Protein AF-A0A3E0N9D6-F1 (afdb_monomer_lite)

Radius of gyration: 31.19 Å; chains: 1; bounding box: 90×71×84 Å

Foldseek 3Di:
DDDDDDDDDDDDDDDDPPVVVVVVVVVVPPPPDDDDDDDDPDDADDPVQLVVLVVLVVVLLVLLQPFQKKKFWKKKWFWFQDVPPGIDIDIKTWIWIDGPFWFIWTWTGPPNAHIFIWFDLQQKIWTFDLLQQREIEIDGTPNGDALVVLCLFVQSVLQAAQAFPPPLQAPDPSNNRCLSVNSNHPPCSCQVLLPFPGRKDWDDWDDQAHFTWIWIWGHDPQWIWIWTAGPPSRDGQKIKTADDDHDPPDGGGGMMMMGRHRIDGNDDDDSCVRDDDDPVSHFYFNHRAALQRPLDDHDFQNQRSHFQPWFWKAFPVGDIDIPVNLAQAKEKEWEDELPDPQCLVQQQLLQVLVVVCVVPPRYHYYYEYLDAPVCDPVNVVVSCVVSVHDDRDMYTPDNPSVVVCVSSVHDADTWIWIAHNRRGTRHIDHTRDPSCSVCVNSSVVSNVCRVVVSVLRGDDDPPRSPALDQFAADAWDAKDFKDKDWQDFDQPFFPWFAWDWDADPVRWIWIWTCGPWRKIFIAGNSRDTPDIDPPLDDRPFPKHDWEWDAFPVGWIKIWIHHQQGQWIWIATPVSHTLAIPPNDRGSWGFQDWYWAQFFPVRGIWIWTATAAQQGIWIAGPNRDTPAGASVAHAFNEWEWWPDDPPGHIWIFTQHSQLWTWTAHPHRDTDDTQAEVNWHFSYKYWACQPDPITWIKTWTADSVQWIKIFTADPSNYTQEIDTARGGDAPEDERQWDKEYAPPPTIWIWGQGSSQKIKIAHSRRPDIIITRPSAGWRYWDWYDHPRFTKIWTAGSSGIIMITIDGDPPD

Sequence (808 aa):
MRLLMTTDPLLLPVLDSRRFAFLVALLSAICGGCWAGSDSRETGPDPVELAETNAIVDEMIEAYRQARSYRDRGVILWDGEIRGAGTRHQRFRYALEFVRPNRLRLAFEPYGSDATEIYSDGEYLHAAFPQYDNQLLEATAPDTIAVPDLYEDESLAGLFRPTVACRLTSEDPQRFASLPLDLLTGADPLNALREADDAPRRLESRTIGEELCDGVRYRFGDDDVTLWISQQRRLLRRLQVAPSKVDPSASAIERITINFRDAEFDAEIEVGRFQWDRTGAETVVERVVRPTGDLTVGEPGKLVGKPMPNLSFLHFDGSRADIESLRGKFVVIDMWATFCQPCRRGLPSFAALRDQYSDRDDVVFLALNLDDPRVTRSQVMSTLVEWGVDLPLTRVVDADIKGVFEQLEVEAIPVTVIVDPGGIVRYVKVGAHPKTVEQLPEVVEAVLSYPERLAEATIVDGSHAVPLAEAKIAKPSEPNRWTRTRLWSQQSISGAGNLLVVSDAGGSPRVFAIASGPSIVELDAQGQLVTRHTDLVPAEMNLTILRSGRTGEGERLFALSGLGAPQLFVFNDRWEQQFAYPEEPGAGAVYDVAVDRFSAEGSLHIFAGYFGQAGVHVLDAEGKRLWRSRALQSVGDMAVADAQEEVPAQLLCANDTGSLIPLDETGAAAPAWRYENRAIPYIASADFGGAERALCGVTVDLHGGNIAVGLARDGSVAWQYVLPSGQHTSHLDPLTYVSDPTVGGYWVFAATDGSIHWVSADGKTADYFATGRPLRGLAATRLDGKLVVVAAHAGGVTAWALEPKAGE

pLDDT: mean 79.18, std 17.36, range [24.67, 98.12]

Structure (mmCIF, N/CA/C/O backbone):
data_AF-A0A3E0N9D6-F1
#
_entry.id   AF-A0A3E0N9D6-F1
#
loop_
_atom_site.group_PDB
_atom_site.id
_atom_site.type_symbol
_atom_site.label_atom_id
_atom_site.label_alt_id
_atom_site.label_comp_id
_atom_site.label_asym_id
_atom_site.label_entity_id
_atom_site.label_seq_id
_atom_site.pdbx_PDB_ins_code
_atom_site.Cartn_x
_atom_site.Cartn_y
_atom_site.Cartn_z
_atom_site.occupancy
_atom_site.B_iso_or_equiv
_atom_site.auth_seq_id
_atom_site.auth_comp_id
_atom_site.auth_asym_id
_atom_site.auth_atom_id
_atom_site.pdbx_PDB_model_num
ATOM 1 N N . MET A 1 1 ? 51.396 3.931 -0.078 1.00 28.64 1 MET A N 1
ATOM 2 C CA . MET A 1 1 ? 52.234 2.870 -0.678 1.00 28.64 1 MET A CA 1
ATOM 3 C C . MET A 1 1 ? 53.620 2.918 -0.033 1.00 28.64 1 MET A C 1
ATOM 5 O O . MET A 1 1 ? 54.348 3.853 -0.312 1.00 28.64 1 MET A O 1
ATOM 9 N N . ARG A 1 2 ? 53.928 1.906 0.801 1.00 26.22 2 ARG A N 1
ATOM 10 C CA . ARG A 1 2 ? 55.236 1.490 1.374 1.00 26.22 2 ARG A CA 1
ATOM 11 C C . ARG A 1 2 ? 55.957 2.391 2.404 1.00 26.22 2 ARG A C 1
ATOM 13 O O . ARG A 1 2 ? 56.165 3.566 2.159 1.00 26.22 2 ARG A O 1
ATOM 20 N N . LEU A 1 3 ? 56.443 1.711 3.461 1.00 24.67 3 LEU A N 1
ATOM 21 C CA . LEU A 1 3 ? 57.183 2.137 4.673 1.00 24.67 3 LEU A CA 1
ATOM 22 C C . LEU A 1 3 ? 56.283 2.719 5.784 1.00 24.67 3 LEU A C 1
ATOM 24 O O . LEU A 1 3 ? 55.743 3.794 5.612 1.00 24.67 3 LEU A O 1
ATOM 28 N N . LEU A 1 4 ? 56.044 2.104 6.946 1.00 29.00 4 LEU A N 1
ATOM 29 C CA . LEU A 1 4 ? 56.701 1.006 7.655 1.00 29.00 4 LEU A CA 1
ATOM 30 C C . LEU A 1 4 ? 55.669 0.251 8.518 1.00 29.00 4 LEU A C 1
ATOM 32 O O . LEU A 1 4 ? 55.056 0.825 9.411 1.00 29.00 4 LEU A O 1
ATOM 36 N N . MET A 1 5 ? 55.524 -1.050 8.267 1.00 32.72 5 MET A N 1
ATOM 37 C CA . MET A 1 5 ? 55.316 -2.041 9.328 1.00 32.72 5 MET A CA 1
ATOM 38 C C . MET A 1 5 ? 56.695 -2.415 9.907 1.00 32.72 5 MET A C 1
ATOM 40 O O . MET A 1 5 ? 57.698 -2.225 9.217 1.00 32.72 5 MET A O 1
ATOM 44 N N . THR A 1 6 ? 56.710 -3.036 11.096 1.00 30.59 6 THR A N 1
ATOM 45 C CA . THR A 1 6 ? 57.855 -3.506 11.924 1.00 30.59 6 THR A CA 1
ATOM 46 C C . THR A 1 6 ? 58.388 -2.412 12.866 1.00 30.59 6 THR A C 1
ATOM 48 O O . THR A 1 6 ? 58.773 -1.349 12.404 1.00 30.59 6 THR A O 1
ATOM 51 N N . THR A 1 7 ? 58.345 -2.536 14.198 1.00 28.59 7 THR A N 1
ATOM 52 C CA . THR A 1 7 ? 58.784 -3.660 15.049 1.00 28.59 7 THR A CA 1
ATOM 53 C C . THR A 1 7 ? 58.011 -3.798 16.377 1.00 28.59 7 THR A C 1
ATOM 55 O O . THR A 1 7 ? 57.420 -2.845 16.874 1.00 28.59 7 THR A O 1
ATOM 58 N N . ASP A 1 8 ? 58.092 -5.022 16.905 1.00 27.45 8 ASP A N 1
ATOM 59 C CA . ASP A 1 8 ? 57.404 -5.705 18.015 1.00 27.45 8 ASP A CA 1
ATOM 60 C C . ASP A 1 8 ? 57.377 -5.049 19.426 1.00 27.45 8 ASP A C 1
ATOM 62 O O . ASP A 1 8 ? 58.193 -4.176 19.738 1.00 27.45 8 ASP A O 1
ATOM 66 N N . PRO A 1 9 ? 56.463 -5.532 20.304 1.00 42.34 9 PRO A N 1
ATOM 67 C CA . PRO A 1 9 ? 56.157 -5.053 21.641 1.00 42.34 9 PRO A CA 1
ATOM 68 C C . PRO A 1 9 ? 57.057 -5.705 22.697 1.00 42.34 9 PRO A C 1
ATOM 70 O O . PRO A 1 9 ? 57.472 -6.846 22.544 1.00 42.34 9 PRO A O 1
ATOM 73 N N . LEU A 1 10 ? 57.300 -4.985 23.793 1.00 29.30 10 LEU A N 1
ATOM 74 C CA . LEU A 1 10 ? 57.522 -5.470 25.167 1.00 29.30 10 LEU A CA 1
ATOM 75 C C . LEU A 1 10 ? 58.279 -4.375 25.917 1.00 29.30 10 LEU A C 1
ATOM 77 O O . LEU A 1 10 ? 59.436 -4.121 25.601 1.00 29.30 10 LEU A O 1
ATOM 81 N N . LEU A 1 11 ? 57.612 -3.746 26.891 1.00 26.69 11 LEU A N 1
ATOM 82 C CA . LEU A 1 11 ? 58.148 -3.256 28.176 1.00 26.69 11 LEU A CA 1
ATOM 83 C C . LEU A 1 11 ? 57.152 -2.258 28.791 1.00 26.69 11 LEU A C 1
ATOM 85 O O . LEU A 1 11 ? 57.331 -1.045 28.756 1.00 26.69 11 LEU A O 1
ATOM 89 N N . LEU A 1 12 ? 56.087 -2.796 29.386 1.00 30.14 12 LEU A N 1
ATOM 90 C CA . LEU A 1 12 ? 55.482 -2.188 30.573 1.00 30.14 12 LEU A CA 1
ATOM 91 C C . LEU A 1 12 ? 56.290 -2.695 31.779 1.00 30.14 12 LEU A C 1
ATOM 93 O O . LEU A 1 12 ? 56.616 -3.884 31.821 1.00 30.14 12 LEU A O 1
ATOM 97 N N . PRO A 1 13 ? 56.628 -1.824 32.748 1.00 33.69 13 PRO A N 1
ATOM 98 C CA . PRO A 1 13 ? 55.697 -1.696 33.866 1.00 33.69 13 PRO A CA 1
ATOM 99 C C . PRO A 1 13 ? 55.543 -0.275 34.449 1.00 33.69 13 PRO A C 1
ATOM 101 O O . PRO A 1 13 ? 56.492 0.489 34.571 1.00 33.69 13 PRO A O 1
ATOM 104 N N . VAL A 1 14 ? 54.295 0.008 34.840 1.00 32.91 14 VAL A N 1
ATOM 105 C CA . VAL A 1 14 ? 53.825 0.698 36.060 1.00 32.91 14 VAL A CA 1
ATOM 106 C C . VAL A 1 14 ? 54.703 1.826 36.627 1.00 32.91 14 VAL A C 1
ATOM 108 O O . VAL A 1 14 ? 55.728 1.539 37.233 1.00 32.91 14 VAL A O 1
ATOM 111 N N . LEU A 1 15 ? 54.203 3.076 36.581 1.00 29.28 15 LEU A N 1
ATOM 112 C CA . LEU A 1 15 ? 54.147 3.992 37.741 1.00 29.28 15 LEU A CA 1
ATOM 113 C C . LEU A 1 15 ? 53.338 5.291 37.467 1.00 29.28 15 LEU A C 1
ATOM 115 O O . LEU A 1 15 ? 53.694 6.115 36.633 1.00 29.28 15 LEU A O 1
ATOM 119 N N . ASP A 1 16 ? 52.287 5.441 38.281 1.00 34.12 16 ASP A N 1
ATOM 120 C CA . ASP A 1 16 ? 51.706 6.649 38.903 1.00 34.12 16 ASP A CA 1
ATOM 121 C C . ASP A 1 16 ? 50.910 7.700 38.075 1.00 34.12 16 ASP A C 1
ATOM 123 O O . ASP A 1 16 ? 51.428 8.668 37.509 1.00 34.12 16 ASP A O 1
ATOM 127 N N . SER A 1 17 ? 49.578 7.565 38.132 1.00 36.09 17 SER A N 1
ATOM 128 C CA . SER A 1 17 ? 48.537 8.359 37.458 1.00 36.09 17 SER A CA 1
ATOM 129 C C . SER A 1 17 ? 48.388 9.816 37.925 1.00 36.09 17 SER A C 1
ATOM 131 O O . SER A 1 17 ? 47.582 10.556 37.363 1.00 36.09 17 SER A O 1
ATOM 133 N N . ARG A 1 18 ? 49.179 10.292 38.896 1.00 36.59 18 ARG A N 1
ATOM 134 C CA . ARG A 1 18 ? 49.121 11.698 39.355 1.00 36.59 18 ARG A CA 1
ATOM 135 C C . ARG A 1 18 ? 50.196 12.616 38.775 1.00 36.59 18 ARG A C 1
ATOM 137 O O . ARG A 1 18 ? 50.050 13.832 38.863 1.00 36.59 18 ARG A O 1
ATOM 144 N N . ARG A 1 19 ? 51.237 12.082 38.125 1.00 35.69 19 ARG A N 1
ATOM 145 C CA . ARG A 1 19 ? 52.278 12.903 37.467 1.00 35.69 19 ARG A CA 1
ATOM 146 C C . ARG A 1 19 ? 52.064 13.093 35.962 1.00 35.69 19 ARG A C 1
ATOM 148 O O . ARG A 1 19 ? 52.574 14.062 35.409 1.00 35.69 19 ARG A O 1
ATOM 155 N N . PHE A 1 20 ? 51.235 12.264 35.322 1.00 36.38 20 PHE A N 1
ATOM 156 C CA . PHE A 1 20 ? 50.865 12.434 33.909 1.00 36.38 20 PHE A CA 1
ATOM 157 C C . PHE A 1 20 ? 49.887 13.606 33.699 1.00 36.38 20 PHE A C 1
ATOM 159 O O . PHE A 1 20 ? 50.047 14.391 32.768 1.00 36.38 20 PHE A O 1
ATOM 166 N N . ALA A 1 21 ? 48.948 13.812 34.631 1.00 35.94 21 ALA A N 1
ATOM 167 C CA . ALA A 1 21 ? 47.995 14.924 34.571 1.00 35.94 21 ALA A CA 1
ATOM 168 C C . ALA A 1 21 ? 48.664 16.307 34.723 1.00 35.94 21 ALA A C 1
ATOM 170 O O . ALA A 1 21 ? 48.217 17.280 34.122 1.00 35.94 21 ALA A O 1
ATOM 171 N N . PHE A 1 22 ? 49.771 16.398 35.471 1.00 33.53 22 PHE A N 1
ATOM 172 C CA . PHE A 1 22 ? 50.483 17.665 35.672 1.00 33.53 22 PHE A CA 1
ATOM 173 C C . PHE A 1 22 ? 51.411 18.026 34.499 1.00 33.53 22 PHE A C 1
ATOM 175 O O . PHE A 1 22 ? 51.590 19.206 34.211 1.00 33.53 22 PHE A O 1
ATOM 182 N N . LEU A 1 23 ? 51.961 17.037 33.780 1.00 30.98 23 LEU A N 1
ATOM 183 C CA . LEU A 1 23 ? 52.805 17.292 32.605 1.00 30.98 23 LEU A CA 1
ATOM 184 C C . LEU A 1 23 ? 51.972 17.644 31.355 1.00 30.98 23 LEU A C 1
ATOM 186 O O . LEU A 1 23 ? 52.390 18.487 30.564 1.00 30.98 23 LEU A O 1
ATOM 190 N N . VAL A 1 24 ? 50.769 17.070 31.215 1.00 37.19 24 VAL A N 1
ATOM 191 C CA . VAL A 1 24 ? 49.823 17.415 30.134 1.00 37.19 24 VAL A CA 1
ATOM 192 C C . VAL A 1 24 ? 49.211 18.807 30.352 1.00 37.19 24 VAL A C 1
ATOM 194 O O . VAL A 1 24 ? 49.068 19.569 29.397 1.00 37.19 24 VAL A O 1
ATOM 197 N N . ALA A 1 25 ? 48.955 19.215 31.600 1.00 35.34 25 ALA A N 1
ATOM 198 C CA . ALA A 1 25 ? 48.478 20.567 31.903 1.00 35.34 25 ALA A CA 1
ATOM 199 C C . ALA A 1 25 ? 49.549 21.658 31.683 1.00 35.34 25 ALA A C 1
ATOM 201 O O . ALA A 1 25 ? 49.214 22.766 31.268 1.00 35.34 25 ALA A O 1
ATOM 202 N N . LEU A 1 26 ? 50.839 21.355 31.895 1.00 28.69 26 LEU A N 1
ATOM 203 C CA . LEU A 1 26 ? 51.919 22.340 31.732 1.00 28.69 26 LEU A CA 1
ATOM 204 C C . LEU A 1 26 ? 52.365 22.522 30.267 1.00 28.69 26 LEU A C 1
ATOM 206 O O . LEU A 1 26 ? 52.758 23.621 29.884 1.00 28.69 26 LEU A O 1
ATOM 210 N N . LEU A 1 27 ? 52.248 21.486 29.425 1.00 30.12 27 LEU A N 1
ATOM 211 C CA . LEU A 1 27 ? 52.481 21.599 27.974 1.00 30.12 27 LEU A CA 1
ATOM 212 C C . LEU A 1 27 ? 51.312 22.270 27.230 1.00 30.12 27 LEU A C 1
ATOM 214 O O . LEU A 1 27 ? 51.518 22.847 26.167 1.00 30.12 27 LEU A O 1
ATOM 218 N N . SER A 1 28 ? 50.117 22.290 27.828 1.00 31.61 28 SER A N 1
ATOM 219 C CA . SER A 1 28 ? 48.938 22.987 27.288 1.00 31.61 28 SER A CA 1
ATOM 220 C C . SER A 1 28 ? 48.944 24.504 27.545 1.00 31.61 28 SER A C 1
ATOM 222 O O . SER A 1 28 ? 48.142 25.225 26.960 1.00 31.61 28 SER A O 1
ATOM 224 N N . ALA A 1 29 ? 49.848 25.010 28.395 1.00 32.88 29 ALA A N 1
ATOM 225 C CA . ALA A 1 29 ? 49.881 26.416 28.813 1.00 32.88 29 ALA A CA 1
ATOM 226 C C . ALA A 1 29 ? 51.043 27.245 28.219 1.00 32.88 29 ALA A C 1
ATOM 228 O O . ALA A 1 29 ? 51.114 28.443 28.475 1.00 32.88 29 ALA A O 1
ATOM 229 N N . ILE A 1 30 ? 51.947 26.649 27.423 1.00 32.66 30 ILE A N 1
ATOM 230 C CA . ILE A 1 30 ? 53.144 27.344 26.888 1.00 32.66 30 ILE A CA 1
ATOM 231 C C . ILE A 1 30 ? 53.127 27.501 25.350 1.00 32.66 30 ILE A C 1
ATOM 233 O O . ILE A 1 30 ? 53.916 28.263 24.802 1.00 32.66 30 ILE A O 1
ATOM 237 N N . CYS A 1 31 ? 52.160 26.910 24.639 1.00 30.50 31 CYS A N 1
ATOM 238 C CA . CYS A 1 31 ? 51.928 27.190 23.208 1.00 30.50 31 CYS A CA 1
ATOM 239 C C . CYS A 1 31 ? 50.735 28.131 22.948 1.00 30.50 31 CYS A C 1
ATOM 241 O O . CYS A 1 31 ? 50.267 28.253 21.819 1.00 30.50 31 CYS A O 1
ATOM 243 N N . GLY A 1 32 ? 50.254 28.826 23.985 1.00 35.34 32 GLY A N 1
ATOM 244 C CA . GLY A 1 32 ? 49.297 29.923 23.860 1.00 35.34 32 GLY A CA 1
ATOM 245 C C . GLY A 1 32 ? 50.003 31.215 23.453 1.00 35.34 32 GLY A C 1
ATOM 246 O O . GLY A 1 32 ? 50.376 32.013 24.307 1.00 35.34 32 GLY A O 1
ATOM 247 N N . GLY A 1 33 ? 50.206 31.420 22.154 1.00 34.03 33 GLY A N 1
ATOM 248 C CA . GLY A 1 33 ? 50.727 32.685 21.643 1.00 34.03 33 GLY A CA 1
ATOM 249 C C . GLY A 1 33 ? 51.177 32.593 20.194 1.00 34.03 33 GLY A C 1
ATOM 250 O O . GLY A 1 33 ? 52.262 32.095 19.920 1.00 34.03 33 GLY A O 1
ATOM 251 N N . CYS A 1 34 ? 50.355 33.146 19.303 1.00 32.09 34 CYS A N 1
ATOM 252 C CA . CYS A 1 34 ? 50.625 33.382 17.883 1.00 32.09 34 CYS A CA 1
ATOM 253 C C . CYS A 1 34 ? 50.566 32.147 16.971 1.00 32.09 34 CYS A C 1
ATOM 255 O O . CYS A 1 34 ? 51.592 31.626 16.560 1.00 32.09 34 CYS A O 1
ATOM 257 N N . TRP A 1 35 ? 49.357 31.786 16.537 1.00 27.05 35 TRP A N 1
ATOM 258 C CA . TRP A 1 35 ? 49.068 31.579 15.113 1.00 27.05 35 TRP A CA 1
ATOM 259 C C . TRP A 1 35 ? 47.562 31.758 14.895 1.00 27.05 35 TRP A C 1
ATOM 261 O O . TRP A 1 35 ? 46.747 30.957 15.341 1.00 27.05 35 TRP A O 1
ATOM 271 N N . ALA A 1 36 ? 47.200 32.884 14.285 1.00 35.81 36 ALA A N 1
ATOM 272 C CA . ALA A 1 36 ? 45.852 33.154 13.820 1.00 35.81 36 ALA A CA 1
ATOM 273 C C . ALA A 1 36 ? 45.635 32.380 12.513 1.00 35.81 36 ALA A C 1
ATOM 275 O O . ALA A 1 36 ? 46.247 32.697 11.496 1.00 35.81 36 ALA A O 1
ATOM 276 N N . GLY A 1 37 ? 44.777 31.368 12.566 1.00 28.23 37 GLY A N 1
ATOM 277 C CA . GLY A 1 37 ? 44.200 30.675 11.420 1.00 28.23 37 GLY A CA 1
ATOM 278 C C . GLY A 1 37 ? 42.775 30.307 11.809 1.00 28.23 37 GLY A C 1
ATOM 279 O O . GLY A 1 37 ? 42.568 29.616 12.799 1.00 28.23 37 GLY A O 1
ATOM 280 N N . SER A 1 38 ? 41.805 30.892 11.120 1.00 29.75 38 SER A N 1
ATOM 281 C CA . SER A 1 38 ? 40.375 30.810 11.400 1.00 29.75 38 SER A CA 1
ATOM 282 C C . SER A 1 38 ? 39.832 29.395 11.182 1.00 29.75 38 SER A C 1
ATOM 284 O O . SER A 1 38 ? 39.616 29.007 10.038 1.00 29.75 38 SER A O 1
ATOM 286 N N . ASP A 1 39 ? 39.569 28.671 12.268 1.00 29.00 39 ASP A N 1
ATOM 287 C CA . ASP A 1 39 ? 38.662 27.520 12.277 1.00 29.00 39 ASP A CA 1
ATOM 288 C C . ASP A 1 39 ? 37.303 28.001 12.798 1.00 29.00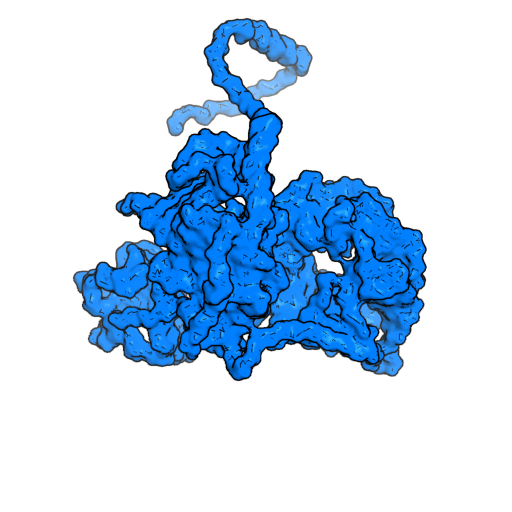 39 ASP A C 1
ATOM 290 O O . ASP A 1 39 ? 37.107 28.240 13.995 1.00 29.00 39 ASP A O 1
ATOM 294 N N . SER A 1 40 ? 36.365 28.213 11.877 1.00 30.55 40 SER A N 1
ATOM 295 C CA . SER A 1 40 ? 34.957 28.414 12.193 1.00 30.55 40 SER A CA 1
ATOM 296 C C . SER A 1 40 ? 34.383 27.095 12.699 1.00 30.55 40 SER A C 1
ATOM 298 O O . SER A 1 40 ? 34.083 26.195 11.919 1.00 30.55 40 SER A O 1
ATOM 300 N N . ARG A 1 41 ? 34.203 26.984 14.017 1.00 35.69 41 ARG A N 1
ATOM 301 C CA . ARG A 1 41 ? 33.163 26.109 14.565 1.00 35.69 41 ARG A CA 1
ATOM 302 C C . ARG A 1 41 ? 31.839 26.603 13.989 1.00 35.69 41 ARG A C 1
ATOM 304 O O . ARG A 1 41 ? 31.441 27.718 14.316 1.00 35.69 41 ARG A O 1
ATOM 311 N N . GLU A 1 42 ? 31.212 25.821 13.116 1.00 37.03 42 GLU A N 1
ATOM 312 C CA . GLU A 1 42 ? 29.844 26.076 12.665 1.00 37.03 42 GLU A CA 1
ATOM 313 C C . GLU A 1 42 ? 28.933 26.057 13.896 1.00 37.03 42 GLU A C 1
ATOM 315 O O . GLU A 1 42 ? 28.626 25.020 14.480 1.00 37.03 42 GLU A O 1
ATOM 320 N N . THR A 1 43 ? 28.581 27.250 14.359 1.00 47.53 43 THR A N 1
ATOM 321 C CA . THR A 1 43 ? 27.397 27.473 15.173 1.00 47.53 43 THR A CA 1
ATOM 322 C C . THR A 1 43 ? 26.198 27.045 14.334 1.00 47.53 43 THR A C 1
ATOM 324 O O . THR A 1 43 ? 26.139 27.405 13.158 1.00 47.53 43 THR A O 1
ATOM 327 N N . GLY A 1 44 ? 25.257 26.293 14.915 1.00 53.88 44 GLY A N 1
ATOM 328 C CA . GLY A 1 44 ? 23.966 26.036 14.267 1.00 53.88 44 GLY A CA 1
ATOM 329 C C . GLY A 1 44 ? 23.313 27.345 13.791 1.00 53.88 44 GLY A C 1
ATOM 330 O O . GLY A 1 44 ? 23.699 28.417 14.273 1.00 53.88 44 GLY A O 1
ATOM 331 N N . PRO A 1 45 ? 22.377 27.283 12.828 1.00 62.06 45 PRO A N 1
ATOM 332 C CA . PRO A 1 45 ? 21.789 28.480 12.236 1.00 62.06 45 PRO A CA 1
ATOM 333 C C . PRO A 1 45 ? 21.210 29.395 13.316 1.00 62.06 45 PRO A C 1
ATOM 335 O O . PRO A 1 45 ? 20.695 28.920 14.332 1.00 62.06 45 PRO A O 1
ATOM 338 N N . ASP A 1 46 ? 21.315 30.706 13.099 1.00 76.38 46 ASP A N 1
ATOM 339 C CA . ASP A 1 46 ? 20.717 31.694 13.991 1.00 76.38 46 ASP A CA 1
ATOM 340 C C . ASP A 1 46 ? 19.212 31.382 14.128 1.00 76.38 46 ASP A C 1
ATOM 342 O O . ASP A 1 46 ? 18.520 31.302 13.107 1.00 76.38 46 ASP A O 1
ATOM 346 N N . PRO A 1 47 ? 18.677 31.181 15.350 1.00 79.25 47 PRO A N 1
ATOM 347 C CA . PRO A 1 47 ? 17.260 30.891 15.555 1.00 79.25 47 PRO A CA 1
ATOM 348 C C . PRO A 1 47 ? 16.322 31.910 14.897 1.00 79.25 47 PRO A C 1
ATOM 350 O O . PRO A 1 47 ? 15.216 31.548 14.496 1.00 79.25 47 PRO A O 1
ATOM 353 N N . VAL A 1 48 ? 16.755 33.169 14.764 1.00 78.44 48 VAL A N 1
ATOM 354 C CA . VAL A 1 48 ? 15.996 34.214 14.064 1.00 78.44 48 VAL A CA 1
ATOM 355 C C . VAL A 1 48 ? 15.978 33.953 12.559 1.00 78.44 48 VAL A C 1
ATOM 357 O O . VAL A 1 48 ? 14.910 33.962 11.955 1.00 78.44 48 VAL A O 1
ATOM 360 N N . GLU A 1 49 ? 17.132 33.653 11.961 1.00 83.12 49 GLU A N 1
ATOM 361 C CA . GLU A 1 49 ? 17.252 33.346 10.528 1.00 83.12 49 GLU A CA 1
ATOM 362 C C . GLU A 1 49 ? 16.471 32.076 10.158 1.00 83.12 49 GLU A C 1
ATOM 364 O O . GLU A 1 49 ? 15.814 32.017 9.116 1.00 83.12 49 GLU A O 1
ATOM 369 N N . LEU A 1 50 ? 16.480 31.073 11.039 1.00 84.31 50 LEU A N 1
ATOM 370 C CA . LEU A 1 50 ? 15.692 29.855 10.879 1.00 84.31 50 LEU A CA 1
ATOM 371 C C . LEU A 1 50 ? 14.184 30.139 10.934 1.00 84.31 50 LEU A C 1
ATOM 373 O O . LEU A 1 50 ? 13.438 29.660 10.079 1.00 84.31 50 LEU A O 1
ATOM 377 N N . ALA A 1 51 ? 13.732 30.943 11.902 1.00 85.62 51 ALA A N 1
ATOM 378 C CA . ALA A 1 51 ? 12.329 31.336 12.013 1.00 85.62 51 ALA A CA 1
ATOM 379 C C . ALA A 1 51 ? 11.860 32.137 10.787 1.00 85.62 51 ALA A C 1
ATOM 381 O O . ALA A 1 51 ? 10.794 31.857 10.242 1.00 85.62 51 ALA A O 1
ATOM 382 N N . GLU A 1 52 ? 12.673 33.083 10.307 1.00 88.06 52 GLU A N 1
ATOM 383 C CA . GLU A 1 52 ? 12.395 33.839 9.079 1.00 88.06 52 GLU A CA 1
ATOM 384 C C . GLU A 1 52 ? 12.356 32.936 7.838 1.00 88.06 52 GLU A C 1
ATOM 386 O O . GLU A 1 52 ? 11.521 33.130 6.957 1.00 88.06 52 GLU A O 1
ATOM 391 N N . THR A 1 53 ? 13.232 31.930 7.765 1.00 90.88 53 THR A N 1
ATOM 392 C CA . THR A 1 53 ? 13.264 30.968 6.653 1.00 90.88 53 THR A CA 1
ATOM 393 C C . THR A 1 53 ? 12.006 30.100 6.628 1.00 90.88 53 THR A C 1
ATOM 395 O O . THR A 1 53 ? 11.400 29.936 5.568 1.00 90.88 53 THR A O 1
ATOM 398 N N . ASN A 1 54 ? 11.585 29.585 7.785 1.00 88.81 54 ASN A N 1
ATOM 399 C CA . ASN A 1 54 ? 10.362 28.788 7.901 1.00 88.81 54 ASN A CA 1
ATOM 400 C C . ASN A 1 54 ? 9.114 29.617 7.576 1.00 88.81 54 ASN A C 1
ATOM 402 O O . ASN A 1 54 ? 8.254 29.147 6.833 1.00 88.81 54 ASN A O 1
ATOM 406 N N . ALA A 1 55 ? 9.069 30.881 8.013 1.00 90.88 55 ALA A N 1
ATOM 407 C CA . ALA A 1 55 ? 7.954 31.780 7.726 1.00 90.88 55 ALA A CA 1
ATOM 408 C C . ALA A 1 55 ? 7.688 31.945 6.218 1.00 90.88 55 ALA A C 1
ATOM 410 O O . ALA A 1 55 ? 6.533 31.993 5.806 1.00 90.88 55 ALA A O 1
ATOM 411 N N . ILE A 1 56 ? 8.725 31.964 5.368 1.00 93.50 56 ILE A N 1
ATOM 412 C CA . ILE A 1 56 ? 8.558 32.050 3.902 1.00 93.50 56 ILE A CA 1
ATOM 413 C C . ILE A 1 56 ? 7.758 30.853 3.362 1.00 93.50 56 ILE A C 1
ATOM 415 O O . ILE A 1 56 ? 6.918 31.009 2.472 1.00 93.50 56 ILE A O 1
ATOM 419 N N . VAL A 1 57 ? 8.031 29.656 3.883 1.00 91.94 57 VAL A N 1
ATOM 420 C CA . VAL A 1 57 ? 7.373 28.416 3.456 1.00 91.94 57 VAL A CA 1
ATOM 421 C C . VAL A 1 57 ? 5.966 28.327 4.038 1.00 91.94 57 VAL A C 1
ATOM 423 O O . VAL A 1 57 ? 5.036 28.003 3.302 1.00 91.94 57 VAL A O 1
ATOM 426 N N . ASP A 1 58 ? 5.787 28.697 5.305 1.00 90.56 58 ASP A N 1
ATOM 427 C CA . ASP A 1 58 ? 4.474 28.728 5.957 1.00 90.56 58 ASP A CA 1
ATOM 428 C C . ASP A 1 58 ? 3.525 29.726 5.272 1.00 90.56 58 ASP A C 1
ATOM 430 O O . ASP A 1 58 ? 2.373 29.397 4.986 1.00 90.56 58 ASP A O 1
ATOM 434 N N . GLU A 1 59 ? 4.016 30.919 4.914 1.00 94.25 59 GLU A N 1
ATOM 435 C CA . GLU A 1 59 ? 3.252 31.917 4.154 1.00 94.25 59 GLU A CA 1
ATOM 436 C C . GLU A 1 59 ? 2.862 31.414 2.754 1.00 94.25 59 GLU A C 1
ATOM 438 O O . GLU A 1 59 ? 1.776 31.729 2.264 1.00 94.25 59 GLU A O 1
ATOM 443 N N . MET A 1 60 ? 3.727 30.630 2.098 1.00 95.12 60 MET A N 1
ATOM 444 C CA . MET A 1 60 ? 3.388 29.970 0.834 1.00 95.12 60 MET A CA 1
ATOM 445 C C . MET A 1 60 ? 2.275 28.941 1.026 1.00 95.12 60 MET A C 1
ATOM 447 O O . MET A 1 60 ? 1.289 28.983 0.291 1.00 95.12 60 MET A O 1
ATOM 451 N N . ILE A 1 61 ? 2.419 28.027 1.989 1.00 91.25 61 ILE A N 1
ATOM 452 C CA . ILE A 1 61 ? 1.415 26.989 2.265 1.00 91.25 61 ILE A CA 1
ATOM 453 C C . ILE A 1 61 ? 0.059 27.642 2.543 1.00 91.25 61 ILE A C 1
ATOM 455 O O . ILE A 1 61 ? -0.954 27.239 1.971 1.00 91.25 61 ILE A O 1
ATOM 459 N N . GLU A 1 62 ? 0.037 28.689 3.366 1.00 92.81 62 GLU A N 1
ATOM 460 C CA . GLU A 1 62 ? -1.196 29.391 3.704 1.00 92.81 62 GLU A CA 1
ATOM 461 C C . GLU A 1 62 ? -1.836 30.073 2.484 1.00 92.81 62 GLU A C 1
ATOM 463 O O . GLU A 1 62 ? -3.051 29.990 2.300 1.00 92.81 62 GLU A O 1
ATOM 468 N N . ALA A 1 63 ? -1.037 30.668 1.592 1.00 96.06 63 ALA A N 1
ATOM 469 C CA . ALA A 1 63 ? -1.548 31.242 0.346 1.00 96.06 63 ALA A CA 1
ATOM 470 C C . ALA A 1 63 ? -2.226 30.186 -0.550 1.00 96.06 63 ALA A C 1
ATOM 472 O O . ALA A 1 63 ? -3.307 30.434 -1.086 1.00 96.06 63 ALA A O 1
ATOM 473 N N . TYR A 1 64 ? -1.637 28.990 -0.670 1.00 94.88 64 TYR A N 1
ATOM 474 C CA . TYR A 1 64 ? -2.244 27.870 -1.398 1.00 94.88 64 TYR A CA 1
ATOM 475 C C . TYR A 1 64 ? -3.527 27.359 -0.717 1.00 94.88 64 TYR A C 1
ATOM 477 O O . TYR A 1 64 ? -4.535 27.126 -1.390 1.00 94.88 64 TYR A O 1
ATOM 485 N N . ARG A 1 65 ? -3.547 27.248 0.617 1.00 90.88 65 ARG A N 1
ATOM 486 C CA . ARG A 1 65 ? -4.750 26.849 1.371 1.00 90.88 65 ARG A CA 1
ATOM 487 C C . ARG A 1 65 ? -5.913 27.823 1.180 1.00 90.88 65 ARG A C 1
ATOM 489 O O . ARG A 1 65 ? -7.055 27.388 1.050 1.00 90.88 65 ARG A O 1
ATOM 496 N N . GLN A 1 66 ? -5.641 29.123 1.109 1.00 93.31 66 GLN A N 1
ATOM 497 C CA . GLN A 1 66 ? -6.677 30.150 0.950 1.00 93.31 66 GLN A CA 1
ATOM 498 C C . GLN A 1 66 ? -7.200 30.298 -0.486 1.00 93.31 66 GLN A C 1
ATOM 500 O O . GLN A 1 66 ? -8.286 30.849 -0.681 1.00 93.31 66 GLN A O 1
ATOM 505 N N . ALA A 1 67 ? -6.467 29.807 -1.487 1.00 95.88 67 ALA A N 1
ATOM 506 C CA . ALA A 1 67 ? -6.872 29.902 -2.884 1.00 95.88 67 ALA A CA 1
ATOM 507 C C . ALA A 1 67 ? -8.189 29.147 -3.147 1.00 95.88 67 ALA A C 1
ATOM 509 O O . ALA A 1 67 ? -8.363 27.993 -2.743 1.00 95.88 67 ALA A O 1
ATOM 510 N N . ARG A 1 68 ? -9.128 29.794 -3.845 1.00 95.50 68 ARG A N 1
ATOM 511 C CA . ARG A 1 68 ? -10.420 29.215 -4.265 1.00 95.50 68 ARG A CA 1
ATOM 512 C C . ARG A 1 68 ? -10.280 28.405 -5.545 1.00 95.50 68 ARG A C 1
ATOM 514 O O . ARG A 1 68 ? -10.973 27.402 -5.724 1.00 95.50 68 ARG A O 1
ATOM 521 N N . SER A 1 69 ? -9.384 28.844 -6.417 1.00 95.88 69 SER A N 1
ATOM 522 C CA . SER A 1 69 ? -8.974 28.115 -7.608 1.00 95.88 69 SER A CA 1
ATOM 523 C C . SER A 1 69 ? -7.478 28.269 -7.852 1.00 95.88 69 SER A C 1
ATOM 525 O O . SER A 1 69 ? -6.821 29.154 -7.303 1.00 95.88 69 SER A O 1
ATOM 527 N N . TYR A 1 70 ? -6.930 27.381 -8.668 1.00 96.00 70 TYR A N 1
ATOM 528 C CA . TYR A 1 70 ? -5.537 27.401 -9.075 1.00 96.00 70 TYR A CA 1
ATOM 529 C C . TYR A 1 70 ? -5.419 26.925 -10.515 1.00 96.00 70 TYR A C 1
ATOM 531 O O . TYR A 1 70 ? -6.084 25.968 -10.917 1.00 96.00 70 TYR A O 1
ATOM 539 N N . ARG A 1 71 ? -4.557 27.576 -11.287 1.00 95.00 71 ARG A N 1
ATOM 540 C CA . ARG A 1 71 ? -4.151 27.116 -12.614 1.00 95.00 71 ARG A CA 1
ATOM 541 C C . ARG A 1 71 ? -2.637 27.151 -12.692 1.00 95.00 71 ARG A C 1
ATOM 543 O O . ARG A 1 71 ? -2.037 28.142 -12.300 1.00 95.00 71 ARG A O 1
ATOM 550 N N . ASP A 1 72 ? -2.038 26.112 -13.256 1.00 91.75 72 ASP A N 1
ATOM 551 C CA . ASP A 1 72 ? -0.657 26.132 -13.717 1.00 91.75 72 ASP A CA 1
ATOM 552 C C . ASP A 1 72 ? -0.477 25.272 -14.970 1.00 91.75 72 ASP A C 1
ATOM 554 O O . ASP A 1 72 ? -1.126 24.244 -15.160 1.00 91.75 72 ASP A O 1
ATOM 558 N N . ARG A 1 73 ? 0.440 25.707 -15.828 1.00 86.44 73 ARG A N 1
ATOM 559 C CA . ARG A 1 73 ? 0.951 24.965 -16.981 1.00 86.44 73 ARG A CA 1
ATOM 560 C C . ARG A 1 73 ? 2.463 24.934 -16.867 1.00 86.44 73 ARG A C 1
ATOM 562 O O . ARG A 1 73 ? 3.196 25.707 -17.493 1.00 86.44 73 ARG A O 1
ATOM 569 N N . GLY A 1 74 ? 2.916 24.091 -15.955 1.00 80.62 74 GLY A N 1
ATOM 570 C CA . GLY A 1 74 ? 4.323 23.944 -15.653 1.00 80.62 74 GLY A CA 1
ATOM 571 C C . GLY A 1 74 ? 5.095 23.230 -16.763 1.00 80.62 74 GLY A C 1
ATOM 572 O O . GLY A 1 74 ? 4.552 22.582 -17.659 1.00 80.62 74 GLY A O 1
ATOM 573 N N . VAL A 1 75 ? 6.416 23.356 -16.688 1.00 81.44 75 VAL A N 1
ATOM 574 C CA . VAL A 1 75 ? 7.356 22.601 -17.517 1.00 81.44 75 VAL A CA 1
ATOM 575 C C . VAL A 1 75 ? 8.353 21.926 -16.598 1.00 81.44 75 VAL A C 1
ATOM 577 O O . VAL A 1 75 ? 9.084 22.606 -15.866 1.00 81.44 75 VAL A O 1
ATOM 580 N N . ILE A 1 76 ? 8.419 20.602 -16.686 1.00 77.12 76 ILE A N 1
ATOM 581 C CA . ILE A 1 76 ? 9.460 19.827 -16.023 1.00 77.12 76 ILE A CA 1
ATOM 582 C C . ILE A 1 76 ? 10.654 19.735 -16.961 1.00 77.12 76 ILE A C 1
ATOM 584 O O . ILE A 1 76 ? 10.523 19.352 -18.121 1.00 77.12 76 ILE A O 1
ATOM 588 N N . LEU A 1 77 ? 11.815 20.135 -16.459 1.00 75.81 77 LEU A N 1
ATOM 589 C CA . LEU A 1 77 ? 13.103 20.004 -17.118 1.00 75.81 77 LEU A CA 1
ATOM 590 C C . LEU A 1 77 ? 13.922 18.966 -16.362 1.00 75.81 77 LEU A C 1
ATOM 592 O O . LEU A 1 77 ? 14.141 19.097 -15.156 1.00 75.81 77 LEU A O 1
ATOM 596 N N . TRP A 1 78 ? 14.382 17.960 -17.086 1.00 73.62 78 TRP A N 1
ATOM 597 C CA . TRP A 1 78 ? 15.265 16.925 -16.573 1.00 73.62 78 TRP A CA 1
ATOM 598 C C . TRP A 1 78 ? 16.620 17.044 -17.272 1.00 73.62 78 TRP A C 1
ATOM 600 O O . TRP A 1 78 ? 16.674 17.006 -18.504 1.00 73.62 78 TRP A O 1
ATOM 610 N N . ASP A 1 79 ? 17.688 17.219 -16.490 1.00 69.88 79 ASP A N 1
ATOM 611 C CA . ASP A 1 79 ? 19.069 17.348 -16.964 1.00 69.88 79 ASP A CA 1
ATOM 612 C C . ASP A 1 79 ? 19.904 16.179 -16.395 1.00 69.88 79 ASP A C 1
ATOM 614 O O . ASP A 1 79 ? 19.986 16.014 -15.173 1.00 69.88 79 ASP A O 1
ATOM 618 N N . GLY A 1 80 ? 20.543 15.378 -17.256 1.00 64.50 80 GLY A N 1
ATOM 619 C CA . GLY A 1 80 ? 21.413 14.276 -16.816 1.00 64.50 80 GLY A CA 1
ATOM 620 C C . GLY A 1 80 ? 22.640 14.055 -17.701 1.00 64.50 80 GLY A C 1
ATOM 621 O O . GLY A 1 80 ? 22.566 14.244 -18.915 1.00 64.50 80 GLY A O 1
ATOM 622 N N . GLU A 1 81 ? 23.770 13.651 -17.115 1.00 57.41 81 GLU A N 1
ATOM 623 C CA . GLU A 1 81 ? 25.016 13.359 -17.838 1.00 57.41 81 GLU A CA 1
ATOM 624 C C . GLU A 1 81 ? 25.112 11.866 -18.178 1.00 57.41 81 GLU A C 1
ATOM 626 O O . GLU A 1 81 ? 25.147 10.989 -17.318 1.00 57.41 81 GLU A O 1
ATOM 631 N N . ILE A 1 82 ? 25.179 11.539 -19.467 1.00 56.50 82 ILE A N 1
ATOM 632 C CA . ILE A 1 82 ? 25.363 10.156 -19.907 1.00 56.50 82 ILE A CA 1
ATOM 633 C C . ILE A 1 82 ? 26.849 9.949 -20.189 1.00 56.50 82 ILE A C 1
ATOM 635 O O . ILE A 1 82 ? 27.445 10.641 -21.022 1.00 56.50 82 ILE A O 1
ATOM 639 N N . ARG A 1 83 ? 27.461 8.970 -19.511 1.00 45.88 83 ARG A N 1
ATOM 640 C CA . ARG A 1 83 ? 28.892 8.663 -19.642 1.00 45.88 83 ARG A CA 1
ATOM 641 C C . ARG A 1 83 ? 29.259 8.414 -21.111 1.00 45.88 83 ARG A C 1
ATOM 643 O O . ARG A 1 83 ? 28.902 7.390 -21.682 1.00 45.88 83 ARG A O 1
ATOM 650 N N . GLY A 1 84 ? 30.000 9.347 -21.711 1.00 53.41 84 GLY A N 1
ATOM 651 C CA . GLY A 1 84 ? 30.436 9.278 -23.113 1.00 53.41 84 GLY A CA 1
ATOM 652 C C . GLY A 1 84 ? 29.478 9.884 -24.151 1.00 53.41 84 GLY A C 1
ATOM 653 O O . GLY A 1 84 ? 29.837 9.898 -25.325 1.00 53.41 84 GLY A O 1
ATOM 654 N N . ALA A 1 85 ? 28.315 10.411 -23.746 1.00 50.72 85 ALA A N 1
ATOM 655 C CA . ALA A 1 85 ? 27.327 11.048 -24.631 1.00 50.72 85 ALA A CA 1
ATOM 656 C C . ALA A 1 85 ? 26.960 12.501 -24.242 1.00 50.72 85 ALA A C 1
ATOM 658 O O . ALA A 1 85 ? 26.251 13.167 -24.994 1.00 50.72 85 ALA A O 1
ATOM 659 N N . GLY A 1 86 ? 27.491 13.022 -23.128 1.00 58.81 86 GLY A N 1
ATOM 660 C CA . GLY A 1 86 ? 27.270 14.401 -22.672 1.00 58.81 86 GLY A CA 1
ATOM 661 C C . GLY A 1 86 ? 25.942 14.591 -21.931 1.00 58.81 86 GLY A C 1
ATOM 662 O O . GLY A 1 86 ? 25.276 13.622 -21.567 1.00 58.81 86 GLY A O 1
ATOM 663 N N . THR A 1 87 ? 25.567 15.847 -21.684 1.00 59.78 87 THR A N 1
ATOM 664 C CA . THR A 1 87 ? 24.326 16.203 -20.980 1.00 59.78 87 THR A CA 1
ATOM 665 C C . THR A 1 87 ? 23.106 16.046 -21.891 1.00 59.78 87 THR A C 1
ATOM 667 O O . THR A 1 87 ? 23.041 16.638 -22.972 1.00 59.78 87 THR A O 1
ATOM 670 N N . ARG A 1 88 ? 22.109 15.283 -21.442 1.00 64.56 88 ARG A N 1
ATOM 671 C CA . ARG A 1 88 ? 20.801 15.131 -22.082 1.00 64.56 88 ARG A CA 1
ATOM 672 C C . ARG A 1 88 ? 19.767 15.969 -21.335 1.00 64.56 88 ARG A C 1
ATOM 674 O O . ARG A 1 88 ? 19.616 15.840 -20.126 1.00 64.56 88 ARG A O 1
ATOM 681 N N . HIS A 1 89 ? 19.032 16.787 -22.083 1.00 71.06 89 HIS A N 1
ATOM 682 C CA . HIS A 1 89 ? 17.922 17.588 -21.574 1.00 71.06 89 HIS A CA 1
ATOM 683 C C . HIS A 1 89 ? 16.599 16.989 -22.045 1.00 71.06 89 HIS A C 1
ATOM 685 O O . HIS A 1 89 ? 16.417 16.773 -23.245 1.00 71.06 89 HIS A O 1
ATOM 691 N N . GLN A 1 90 ? 15.661 16.767 -21.130 1.00 70.31 90 GLN A N 1
ATOM 692 C CA . GLN A 1 90 ? 14.303 16.323 -21.446 1.00 70.31 90 GLN A CA 1
ATOM 693 C C . GLN A 1 90 ? 13.280 17.311 -20.890 1.00 70.31 90 GLN A C 1
ATOM 695 O O . GLN A 1 90 ? 13.520 17.968 -19.875 1.00 70.31 90 GLN A O 1
ATOM 700 N N . ARG A 1 91 ? 12.163 17.478 -21.605 1.00 76.75 91 ARG A N 1
ATOM 701 C CA . ARG A 1 91 ? 11.096 18.417 -21.246 1.00 76.75 91 ARG A CA 1
ATOM 702 C C . ARG A 1 91 ? 9.759 17.696 -21.214 1.00 76.75 91 ARG A C 1
ATOM 704 O O . ARG A 1 91 ? 9.399 17.089 -22.217 1.00 76.75 91 ARG A O 1
ATOM 711 N N . PHE A 1 92 ? 9.018 17.859 -20.124 1.00 74.62 92 PHE A N 1
ATOM 712 C CA . PHE A 1 92 ? 7.665 17.320 -19.960 1.00 74.62 92 PHE A CA 1
ATOM 713 C C . PHE A 1 92 ? 6.676 18.448 -19.724 1.00 74.62 92 PHE A C 1
ATOM 715 O O . PHE A 1 92 ? 7.006 19.458 -19.081 1.00 74.62 92 PHE A O 1
ATOM 722 N N . ARG A 1 93 ? 5.473 18.284 -20.272 1.00 75.62 93 ARG A N 1
ATOM 723 C CA . ARG A 1 93 ? 4.365 19.207 -20.046 1.00 75.62 93 ARG A CA 1
ATOM 724 C C . ARG A 1 93 ? 3.516 18.693 -18.899 1.00 75.62 93 ARG A C 1
ATOM 726 O O . ARG A 1 93 ? 3.239 17.504 -18.795 1.00 75.62 93 ARG A O 1
ATOM 733 N N . TYR A 1 94 ? 3.113 19.631 -18.062 1.00 82.38 94 TYR A N 1
ATOM 734 C CA . TYR A 1 94 ? 2.207 19.412 -16.953 1.00 82.38 94 TYR A CA 1
ATOM 735 C C . TYR A 1 94 ? 1.162 20.523 -16.974 1.00 82.38 94 TYR A C 1
ATOM 737 O O . TYR A 1 94 ? 1.480 21.677 -17.282 1.00 82.38 94 TYR A O 1
ATOM 745 N N . ALA A 1 95 ? -0.074 20.181 -16.644 1.00 86.00 95 ALA A N 1
ATOM 746 C CA . ALA A 1 95 ? -1.132 21.144 -16.414 1.00 86.00 95 ALA A CA 1
ATOM 747 C C . ALA A 1 95 ? -1.946 20.740 -15.188 1.00 86.00 95 ALA A C 1
ATOM 749 O O . ALA A 1 95 ? -2.356 19.589 -15.069 1.00 86.00 95 ALA A O 1
ATOM 750 N N . LEU A 1 96 ? -2.215 21.712 -14.322 1.00 90.62 96 LEU A N 1
ATOM 751 C CA . LEU A 1 96 ? -3.124 21.576 -13.195 1.00 90.62 96 LEU A CA 1
ATOM 752 C C . LEU A 1 96 ? -4.126 22.720 -13.223 1.00 90.62 96 LEU A C 1
ATOM 754 O O . LEU A 1 96 ? -3.753 23.890 -13.254 1.00 90.62 96 LEU A O 1
ATOM 758 N N . GLU A 1 97 ? -5.401 22.378 -13.182 1.00 93.62 97 GLU A N 1
ATOM 759 C CA . GLU A 1 97 ? -6.504 23.300 -12.955 1.00 93.62 97 GLU A CA 1
ATOM 760 C C . GLU A 1 97 ? -7.320 22.742 -11.789 1.00 93.62 97 GLU A C 1
ATOM 762 O O . GLU A 1 97 ? -7.722 21.584 -11.805 1.00 93.62 97 GLU A O 1
ATOM 767 N N . PHE A 1 98 ? -7.547 23.544 -10.757 1.00 93.94 98 PHE A N 1
ATOM 768 C CA . PHE A 1 98 ? -8.260 23.124 -9.557 1.00 93.94 98 PHE A CA 1
ATOM 769 C C . PHE A 1 98 ? -9.235 24.212 -9.123 1.00 93.94 98 PHE A C 1
ATOM 771 O O . PHE A 1 98 ? -8.888 25.394 -9.119 1.00 93.94 98 PHE A O 1
ATOM 778 N N . VAL A 1 99 ? -10.454 23.828 -8.756 1.00 95.62 99 VAL A N 1
ATOM 779 C CA . VAL A 1 99 ? -11.463 24.706 -8.155 1.00 95.62 99 VAL A CA 1
ATOM 780 C C . VAL A 1 99 ? -12.053 23.978 -6.952 1.00 95.62 99 VAL A C 1
ATOM 782 O O . VAL A 1 99 ? -12.548 22.855 -7.072 1.00 95.62 99 VAL A O 1
ATOM 785 N N . ARG A 1 100 ? -12.018 24.621 -5.781 1.00 92.44 100 ARG A N 1
ATOM 786 C CA . ARG A 1 100 ? -12.567 24.033 -4.555 1.00 92.44 100 ARG A CA 1
ATOM 787 C C . ARG A 1 100 ? -14.076 23.752 -4.686 1.00 92.44 100 ARG A C 1
ATOM 789 O O . ARG A 1 100 ? -14.785 24.533 -5.326 1.00 92.44 100 ARG A O 1
ATOM 796 N N . PRO A 1 101 ? -14.585 22.701 -4.020 1.00 89.62 101 PRO A N 1
ATOM 797 C CA . PRO A 1 101 ? -13.843 21.793 -3.135 1.00 89.62 101 PRO A CA 1
ATOM 798 C C . PRO A 1 101 ? -13.177 20.608 -3.855 1.00 89.62 101 PRO A C 1
ATOM 800 O O . PRO A 1 101 ? -12.222 20.048 -3.323 1.00 89.62 101 PRO A O 1
ATOM 803 N N . ASN A 1 102 ? -13.654 20.237 -5.045 1.00 90.12 102 ASN A N 1
ATOM 804 C CA . ASN A 1 102 ? -13.350 18.938 -5.647 1.00 90.12 102 ASN A CA 1
ATOM 805 C C . ASN A 1 102 ? -13.346 18.924 -7.189 1.00 90.12 102 ASN A C 1
ATOM 807 O O . ASN A 1 102 ? -13.477 17.859 -7.786 1.00 90.12 102 ASN A O 1
ATOM 811 N N . ARG A 1 103 ? -13.195 20.070 -7.865 1.00 92.94 103 ARG A N 1
ATOM 812 C CA . ARG A 1 103 ? -13.048 20.101 -9.330 1.00 92.94 103 ARG A CA 1
ATOM 813 C C . ARG A 1 103 ? -11.575 20.123 -9.699 1.00 92.94 103 ARG A C 1
ATOM 815 O O . ARG A 1 103 ? -10.856 21.035 -9.294 1.00 92.94 103 ARG A O 1
ATOM 822 N N . LEU A 1 104 ? -11.135 19.139 -10.471 1.00 91.69 104 LEU A N 1
ATOM 823 C CA . LEU A 1 104 ? -9.727 18.924 -10.794 1.00 91.69 104 LEU A CA 1
ATOM 824 C C . LEU A 1 104 ? -9.569 18.618 -12.276 1.00 91.69 104 LEU A C 1
ATOM 826 O O . LEU A 1 104 ? -10.335 17.863 -12.854 1.00 91.69 104 LEU A O 1
ATOM 830 N N . ARG A 1 105 ? -8.543 19.186 -12.888 1.00 90.62 105 ARG A N 1
ATOM 831 C CA . ARG A 1 105 ? -7.953 18.671 -14.110 1.00 90.62 105 ARG A CA 1
ATOM 832 C C . ARG A 1 105 ? -6.457 18.608 -13.895 1.00 90.62 105 ARG A C 1
ATOM 834 O O . ARG A 1 105 ? -5.822 19.637 -13.677 1.00 90.62 105 ARG A O 1
ATOM 841 N N . LEU A 1 106 ? -5.905 17.417 -13.995 1.00 87.06 106 LEU A N 1
ATOM 842 C CA . LEU A 1 106 ? -4.478 17.173 -13.942 1.00 87.06 106 LEU A CA 1
ATOM 843 C C . LEU A 1 106 ? -4.086 16.428 -15.210 1.00 87.06 106 LEU A C 1
ATOM 845 O O . LEU A 1 106 ? -4.602 15.353 -15.478 1.00 87.06 106 LEU A O 1
ATOM 849 N N . ALA A 1 107 ? -3.185 17.001 -15.993 1.00 81.38 107 ALA A N 1
ATOM 850 C CA . ALA A 1 107 ? -2.647 16.361 -17.181 1.00 81.38 107 ALA A CA 1
ATOM 851 C C . ALA A 1 107 ? -1.128 16.325 -17.087 1.00 81.38 107 ALA A C 1
ATOM 853 O O . ALA A 1 107 ? -0.483 17.334 -16.775 1.00 81.38 107 ALA A O 1
ATOM 854 N N . PHE A 1 108 ? -0.562 15.165 -17.388 1.00 73.75 108 PHE A N 1
ATOM 855 C CA . PHE A 1 108 ? 0.873 14.971 -17.442 1.00 73.75 108 PHE A CA 1
ATOM 856 C C . PHE A 1 108 ? 1.247 14.248 -18.732 1.00 73.75 108 PHE A C 1
ATOM 858 O O . PHE A 1 108 ? 0.663 13.219 -19.059 1.00 73.75 108 PHE A O 1
ATOM 865 N N . GLU A 1 109 ? 2.224 14.790 -19.459 1.00 70.50 109 GLU A N 1
ATOM 866 C CA . GLU A 1 109 ? 2.707 14.241 -20.729 1.00 70.50 109 GLU A CA 1
ATOM 867 C C . GLU A 1 109 ? 4.163 13.768 -20.562 1.00 70.50 109 GLU A C 1
ATOM 869 O O . GLU A 1 109 ? 5.106 14.553 -20.764 1.00 70.50 109 GLU A O 1
ATOM 874 N N . PRO A 1 110 ? 4.376 12.499 -20.166 1.00 57.56 110 PRO A N 1
ATOM 875 C CA . PRO A 1 110 ? 5.699 11.910 -20.124 1.00 57.56 110 PRO A CA 1
ATOM 876 C C . PRO A 1 110 ? 6.223 11.684 -21.541 1.00 57.56 110 PRO A C 1
ATOM 878 O O . PRO A 1 110 ? 5.539 11.142 -22.397 1.00 57.56 110 PRO A O 1
ATOM 881 N N . TYR A 1 111 ? 7.468 12.078 -21.798 1.00 54.56 111 TYR A N 1
ATOM 882 C CA . TYR A 1 111 ? 8.307 11.598 -22.907 1.00 54.56 111 TYR A CA 1
ATOM 883 C C . TYR A 1 111 ? 7.689 11.585 -24.327 1.00 54.56 111 TYR A C 1
ATOM 885 O O . TYR A 1 111 ? 8.194 10.871 -25.199 1.00 54.56 111 TYR A O 1
ATOM 893 N N . GLY A 1 112 ? 6.677 12.422 -24.590 1.00 50.12 112 GLY A N 1
ATOM 894 C CA . GLY A 1 112 ? 5.982 12.521 -25.879 1.00 50.12 112 GLY A CA 1
ATOM 895 C C . GLY A 1 112 ? 5.000 11.378 -26.173 1.00 50.12 112 GLY A C 1
ATOM 896 O O . GLY A 1 112 ? 4.706 11.144 -27.347 1.00 50.12 112 GLY A O 1
ATOM 897 N N . SER A 1 113 ? 4.545 10.640 -25.152 1.00 55.66 113 SER A N 1
ATOM 898 C CA . SER A 1 113 ? 3.387 9.739 -25.247 1.00 55.66 113 SER A CA 1
ATOM 899 C C . SER A 1 113 ? 2.075 10.503 -25.057 1.00 55.66 113 SER A C 1
ATOM 901 O O . SER A 1 113 ? 2.085 11.666 -24.656 1.00 55.66 113 SER A O 1
ATOM 903 N N . ASP A 1 114 ? 0.943 9.840 -25.309 1.00 62.41 114 ASP A N 1
ATOM 904 C CA . ASP A 1 114 ? -0.365 10.380 -24.937 1.00 62.41 114 ASP A CA 1
ATOM 905 C C . ASP A 1 114 ? -0.387 10.685 -23.429 1.00 62.41 114 ASP A C 1
ATOM 907 O O . ASP A 1 114 ? 0.179 9.937 -22.624 1.00 62.41 114 ASP A O 1
ATOM 911 N N . ALA A 1 115 ? -0.960 11.832 -23.062 1.00 64.12 115 ALA A N 1
ATOM 912 C CA . ALA A 1 115 ? -0.965 12.304 -21.685 1.00 64.12 115 ALA A CA 1
ATOM 913 C C . ALA A 1 115 ? -1.859 11.414 -20.811 1.00 64.12 115 ALA A C 1
ATOM 915 O O . ALA A 1 115 ? -2.992 11.112 -21.188 1.00 64.12 115 ALA A O 1
ATOM 916 N N . THR A 1 116 ? -1.372 11.050 -19.622 1.00 73.69 116 THR A N 1
ATOM 917 C CA . THR A 1 116 ? -2.254 10.557 -18.559 1.00 73.69 116 THR A CA 1
ATOM 918 C C . THR A 1 116 ? -3.002 11.768 -18.020 1.00 73.69 116 THR A C 1
ATOM 920 O O . THR A 1 116 ? -2.384 12.751 -17.589 1.00 73.69 116 THR A O 1
ATOM 923 N N . GLU A 1 117 ? -4.328 11.716 -18.061 1.00 81.12 117 GLU A N 1
ATOM 924 C CA . GLU A 1 117 ? -5.175 12.824 -17.635 1.00 81.12 117 GLU A CA 1
ATOM 925 C C . GLU A 1 117 ? -6.178 12.374 -16.578 1.00 81.12 117 GLU A C 1
ATOM 927 O O . GLU A 1 117 ? -6.769 11.302 -16.677 1.00 81.12 117 GLU A O 1
ATOM 932 N N . ILE A 1 118 ? -6.374 13.222 -15.575 1.00 85.81 118 ILE A N 1
ATOM 933 C CA . ILE A 1 118 ? -7.340 13.056 -14.497 1.00 85.81 118 ILE A CA 1
ATOM 934 C C . ILE A 1 118 ? -8.268 14.259 -14.521 1.00 85.81 118 ILE A C 1
ATOM 936 O O . ILE A 1 118 ? -7.815 15.406 -14.547 1.00 85.81 118 ILE A O 1
ATOM 940 N N . TYR A 1 119 ? -9.562 13.989 -14.478 1.00 87.94 119 TYR A N 1
ATOM 941 C CA . TYR A 1 119 ? -10.631 14.970 -14.447 1.00 87.94 119 TYR A CA 1
ATOM 942 C C . TYR A 1 119 ? -11.525 14.683 -13.252 1.00 87.94 119 TYR A C 1
ATOM 944 O O . TYR A 1 119 ? -11.803 13.537 -12.944 1.00 87.94 119 TYR A O 1
ATOM 952 N N . SER A 1 120 ? -11.990 15.723 -12.582 1.00 89.44 120 SER A N 1
ATOM 953 C CA . SER A 1 120 ? -13.092 15.646 -11.640 1.00 89.44 120 SER A CA 1
ATOM 954 C C . SER A 1 120 ? -14.026 16.805 -11.911 1.00 89.44 120 SER A C 1
ATOM 956 O O . SER A 1 120 ? -13.630 17.968 -11.764 1.00 89.44 120 SER A O 1
ATOM 958 N N . ASP A 1 121 ? -15.267 16.500 -12.273 1.00 87.12 121 ASP A N 1
ATOM 959 C CA . ASP A 1 121 ? -16.324 17.491 -12.471 1.00 87.12 121 ASP A CA 1
ATOM 960 C C . ASP A 1 121 ? -17.087 17.809 -11.172 1.00 87.12 121 ASP A C 1
ATOM 962 O O . ASP A 1 121 ? -18.061 18.569 -11.184 1.00 87.12 121 ASP A O 1
ATOM 966 N N . GLY A 1 122 ? -16.610 17.280 -10.045 1.00 84.62 122 GLY A N 1
ATOM 967 C CA . GLY A 1 122 ? -17.187 17.445 -8.718 1.00 84.62 122 GLY A CA 1
ATOM 968 C C . GLY A 1 122 ? -18.312 16.466 -8.379 1.00 84.62 122 GLY A C 1
ATOM 969 O O . GLY A 1 122 ? -18.757 16.477 -7.235 1.00 84.62 122 GLY A O 1
ATOM 970 N N . GLU A 1 123 ? -18.750 15.638 -9.330 1.00 81.88 123 GLU A N 1
ATOM 971 C CA . GLU A 1 123 ? -19.634 14.487 -9.103 1.00 81.88 123 GLU A CA 1
ATOM 972 C C . GLU A 1 123 ? -18.896 13.178 -9.415 1.00 81.88 123 GLU A C 1
ATOM 974 O O . GLU A 1 123 ? -18.929 12.236 -8.623 1.00 81.88 123 GLU A O 1
ATOM 979 N N . TYR A 1 124 ? -18.144 13.157 -10.515 1.00 80.25 124 TYR A N 1
ATOM 980 C CA . TYR A 1 124 ? -17.345 12.023 -10.960 1.00 80.25 124 TYR A CA 1
ATOM 981 C C . TYR A 1 124 ? -15.884 12.410 -11.147 1.00 80.25 124 TYR A C 1
ATOM 983 O O . TYR A 1 124 ? -15.564 13.524 -11.568 1.00 80.25 124 TYR A O 1
ATOM 991 N N . LEU A 1 125 ? -15.010 11.454 -10.847 1.00 81.69 125 LEU A N 1
ATOM 992 C CA . LEU A 1 125 ? -13.594 11.481 -11.154 1.00 81.69 125 LEU A CA 1
ATOM 993 C C . LEU A 1 125 ? -13.313 10.483 -12.279 1.00 81.69 125 LEU A C 1
ATOM 995 O O . LEU A 1 125 ? -13.646 9.304 -12.181 1.00 81.69 125 LEU A O 1
ATOM 999 N N . HIS A 1 126 ? -12.666 10.954 -13.336 1.00 85.06 126 HIS A N 1
ATOM 1000 C CA . HIS A 1 126 ? -12.228 10.168 -14.479 1.00 85.06 126 HIS A CA 1
ATOM 1001 C C . HIS A 1 126 ? -10.711 10.190 -14.569 1.00 85.06 126 HIS A C 1
ATOM 1003 O O . HIS A 1 126 ? -10.102 11.248 -14.424 1.00 85.06 126 HIS A O 1
ATOM 1009 N N . ALA A 1 127 ? -10.096 9.054 -14.874 1.00 84.25 127 ALA A N 1
ATOM 1010 C CA . ALA A 1 127 ? -8.676 8.998 -15.192 1.00 84.25 127 ALA A CA 1
ATOM 1011 C C . ALA A 1 127 ? -8.426 8.133 -16.426 1.00 84.25 127 ALA A C 1
ATOM 1013 O O . ALA A 1 127 ? -8.815 6.966 -16.476 1.00 84.25 127 ALA A O 1
ATOM 1014 N N . ALA A 1 128 ? -7.787 8.721 -17.432 1.00 83.19 128 ALA A N 1
ATOM 1015 C CA . ALA A 1 128 ? -7.537 8.081 -18.713 1.00 83.19 128 ALA A CA 1
ATOM 1016 C C . ALA A 1 128 ? -6.117 7.513 -18.780 1.00 83.19 128 ALA A C 1
ATOM 1018 O O . ALA A 1 128 ? -5.140 8.202 -18.476 1.00 83.19 128 ALA A O 1
A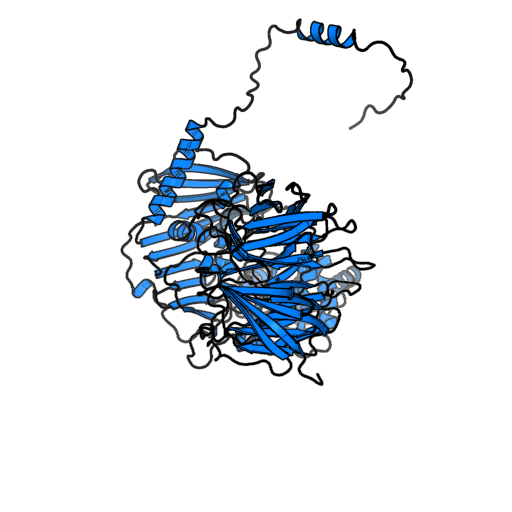TOM 1019 N N . PHE A 1 129 ? -6.018 6.271 -19.255 1.00 80.56 129 PHE A N 1
ATOM 1020 C CA . PHE A 1 129 ? -4.772 5.534 -19.453 1.00 80.56 129 PHE A CA 1
ATOM 1021 C C . PHE A 1 129 ? -4.679 5.026 -20.902 1.00 80.56 129 PHE A C 1
ATOM 1023 O O . PHE A 1 129 ? -4.846 3.826 -21.154 1.00 80.56 129 PHE A O 1
ATOM 1030 N N . PRO A 1 130 ? -4.406 5.918 -21.877 1.00 79.19 130 PRO A N 1
ATOM 1031 C CA . PRO A 1 130 ? -4.335 5.565 -23.300 1.00 79.19 130 PRO A CA 1
ATOM 1032 C C . PRO A 1 130 ? -3.395 4.387 -23.601 1.00 79.19 130 PRO A C 1
ATOM 1034 O O . PRO A 1 130 ? -3.683 3.540 -24.445 1.00 79.19 130 PRO A O 1
ATOM 1037 N N . GLN A 1 131 ? -2.290 4.293 -22.859 1.00 75.50 131 GLN A N 1
ATOM 1038 C CA . GLN A 1 131 ? -1.250 3.274 -22.995 1.00 75.50 131 GLN A CA 1
ATOM 1039 C C . GLN A 1 131 ? -1.679 1.859 -22.569 1.00 75.50 131 GLN A C 1
ATOM 1041 O O . GLN A 1 131 ? -0.997 0.887 -22.900 1.00 75.50 131 GLN A O 1
ATOM 1046 N N . TYR A 1 132 ? -2.785 1.721 -21.836 1.00 82.94 132 TYR A N 1
ATOM 1047 C CA . TYR A 1 132 ? -3.287 0.439 -21.341 1.00 82.94 132 TYR A CA 1
ATOM 1048 C C . TYR A 1 132 ? -4.663 0.154 -21.948 1.00 82.94 132 TYR A C 1
ATOM 1050 O O . TYR A 1 132 ? -5.664 0.198 -21.253 1.00 82.94 132 TYR A O 1
ATOM 1058 N N . ASP A 1 133 ? -4.726 -0.103 -23.258 1.00 84.31 133 ASP A N 1
ATOM 1059 C CA . ASP A 1 133 ? -5.978 -0.414 -23.986 1.00 84.31 133 ASP A CA 1
ATOM 1060 C C . ASP A 1 133 ? -7.054 0.669 -23.871 1.00 84.31 133 ASP A C 1
ATOM 1062 O O . ASP A 1 133 ? -8.254 0.382 -23.818 1.00 84.31 133 ASP A O 1
ATOM 1066 N N . ASN A 1 134 ? -6.603 1.927 -23.849 1.00 84.38 134 ASN A N 1
ATOM 1067 C CA . ASN A 1 134 ? -7.473 3.088 -23.739 1.00 84.38 134 ASN A CA 1
ATOM 1068 C C . ASN A 1 134 ? -8.424 2.987 -22.533 1.00 84.38 134 ASN A C 1
ATOM 1070 O O . ASN A 1 134 ? -9.617 3.277 -22.639 1.00 84.38 134 ASN A O 1
ATOM 1074 N N . GLN A 1 135 ? -7.899 2.497 -21.406 1.00 86.06 135 GLN A N 1
ATOM 1075 C CA . GLN A 1 135 ? -8.661 2.344 -20.176 1.00 86.06 135 GLN A CA 1
ATOM 1076 C C . GLN A 1 135 ? -9.096 3.707 -19.631 1.00 86.06 135 GLN A C 1
ATOM 1078 O O . GLN A 1 135 ? -8.308 4.654 -19.594 1.00 86.06 135 GLN A O 1
ATOM 1083 N N . LEU A 1 136 ? -10.344 3.785 -19.179 1.00 86.12 136 LEU A N 1
ATOM 1084 C CA . LEU A 1 136 ? -10.910 4.927 -18.472 1.00 86.12 136 LEU A CA 1
ATOM 1085 C C . LEU A 1 136 ? -11.390 4.451 -17.104 1.00 86.12 136 LEU A C 1
ATOM 1087 O O . LEU A 1 136 ? -12.395 3.750 -17.005 1.00 86.12 136 LEU A O 1
ATOM 1091 N N . LEU A 1 137 ? -10.667 4.843 -16.063 1.00 82.44 137 LEU A N 1
ATOM 1092 C CA . LEU A 1 137 ? -11.125 4.689 -14.692 1.00 82.44 137 LEU A CA 1
ATOM 1093 C C . LEU A 1 137 ? -12.223 5.721 -14.428 1.00 82.44 137 LEU A C 1
ATOM 1095 O O . LEU A 1 137 ? -12.053 6.900 -14.749 1.00 82.44 137 LEU A O 1
ATOM 1099 N N . GLU A 1 138 ? -13.331 5.283 -13.840 1.00 77.75 138 GLU A N 1
ATOM 1100 C CA . GLU A 1 138 ? -14.435 6.147 -13.426 1.00 77.75 138 GLU A CA 1
ATOM 1101 C C . GLU A 1 138 ? -14.787 5.863 -11.965 1.00 77.75 138 GLU A C 1
ATOM 1103 O O . GLU A 1 138 ? -15.152 4.745 -11.609 1.00 77.75 138 GLU A O 1
ATOM 1108 N N . ALA A 1 139 ? -14.692 6.892 -11.130 1.00 72.56 139 ALA A N 1
ATOM 1109 C CA . ALA A 1 139 ? -14.977 6.845 -9.705 1.00 72.56 139 ALA A CA 1
ATOM 1110 C C . ALA A 1 139 ? -15.911 7.997 -9.308 1.00 72.56 139 ALA A C 1
ATOM 1112 O O . ALA A 1 139 ? -16.077 8.976 -10.038 1.00 72.56 139 ALA A O 1
ATOM 1113 N N . THR A 1 140 ? -16.531 7.899 -8.133 1.00 71.56 140 THR A N 1
ATOM 1114 C CA . THR A 1 140 ? -17.253 9.044 -7.553 1.00 71.56 140 THR A CA 1
ATOM 1115 C C . THR A 1 140 ? -16.235 10.079 -7.082 1.00 71.56 140 THR A C 1
ATOM 1117 O O . THR A 1 140 ? -15.253 9.720 -6.434 1.00 71.56 140 THR A O 1
ATOM 1120 N N . ALA A 1 141 ? -16.448 11.356 -7.400 1.00 74.00 141 ALA A N 1
ATOM 1121 C CA . ALA A 1 141 ? -15.585 12.411 -6.886 1.00 74.00 141 ALA A CA 1
ATOM 1122 C C . ALA A 1 141 ? -15.813 12.571 -5.370 1.00 74.00 141 ALA A C 1
ATOM 1124 O O . ALA A 1 141 ? -16.966 12.682 -4.946 1.00 74.00 141 ALA A O 1
ATOM 1125 N N . PRO A 1 142 ? -14.756 12.627 -4.542 1.00 69.06 142 PRO A N 1
ATOM 1126 C CA . PRO A 1 142 ? -14.918 12.894 -3.117 1.00 69.06 142 PRO A CA 1
ATOM 1127 C C . PRO A 1 142 ? -15.476 14.309 -2.893 1.00 69.06 142 PRO A C 1
ATOM 1129 O O . PRO A 1 142 ? -15.267 15.209 -3.713 1.00 69.06 142 PRO A O 1
ATOM 1132 N N . ASP A 1 143 ? -16.154 14.536 -1.762 1.00 75.69 143 ASP A N 1
ATOM 1133 C CA . ASP A 1 143 ? -16.714 15.853 -1.398 1.00 75.69 143 ASP A CA 1
ATOM 1134 C C . ASP A 1 143 ? -15.641 16.959 -1.396 1.00 75.69 143 ASP A C 1
ATOM 1136 O O . ASP A 1 143 ? -15.888 18.109 -1.770 1.00 75.69 143 ASP A O 1
ATOM 1140 N N . THR A 1 144 ? -14.423 16.593 -1.002 1.00 80.31 144 THR A N 1
ATOM 1141 C CA . THR A 1 144 ? -13.201 17.392 -1.098 1.00 80.31 144 THR A CA 1
ATOM 1142 C C . THR A 1 144 ? -12.113 16.516 -1.689 1.00 80.31 144 THR A C 1
ATOM 1144 O O . THR A 1 144 ? -11.934 15.406 -1.213 1.00 80.31 144 THR A O 1
ATOM 1147 N N . ILE A 1 145 ? -11.365 17.002 -2.679 1.00 74.94 145 ILE A N 1
ATOM 1148 C CA . ILE A 1 145 ? -10.192 16.259 -3.160 1.00 74.94 145 ILE A CA 1
ATOM 1149 C C . ILE A 1 145 ? -9.044 16.493 -2.187 1.00 74.94 145 ILE A C 1
ATOM 1151 O O . ILE A 1 145 ? -8.620 17.640 -2.039 1.00 74.94 145 ILE A O 1
ATOM 1155 N N . ALA A 1 146 ? -8.520 15.426 -1.591 1.00 68.62 146 ALA A N 1
ATOM 1156 C CA . ALA A 1 146 ? -7.191 15.379 -1.001 1.00 68.62 146 ALA A CA 1
ATOM 1157 C C . ALA A 1 146 ? -6.290 14.426 -1.801 1.00 68.62 146 ALA A C 1
ATOM 1159 O O . ALA A 1 146 ? -6.756 13.441 -2.371 1.00 68.62 146 ALA A O 1
ATOM 1160 N N . VAL A 1 147 ? -4.982 14.703 -1.855 1.00 63.69 147 VAL A N 1
ATOM 1161 C CA . VAL A 1 147 ? -4.020 13.785 -2.496 1.00 63.69 147 VAL A CA 1
ATOM 1162 C C . VAL A 1 147 ? -4.104 12.361 -1.906 1.00 63.69 147 VAL A C 1
ATOM 1164 O O . VAL A 1 147 ? -4.052 11.419 -2.694 1.00 63.69 147 VAL A O 1
ATOM 1167 N N . PRO A 1 148 ? -4.334 12.173 -0.585 1.00 56.16 148 PRO A N 1
ATOM 1168 C CA . PRO A 1 148 ? -4.674 10.873 -0.013 1.00 56.16 148 PRO A CA 1
ATOM 1169 C C . PRO A 1 148 ? -5.852 10.135 -0.642 1.00 56.16 148 PRO A C 1
ATOM 1171 O O . PRO A 1 148 ? -5.734 8.940 -0.889 1.00 56.16 148 PRO A O 1
ATOM 1174 N N . ASP A 1 149 ? -6.929 10.835 -0.982 1.00 56.22 149 ASP A N 1
ATOM 1175 C CA . ASP A 1 149 ? -8.109 10.221 -1.605 1.00 56.22 149 ASP A CA 1
ATOM 1176 C C . ASP A 1 149 ? -7.796 9.742 -3.035 1.00 56.22 149 ASP A C 1
ATOM 1178 O O . ASP A 1 149 ? -8.367 8.773 -3.524 1.00 56.22 149 ASP A O 1
ATOM 1182 N N . LEU A 1 150 ? -6.830 10.384 -3.706 1.00 61.41 150 LEU A N 1
ATOM 1183 C CA . LEU A 1 150 ? -6.305 9.946 -5.004 1.00 61.41 150 LEU A CA 1
ATOM 1184 C C . LEU A 1 150 ? -5.323 8.761 -4.879 1.00 61.41 150 LEU A C 1
ATOM 1186 O O . LEU A 1 150 ? -4.938 8.197 -5.903 1.00 61.41 150 LEU A O 1
ATOM 1190 N N . TYR A 1 151 ? -4.902 8.388 -3.659 1.00 54.91 151 TYR A N 1
ATOM 1191 C CA . TYR A 1 151 ? -4.100 7.186 -3.380 1.00 54.91 151 TYR A CA 1
ATOM 1192 C C . TYR A 1 151 ? -4.940 5.943 -3.094 1.00 54.91 151 TYR A C 1
ATOM 1194 O O . TYR A 1 151 ? -4.390 4.847 -3.165 1.00 54.91 151 TYR A O 1
ATOM 1202 N N . GLU A 1 152 ? -6.219 6.089 -2.736 1.00 47.09 152 GLU A N 1
ATOM 1203 C CA . GLU A 1 152 ? -7.066 4.936 -2.397 1.00 47.09 152 GLU A CA 1
ATOM 1204 C C . GLU A 1 152 ? -7.268 4.003 -3.598 1.00 47.09 152 GLU A C 1
ATOM 1206 O O . GLU A 1 152 ? -7.396 2.792 -3.429 1.00 47.09 152 GLU A O 1
ATOM 1211 N N . ASP A 1 153 ? -7.214 4.549 -4.816 1.00 52.50 153 ASP A N 1
ATOM 1212 C CA . ASP A 1 153 ? -7.106 3.751 -6.031 1.00 52.50 153 ASP A CA 1
ATOM 1213 C C . ASP A 1 153 ? -5.630 3.437 -6.331 1.00 52.50 153 ASP A C 1
ATOM 1215 O O . ASP A 1 153 ? -4.849 4.321 -6.701 1.00 52.50 153 ASP A O 1
ATOM 1219 N N . GLU A 1 154 ? -5.238 2.162 -6.215 1.00 51.28 154 GLU A N 1
ATOM 1220 C CA . GLU A 1 154 ? -3.873 1.674 -6.489 1.00 51.28 154 GLU A CA 1
ATOM 1221 C C . GLU A 1 154 ? -3.338 2.113 -7.868 1.00 51.28 154 GLU A C 1
ATOM 1223 O O . GLU A 1 154 ? -2.134 2.342 -8.056 1.00 51.28 154 GLU A O 1
ATOM 1228 N N . SER A 1 155 ? -4.236 2.283 -8.840 1.00 54.91 155 SER A N 1
ATOM 1229 C CA . SER A 1 155 ? -3.911 2.716 -10.198 1.00 54.91 155 SER A CA 1
ATOM 1230 C C . SER A 1 155 ? -3.420 4.155 -10.241 1.00 54.91 155 SER A C 1
ATOM 1232 O O . SER A 1 155 ? -2.467 4.466 -10.968 1.00 54.91 155 SER A O 1
ATOM 1234 N N . LEU A 1 156 ? -4.080 5.016 -9.463 1.00 58.47 156 LEU A N 1
ATOM 1235 C CA . LEU A 1 156 ? -3.786 6.437 -9.325 1.00 58.47 156 LEU A CA 1
ATOM 1236 C C . LEU A 1 156 ? -2.652 6.669 -8.336 1.00 58.47 156 LEU A C 1
ATOM 1238 O O . LEU A 1 156 ? -1.863 7.597 -8.525 1.00 58.47 156 LEU A O 1
ATOM 1242 N N . ALA A 1 157 ? -2.485 5.791 -7.347 1.00 54.38 157 ALA A N 1
ATOM 1243 C CA . ALA A 1 157 ? -1.488 5.965 -6.305 1.00 54.38 157 ALA A CA 1
ATOM 1244 C C . ALA A 1 157 ? -0.061 6.122 -6.856 1.00 54.38 157 ALA A C 1
ATOM 1246 O O . ALA A 1 157 ? 0.730 6.935 -6.367 1.00 54.38 157 ALA A O 1
ATOM 1247 N N . GLY A 1 158 ? 0.251 5.401 -7.939 1.00 52.38 158 GLY A N 1
ATOM 1248 C CA . GLY A 1 158 ? 1.521 5.520 -8.658 1.00 52.38 158 GLY A CA 1
ATOM 1249 C C . GLY A 1 158 ? 1.802 6.915 -9.234 1.00 52.38 158 GLY A C 1
ATOM 1250 O O . GLY A 1 158 ? 2.967 7.309 -9.268 1.00 52.38 158 GLY A O 1
ATOM 1251 N N . LEU A 1 159 ? 0.763 7.664 -9.627 1.00 55.97 159 LEU A N 1
ATOM 1252 C CA . LEU A 1 159 ? 0.866 9.022 -10.181 1.00 55.97 159 LEU A CA 1
ATOM 1253 C C . LEU A 1 159 ? 1.137 10.069 -9.099 1.00 55.97 159 LEU A C 1
ATOM 1255 O O . LEU A 1 159 ? 1.783 11.083 -9.359 1.00 55.97 159 LEU A O 1
ATOM 1259 N N . PHE A 1 160 ? 0.651 9.828 -7.882 1.00 52.25 160 PHE A N 1
ATOM 1260 C CA . PHE A 1 160 ? 0.640 10.841 -6.834 1.00 52.25 160 PHE A CA 1
ATOM 1261 C C . PHE A 1 160 ? 1.711 10.654 -5.758 1.00 52.25 160 PHE A C 1
ATOM 1263 O O . PHE A 1 160 ? 1.838 11.551 -4.930 1.00 52.25 160 PHE A O 1
ATOM 1270 N N . ARG A 1 161 ? 2.421 9.509 -5.691 1.00 51.59 161 ARG A N 1
ATOM 1271 C CA . ARG A 1 161 ? 3.269 9.111 -4.535 1.00 51.59 161 ARG A CA 1
ATOM 1272 C C . ARG A 1 161 ? 4.156 10.264 -4.019 1.00 51.59 161 ARG A C 1
ATOM 1274 O O . ARG A 1 161 ? 4.722 10.988 -4.837 1.00 51.59 161 ARG A O 1
ATOM 1281 N N . PRO A 1 162 ? 4.321 10.425 -2.688 1.00 45.22 162 PRO A N 1
ATOM 1282 C CA . PRO A 1 162 ? 4.779 11.672 -2.082 1.00 45.22 162 PRO A CA 1
ATOM 1283 C C . PRO A 1 162 ? 6.117 12.184 -2.624 1.00 45.22 162 PRO A C 1
ATOM 1285 O O . PRO A 1 162 ? 7.101 11.461 -2.787 1.00 45.22 162 PRO A O 1
ATOM 1288 N N . THR A 1 163 ? 6.121 13.490 -2.838 1.00 50.31 163 THR A N 1
ATOM 1289 C CA . THR A 1 163 ? 6.733 14.193 -3.972 1.00 50.31 163 THR A CA 1
ATOM 1290 C C . THR A 1 163 ? 8.100 14.797 -3.656 1.00 50.31 163 THR A C 1
ATOM 1292 O O . THR A 1 163 ? 8.785 15.290 -4.543 1.00 50.31 163 THR A O 1
ATOM 1295 N N . VAL A 1 164 ? 8.521 14.784 -2.389 1.00 43.06 164 VAL A N 1
ATOM 1296 C CA . VAL A 1 164 ? 9.721 15.525 -1.960 1.00 43.06 164 VAL A CA 1
ATOM 1297 C C . VAL A 1 164 ? 10.784 14.637 -1.301 1.00 43.06 164 VAL A C 1
ATOM 1299 O O . VAL A 1 164 ? 11.968 14.948 -1.392 1.00 43.06 164 VAL A O 1
ATOM 1302 N N . ALA A 1 165 ? 10.389 13.491 -0.730 1.00 40.31 165 ALA A N 1
ATOM 1303 C CA . ALA A 1 165 ? 11.298 12.543 -0.070 1.00 40.31 165 ALA A CA 1
ATOM 1304 C C . ALA A 1 165 ? 11.244 11.103 -0.625 1.00 40.31 165 ALA A C 1
ATOM 1306 O O . ALA A 1 165 ? 11.993 10.237 -0.161 1.00 40.31 165 ALA A O 1
ATOM 1307 N N . CYS A 1 166 ? 10.405 10.810 -1.633 1.00 40.22 166 CYS A N 1
ATOM 1308 C CA . CYS A 1 166 ? 10.574 9.586 -2.420 1.00 40.22 166 CYS A CA 1
ATOM 1309 C C . CYS A 1 166 ? 11.938 9.666 -3.100 1.00 40.22 166 CYS A C 1
ATOM 1311 O O . CYS A 1 166 ? 12.155 10.573 -3.898 1.00 40.22 166 CYS A O 1
ATOM 1313 N N . ARG A 1 167 ? 12.844 8.748 -2.729 1.00 40.34 167 ARG A N 1
ATOM 1314 C CA . ARG A 1 167 ? 14.263 8.726 -3.111 1.00 40.34 167 ARG A CA 1
ATOM 1315 C C . ARG A 1 167 ? 14.516 9.432 -4.438 1.00 40.34 167 ARG A C 1
ATOM 1317 O O . ARG A 1 167 ? 14.006 9.018 -5.478 1.00 40.34 167 ARG A O 1
ATOM 1324 N N . LEU A 1 168 ? 15.399 10.418 -4.367 1.00 40.72 168 LEU A N 1
ATOM 1325 C CA . LEU A 1 168 ? 15.923 11.301 -5.414 1.00 40.72 168 LEU A CA 1
ATOM 1326 C C . LEU A 1 168 ? 16.651 10.542 -6.552 1.00 40.72 168 LEU A C 1
ATOM 1328 O O . LEU A 1 168 ? 17.357 11.119 -7.371 1.00 40.72 168 LEU A O 1
ATOM 1332 N N . THR A 1 169 ? 16.446 9.225 -6.589 1.00 40.62 169 THR A N 1
ATOM 1333 C CA . THR A 1 169 ? 16.947 8.213 -7.505 1.00 40.62 169 THR A CA 1
ATOM 1334 C C . THR A 1 169 ? 15.851 7.638 -8.412 1.00 40.62 169 THR A C 1
ATOM 1336 O O . THR A 1 169 ? 16.168 6.767 -9.217 1.00 40.62 169 THR A O 1
ATOM 1339 N N . SER A 1 170 ? 14.566 8.013 -8.279 1.00 45.34 170 SER A N 1
ATOM 1340 C CA . SER A 1 170 ? 13.551 7.567 -9.248 1.00 45.34 170 SER A CA 1
ATOM 1341 C C . SER A 1 170 ? 13.610 8.427 -10.505 1.00 45.34 170 SER A C 1
ATOM 1343 O O . SER A 1 170 ? 13.405 9.635 -10.432 1.00 45.34 170 SER A O 1
ATOM 1345 N N . GLU A 1 171 ? 13.835 7.792 -11.655 1.00 48.59 171 GLU A N 1
ATOM 1346 C CA . GLU A 1 171 ? 13.877 8.406 -12.994 1.00 48.59 171 GLU A CA 1
ATOM 1347 C C . GLU A 1 171 ? 12.541 9.034 -13.445 1.00 48.59 171 GLU A C 1
ATOM 1349 O O . GLU A 1 171 ? 12.452 9.497 -14.574 1.00 48.59 171 GLU A O 1
ATOM 1354 N N . ASP A 1 172 ? 11.522 9.065 -12.579 1.00 52.47 172 ASP A N 1
ATOM 1355 C CA . ASP A 1 172 ? 10.142 9.416 -12.900 1.00 52.47 172 ASP A CA 1
ATOM 1356 C C . ASP A 1 172 ? 9.796 10.863 -12.475 1.00 52.47 172 ASP A C 1
ATOM 1358 O O . ASP A 1 172 ? 9.637 11.144 -11.279 1.00 52.47 172 ASP A O 1
ATOM 1362 N N . PRO A 1 173 ? 9.664 11.801 -13.430 1.00 52.75 173 PRO A N 1
ATOM 1363 C CA . PRO A 1 173 ? 9.321 13.190 -13.158 1.00 52.75 173 PRO A CA 1
ATOM 1364 C C . PRO A 1 173 ? 7.861 13.388 -12.710 1.00 52.75 173 PRO A C 1
ATOM 1366 O O . PRO A 1 173 ? 7.557 14.449 -12.156 1.00 52.75 173 PRO A O 1
ATOM 1369 N N . GLN A 1 174 ? 6.973 12.401 -12.918 1.00 53.19 174 GLN A N 1
ATOM 1370 C CA . GLN A 1 174 ? 5.541 12.462 -12.563 1.00 53.19 174 GLN A CA 1
ATOM 1371 C C . GLN A 1 174 ? 5.340 12.737 -11.080 1.00 53.19 174 GLN A C 1
ATOM 1373 O O . GLN A 1 174 ? 4.515 13.560 -10.686 1.00 53.19 174 GLN A O 1
ATOM 1378 N N . ARG A 1 175 ? 6.187 12.113 -10.261 1.00 57.47 175 ARG A N 1
ATOM 1379 C CA . ARG A 1 175 ? 6.117 12.156 -8.799 1.00 57.47 175 ARG A CA 1
ATOM 1380 C C . ARG A 1 175 ? 6.327 13.535 -8.216 1.00 57.47 175 ARG A C 1
ATOM 1382 O O . ARG A 1 175 ? 6.005 13.724 -7.057 1.00 57.47 175 ARG A O 1
ATOM 1389 N N . PHE A 1 176 ? 6.876 14.471 -8.990 1.00 59.19 176 PHE A N 1
ATOM 1390 C CA . PHE A 1 176 ? 7.134 15.844 -8.574 1.00 59.19 176 PHE A CA 1
ATOM 1391 C C . PHE A 1 176 ? 6.051 16.835 -9.049 1.00 59.19 176 PHE A C 1
ATOM 1393 O O . PHE A 1 176 ? 6.012 17.983 -8.598 1.00 59.19 176 PHE A O 1
ATOM 1400 N N . ALA A 1 177 ? 5.180 16.405 -9.969 1.00 57.12 177 ALA A N 1
ATOM 1401 C CA . ALA A 1 177 ? 4.141 17.230 -10.579 1.00 57.12 177 ALA A CA 1
ATOM 1402 C C . ALA A 1 177 ? 2.928 17.449 -9.658 1.00 57.12 177 ALA A C 1
ATOM 1404 O O . ALA A 1 177 ? 2.202 18.423 -9.828 1.00 57.12 177 ALA A O 1
ATOM 1405 N N . SER A 1 178 ? 2.728 16.590 -8.654 1.00 67.81 178 SER A N 1
ATOM 1406 C CA . SER A 1 178 ? 1.610 16.678 -7.709 1.00 67.81 178 SER A CA 1
ATOM 1407 C C . SER A 1 178 ? 1.800 17.716 -6.594 1.00 67.81 178 SER A C 1
ATOM 1409 O O . SER A 1 178 ? 0.830 18.013 -5.900 1.00 67.81 178 SER A O 1
ATOM 1411 N N . LEU A 1 179 ? 2.988 18.328 -6.439 1.00 78.81 179 LEU A N 1
ATOM 1412 C CA . LEU A 1 179 ? 3.267 19.249 -5.323 1.00 78.81 179 LEU A CA 1
ATOM 1413 C C . LEU A 1 179 ? 2.261 20.409 -5.213 1.00 78.81 179 LEU A C 1
ATOM 1415 O O . LEU A 1 179 ? 1.803 20.680 -4.107 1.00 78.81 179 LEU A O 1
ATOM 1419 N N . PRO A 1 180 ? 1.890 21.121 -6.297 1.00 86.75 180 PRO A N 1
ATOM 1420 C CA . PRO A 1 180 ? 0.910 22.195 -6.176 1.00 86.75 180 PRO A CA 1
ATOM 1421 C C . PRO A 1 180 ? -0.470 21.685 -5.761 1.00 86.75 180 PRO A C 1
ATOM 1423 O O . PRO A 1 180 ? -1.155 22.369 -5.012 1.00 86.75 180 PRO A O 1
ATOM 1426 N N . LEU A 1 181 ? -0.870 20.487 -6.201 1.00 84.31 181 LEU A N 1
ATOM 1427 C CA . LEU A 1 181 ? -2.128 19.878 -5.770 1.00 84.31 181 LEU A CA 1
ATOM 1428 C C . LEU A 1 181 ? -2.085 19.515 -4.282 1.00 84.31 181 LEU A C 1
ATOM 1430 O O . LEU A 1 181 ? -3.051 19.782 -3.569 1.00 84.31 181 LEU A O 1
ATOM 1434 N N . ASP A 1 182 ? -0.961 18.987 -3.801 1.00 79.25 182 ASP A N 1
ATOM 1435 C CA . ASP A 1 182 ? -0.751 18.723 -2.377 1.00 79.25 182 ASP A CA 1
ATOM 1436 C C . ASP A 1 182 ? -0.791 20.028 -1.571 1.00 79.25 182 ASP A C 1
ATOM 1438 O O . ASP A 1 182 ? -1.556 20.149 -0.625 1.00 79.25 182 ASP A O 1
ATOM 1442 N N . LEU A 1 183 ? -0.111 21.091 -2.017 1.00 86.19 183 LEU A N 1
ATOM 1443 C CA . LEU A 1 183 ? -0.195 22.415 -1.382 1.00 86.19 183 LEU A CA 1
ATOM 1444 C C . LEU A 1 183 ? -1.634 22.963 -1.302 1.00 86.19 183 LEU A C 1
ATOM 1446 O O . LEU A 1 183 ? -1.974 23.652 -0.340 1.00 86.19 183 LEU A O 1
ATOM 1450 N N . LEU A 1 184 ? -2.481 22.670 -2.295 1.00 88.50 184 LEU A N 1
ATOM 1451 C CA . LEU A 1 184 ? -3.887 23.092 -2.320 1.00 88.50 184 LEU A CA 1
ATOM 1452 C C . LEU A 1 184 ? -4.782 22.260 -1.394 1.00 88.50 184 LEU A C 1
ATOM 1454 O O . LEU A 1 184 ? -5.799 22.772 -0.916 1.00 88.50 184 LEU A O 1
ATOM 1458 N N . THR A 1 185 ? -4.465 20.987 -1.177 1.00 83.12 185 THR A N 1
ATOM 1459 C CA . THR A 1 185 ? -5.428 20.015 -0.630 1.00 83.12 185 THR A CA 1
ATOM 1460 C C . THR A 1 185 ? -4.955 19.298 0.633 1.00 83.12 185 THR A C 1
ATOM 1462 O O . THR A 1 185 ? -5.779 18.882 1.443 1.00 83.12 185 THR A O 1
ATOM 1465 N N . GLY A 1 186 ? -3.645 19.196 0.840 1.00 73.69 186 GLY A N 1
ATOM 1466 C CA . GLY A 1 186 ? -3.013 18.499 1.947 1.00 73.69 186 GLY A CA 1
ATOM 1467 C C . GLY A 1 186 ? -3.128 19.238 3.279 1.00 73.69 186 GLY A C 1
ATOM 1468 O O . GLY A 1 186 ? -2.994 20.464 3.372 1.00 73.69 186 GLY A O 1
ATOM 1469 N N . ALA A 1 187 ? -3.325 18.465 4.351 1.00 65.69 187 ALA A N 1
ATOM 1470 C CA . ALA A 1 187 ? -3.298 18.982 5.716 1.00 65.69 187 ALA A CA 1
ATOM 1471 C C . ALA A 1 187 ? -1.890 19.464 6.112 1.00 65.69 187 ALA A C 1
ATOM 1473 O O . ALA A 1 187 ? -1.766 20.502 6.758 1.00 65.69 187 ALA A O 1
ATOM 1474 N N . ASP A 1 188 ? -0.834 18.770 5.672 1.00 67.81 188 ASP A N 1
ATOM 1475 C CA . ASP A 1 188 ? 0.570 19.150 5.889 1.00 67.81 188 ASP A CA 1
ATOM 1476 C C . ASP A 1 188 ? 1.448 18.782 4.668 1.00 67.81 188 ASP A C 1
ATOM 1478 O O . ASP A 1 188 ? 2.222 17.826 4.710 1.00 67.81 188 ASP A O 1
ATOM 1482 N N . PRO A 1 189 ? 1.317 19.524 3.552 1.00 65.31 189 PRO A N 1
ATOM 1483 C CA . PRO A 1 189 ? 1.800 19.123 2.218 1.00 65.31 189 PRO A CA 1
ATOM 1484 C C . PRO A 1 189 ? 3.326 19.085 2.062 1.00 65.31 189 PRO A C 1
ATOM 1486 O O . PRO A 1 189 ? 3.862 18.650 1.049 1.00 65.31 189 PRO A O 1
ATOM 1489 N N . LEU A 1 190 ? 4.059 19.595 3.050 1.00 72.06 190 LEU A N 1
ATOM 1490 C CA . LEU A 1 190 ? 5.519 19.620 3.065 1.00 72.06 190 LEU A CA 1
ATOM 1491 C C . LEU A 1 190 ? 6.075 18.945 4.322 1.00 72.06 190 LEU A C 1
ATOM 1493 O O . LEU A 1 190 ? 7.218 19.205 4.696 1.00 72.06 190 LEU A O 1
ATOM 1497 N N . ASN A 1 191 ? 5.302 18.069 4.974 1.00 63.12 191 ASN A N 1
ATOM 1498 C CA . ASN A 1 191 ? 5.734 17.384 6.193 1.00 63.12 191 ASN A CA 1
ATOM 1499 C C . ASN A 1 191 ? 7.078 16.660 6.002 1.00 63.12 191 ASN A C 1
ATOM 1501 O O . ASN A 1 191 ? 7.966 16.786 6.839 1.00 63.12 191 ASN A O 1
ATOM 1505 N N . ALA A 1 192 ? 7.282 16.010 4.855 1.00 59.44 192 ALA A N 1
ATOM 1506 C CA . ALA A 1 192 ? 8.509 15.309 4.503 1.00 59.44 192 ALA A CA 1
ATOM 1507 C C . ALA A 1 192 ? 9.740 16.230 4.511 1.00 59.44 192 ALA A C 1
ATOM 1509 O O . ALA A 1 192 ? 10.851 15.767 4.757 1.00 59.44 192 ALA A O 1
ATOM 1510 N N . LEU A 1 193 ? 9.556 17.540 4.295 1.00 64.88 193 LEU A N 1
ATOM 1511 C CA . LEU A 1 193 ? 10.646 18.508 4.386 1.00 64.88 193 LEU A CA 1
ATOM 1512 C C . LEU A 1 193 ? 11.141 18.745 5.814 1.00 64.88 193 LEU A C 1
ATOM 1514 O O . LEU A 1 193 ? 12.280 19.173 5.996 1.00 64.88 193 LEU A O 1
ATOM 1518 N N . ARG A 1 194 ? 10.323 18.431 6.824 1.00 62.12 194 ARG A N 1
ATOM 1519 C CA . ARG A 1 194 ? 10.711 18.502 8.239 1.00 62.12 194 ARG A CA 1
ATOM 1520 C C . ARG A 1 194 ? 11.639 17.362 8.658 1.00 62.12 194 ARG A C 1
ATOM 1522 O O . ARG A 1 194 ? 12.267 17.466 9.702 1.00 62.12 194 ARG A O 1
ATOM 1529 N N . GLU A 1 195 ? 11.759 16.310 7.847 1.00 58.44 195 GLU A N 1
ATOM 1530 C CA . GLU A 1 195 ? 12.713 15.212 8.064 1.00 58.44 195 GLU A CA 1
ATOM 1531 C C . GLU A 1 195 ? 14.085 15.467 7.421 1.00 58.44 195 GLU A C 1
ATOM 1533 O O . GLU A 1 195 ? 14.890 14.541 7.310 1.00 58.44 195 GLU A O 1
ATOM 1538 N N . ALA A 1 196 ? 14.346 16.690 6.948 1.00 65.81 196 ALA A N 1
ATOM 1539 C CA . ALA A 1 196 ? 15.657 17.071 6.438 1.00 65.81 196 ALA A CA 1
ATOM 1540 C C . ALA A 1 196 ? 16.736 16.884 7.518 1.00 65.81 196 ALA A C 1
ATOM 1542 O O . ALA A 1 196 ? 16.506 17.157 8.695 1.00 65.81 196 ALA A O 1
ATOM 1543 N N . ASP A 1 197 ? 17.925 16.440 7.106 1.00 65.69 197 ASP A N 1
ATOM 1544 C CA . ASP A 1 197 ? 19.036 16.188 8.034 1.00 65.69 197 ASP A CA 1
ATOM 1545 C C . ASP A 1 197 ? 19.583 17.489 8.635 1.00 65.69 197 ASP A C 1
ATOM 1547 O O . ASP A 1 197 ? 20.079 17.498 9.761 1.00 65.69 197 ASP A O 1
ATOM 1551 N N . ASP A 1 198 ? 19.462 18.585 7.882 1.00 79.75 198 ASP A N 1
ATOM 1552 C CA . ASP A 1 198 ? 19.880 19.921 8.284 1.00 79.75 198 ASP A CA 1
ATOM 1553 C C . ASP A 1 198 ? 18.694 20.891 8.265 1.00 79.75 198 ASP A C 1
ATOM 1555 O O . ASP A 1 198 ? 17.779 20.791 7.442 1.00 79.75 198 ASP A O 1
ATOM 1559 N N . ALA A 1 199 ? 18.758 21.894 9.142 1.00 82.38 199 ALA A N 1
ATOM 1560 C CA . ALA A 1 199 ? 17.809 22.996 9.154 1.00 82.38 199 ALA A CA 1
ATOM 1561 C C . ALA A 1 199 ? 17.771 23.721 7.789 1.00 82.38 199 ALA A C 1
ATOM 1563 O O . ALA A 1 199 ? 18.821 23.903 7.155 1.00 82.38 199 ALA A O 1
ATOM 1564 N N . PRO A 1 200 ? 16.585 24.166 7.330 1.00 88.75 200 PRO A N 1
ATOM 1565 C CA . PRO A 1 200 ? 16.449 24.812 6.037 1.00 88.75 200 PRO A CA 1
ATOM 1566 C C . PRO A 1 200 ? 17.286 26.079 5.957 1.00 88.75 200 PRO A C 1
ATOM 1568 O O . PRO A 1 200 ? 17.375 26.866 6.901 1.00 88.75 200 PRO A O 1
ATOM 1571 N N . ARG A 1 201 ? 17.871 26.296 4.782 1.00 90.50 201 ARG A N 1
ATOM 1572 C CA . ARG A 1 201 ? 18.706 27.461 4.509 1.00 90.50 201 ARG A CA 1
ATOM 1573 C C . ARG A 1 201 ? 18.046 28.358 3.478 1.00 90.50 201 ARG A C 1
ATOM 1575 O O . ARG A 1 201 ? 17.767 27.923 2.356 1.00 90.50 201 ARG A O 1
ATOM 1582 N N . ARG A 1 202 ? 17.884 29.633 3.825 1.00 92.94 202 ARG A N 1
ATOM 1583 C CA . ARG A 1 202 ? 17.518 30.670 2.863 1.00 92.94 202 ARG A CA 1
ATOM 1584 C C . ARG A 1 202 ? 18.671 30.925 1.890 1.00 92.94 202 ARG A C 1
ATOM 1586 O O . ARG A 1 202 ? 19.832 31.053 2.276 1.00 92.94 202 ARG A O 1
ATOM 1593 N N . LEU A 1 203 ? 18.345 30.979 0.608 1.00 94.00 203 LEU A N 1
ATOM 1594 C CA . LEU A 1 203 ? 19.251 31.322 -0.481 1.00 94.00 203 LEU A CA 1
ATOM 1595 C C . LEU A 1 203 ? 19.029 32.772 -0.915 1.00 94.00 203 LEU A C 1
ATOM 1597 O O . LEU A 1 203 ? 17.973 33.355 -0.666 1.00 94.00 203 LEU A O 1
ATOM 1601 N N . GLU A 1 204 ? 20.011 33.335 -1.619 1.00 93.06 204 GLU A N 1
ATOM 1602 C CA . GLU A 1 204 ? 19.873 34.658 -2.229 1.00 93.06 204 GLU A CA 1
ATOM 1603 C C . GLU A 1 204 ? 18.676 34.700 -3.184 1.00 93.06 204 GLU A C 1
ATOM 1605 O O . GLU A 1 204 ? 18.501 33.821 -4.040 1.00 93.06 204 GLU A O 1
ATOM 1610 N N . SER A 1 205 ? 17.850 35.738 -3.039 1.00 95.50 205 SER A N 1
ATOM 1611 C CA . SER A 1 205 ? 16.676 35.926 -3.879 1.00 95.50 205 SER A CA 1
ATOM 1612 C C . SER A 1 205 ? 17.090 36.104 -5.342 1.00 95.50 205 SER A C 1
ATOM 1614 O O . SER A 1 205 ? 18.068 36.785 -5.657 1.00 95.50 205 SER A O 1
ATOM 1616 N N . ARG A 1 206 ? 16.322 35.524 -6.266 1.00 95.75 206 ARG A N 1
ATOM 1617 C CA . ARG A 1 206 ? 16.573 35.652 -7.710 1.00 95.75 206 ARG A CA 1
ATOM 1618 C C . ARG A 1 206 ? 15.278 35.743 -8.496 1.00 95.75 206 ARG A C 1
ATOM 1620 O O . ARG A 1 206 ? 14.242 35.245 -8.064 1.00 95.75 206 ARG A O 1
ATOM 1627 N N . THR A 1 207 ? 15.347 36.321 -9.689 1.00 95.31 207 THR A N 1
ATOM 1628 C CA . THR A 1 207 ? 14.194 36.392 -10.591 1.00 95.31 207 THR A CA 1
ATOM 1629 C C . THR A 1 207 ? 13.949 35.046 -11.277 1.00 95.31 207 THR A C 1
ATOM 1631 O O . THR A 1 207 ? 14.854 34.482 -11.897 1.00 95.31 207 THR A O 1
ATOM 1634 N N . ILE A 1 208 ? 12.718 34.537 -11.199 1.00 90.31 208 ILE A N 1
ATOM 1635 C CA . ILE A 1 208 ? 12.257 33.347 -11.927 1.00 90.31 208 ILE A CA 1
ATOM 1636 C C . ILE A 1 208 ? 11.016 33.715 -12.736 1.00 90.31 208 ILE A C 1
ATOM 1638 O O . ILE A 1 208 ? 9.964 34.036 -12.186 1.00 90.31 208 ILE A O 1
ATOM 1642 N N . GLY A 1 209 ? 11.136 33.654 -14.064 1.00 85.75 209 GLY A N 1
ATOM 1643 C CA . GLY A 1 209 ? 10.136 34.252 -14.946 1.00 85.75 209 GLY A CA 1
ATOM 1644 C C . GLY A 1 209 ? 10.146 35.768 -14.767 1.00 85.75 209 GLY A C 1
ATOM 1645 O O . GLY A 1 209 ? 11.179 36.395 -14.982 1.00 85.75 209 GLY A O 1
ATOM 1646 N N . GLU A 1 210 ? 9.021 36.332 -14.337 1.00 87.75 210 GLU A N 1
ATOM 1647 C CA . GLU A 1 210 ? 8.840 37.776 -14.133 1.00 87.75 210 GLU A CA 1
ATOM 1648 C C . GLU A 1 210 ? 8.836 38.181 -12.647 1.00 87.75 210 GLU A C 1
ATOM 1650 O O . GLU A 1 210 ? 8.648 39.350 -12.325 1.00 87.75 210 GLU A O 1
ATOM 1655 N N . GLU A 1 211 ? 9.074 37.239 -11.726 1.00 91.50 211 GLU A N 1
ATOM 1656 C CA . GLU A 1 211 ? 8.945 37.474 -10.284 1.00 91.50 211 GLU A CA 1
ATOM 1657 C C . GLU A 1 211 ? 10.256 37.291 -9.527 1.00 91.50 211 GLU A C 1
ATOM 1659 O O . GLU A 1 211 ? 11.009 36.344 -9.771 1.00 91.50 211 GLU A O 1
ATOM 1664 N N . LEU A 1 212 ? 10.500 38.167 -8.550 1.00 97.06 212 LEU A N 1
ATOM 1665 C CA . LEU A 1 212 ? 11.557 37.983 -7.562 1.00 97.06 212 LEU A CA 1
ATOM 1666 C C . LEU A 1 212 ? 11.138 36.894 -6.567 1.00 97.06 212 LEU A C 1
ATOM 1668 O O . LEU A 1 212 ? 10.060 36.973 -5.978 1.00 97.06 212 LEU A O 1
ATOM 1672 N N . CYS A 1 213 ? 11.981 35.877 -6.402 1.00 97.31 213 CYS A N 1
ATOM 1673 C CA . CYS A 1 213 ? 11.691 34.716 -5.570 1.00 97.31 213 CYS A CA 1
ATOM 1674 C C . CYS A 1 213 ? 12.750 34.522 -4.483 1.00 97.31 213 CYS A C 1
ATOM 1676 O O . CYS A 1 213 ? 13.944 34.628 -4.772 1.00 97.31 213 CYS A O 1
ATOM 1678 N N . ASP A 1 214 ? 12.316 34.161 -3.277 1.00 96.94 214 ASP A N 1
ATOM 1679 C CA . ASP A 1 214 ? 13.184 33.631 -2.225 1.00 96.94 214 ASP A CA 1
ATOM 1680 C C . ASP A 1 214 ? 13.432 32.138 -2.453 1.00 96.94 214 ASP A C 1
ATOM 1682 O O . ASP A 1 214 ? 12.512 31.393 -2.796 1.00 96.94 214 ASP A O 1
ATOM 1686 N N . GLY A 1 215 ? 14.684 31.708 -2.298 1.00 95.50 215 GLY A N 1
ATOM 1687 C CA . GLY A 1 215 ? 15.047 30.295 -2.345 1.00 95.50 215 GLY A CA 1
ATOM 1688 C C . GLY A 1 215 ? 15.110 29.713 -0.938 1.00 95.50 215 GLY A C 1
ATOM 1689 O O . GLY A 1 215 ? 15.760 30.296 -0.076 1.00 95.50 215 GLY A O 1
ATOM 1690 N N . VAL A 1 216 ? 14.488 28.561 -0.707 1.00 94.62 216 VAL A N 1
ATOM 1691 C CA . VAL A 1 216 ? 14.606 27.802 0.545 1.00 94.62 216 VAL A CA 1
ATOM 1692 C C . VAL A 1 216 ? 15.107 26.407 0.211 1.00 94.62 216 VAL A C 1
ATOM 1694 O O . VAL A 1 216 ? 14.491 25.698 -0.587 1.00 94.62 216 VAL A O 1
ATOM 1697 N N . ARG A 1 217 ? 16.256 26.033 0.777 1.00 91.06 217 ARG A N 1
ATOM 1698 C CA . ARG A 1 217 ? 16.927 24.759 0.509 1.00 91.06 217 ARG A CA 1
ATOM 1699 C C . ARG A 1 217 ? 16.877 23.837 1.719 1.00 91.06 217 ARG A C 1
ATOM 1701 O O . ARG A 1 217 ? 17.212 24.260 2.822 1.00 91.06 217 ARG A O 1
ATOM 1708 N N . TYR A 1 218 ? 16.556 22.579 1.457 1.00 86.81 218 TYR A N 1
ATOM 1709 C CA . TYR A 1 218 ? 16.530 21.461 2.393 1.00 86.81 218 TYR A CA 1
ATOM 1710 C C . TYR A 1 218 ? 17.551 20.411 1.955 1.00 86.81 218 TYR A C 1
ATOM 1712 O O . TYR A 1 218 ? 17.720 20.202 0.749 1.00 86.81 218 TYR A O 1
ATOM 1720 N N . ARG A 1 219 ? 18.207 19.754 2.919 1.00 79.62 219 ARG A N 1
ATOM 1721 C CA . ARG A 1 219 ? 19.199 18.705 2.652 1.00 79.62 219 ARG A CA 1
ATOM 1722 C C . ARG A 1 219 ? 18.738 17.351 3.190 1.00 79.62 219 ARG A C 1
ATOM 1724 O O . ARG A 1 219 ? 18.323 17.255 4.341 1.00 79.62 219 ARG A O 1
ATOM 1731 N N . PHE A 1 220 ? 18.839 16.320 2.356 1.00 71.75 220 PHE A N 1
ATOM 1732 C CA . PHE A 1 220 ? 18.500 14.930 2.670 1.00 71.75 220 PHE A CA 1
ATOM 1733 C C . PHE A 1 220 ? 19.700 14.041 2.357 1.00 71.75 220 PHE A C 1
ATOM 1735 O O . PHE A 1 220 ? 19.962 13.677 1.212 1.00 71.75 220 PHE A O 1
ATOM 1742 N N . GLY A 1 221 ? 20.457 13.690 3.384 1.00 71.69 221 GLY A N 1
ATOM 1743 C CA . GLY A 1 221 ? 21.735 13.014 3.284 1.00 71.69 221 GLY A CA 1
ATOM 1744 C C . GLY A 1 221 ? 22.729 13.877 2.530 1.00 71.69 221 GLY A C 1
ATOM 1745 O O . GLY A 1 221 ? 23.137 14.953 2.970 1.00 71.69 221 GLY A O 1
ATOM 1746 N N . ASP A 1 222 ? 23.116 13.383 1.364 1.00 67.31 222 ASP A N 1
ATOM 1747 C CA . ASP A 1 222 ? 24.000 14.107 0.469 1.00 67.31 222 ASP A CA 1
ATOM 1748 C C . ASP A 1 222 ? 23.199 14.947 -0.564 1.00 67.31 222 ASP A C 1
ATOM 1750 O O . ASP A 1 222 ? 23.784 15.808 -1.216 1.00 67.31 222 ASP A O 1
ATOM 1754 N N . ASP A 1 223 ? 21.878 14.759 -0.697 1.00 70.38 223 ASP A N 1
ATOM 1755 C CA . ASP A 1 223 ? 21.039 15.359 -1.745 1.00 70.38 223 ASP A CA 1
ATOM 1756 C C . ASP A 1 223 ? 20.367 16.685 -1.326 1.00 70.38 223 ASP A C 1
ATOM 1758 O O . ASP A 1 223 ? 20.020 16.876 -0.160 1.00 70.38 223 ASP A O 1
ATOM 1762 N N . ASP A 1 224 ? 20.097 17.574 -2.291 1.00 79.50 224 ASP A N 1
ATOM 1763 C CA . ASP A 1 224 ? 19.477 18.889 -2.055 1.00 79.50 224 ASP A CA 1
ATOM 1764 C C . ASP A 1 224 ? 18.101 19.033 -2.745 1.00 79.50 224 ASP A C 1
ATOM 1766 O O . ASP A 1 224 ? 17.937 18.745 -3.937 1.00 79.50 224 ASP A O 1
ATOM 1770 N N . VAL A 1 225 ? 17.130 19.606 -2.021 1.00 84.25 225 VAL A N 1
ATOM 1771 C CA . VAL A 1 225 ? 15.838 20.080 -2.551 1.00 84.25 225 VAL A CA 1
ATOM 1772 C C . VAL A 1 225 ? 15.725 21.586 -2.339 1.00 84.25 225 VAL A C 1
ATOM 1774 O O . VAL A 1 225 ? 15.982 22.092 -1.253 1.00 84.25 225 VAL A O 1
ATOM 1777 N N . THR A 1 226 ? 15.337 22.339 -3.369 1.00 90.44 226 THR A N 1
ATOM 1778 C CA . THR A 1 226 ? 15.181 23.801 -3.292 1.00 90.44 226 THR A CA 1
ATOM 1779 C C . THR A 1 226 ? 13.824 24.261 -3.812 1.00 90.44 226 THR A C 1
ATOM 1781 O O . THR A 1 226 ? 13.482 24.022 -4.973 1.00 90.44 226 THR A O 1
ATOM 1784 N N . LEU A 1 227 ? 13.100 25.005 -2.979 1.00 92.81 227 LEU A N 1
ATOM 1785 C CA . LEU A 1 227 ? 11.869 25.712 -3.322 1.00 92.81 227 LEU A CA 1
ATOM 1786 C C . LEU A 1 227 ? 12.190 27.163 -3.675 1.00 92.81 227 LEU A C 1
ATOM 1788 O O . LEU A 1 227 ? 12.941 27.819 -2.961 1.00 92.81 227 LEU A O 1
ATOM 1792 N N . TRP A 1 228 ? 11.615 27.679 -4.757 1.00 95.81 228 TRP A N 1
ATOM 1793 C CA . TRP A 1 228 ? 11.701 29.094 -5.115 1.00 95.81 228 TRP A CA 1
ATOM 1794 C C . TRP A 1 228 ? 10.318 29.729 -5.109 1.00 95.81 228 TRP A C 1
ATOM 1796 O O . TRP A 1 228 ? 9.470 29.384 -5.938 1.00 95.81 228 TRP A O 1
ATOM 1806 N N . ILE A 1 229 ? 10.118 30.665 -4.187 1.00 96.88 229 ILE A N 1
ATOM 1807 C CA . ILE A 1 229 ? 8.810 31.167 -3.765 1.00 96.88 229 ILE A CA 1
ATOM 1808 C C . ILE A 1 229 ? 8.713 32.660 -4.085 1.00 96.88 229 ILE A C 1
ATOM 1810 O O . ILE A 1 229 ? 9.582 33.434 -3.688 1.00 96.88 229 ILE A O 1
ATOM 1814 N N . SER A 1 230 ? 7.669 33.079 -4.806 1.00 96.75 230 SER A N 1
ATOM 1815 C CA . SER A 1 230 ? 7.445 34.482 -5.182 1.00 96.75 230 SER A CA 1
ATOM 1816 C C . SER A 1 230 ? 7.291 35.381 -3.951 1.00 96.75 230 SER A C 1
ATOM 1818 O O . SER A 1 230 ? 6.414 35.174 -3.107 1.00 96.75 230 SER A O 1
ATOM 1820 N N . GLN A 1 231 ? 8.083 36.453 -3.897 1.00 96.06 231 GLN A N 1
ATOM 1821 C CA . GLN A 1 231 ? 8.006 37.471 -2.844 1.00 96.06 231 GLN A CA 1
ATOM 1822 C C . GLN A 1 231 ? 6.751 38.340 -2.916 1.00 96.06 231 GLN A C 1
ATOM 1824 O O . GLN A 1 231 ? 6.434 39.034 -1.952 1.00 96.06 231 GLN A O 1
ATOM 1829 N N . GLN A 1 232 ? 6.036 38.341 -4.038 1.00 93.38 232 GLN A N 1
ATOM 1830 C CA . GLN A 1 232 ? 4.827 39.144 -4.185 1.00 93.38 232 GLN A CA 1
ATOM 1831 C C . GLN A 1 232 ? 3.572 38.299 -4.000 1.00 93.38 232 GLN A C 1
ATOM 1833 O O . GLN A 1 232 ? 2.668 38.689 -3.269 1.00 93.38 232 GLN A O 1
ATOM 1838 N N . ARG A 1 233 ? 3.518 37.150 -4.677 1.00 93.88 233 ARG A N 1
ATOM 1839 C CA . ARG A 1 233 ? 2.310 36.321 -4.762 1.00 93.88 233 ARG A CA 1
ATOM 1840 C C . ARG A 1 233 ? 2.362 35.072 -3.894 1.00 93.88 233 ARG A C 1
ATOM 1842 O O . ARG A 1 233 ? 1.376 34.355 -3.861 1.00 93.88 233 ARG A O 1
ATOM 1849 N N . ARG A 1 234 ? 3.497 34.780 -3.244 1.00 96.38 234 ARG A N 1
ATOM 1850 C CA . ARG A 1 234 ? 3.714 33.542 -2.468 1.00 96.38 234 ARG A CA 1
ATOM 1851 C C . ARG A 1 234 ? 3.491 32.261 -3.281 1.00 96.38 234 ARG A C 1
ATOM 1853 O O . ARG A 1 234 ? 3.244 31.202 -2.731 1.00 96.38 234 ARG A O 1
ATOM 1860 N N . LEU A 1 235 ? 3.617 32.341 -4.604 1.00 95.19 235 LEU A N 1
ATOM 1861 C CA . LEU A 1 235 ? 3.544 31.184 -5.491 1.00 95.19 235 LEU A CA 1
ATOM 1862 C C . LEU A 1 235 ? 4.875 30.444 -5.524 1.00 95.19 235 LEU A C 1
ATOM 1864 O O . LEU A 1 235 ? 5.926 31.058 -5.711 1.00 95.19 235 LEU A O 1
ATOM 1868 N N . LEU A 1 236 ? 4.825 29.117 -5.454 1.00 93.94 236 LEU A N 1
ATOM 1869 C CA . LEU A 1 236 ? 5.945 28.277 -5.859 1.00 93.94 236 LEU A CA 1
ATOM 1870 C C . LEU A 1 236 ? 6.180 28.454 -7.367 1.00 93.94 236 LEU A C 1
ATOM 1872 O O . LEU A 1 236 ? 5.321 28.115 -8.174 1.00 93.94 236 LEU A O 1
ATOM 1876 N N . ARG A 1 237 ? 7.334 29.001 -7.756 1.00 93.75 237 ARG A N 1
ATOM 1877 C CA . ARG A 1 237 ? 7.702 29.240 -9.166 1.00 93.75 237 ARG A CA 1
ATOM 1878 C C . ARG A 1 237 ? 8.676 28.204 -9.694 1.00 93.75 237 ARG A C 1
ATOM 1880 O O . ARG A 1 237 ? 8.716 27.949 -10.901 1.00 93.75 237 ARG A O 1
ATOM 1887 N N . ARG A 1 238 ? 9.463 27.595 -8.804 1.00 91.94 238 ARG A N 1
ATOM 1888 C CA . ARG A 1 238 ? 10.367 26.509 -9.171 1.00 91.94 238 ARG A CA 1
ATOM 1889 C C . ARG A 1 238 ? 10.639 25.556 -8.015 1.00 91.94 238 ARG A C 1
ATOM 1891 O O . ARG A 1 238 ? 10.954 26.002 -6.919 1.00 91.94 238 ARG A O 1
ATOM 1898 N N . LEU A 1 239 ? 10.628 24.264 -8.320 1.00 88.38 239 LEU A N 1
ATOM 1899 C CA . LEU A 1 239 ? 11.192 23.199 -7.491 1.00 88.38 239 LEU A CA 1
ATOM 1900 C C . LEU A 1 239 ? 12.477 22.701 -8.165 1.00 88.38 239 LEU A C 1
ATOM 1902 O O . LEU A 1 239 ? 12.496 22.483 -9.378 1.00 88.38 239 LEU A O 1
ATOM 1906 N N . GLN A 1 240 ? 13.562 22.563 -7.407 1.00 86.25 240 GLN A N 1
ATOM 1907 C CA . GLN A 1 240 ? 14.806 21.960 -7.886 1.00 86.25 240 GLN A CA 1
ATOM 1908 C C . GLN A 1 240 ? 15.224 20.822 -6.982 1.00 86.25 240 GLN A C 1
ATOM 1910 O O . GLN A 1 240 ? 15.114 20.917 -5.764 1.00 86.25 240 GLN A O 1
ATOM 1915 N N . VAL A 1 241 ? 15.744 19.784 -7.611 1.00 79.75 241 VAL A N 1
ATOM 1916 C CA . VAL A 1 241 ? 16.111 18.539 -6.968 1.00 79.75 241 VAL A CA 1
ATOM 1917 C C . VAL A 1 241 ? 17.465 18.125 -7.531 1.00 79.75 241 VAL A C 1
ATOM 1919 O O . VAL A 1 241 ? 17.593 17.985 -8.748 1.00 79.75 241 VAL A O 1
ATOM 1922 N N . ALA A 1 242 ? 18.479 18.004 -6.680 1.00 74.69 242 ALA A N 1
ATOM 1923 C CA . ALA A 1 242 ? 19.852 17.702 -7.079 1.00 74.69 242 ALA A CA 1
ATOM 1924 C C . ALA A 1 242 ? 20.400 16.547 -6.228 1.00 74.69 242 ALA A C 1
ATOM 1926 O O . ALA A 1 242 ? 20.806 16.779 -5.085 1.00 74.69 242 ALA A O 1
ATOM 1927 N N . PRO A 1 243 ? 20.391 15.307 -6.750 1.00 66.94 243 PRO A N 1
ATOM 1928 C CA . PRO A 1 243 ? 21.007 14.191 -6.064 1.00 66.94 243 PRO A CA 1
ATOM 1929 C C . PRO A 1 243 ? 22.534 14.272 -6.165 1.00 66.94 243 PRO A C 1
ATOM 1931 O O . PRO A 1 243 ? 23.117 14.829 -7.091 1.00 66.94 243 PRO A O 1
ATOM 1934 N N . SER A 1 244 ? 23.192 13.683 -5.189 1.00 56.97 244 SER A N 1
ATOM 1935 C CA . SER A 1 244 ? 24.626 13.800 -4.910 1.00 56.97 244 SER A CA 1
ATOM 1936 C C . SER A 1 244 ? 25.395 12.501 -5.136 1.00 56.97 244 SER A C 1
ATOM 1938 O O . SER A 1 244 ? 26.608 12.512 -5.357 1.00 56.97 244 SER A O 1
ATOM 1940 N N . LYS A 1 245 ? 24.682 11.371 -5.128 1.00 55.78 245 LYS A N 1
ATOM 1941 C CA . LYS A 1 245 ? 25.176 10.046 -5.499 1.00 55.78 245 LYS A CA 1
ATOM 1942 C C . LYS A 1 245 ? 24.243 9.458 -6.537 1.00 55.78 245 LYS A C 1
ATOM 1944 O O . LYS A 1 245 ? 23.208 8.891 -6.199 1.00 55.78 245 LYS A O 1
ATOM 1949 N N . VAL A 1 246 ? 24.634 9.552 -7.802 1.00 54.75 246 VAL A N 1
ATOM 1950 C CA . VAL A 1 246 ? 23.964 8.766 -8.831 1.00 54.75 246 VAL A CA 1
ATOM 1951 C C . VAL A 1 246 ? 24.562 7.363 -8.860 1.00 54.75 246 VAL A C 1
ATOM 1953 O O . VAL A 1 246 ? 25.784 7.203 -8.883 1.00 54.75 246 VAL A O 1
ATOM 1956 N N . ASP A 1 247 ? 23.704 6.344 -8.839 1.00 46.44 247 ASP A N 1
ATOM 1957 C CA . ASP A 1 247 ? 24.107 4.963 -9.081 1.00 46.44 247 ASP A CA 1
ATOM 1958 C C . ASP A 1 247 ? 24.819 4.878 -10.448 1.00 46.44 247 ASP A C 1
ATOM 1960 O O . ASP A 1 247 ? 24.226 5.246 -11.462 1.00 46.44 247 ASP A O 1
ATOM 1964 N N . PRO A 1 248 ? 26.071 4.389 -10.524 1.00 43.25 248 PRO A N 1
ATOM 1965 C CA . PRO A 1 248 ? 26.795 4.256 -11.788 1.00 43.25 248 PRO A CA 1
ATOM 1966 C C . PRO A 1 248 ? 26.151 3.270 -12.783 1.00 43.25 248 PRO A C 1
ATOM 1968 O O . PRO A 1 248 ? 26.616 3.181 -13.922 1.00 43.25 248 PRO A O 1
ATOM 1971 N N . SER A 1 249 ? 25.133 2.511 -12.363 1.00 43.53 249 SER A N 1
ATOM 1972 C CA . SER A 1 249 ? 24.321 1.623 -13.200 1.00 43.53 249 SER A CA 1
ATOM 1973 C C . SER A 1 249 ? 22.972 2.213 -13.647 1.00 43.53 249 SER A C 1
ATOM 1975 O O . SER A 1 249 ? 22.347 1.632 -14.535 1.00 43.53 249 SER A O 1
ATOM 1977 N N . ALA A 1 250 ? 22.556 3.364 -13.100 1.00 46.44 250 ALA A N 1
ATOM 1978 C CA . ALA A 1 250 ? 21.378 4.131 -13.519 1.00 46.44 250 ALA A CA 1
ATOM 1979 C C . ALA A 1 250 ? 21.780 5.305 -14.433 1.00 46.44 250 ALA A C 1
ATOM 1981 O O . ALA A 1 250 ? 22.950 5.696 -14.485 1.00 46.44 250 ALA A O 1
ATOM 1982 N N . SER A 1 251 ? 20.830 5.880 -15.178 1.00 52.56 251 SER A N 1
ATOM 1983 C CA . SER A 1 251 ? 21.105 7.109 -15.931 1.00 52.56 251 SER A CA 1
ATOM 1984 C C . SER A 1 251 ? 21.491 8.236 -14.957 1.00 52.56 251 SER A C 1
ATOM 1986 O O . SER A 1 251 ? 20.855 8.393 -13.915 1.00 52.56 251 SER A O 1
ATOM 1988 N N . ALA A 1 252 ? 22.573 8.986 -15.226 1.00 57.41 252 ALA A N 1
ATOM 1989 C CA . ALA A 1 252 ? 23.078 9.948 -14.246 1.00 57.41 252 ALA A CA 1
ATOM 1990 C C . ALA A 1 252 ? 22.194 11.199 -14.164 1.00 57.41 252 ALA A C 1
ATOM 1992 O O . ALA A 1 252 ? 22.414 12.171 -14.883 1.00 57.41 252 ALA A O 1
ATOM 1993 N N . ILE A 1 253 ? 21.159 11.164 -13.321 1.00 62.34 253 ILE A N 1
ATOM 1994 C CA . ILE A 1 253 ? 20.332 12.334 -13.014 1.00 62.34 253 ILE A CA 1
ATOM 1995 C C . ILE A 1 253 ? 21.197 13.316 -12.231 1.00 62.34 253 ILE A C 1
ATOM 1997 O O . ILE A 1 253 ? 21.526 13.061 -11.079 1.00 62.34 253 ILE A O 1
ATOM 2001 N N . GLU A 1 254 ? 21.557 14.443 -12.834 1.00 67.38 254 GLU A N 1
ATOM 2002 C CA . GLU A 1 254 ? 22.312 15.485 -12.130 1.00 67.38 254 GLU A CA 1
ATOM 2003 C C . GLU A 1 254 ? 21.371 16.482 -11.461 1.00 67.38 254 GLU A C 1
ATOM 2005 O O . GLU A 1 254 ? 21.663 17.007 -10.385 1.00 67.38 254 GLU A O 1
ATOM 2010 N N . ARG A 1 255 ? 20.235 16.778 -12.110 1.00 75.25 255 ARG A N 1
ATOM 2011 C CA . ARG A 1 255 ? 19.259 17.732 -11.589 1.00 75.25 255 ARG A CA 1
ATOM 2012 C C . ARG A 1 255 ? 17.898 17.621 -12.270 1.00 75.25 255 ARG A C 1
ATOM 2014 O O . ARG A 1 255 ? 17.790 17.669 -13.494 1.00 75.25 255 ARG A O 1
ATOM 2021 N N . ILE A 1 256 ? 16.838 17.647 -11.468 1.00 75.44 256 ILE A N 1
ATOM 2022 C CA . ILE A 1 256 ? 15.456 17.841 -11.924 1.00 75.44 256 ILE A CA 1
ATOM 2023 C C . ILE A 1 256 ? 15.029 19.267 -11.559 1.00 75.44 256 ILE A C 1
ATOM 2025 O O . ILE A 1 256 ? 15.279 19.752 -10.456 1.00 75.44 256 ILE A O 1
ATOM 2029 N N . THR A 1 257 ? 14.438 19.996 -12.503 1.00 82.31 257 THR A N 1
ATOM 2030 C CA . THR A 1 257 ? 13.924 21.356 -12.291 1.00 82.31 257 THR A CA 1
ATOM 2031 C C . THR A 1 257 ? 12.510 21.477 -12.832 1.00 82.31 257 THR A C 1
ATOM 2033 O O . THR A 1 257 ? 12.286 21.409 -14.037 1.00 82.31 257 THR A O 1
ATOM 2036 N N . ILE A 1 258 ? 11.559 21.774 -11.956 1.00 82.88 258 ILE A N 1
ATOM 2037 C CA . ILE A 1 258 ? 10.169 22.040 -12.328 1.00 82.88 258 ILE A CA 1
ATOM 2038 C C . ILE A 1 258 ? 9.932 23.527 -12.274 1.00 82.88 258 ILE A C 1
ATOM 2040 O O . ILE A 1 258 ? 10.224 24.165 -11.268 1.00 82.88 258 ILE A O 1
ATOM 2044 N N . ASN A 1 259 ? 9.423 24.086 -13.365 1.00 87.81 259 ASN A N 1
ATOM 2045 C CA . ASN A 1 259 ? 9.030 25.484 -13.430 1.00 87.81 259 ASN A CA 1
ATOM 2046 C C . ASN A 1 259 ? 7.515 25.571 -13.525 1.00 87.81 259 ASN A C 1
ATOM 2048 O O . ASN A 1 259 ? 6.956 25.144 -14.532 1.00 87.81 259 ASN A O 1
ATOM 2052 N N . PHE A 1 260 ? 6.890 26.193 -12.535 1.00 89.00 260 PHE A N 1
ATOM 2053 C CA . PHE A 1 260 ? 5.456 26.469 -12.510 1.00 89.00 260 PHE A CA 1
ATOM 2054 C C . PHE A 1 260 ? 5.240 27.833 -13.185 1.00 89.00 260 PHE A C 1
ATOM 2056 O O . PHE A 1 260 ? 5.343 28.889 -12.553 1.00 89.00 260 PHE A O 1
ATOM 2063 N N . ARG A 1 261 ? 5.146 27.835 -14.523 1.00 83.31 261 ARG A N 1
ATOM 2064 C CA . ARG A 1 261 ? 5.253 29.059 -15.346 1.00 83.31 261 ARG A CA 1
ATOM 2065 C C . ARG A 1 261 ? 3.982 29.888 -15.316 1.00 83.31 261 ARG A C 1
ATOM 2067 O O . ARG A 1 261 ? 4.062 31.098 -15.090 1.00 83.31 261 ARG A O 1
ATOM 2074 N N . ASP A 1 262 ? 2.850 29.221 -15.466 1.00 87.44 262 ASP A N 1
ATOM 2075 C CA . ASP A 1 262 ? 1.539 29.853 -15.585 1.00 87.44 262 ASP A CA 1
ATOM 2076 C C . ASP A 1 262 ? 0.752 29.732 -14.271 1.00 87.44 262 ASP A C 1
ATOM 2078 O O . ASP A 1 262 ? -0.467 29.846 -14.270 1.00 87.44 262 ASP A O 1
ATOM 2082 N N . ALA A 1 263 ? 1.464 29.505 -13.158 1.00 92.31 263 ALA A N 1
ATOM 2083 C CA . ALA A 1 263 ? 0.895 29.411 -11.824 1.00 92.31 263 ALA A CA 1
ATOM 2084 C C . ALA A 1 263 ? 0.173 30.704 -11.417 1.00 92.31 263 ALA A C 1
ATOM 2086 O O . ALA A 1 263 ? 0.766 31.795 -11.374 1.00 92.31 263 ALA A O 1
ATOM 2087 N N . GLU A 1 264 ? -1.102 30.553 -11.084 1.00 94.81 264 GLU A N 1
ATOM 2088 C CA . GLU A 1 264 ? -2.023 31.624 -10.736 1.00 94.81 264 GLU A CA 1
ATOM 2089 C C . GLU A 1 264 ? -3.032 31.135 -9.690 1.00 94.81 264 GLU A C 1
ATOM 2091 O O . GLU A 1 264 ? -3.658 30.087 -9.853 1.00 94.81 264 GLU A O 1
ATOM 2096 N N . PHE A 1 265 ? -3.192 31.917 -8.620 1.00 96.88 265 PHE A N 1
ATOM 2097 C CA . PHE A 1 265 ? -4.275 31.747 -7.655 1.00 96.88 265 PHE A CA 1
ATOM 2098 C C . PHE A 1 265 ? -5.539 32.439 -8.142 1.00 96.88 265 PHE A C 1
ATOM 2100 O O . PHE A 1 265 ? -5.468 33.494 -8.769 1.00 96.88 265 PHE A O 1
ATOM 2107 N N . ASP A 1 266 ? -6.685 31.876 -7.779 1.00 95.81 266 ASP A N 1
ATOM 2108 C CA . ASP A 1 266 ? -8.009 32.428 -8.052 1.00 95.81 266 ASP A CA 1
ATOM 2109 C C . ASP A 1 266 ? -8.273 32.680 -9.550 1.00 95.81 266 ASP A C 1
ATOM 2111 O O . ASP A 1 266 ? -9.054 33.557 -9.922 1.00 95.81 266 ASP A O 1
ATOM 2115 N N . ALA A 1 267 ? -7.639 31.884 -10.419 1.00 90.62 267 ALA A N 1
ATOM 2116 C CA . ALA A 1 267 ? -7.859 31.924 -11.857 1.00 90.62 267 ALA A CA 1
ATOM 2117 C C . ALA A 1 267 ? -9.332 31.644 -12.204 1.00 90.62 267 ALA A C 1
ATOM 2119 O O . ALA A 1 267 ? -9.960 30.736 -11.649 1.00 90.62 267 ALA A O 1
ATOM 2120 N N . GLU A 1 268 ? -9.879 32.367 -13.182 1.00 92.38 268 GLU A N 1
ATOM 2121 C CA . GLU A 1 268 ? -11.190 32.041 -13.746 1.00 92.38 268 GLU A CA 1
ATOM 2122 C C . GLU A 1 268 ? -11.071 30.801 -14.653 1.00 92.38 268 GLU A C 1
ATOM 2124 O O . GLU A 1 268 ? -10.331 30.776 -15.650 1.00 92.38 268 GLU A O 1
ATOM 2129 N N . ILE A 1 269 ? -11.777 29.729 -14.279 1.00 92.94 269 ILE A N 1
ATOM 2130 C CA . ILE A 1 269 ? -11.766 28.436 -14.974 1.00 92.94 269 ILE A CA 1
ATOM 2131 C C . ILE A 1 269 ? -13.200 28.060 -15.336 1.00 92.94 269 ILE A C 1
ATOM 2133 O O . ILE A 1 269 ? -14.065 27.946 -14.471 1.00 92.94 269 ILE A O 1
ATOM 2137 N N . GLU A 1 270 ? -13.455 27.877 -16.629 1.00 90.50 270 GLU A N 1
ATOM 2138 C CA . GLU A 1 270 ? -14.762 27.449 -17.124 1.00 90.50 270 GLU A CA 1
ATOM 2139 C C . GLU A 1 270 ? -15.084 26.023 -16.655 1.00 90.50 270 GLU A C 1
ATOM 2141 O O . GLU A 1 270 ? -14.254 25.124 -16.775 1.00 90.50 270 GLU A O 1
ATOM 2146 N N . VAL A 1 271 ? -16.314 25.804 -16.176 1.00 82.81 271 VAL A N 1
ATOM 2147 C CA . VAL A 1 271 ? -16.762 24.522 -15.595 1.00 82.81 271 VAL A CA 1
ATOM 2148 C C . VAL A 1 271 ? -16.598 23.345 -16.564 1.00 82.81 271 VAL A C 1
ATOM 2150 O O . VAL A 1 271 ? -16.223 22.255 -16.143 1.00 82.81 271 VAL A O 1
ATOM 2153 N N . GLY A 1 272 ? -16.812 23.567 -17.864 1.00 84.81 272 GLY A N 1
ATOM 2154 C CA . GLY A 1 272 ? -16.665 22.526 -18.886 1.00 84.81 272 GLY A CA 1
ATOM 2155 C C . GLY A 1 272 ? -15.240 21.981 -19.031 1.00 84.81 272 GLY A C 1
ATOM 2156 O O . GLY A 1 272 ? -15.061 20.904 -19.580 1.00 84.81 272 GLY A O 1
ATOM 2157 N N . ARG A 1 273 ? -14.213 22.669 -18.508 1.00 87.12 273 ARG A N 1
ATOM 2158 C CA . ARG A 1 273 ? -12.820 22.182 -18.553 1.00 87.12 273 ARG A CA 1
ATOM 2159 C C . ARG A 1 273 ? -12.553 20.996 -17.628 1.00 87.12 273 ARG A C 1
ATOM 2161 O O . ARG A 1 273 ? -11.508 20.369 -17.766 1.00 87.12 273 ARG A O 1
ATOM 2168 N N . PHE A 1 274 ? -13.467 20.729 -16.699 1.00 89.56 274 PHE A N 1
ATOM 2169 C CA . PHE A 1 274 ? -13.395 19.620 -15.753 1.00 89.56 274 PHE A CA 1
ATOM 2170 C C . PHE A 1 274 ? -14.135 18.369 -16.234 1.00 89.56 274 PHE A C 1
ATOM 2172 O O . PHE A 1 274 ? -14.088 17.351 -15.557 1.00 89.56 274 PHE A O 1
ATOM 2179 N N . GLN A 1 275 ? -14.828 18.444 -17.372 1.00 84.56 275 GLN A N 1
ATOM 2180 C CA . GLN A 1 275 ? -15.586 17.324 -17.919 1.00 84.56 275 GLN A CA 1
ATOM 2181 C C . GLN A 1 275 ? -14.710 16.492 -18.854 1.00 84.56 275 GLN A C 1
ATOM 2183 O O . GLN A 1 275 ? -14.008 17.046 -19.703 1.00 84.56 275 GLN A O 1
ATOM 2188 N N . TRP A 1 276 ? -14.790 15.169 -18.721 1.00 82.19 276 TRP A N 1
ATOM 2189 C CA . TRP A 1 276 ? -14.223 14.245 -19.696 1.00 82.19 276 TRP A CA 1
ATOM 2190 C C . TRP A 1 276 ? -15.142 14.141 -20.921 1.00 82.19 276 TRP A C 1
ATOM 2192 O O . TRP A 1 276 ? -16.317 13.785 -20.803 1.00 82.19 276 TRP A O 1
ATOM 2202 N N . ASP A 1 277 ? -14.613 14.447 -22.107 1.00 76.44 277 ASP A N 1
ATOM 2203 C CA . ASP A 1 277 ? -15.345 14.300 -23.369 1.00 76.44 277 ASP A CA 1
ATOM 2204 C C . ASP A 1 277 ? -15.195 12.860 -23.878 1.00 76.44 277 ASP A C 1
ATOM 2206 O O . ASP A 1 277 ? -14.203 12.508 -24.516 1.00 76.44 277 ASP A O 1
ATOM 2210 N N . ARG A 1 278 ? -16.159 11.997 -23.531 1.00 69.56 278 ARG A N 1
ATOM 2211 C CA . ARG A 1 278 ? -16.132 10.573 -23.901 1.00 69.56 278 ARG A CA 1
ATOM 2212 C C . ARG A 1 278 ? -16.130 10.424 -25.419 1.00 69.56 278 ARG A C 1
ATOM 2214 O O . ARG A 1 278 ? -17.106 10.771 -26.083 1.00 69.56 278 ARG A O 1
ATOM 2221 N N . THR A 1 279 ? -15.084 9.805 -25.959 1.00 69.81 279 THR A N 1
ATOM 2222 C CA . THR A 1 279 ? -15.015 9.499 -27.394 1.00 69.81 279 THR A CA 1
ATOM 2223 C C . THR A 1 279 ? -15.818 8.246 -27.755 1.00 69.81 279 THR A C 1
ATOM 2225 O O . THR A 1 279 ? -16.207 8.070 -28.911 1.00 69.81 279 THR A O 1
ATOM 2228 N N . GLY A 1 280 ? -16.099 7.386 -26.766 1.00 69.06 280 GLY A N 1
ATOM 2229 C CA . GLY A 1 280 ? -16.793 6.108 -26.931 1.00 69.06 280 GLY A CA 1
ATOM 2230 C C . GLY A 1 280 ? -15.870 4.964 -27.358 1.00 69.06 280 GLY A C 1
ATOM 2231 O O . GLY A 1 280 ? -16.350 3.856 -27.585 1.00 69.06 280 GLY A O 1
ATOM 2232 N N . ALA A 1 281 ? -14.567 5.228 -27.476 1.00 77.00 281 ALA A N 1
ATOM 2233 C CA . ALA A 1 281 ? -13.535 4.244 -27.792 1.00 77.00 281 ALA A CA 1
ATOM 2234 C C . ALA A 1 281 ? -12.797 3.730 -26.540 1.00 77.00 281 ALA A C 1
ATOM 2236 O O . ALA A 1 281 ? -11.882 2.918 -26.666 1.00 77.00 281 ALA A O 1
ATOM 2237 N N . GLU A 1 282 ? -13.131 4.241 -25.355 1.00 84.75 282 GLU A N 1
ATOM 2238 C CA . GLU A 1 282 ? -12.486 3.894 -24.090 1.00 84.75 282 GLU A CA 1
ATOM 2239 C C . GLU A 1 282 ? -13.036 2.596 -23.487 1.00 84.75 282 GLU A C 1
ATOM 2241 O O . GLU A 1 282 ? -14.244 2.341 -23.504 1.00 84.75 282 GLU A O 1
ATOM 2246 N N . THR A 1 283 ? -12.145 1.814 -22.879 1.00 86.69 283 THR A N 1
ATOM 2247 C CA . THR A 1 283 ? -12.512 0.661 -22.051 1.00 86.69 283 THR A CA 1
ATOM 2248 C C . THR A 1 283 ? -12.753 1.158 -20.631 1.00 86.69 283 THR A C 1
ATOM 2250 O O . THR A 1 283 ? -11.802 1.452 -19.911 1.00 86.69 283 THR A O 1
ATOM 2253 N N . VAL A 1 284 ? -14.013 1.303 -20.219 1.00 84.06 284 VAL A N 1
ATOM 2254 C CA . VAL A 1 284 ? -14.309 1.743 -18.847 1.00 84.06 284 VAL A CA 1
ATOM 2255 C C . VAL A 1 284 ? -13.985 0.614 -17.879 1.00 84.06 284 VAL A C 1
ATOM 2257 O O . VAL A 1 284 ? -14.453 -0.508 -18.071 1.00 84.06 284 VAL A O 1
ATOM 2260 N N . VAL A 1 285 ? -13.200 0.912 -16.850 1.00 78.31 285 VAL A N 1
ATOM 2261 C CA . VAL A 1 285 ? -12.745 -0.071 -15.866 1.00 78.31 285 VAL A CA 1
ATOM 2262 C C . VAL A 1 285 ? -13.018 0.395 -14.442 1.00 78.31 285 VAL A C 1
ATOM 2264 O O . VAL A 1 285 ? -12.989 1.591 -14.158 1.00 78.31 285 VAL A O 1
ATOM 2267 N N . GLU A 1 286 ? -13.269 -0.558 -13.545 1.00 69.44 286 GLU A N 1
ATOM 2268 C CA . GLU A 1 286 ? -13.397 -0.300 -12.100 1.00 69.44 286 GLU A CA 1
ATOM 2269 C C . GLU A 1 286 ? -12.039 -0.049 -11.425 1.00 69.44 286 GLU A C 1
ATOM 2271 O O . GLU A 1 286 ? -11.970 0.589 -10.383 1.00 69.44 286 GLU A O 1
ATOM 2276 N N . ARG A 1 287 ? -10.964 -0.566 -12.031 1.00 73.00 287 ARG A N 1
ATOM 2277 C CA . ARG A 1 287 ? -9.566 -0.422 -11.617 1.00 73.00 287 ARG A CA 1
ATOM 2278 C C . ARG A 1 287 ? -8.684 -0.534 -12.850 1.00 73.00 287 ARG A C 1
ATOM 2280 O O . ARG A 1 287 ? -8.979 -1.323 -13.749 1.00 73.00 287 ARG A O 1
ATOM 2287 N N . VAL A 1 288 ? -7.582 0.203 -12.905 1.00 76.12 288 VAL A N 1
ATOM 2288 C CA . VAL A 1 288 ? -6.682 0.126 -14.059 1.00 76.12 288 VAL A CA 1
ATOM 2289 C C . VAL A 1 288 ? -5.863 -1.144 -13.976 1.00 76.12 288 VAL A C 1
ATOM 2291 O O . VAL A 1 288 ? -5.140 -1.409 -13.016 1.00 76.12 288 VAL A O 1
ATOM 2294 N N . VAL A 1 289 ? -5.909 -1.917 -15.045 1.00 76.38 289 VAL A N 1
ATOM 2295 C CA . VAL A 1 289 ? -5.126 -3.130 -15.181 1.00 76.38 289 VAL A CA 1
ATOM 2296 C C . VAL A 1 289 ? -3.879 -2.803 -15.987 1.00 76.38 289 VAL A C 1
ATOM 2298 O O . VAL A 1 289 ? -3.954 -2.398 -17.145 1.00 76.38 289 VAL A O 1
ATOM 2301 N N . ARG A 1 290 ? -2.704 -3.001 -15.384 1.00 80.62 290 ARG A N 1
ATOM 2302 C CA . ARG A 1 290 ? -1.424 -2.903 -16.098 1.00 80.62 290 ARG A CA 1
ATOM 2303 C C . ARG A 1 290 ? -1.052 -4.254 -16.715 1.00 80.62 290 ARG A C 1
ATOM 2305 O O . ARG A 1 290 ? -1.231 -5.287 -16.049 1.00 80.62 290 ARG A O 1
ATOM 2312 N N . PRO A 1 291 ? -0.456 -4.280 -17.922 1.00 81.88 291 PRO A N 1
ATOM 2313 C CA . PRO A 1 291 ? -0.009 -5.527 -18.536 1.00 81.88 291 PRO A CA 1
ATOM 2314 C C . PRO A 1 291 ? 0.965 -6.319 -17.664 1.00 81.88 291 PRO A C 1
ATOM 2316 O O . PRO A 1 291 ? 0.832 -7.527 -17.543 1.00 81.88 291 PRO A O 1
ATOM 2319 N N . THR A 1 292 ? 1.879 -5.643 -16.974 1.00 75.81 292 THR A N 1
ATOM 2320 C CA . THR A 1 292 ? 2.897 -6.259 -16.110 1.00 75.81 292 THR A CA 1
ATOM 2321 C C . THR A 1 292 ? 2.532 -6.289 -14.622 1.00 75.81 292 THR A C 1
ATOM 2323 O O . THR A 1 292 ? 3.355 -6.693 -13.801 1.00 75.81 292 THR A O 1
ATOM 2326 N N . GLY A 1 293 ? 1.327 -5.842 -14.247 1.00 70.44 293 GLY A N 1
ATOM 2327 C CA . GLY A 1 293 ? 0.986 -5.574 -12.845 1.00 70.44 293 GLY A CA 1
ATOM 2328 C C . GLY A 1 293 ? 1.950 -4.560 -12.211 1.00 70.44 293 GLY A C 1
ATOM 2329 O O . GLY A 1 293 ? 2.394 -3.623 -12.877 1.00 70.44 293 GLY A O 1
ATOM 2330 N N . ASP A 1 294 ? 2.318 -4.779 -10.946 1.00 60.03 294 ASP A N 1
ATOM 2331 C CA . ASP A 1 294 ? 3.259 -3.919 -10.199 1.00 60.03 294 ASP A CA 1
ATOM 2332 C C . ASP A 1 294 ? 4.721 -4.371 -10.271 1.00 60.03 294 ASP A C 1
ATOM 2334 O O . ASP A 1 294 ? 5.597 -3.794 -9.624 1.00 60.03 294 ASP A O 1
ATOM 2338 N N . LEU A 1 295 ? 5.009 -5.416 -11.050 1.00 59.50 295 LEU A N 1
ATOM 2339 C CA . LEU A 1 295 ? 6.346 -6.012 -11.138 1.00 59.50 295 LEU A CA 1
ATOM 2340 C C . LEU A 1 295 ? 7.372 -5.052 -11.751 1.00 59.50 295 LEU A C 1
ATOM 2342 O O . LEU A 1 295 ? 8.575 -5.151 -11.502 1.00 59.50 295 LEU A O 1
ATOM 2346 N N . THR A 1 296 ? 6.898 -4.095 -12.546 1.00 57.66 296 THR A N 1
ATOM 2347 C CA . THR A 1 296 ? 7.726 -3.078 -13.183 1.00 57.66 296 THR A CA 1
ATOM 2348 C C . THR A 1 296 ? 7.568 -1.749 -12.460 1.00 57.66 296 THR A C 1
ATOM 2350 O O . THR A 1 296 ? 6.537 -1.091 -12.570 1.00 57.66 296 THR A O 1
ATOM 2353 N N . VAL A 1 297 ? 8.616 -1.334 -11.749 1.00 41.22 297 VAL A N 1
ATOM 2354 C CA . VAL A 1 297 ? 8.708 0.011 -11.171 1.00 41.22 297 VAL A CA 1
ATOM 2355 C C . VAL A 1 297 ? 9.319 0.945 -12.215 1.00 41.22 297 VAL A C 1
ATOM 2357 O O . VAL A 1 297 ? 10.480 0.773 -12.589 1.00 41.22 297 VAL A O 1
ATOM 2360 N N . GLY A 1 298 ? 8.544 1.925 -12.677 1.00 46.97 298 GLY A N 1
ATOM 2361 C CA . GLY A 1 298 ? 8.957 2.915 -13.678 1.00 46.97 298 GLY A CA 1
ATOM 2362 C C . GLY A 1 298 ? 7.992 2.989 -14.860 1.00 46.97 298 GLY A C 1
ATOM 2363 O O . GLY A 1 298 ? 7.070 2.183 -14.970 1.00 46.97 298 GLY A O 1
ATOM 2364 N N . GLU A 1 299 ? 8.196 3.975 -15.730 1.00 47.06 299 GLU A N 1
ATOM 2365 C CA . GLU A 1 299 ? 7.322 4.189 -16.880 1.00 47.06 299 GLU A CA 1
ATOM 2366 C C . GLU A 1 299 ? 7.400 3.040 -17.898 1.00 47.06 299 GLU A C 1
ATOM 2368 O O . GLU A 1 299 ? 8.474 2.466 -18.124 1.00 47.06 299 GLU A O 1
ATOM 2373 N N . PRO A 1 300 ? 6.273 2.705 -18.546 1.00 59.78 300 PRO A N 1
ATOM 2374 C CA . PRO A 1 300 ? 6.281 1.756 -19.644 1.00 59.78 300 PRO A CA 1
ATOM 2375 C C . PRO A 1 300 ? 7.136 2.299 -20.800 1.00 59.78 300 PRO A C 1
ATOM 2377 O O . PRO A 1 300 ? 7.133 3.495 -21.084 1.00 59.78 300 PRO A O 1
ATOM 2380 N N . GLY A 1 301 ? 7.876 1.429 -21.497 1.00 64.75 301 GLY A N 1
ATOM 2381 C CA . GLY A 1 301 ? 8.620 1.866 -22.683 1.00 64.75 301 GLY A CA 1
ATOM 2382 C C . GLY A 1 301 ? 7.680 2.473 -23.731 1.00 64.75 301 GLY A C 1
ATOM 2383 O O . GLY A 1 301 ? 6.528 2.069 -23.836 1.00 64.75 301 GLY A O 1
ATOM 2384 N N . LYS A 1 302 ? 8.167 3.423 -24.537 1.00 71.81 302 LYS A N 1
ATOM 2385 C CA . LYS A 1 302 ? 7.341 4.266 -25.431 1.00 71.81 302 LYS A CA 1
ATOM 2386 C C . LYS A 1 302 ? 6.461 3.528 -26.446 1.00 71.81 302 LYS A C 1
ATOM 2388 O O . LYS A 1 302 ? 5.549 4.130 -27.021 1.00 71.81 302 LYS A O 1
ATOM 2393 N N . LEU A 1 303 ? 6.766 2.259 -26.707 1.00 80.06 303 LEU A N 1
ATOM 2394 C CA . LEU A 1 303 ? 5.976 1.392 -27.572 1.00 80.06 303 LEU A CA 1
ATOM 2395 C C . LEU A 1 303 ? 4.840 0.661 -26.857 1.00 80.06 303 LEU A C 1
ATOM 2397 O O . LEU A 1 303 ? 3.975 0.131 -27.541 1.00 80.06 303 LEU A O 1
ATOM 2401 N N . VAL A 1 304 ? 4.811 0.605 -25.527 1.00 83.94 304 VAL A N 1
ATOM 2402 C CA . VAL A 1 304 ? 3.730 -0.068 -24.796 1.00 83.94 304 VAL A CA 1
ATOM 2403 C C . VAL A 1 304 ? 2.384 0.566 -25.155 1.00 83.94 304 VAL A C 1
ATOM 2405 O O . VAL A 1 304 ? 2.259 1.787 -25.213 1.00 83.94 304 VAL A O 1
ATOM 2408 N N . GLY A 1 305 ? 1.397 -0.279 -25.448 1.00 82.94 305 GLY A N 1
ATOM 2409 C CA . GLY A 1 305 ? 0.082 0.130 -25.945 1.00 82.94 305 GLY A CA 1
ATOM 2410 C C . GLY A 1 305 ? 0.035 0.402 -27.453 1.00 82.94 305 GLY A C 1
ATOM 2411 O O . GLY A 1 305 ? -1.051 0.536 -28.012 1.00 82.94 305 GLY A O 1
ATOM 2412 N N . LYS A 1 306 ? 1.180 0.430 -28.149 1.00 86.75 306 LYS A N 1
ATOM 2413 C CA . LYS A 1 306 ? 1.259 0.621 -29.605 1.00 86.75 306 LYS A CA 1
ATOM 2414 C C . LYS A 1 306 ? 1.459 -0.712 -30.338 1.00 86.75 306 LYS A C 1
ATOM 2416 O O . LYS A 1 306 ? 1.983 -1.671 -29.761 1.00 86.75 306 LYS A O 1
ATOM 2421 N N . PRO A 1 307 ? 1.086 -0.789 -31.629 1.00 90.31 307 PRO A N 1
ATOM 2422 C CA . PRO A 1 307 ? 1.445 -1.922 -32.472 1.00 90.31 307 PRO A CA 1
ATOM 2423 C C . PRO A 1 307 ? 2.963 -2.101 -32.555 1.00 90.31 307 PRO A C 1
ATOM 2425 O O . PRO A 1 307 ? 3.696 -1.131 -32.762 1.00 90.31 307 PRO A O 1
ATOM 2428 N N . MET A 1 308 ? 3.431 -3.343 -32.443 1.00 90.50 308 MET A N 1
ATOM 2429 C CA . MET A 1 308 ? 4.842 -3.669 -32.650 1.00 90.50 308 MET A CA 1
ATOM 2430 C C . MET A 1 308 ? 5.237 -3.368 -34.109 1.00 90.50 308 MET A C 1
ATOM 2432 O O . MET A 1 308 ? 4.560 -3.851 -35.024 1.00 90.50 308 MET A O 1
ATOM 2436 N N . PRO A 1 309 ? 6.325 -2.611 -34.365 1.00 89.56 309 PRO A N 1
ATOM 2437 C CA . PRO A 1 309 ? 6.846 -2.432 -35.716 1.00 89.56 309 PRO A CA 1
ATOM 2438 C C . PRO A 1 309 ? 7.117 -3.779 -36.390 1.00 89.56 309 PRO A C 1
ATOM 2440 O O . PRO A 1 309 ? 7.689 -4.687 -35.781 1.00 89.56 309 PRO A O 1
ATOM 2443 N N . ASN A 1 310 ? 6.706 -3.923 -37.652 1.00 88.31 310 ASN A N 1
ATOM 2444 C CA . ASN A 1 310 ? 6.898 -5.185 -38.353 1.00 88.31 310 ASN A CA 1
ATOM 2445 C C . ASN A 1 310 ? 8.377 -5.359 -38.737 1.00 88.31 310 ASN A C 1
ATOM 2447 O O . ASN A 1 310 ? 8.892 -4.649 -39.601 1.00 88.31 310 ASN A O 1
ATOM 2451 N N . LEU A 1 311 ? 9.047 -6.318 -38.097 1.00 86.94 311 LEU A N 1
ATOM 2452 C CA . LEU A 1 311 ? 10.438 -6.670 -38.363 1.00 86.94 311 LEU A CA 1
ATOM 2453 C C . LEU A 1 311 ? 10.509 -8.009 -39.097 1.00 86.94 311 LEU A C 1
ATOM 2455 O O . LEU A 1 311 ? 10.012 -9.025 -38.614 1.00 86.94 311 LEU A O 1
ATOM 2459 N N . SER A 1 312 ? 11.179 -8.024 -40.250 1.00 88.25 312 SER A N 1
ATOM 2460 C CA . SER A 1 312 ? 11.539 -9.262 -40.947 1.00 88.25 312 SER A CA 1
ATOM 2461 C C . SER A 1 312 ? 12.762 -9.908 -40.302 1.00 88.25 312 SER A C 1
ATOM 2463 O O . SER A 1 312 ? 13.784 -9.248 -40.094 1.00 88.25 312 SER A O 1
ATOM 2465 N N . PHE A 1 313 ? 12.720 -11.222 -40.102 1.00 88.50 313 PHE A N 1
ATOM 2466 C CA . PHE A 1 313 ? 13.860 -12.009 -39.641 1.00 88.50 313 PHE A CA 1
ATOM 2467 C C . PHE A 1 313 ? 14.025 -13.310 -40.438 1.00 88.50 313 PHE A C 1
ATOM 2469 O O . PHE A 1 313 ? 13.109 -13.827 -41.075 1.00 88.50 313 PHE A O 1
ATOM 2476 N N . LEU A 1 314 ? 15.249 -13.824 -40.440 1.00 87.00 314 LEU A N 1
ATOM 2477 C CA . LEU A 1 314 ? 15.617 -15.116 -40.995 1.00 87.00 314 LEU A CA 1
ATOM 2478 C C . LEU A 1 314 ? 15.901 -16.075 -39.853 1.00 87.00 314 LEU A C 1
ATOM 2480 O O . LEU A 1 314 ? 16.718 -15.788 -38.975 1.00 87.00 314 LEU A O 1
ATOM 2484 N N . HIS A 1 315 ? 15.288 -17.245 -39.917 1.00 84.00 315 HIS A N 1
ATOM 2485 C CA . HIS A 1 315 ? 15.787 -18.406 -39.213 1.00 84.00 315 HIS A CA 1
ATOM 2486 C C . HIS A 1 315 ? 17.100 -18.854 -39.856 1.00 84.00 315 HIS A C 1
ATOM 2488 O O . HIS A 1 315 ? 17.346 -18.686 -41.054 1.00 84.00 315 HIS A O 1
ATOM 2494 N N . PHE A 1 316 ? 17.976 -19.463 -39.064 1.00 74.00 316 PHE A N 1
ATOM 2495 C CA . PHE A 1 316 ? 19.272 -19.917 -39.574 1.00 74.00 316 PHE A CA 1
ATOM 2496 C C . PHE A 1 316 ? 19.200 -21.187 -40.442 1.00 74.00 316 PHE A C 1
ATOM 2498 O O . PHE A 1 316 ? 20.228 -21.615 -40.976 1.00 74.00 316 PHE A O 1
ATOM 2505 N N . ASP A 1 317 ? 18.012 -21.770 -40.613 1.00 77.75 317 ASP A N 1
ATOM 2506 C CA . ASP A 1 317 ? 17.710 -22.743 -41.671 1.00 77.75 317 ASP A CA 1
ATOM 2507 C C . ASP A 1 317 ? 17.434 -22.077 -43.039 1.00 77.75 317 ASP A C 1
ATOM 2509 O O . ASP A 1 317 ? 17.324 -22.769 -44.049 1.00 77.75 317 ASP A O 1
ATOM 2513 N N . GLY A 1 318 ? 17.397 -20.740 -43.085 1.00 76.94 318 GLY A N 1
ATOM 2514 C CA . GLY A 1 318 ? 17.164 -19.935 -44.282 1.00 76.94 318 GLY A CA 1
ATOM 2515 C C . GLY A 1 318 ? 15.699 -19.569 -44.516 1.00 76.94 318 GLY A C 1
ATOM 2516 O O . GLY A 1 318 ? 15.416 -18.833 -45.463 1.00 76.94 318 GLY A O 1
ATOM 2517 N N . SER A 1 319 ? 14.774 -20.045 -43.678 1.00 85.62 319 SER A N 1
ATOM 2518 C CA . SER A 1 319 ? 13.377 -19.623 -43.741 1.00 85.62 319 SER A CA 1
ATOM 2519 C C . SER A 1 319 ? 13.227 -18.181 -43.256 1.00 85.62 319 SER A C 1
ATOM 2521 O O . SER A 1 319 ? 13.901 -17.733 -42.327 1.00 85.62 319 SER A O 1
ATOM 2523 N N . ARG A 1 320 ? 12.368 -17.422 -43.937 1.00 87.25 320 ARG A N 1
ATOM 2524 C CA . ARG A 1 320 ? 12.071 -16.026 -43.615 1.00 87.25 320 ARG A CA 1
ATOM 2525 C C . ARG A 1 320 ? 10.709 -15.952 -42.945 1.00 87.25 320 ARG A C 1
ATOM 2527 O O . ARG A 1 320 ? 9.762 -16.556 -43.442 1.00 87.25 320 ARG A O 1
ATOM 2534 N N . ALA A 1 321 ? 10.629 -15.170 -41.882 1.00 89.31 321 ALA A N 1
ATOM 2535 C CA . ALA A 1 321 ? 9.398 -14.827 -41.194 1.00 89.31 321 ALA A CA 1
ATOM 2536 C C . ALA A 1 321 ? 9.420 -13.339 -40.823 1.00 89.31 321 ALA A C 1
ATOM 2538 O O . ALA A 1 321 ? 10.416 -12.634 -41.021 1.00 89.31 321 ALA A O 1
ATOM 2539 N N . ASP A 1 322 ? 8.302 -12.852 -40.317 1.00 90.12 322 ASP A N 1
ATOM 2540 C CA . ASP A 1 322 ? 8.177 -11.504 -39.787 1.00 90.12 322 ASP A CA 1
ATOM 2541 C C . ASP A 1 322 ? 7.317 -11.516 -38.518 1.00 90.12 322 ASP A C 1
ATOM 2543 O O . ASP A 1 322 ? 6.655 -12.511 -38.213 1.00 90.12 322 ASP A O 1
ATOM 2547 N N . ILE A 1 323 ? 7.378 -10.444 -37.728 1.00 88.19 323 ILE A N 1
ATOM 2548 C CA . ILE A 1 323 ? 6.641 -10.378 -36.456 1.00 88.19 323 ILE A CA 1
ATOM 2549 C C . ILE A 1 323 ? 5.127 -10.463 -36.687 1.00 88.19 323 ILE A C 1
ATOM 2551 O O . ILE A 1 323 ? 4.415 -11.083 -35.902 1.00 88.19 323 ILE A O 1
ATOM 2555 N N . GLU A 1 324 ? 4.630 -9.895 -37.785 1.00 88.31 324 GLU A N 1
ATOM 2556 C CA . GLU A 1 324 ? 3.207 -9.929 -38.126 1.00 88.31 324 GLU A CA 1
ATOM 2557 C C . GLU A 1 324 ? 2.691 -11.356 -38.381 1.00 88.31 324 GLU A C 1
ATOM 2559 O O . GLU A 1 324 ? 1.568 -11.683 -37.995 1.00 88.31 324 GLU A O 1
ATOM 2564 N N . SER A 1 325 ? 3.525 -12.236 -38.940 1.00 90.25 325 SER A N 1
ATOM 2565 C CA . SER A 1 325 ? 3.210 -13.654 -39.147 1.00 90.25 325 SER A CA 1
ATOM 2566 C C . SER A 1 325 ? 3.007 -14.445 -37.848 1.00 90.25 325 SER A C 1
ATOM 2568 O O . SER A 1 325 ? 2.463 -15.548 -37.888 1.00 90.25 325 SER A O 1
ATOM 2570 N N . LEU A 1 326 ? 3.402 -13.881 -36.700 1.00 89.25 326 LEU A N 1
ATOM 2571 C CA . LEU A 1 326 ? 3.225 -14.464 -35.367 1.00 89.25 326 LEU A CA 1
ATOM 2572 C C . LEU A 1 326 ? 1.968 -13.953 -34.638 1.00 89.25 326 LEU A C 1
ATOM 2574 O O . LEU A 1 326 ? 1.742 -14.334 -33.489 1.00 89.25 326 LEU A O 1
ATOM 2578 N N . ARG A 1 327 ? 1.136 -13.115 -35.282 1.00 90.75 327 ARG A N 1
ATOM 2579 C CA . ARG A 1 327 ? -0.160 -12.680 -34.728 1.00 90.75 327 ARG A CA 1
ATOM 2580 C C . ARG A 1 327 ? -1.009 -13.873 -34.284 1.00 90.75 327 ARG A C 1
ATOM 2582 O O . ARG A 1 327 ? -0.985 -14.944 -34.888 1.00 90.75 327 ARG A O 1
ATOM 2589 N N . GLY A 1 328 ? -1.806 -13.663 -33.241 1.00 91.88 328 GLY A N 1
ATOM 2590 C CA . GLY A 1 328 ? -2.584 -14.716 -32.587 1.00 91.88 328 GLY A CA 1
ATOM 2591 C C . GLY A 1 328 ? -1.817 -15.474 -31.500 1.00 91.88 328 GLY A C 1
ATOM 2592 O O . GLY A 1 328 ? -2.415 -16.318 -30.840 1.00 91.88 328 GLY A O 1
ATOM 2593 N N . LYS A 1 329 ? -0.534 -15.164 -31.282 1.00 94.12 329 LYS A N 1
ATOM 2594 C CA . LYS A 1 329 ? 0.287 -15.704 -30.194 1.00 94.12 329 LYS A CA 1
ATOM 2595 C C . LYS A 1 329 ? 0.892 -14.580 -29.367 1.00 94.12 329 LYS A C 1
ATOM 2597 O O . LYS A 1 329 ? 1.114 -13.485 -29.878 1.00 94.12 329 LYS A O 1
ATOM 2602 N N . PHE A 1 330 ? 1.215 -14.870 -28.115 1.00 94.50 330 PHE A N 1
ATOM 2603 C CA . PHE A 1 330 ? 2.130 -14.027 -27.359 1.00 94.50 330 PHE A CA 1
ATOM 2604 C C . PHE A 1 330 ? 3.548 -14.217 -27.889 1.00 94.50 330 PHE A C 1
ATOM 2606 O O . PHE A 1 330 ? 3.988 -15.346 -28.110 1.00 94.50 330 PHE A O 1
ATOM 2613 N N . VAL A 1 331 ? 4.277 -13.122 -28.087 1.00 94.69 331 VAL A N 1
ATOM 2614 C CA . VAL A 1 331 ? 5.650 -13.155 -28.599 1.00 94.69 331 VAL A CA 1
ATOM 2615 C C . VAL A 1 331 ? 6.573 -12.472 -27.601 1.00 94.69 331 VAL A C 1
ATOM 2617 O O . VAL A 1 331 ? 6.491 -11.263 -27.394 1.00 94.69 331 VAL A O 1
ATOM 2620 N N . VAL A 1 332 ? 7.467 -13.248 -26.993 1.00 93.50 332 VAL A N 1
ATOM 2621 C CA . VAL A 1 332 ? 8.518 -12.771 -26.090 1.00 93.50 332 VAL A CA 1
ATOM 2622 C C . VAL A 1 332 ? 9.807 -12.654 -26.899 1.00 93.50 332 VAL A C 1
ATOM 2624 O O . VAL A 1 332 ? 10.362 -13.652 -27.356 1.00 93.50 332 VAL A O 1
ATOM 2627 N N . ILE A 1 333 ? 10.277 -11.432 -27.114 1.00 92.38 333 ILE A N 1
ATOM 2628 C CA . ILE A 1 333 ? 11.407 -11.113 -27.985 1.00 92.38 333 ILE A CA 1
ATOM 2629 C C . ILE A 1 333 ? 12.587 -10.669 -27.126 1.00 92.38 333 ILE A C 1
ATOM 2631 O O . ILE A 1 333 ? 12.445 -9.731 -26.348 1.00 92.38 333 ILE A O 1
ATOM 2635 N N . ASP A 1 334 ? 13.757 -11.278 -27.313 1.00 90.94 334 ASP A N 1
ATOM 2636 C CA . ASP A 1 334 ? 15.030 -10.765 -26.794 1.00 90.94 334 ASP A CA 1
ATOM 2637 C C . ASP A 1 334 ? 15.943 -10.365 -27.953 1.00 90.94 334 ASP A C 1
ATOM 2639 O O . ASP A 1 334 ? 16.309 -11.180 -28.804 1.00 90.94 334 ASP A O 1
ATOM 2643 N N . MET A 1 335 ? 16.281 -9.082 -28.015 1.00 90.81 335 MET A N 1
ATOM 2644 C CA . MET A 1 335 ? 17.162 -8.515 -29.028 1.00 90.81 335 MET A CA 1
ATOM 2645 C C . MET A 1 335 ? 18.586 -8.409 -28.497 1.00 90.81 335 MET A C 1
ATOM 2647 O O . MET A 1 335 ? 18.844 -7.715 -27.511 1.00 90.81 335 MET A O 1
ATOM 2651 N N . TRP A 1 336 ? 19.527 -9.050 -29.188 1.00 91.69 336 TRP A N 1
ATOM 2652 C CA . TRP A 1 336 ? 20.893 -9.234 -28.700 1.00 91.69 336 TRP A CA 1
ATOM 2653 C C . TRP A 1 336 ? 21.937 -9.215 -29.825 1.00 91.69 336 TRP A C 1
ATOM 2655 O O . TRP A 1 336 ? 21.612 -9.303 -31.008 1.00 91.69 336 TRP A O 1
ATOM 2665 N N . ALA A 1 337 ? 23.221 -9.133 -29.466 1.00 90.06 337 ALA A N 1
ATOM 2666 C CA . ALA A 1 337 ? 24.337 -9.226 -30.414 1.00 90.06 337 ALA A CA 1
ATOM 2667 C C . ALA A 1 337 ? 25.559 -9.921 -29.791 1.00 90.06 337 ALA A C 1
ATOM 2669 O O . ALA A 1 337 ? 25.738 -9.896 -28.572 1.00 90.06 337 ALA A O 1
ATOM 2670 N N . THR A 1 338 ? 26.438 -10.502 -30.610 1.00 89.94 338 THR A N 1
ATOM 2671 C CA . THR A 1 338 ? 27.611 -11.267 -30.135 1.00 89.94 338 THR A CA 1
ATOM 2672 C C . THR A 1 338 ? 28.612 -10.435 -29.331 1.00 89.94 338 THR A C 1
ATOM 2674 O O . THR A 1 338 ? 29.268 -10.955 -28.431 1.00 89.94 338 THR A O 1
ATOM 2677 N N . PHE A 1 339 ? 28.709 -9.132 -29.601 1.00 87.25 339 PHE A N 1
ATOM 2678 C CA . PHE A 1 339 ? 29.584 -8.209 -28.867 1.00 87.25 339 PHE A CA 1
ATOM 2679 C C . PHE A 1 339 ? 28.956 -7.658 -27.572 1.00 87.25 339 PHE A C 1
ATOM 2681 O O . PHE A 1 339 ? 29.607 -6.923 -26.827 1.00 87.25 339 PHE A O 1
ATOM 2688 N N . CYS A 1 340 ? 27.691 -7.978 -27.293 1.00 86.88 340 CYS A N 1
ATOM 2689 C CA . CYS A 1 340 ? 26.936 -7.426 -26.174 1.00 86.88 340 CYS A CA 1
ATOM 2690 C C . CYS A 1 340 ? 27.262 -8.150 -24.859 1.00 86.88 340 CYS A C 1
ATOM 2692 O O . CYS A 1 340 ? 26.719 -9.211 -24.547 1.00 86.88 340 CYS A O 1
ATOM 2694 N N . GLN A 1 341 ? 28.117 -7.542 -24.035 1.00 84.00 341 GLN A N 1
ATOM 2695 C CA . GLN A 1 341 ? 28.486 -8.106 -22.734 1.00 84.00 341 GLN A CA 1
ATOM 2696 C C . GLN A 1 341 ? 27.297 -8.272 -21.763 1.00 84.00 341 GLN A C 1
ATOM 2698 O O . GLN A 1 341 ? 27.248 -9.303 -21.090 1.00 84.00 341 GLN A O 1
ATOM 2703 N N . PRO A 1 342 ? 26.323 -7.342 -21.666 1.00 82.00 342 PRO A N 1
ATOM 2704 C CA . PRO A 1 342 ? 25.143 -7.568 -20.828 1.00 82.00 342 PRO A CA 1
ATOM 2705 C C . PRO A 1 342 ? 24.268 -8.735 -21.317 1.00 82.00 342 PRO A C 1
ATOM 2707 O O . PRO A 1 342 ? 23.742 -9.476 -20.490 1.00 82.00 342 PRO A O 1
ATOM 2710 N N . CYS A 1 343 ? 24.178 -8.961 -22.634 1.00 88.69 343 CYS A N 1
ATOM 2711 C CA . CYS A 1 343 ? 23.396 -10.052 -23.225 1.00 88.69 343 CYS A CA 1
ATOM 2712 C C . CYS A 1 343 ? 23.898 -11.435 -22.779 1.00 88.69 343 CYS A C 1
ATOM 2714 O O . CYS A 1 343 ? 23.089 -12.321 -22.520 1.00 88.69 343 CYS A O 1
ATOM 2716 N N . ARG A 1 344 ? 25.218 -11.595 -22.575 1.00 87.94 344 ARG A N 1
ATOM 2717 C CA . ARG A 1 344 ? 25.824 -12.821 -22.015 1.00 87.94 344 ARG A CA 1
ATOM 2718 C C . ARG A 1 344 ? 25.204 -13.243 -20.678 1.00 87.94 344 ARG A C 1
ATOM 2720 O O . ARG A 1 344 ? 25.209 -14.427 -20.363 1.00 87.94 344 ARG A O 1
ATOM 2727 N N . ARG A 1 345 ? 24.710 -12.289 -19.881 1.00 83.25 345 ARG A N 1
ATOM 2728 C CA . ARG A 1 345 ? 24.061 -12.572 -18.592 1.00 83.25 345 ARG A CA 1
ATOM 2729 C C . ARG A 1 345 ? 22.562 -12.837 -18.722 1.00 83.25 345 ARG A C 1
ATOM 2731 O O . ARG A 1 345 ? 22.049 -13.639 -17.959 1.00 83.25 345 ARG A O 1
ATOM 2738 N N . GLY A 1 346 ? 21.875 -12.159 -19.645 1.00 84.25 346 GLY A N 1
ATOM 2739 C CA . GLY A 1 346 ? 20.416 -12.255 -19.790 1.00 84.25 346 GLY A CA 1
ATOM 2740 C C . GLY A 1 346 ? 19.942 -13.455 -20.614 1.00 84.25 346 GLY A C 1
ATOM 2741 O O . GLY A 1 346 ? 18.986 -14.124 -20.232 1.00 84.25 346 GLY A O 1
ATOM 2742 N N . LEU A 1 347 ? 20.637 -13.770 -21.711 1.00 89.31 347 LEU A N 1
ATOM 2743 C CA . LEU A 1 347 ? 20.225 -14.824 -22.647 1.00 89.31 347 LEU A CA 1
ATOM 2744 C C . LEU A 1 347 ? 20.108 -16.230 -22.033 1.00 89.31 347 LEU A C 1
ATOM 2746 O O . LEU A 1 347 ? 19.173 -16.935 -22.411 1.00 89.31 347 LEU A O 1
ATOM 2750 N N . PRO A 1 348 ? 20.984 -16.670 -21.102 1.00 88.81 348 PRO A N 1
ATOM 2751 C CA . PRO A 1 348 ? 20.800 -17.960 -20.435 1.00 88.81 348 PRO A CA 1
ATOM 2752 C C . PRO A 1 348 ? 19.461 -18.065 -19.698 1.00 88.81 348 PRO A C 1
ATOM 2754 O O . PRO A 1 348 ? 18.776 -19.079 -19.811 1.00 88.81 348 PRO A O 1
ATOM 2757 N N . SER A 1 349 ? 19.046 -17.006 -19.002 1.00 85.50 349 SER A N 1
ATOM 2758 C CA . SER A 1 349 ? 17.760 -16.978 -18.300 1.00 85.50 349 SER A CA 1
ATOM 2759 C C . SER A 1 349 ? 16.581 -16.921 -19.263 1.00 85.50 349 SER A C 1
ATOM 2761 O O . SER A 1 349 ? 15.577 -17.584 -19.031 1.00 85.50 349 SER A O 1
ATOM 2763 N N . PHE A 1 350 ? 16.711 -16.198 -20.379 1.00 88.62 350 PHE A N 1
ATOM 2764 C CA . PHE A 1 350 ? 15.707 -16.210 -21.445 1.00 88.62 350 PHE A CA 1
ATOM 2765 C C . PHE A 1 350 ? 15.521 -17.615 -22.045 1.00 88.62 350 PHE A C 1
ATOM 2767 O O . PHE A 1 350 ? 14.395 -18.043 -22.287 1.00 88.62 350 PHE A O 1
ATOM 2774 N N . ALA A 1 351 ? 16.614 -18.363 -22.241 1.00 89.25 351 ALA A N 1
ATOM 2775 C CA . ALA A 1 351 ? 16.563 -19.748 -22.711 1.00 89.25 351 ALA A CA 1
ATOM 2776 C C . ALA A 1 351 ? 15.887 -20.684 -21.703 1.00 89.25 351 ALA A C 1
ATOM 2778 O O . ALA A 1 351 ? 14.997 -21.442 -22.080 1.00 89.25 351 ALA A O 1
ATOM 2779 N N . ALA A 1 352 ? 16.258 -20.577 -20.425 1.00 87.75 352 ALA A N 1
ATOM 2780 C CA . ALA A 1 352 ? 15.617 -21.336 -19.356 1.00 87.75 352 ALA A CA 1
ATOM 2781 C C . ALA A 1 352 ? 14.122 -21.006 -19.234 1.00 87.75 352 ALA A C 1
ATOM 2783 O O . ALA A 1 352 ? 13.324 -21.889 -18.929 1.00 87.75 352 ALA A O 1
ATOM 2784 N N . LEU A 1 353 ? 13.737 -19.751 -19.487 1.00 87.38 353 LEU A N 1
ATOM 2785 C CA . LEU A 1 353 ? 12.342 -19.338 -19.471 1.00 87.38 353 LEU A CA 1
ATOM 2786 C C . LEU A 1 353 ? 11.562 -19.956 -20.629 1.00 87.38 353 LEU A C 1
ATOM 2788 O O . LEU A 1 353 ? 10.523 -20.554 -20.387 1.00 87.38 353 LEU A O 1
ATOM 2792 N N . ARG A 1 354 ? 12.083 -19.906 -21.864 1.00 90.38 354 ARG A N 1
ATOM 2793 C CA . ARG A 1 354 ? 11.467 -20.591 -23.016 1.00 90.38 354 ARG A CA 1
ATOM 2794 C C . ARG A 1 354 ? 11.142 -22.050 -22.694 1.00 90.38 354 ARG A C 1
ATOM 2796 O O . ARG A 1 354 ? 10.067 -22.519 -23.052 1.00 90.38 354 ARG A O 1
ATOM 2803 N N . ASP A 1 355 ? 12.065 -22.767 -22.056 1.00 89.31 355 ASP A N 1
ATOM 2804 C CA . ASP A 1 355 ? 11.887 -24.195 -21.765 1.00 89.31 355 ASP A CA 1
ATOM 2805 C C . ASP A 1 355 ? 10.681 -24.466 -20.860 1.00 89.31 355 ASP A C 1
ATOM 2807 O O . ASP A 1 355 ? 9.995 -25.473 -21.050 1.00 89.31 355 ASP A O 1
ATOM 2811 N N . GLN A 1 356 ? 10.371 -23.539 -19.950 1.00 88.31 356 GLN A N 1
ATOM 2812 C CA . GLN A 1 356 ? 9.192 -23.608 -19.080 1.00 88.31 356 GLN A CA 1
ATOM 2813 C C . GLN A 1 356 ? 7.871 -23.454 -19.845 1.00 88.31 356 GLN A C 1
ATOM 2815 O O . GLN A 1 356 ? 6.854 -23.931 -19.365 1.00 88.31 356 GLN A O 1
ATOM 2820 N N . TYR A 1 357 ? 7.894 -22.840 -21.032 1.00 89.00 357 TYR A N 1
ATOM 2821 C CA . TYR A 1 357 ? 6.725 -22.639 -21.898 1.00 89.00 357 TYR A CA 1
ATOM 2822 C C . TYR A 1 357 ? 6.715 -23.564 -23.120 1.00 89.00 357 TYR A C 1
ATOM 2824 O O . TYR A 1 357 ? 5.966 -23.337 -24.069 1.00 89.00 357 TYR A O 1
ATOM 2832 N N . SER A 1 358 ? 7.569 -24.589 -23.148 1.00 85.81 358 SER A N 1
ATOM 2833 C CA . SER A 1 358 ? 7.711 -25.479 -24.309 1.00 85.81 358 SER A CA 1
ATOM 2834 C C . SER A 1 358 ? 6.464 -26.320 -24.615 1.00 85.81 358 SER A C 1
ATOM 2836 O O . SER A 1 358 ? 6.342 -26.847 -25.721 1.00 85.81 358 SER A O 1
ATOM 2838 N N . ASP A 1 359 ? 5.538 -26.430 -23.663 1.00 90.00 359 ASP A N 1
ATOM 2839 C CA . ASP A 1 359 ? 4.240 -27.095 -23.775 1.00 90.00 359 ASP A CA 1
ATOM 2840 C C . ASP A 1 359 ? 3.091 -26.152 -24.183 1.00 90.00 359 ASP A C 1
ATOM 2842 O O . ASP A 1 359 ? 1.972 -26.617 -24.416 1.00 90.00 359 ASP A O 1
ATOM 2846 N N . ARG A 1 360 ? 3.354 -24.845 -24.319 1.00 88.38 360 ARG A N 1
ATOM 2847 C CA . ARG A 1 360 ? 2.370 -23.836 -24.725 1.00 88.38 360 ARG A CA 1
ATOM 2848 C C . ARG A 1 360 ? 2.521 -23.434 -26.188 1.00 88.38 360 ARG A C 1
ATOM 2850 O O . ARG A 1 360 ? 3.449 -22.732 -26.577 1.00 88.38 360 ARG A O 1
ATOM 2857 N N . ASP A 1 361 ? 1.535 -23.803 -27.001 1.00 91.19 361 ASP A N 1
ATOM 2858 C CA . ASP A 1 361 ? 1.501 -23.463 -28.430 1.00 91.19 361 ASP A CA 1
ATOM 2859 C C . ASP A 1 361 ? 1.138 -21.993 -28.713 1.00 91.19 361 ASP A C 1
ATOM 2861 O O . ASP A 1 361 ? 1.317 -21.511 -29.839 1.00 91.19 361 ASP A O 1
ATOM 2865 N N . ASP A 1 362 ? 0.617 -21.277 -27.719 1.00 90.88 362 ASP A N 1
ATOM 2866 C CA . ASP A 1 362 ? 0.158 -19.891 -27.808 1.00 90.88 362 ASP A CA 1
ATOM 2867 C C . ASP A 1 362 ? 1.221 -18.855 -27.405 1.00 90.88 362 ASP A C 1
ATOM 2869 O O . ASP A 1 362 ? 0.968 -17.653 -27.499 1.00 90.88 362 ASP A O 1
ATOM 2873 N N . VAL A 1 363 ? 2.426 -19.305 -27.033 1.00 93.06 363 VAL A N 1
ATOM 2874 C CA . VAL A 1 363 ? 3.573 -18.455 -26.683 1.00 93.06 363 VAL A CA 1
ATOM 2875 C C . VAL A 1 363 ? 4.760 -18.760 -27.601 1.00 93.06 363 VAL A C 1
ATOM 2877 O O . VAL A 1 363 ? 5.066 -19.910 -27.905 1.00 93.06 363 VAL A O 1
ATOM 2880 N N . VAL A 1 364 ? 5.453 -17.721 -28.068 1.00 92.38 364 VAL A N 1
ATOM 2881 C CA . VAL A 1 364 ? 6.647 -17.830 -28.917 1.00 92.38 364 VAL A CA 1
ATOM 2882 C C . VAL A 1 364 ? 7.783 -17.025 -28.310 1.00 92.38 364 VAL A C 1
ATOM 2884 O O . VAL A 1 364 ? 7.662 -15.820 -28.114 1.00 92.38 364 VAL A O 1
ATOM 2887 N N . PHE A 1 365 ? 8.921 -17.677 -28.082 1.00 91.94 365 PHE A N 1
ATOM 2888 C CA . PHE A 1 365 ? 10.159 -17.015 -27.675 1.00 91.94 365 PHE A CA 1
ATOM 2889 C C . PHE A 1 365 ? 11.065 -16.795 -28.886 1.00 91.94 365 PHE A C 1
ATOM 2891 O O . PHE A 1 365 ? 11.387 -17.739 -29.612 1.00 91.94 365 PHE A O 1
ATOM 2898 N N . LEU A 1 366 ? 11.502 -15.553 -29.085 1.00 91.00 366 LEU A N 1
ATOM 2899 C CA . LEU A 1 366 ? 12.268 -15.124 -30.248 1.00 91.00 366 LEU A CA 1
ATOM 2900 C C . LEU A 1 366 ? 13.543 -14.383 -29.828 1.00 91.00 366 LEU A C 1
ATOM 2902 O O . LEU A 1 366 ? 13.502 -13.228 -29.416 1.00 91.00 366 LEU A O 1
ATOM 2906 N N . ALA A 1 367 ? 14.696 -15.033 -29.978 1.00 91.00 367 ALA A N 1
ATOM 2907 C CA . ALA A 1 367 ? 15.994 -14.393 -29.773 1.00 91.00 367 ALA A CA 1
ATOM 2908 C C . ALA A 1 367 ? 16.491 -13.768 -31.088 1.00 91.00 367 ALA A C 1
ATOM 2910 O O . ALA A 1 367 ? 17.084 -14.447 -31.938 1.00 91.00 367 ALA A O 1
ATOM 2911 N N . LEU A 1 368 ? 16.245 -12.470 -31.269 1.00 90.50 368 LEU A N 1
ATOM 2912 C CA . LEU A 1 368 ? 16.606 -11.712 -32.465 1.00 90.50 368 LEU A CA 1
ATOM 2913 C C . LEU A 1 368 ? 18.056 -11.227 -32.398 1.00 90.50 368 LEU A C 1
ATOM 2915 O O . LEU A 1 368 ? 18.405 -10.307 -31.660 1.00 90.50 368 LEU A O 1
ATOM 2919 N N . ASN A 1 369 ? 18.904 -11.828 -33.228 1.00 90.38 369 ASN A N 1
ATOM 2920 C CA . ASN A 1 369 ? 20.278 -11.390 -33.418 1.00 90.38 369 ASN A CA 1
ATOM 2921 C C . ASN A 1 369 ? 20.327 -10.116 -34.279 1.00 90.38 369 ASN A C 1
ATOM 2923 O O . ASN A 1 369 ? 19.846 -10.110 -35.416 1.00 90.38 369 ASN A O 1
ATOM 2927 N N . LEU A 1 370 ? 20.954 -9.073 -33.736 1.00 89.06 370 LEU A N 1
ATOM 2928 C CA . LEU A 1 370 ? 21.159 -7.764 -34.361 1.00 89.06 370 LEU A CA 1
ATOM 2929 C C . LEU A 1 370 ? 22.601 -7.556 -34.849 1.00 89.06 370 LEU A C 1
ATOM 2931 O O . LEU A 1 370 ? 23.002 -6.428 -35.114 1.00 89.06 370 LEU A O 1
ATOM 2935 N N . ASP A 1 371 ? 23.417 -8.612 -34.935 1.00 87.25 371 ASP A N 1
ATOM 2936 C CA . ASP A 1 371 ? 24.760 -8.473 -35.500 1.00 87.25 371 ASP A CA 1
ATOM 2937 C C . ASP A 1 371 ? 24.711 -8.068 -36.976 1.00 87.25 371 ASP A C 1
ATOM 2939 O O . ASP A 1 371 ? 23.831 -8.476 -37.738 1.00 87.25 371 ASP A O 1
ATOM 2943 N N . ASP A 1 372 ? 25.741 -7.335 -37.398 1.00 82.25 372 ASP A N 1
ATOM 2944 C CA . ASP A 1 372 ? 25.979 -7.048 -38.806 1.00 82.25 372 ASP A CA 1
ATOM 2945 C C . ASP A 1 372 ? 25.991 -8.357 -39.629 1.00 82.25 372 ASP A C 1
ATOM 2947 O O . ASP A 1 372 ? 26.595 -9.346 -39.194 1.00 82.25 372 ASP A O 1
ATOM 2951 N N . PRO A 1 373 ? 25.394 -8.392 -40.837 1.00 78.62 373 PRO A N 1
ATOM 2952 C CA . PRO A 1 373 ? 25.368 -9.591 -41.677 1.00 78.62 373 PRO A CA 1
ATOM 2953 C C . PRO A 1 373 ? 26.743 -10.217 -41.961 1.00 78.62 373 PRO A C 1
ATOM 2955 O O . PRO A 1 373 ? 26.817 -11.411 -42.260 1.00 78.62 373 PRO A O 1
ATOM 2958 N N . ARG A 1 374 ? 27.834 -9.442 -41.852 1.00 85.56 374 ARG A N 1
ATOM 2959 C CA . ARG A 1 374 ? 29.225 -9.917 -41.950 1.00 85.56 374 ARG A CA 1
ATOM 2960 C C . ARG A 1 374 ? 29.604 -10.889 -40.830 1.00 85.56 374 ARG A C 1
ATOM 2962 O O . ARG A 1 374 ? 30.506 -11.701 -41.033 1.00 85.56 374 ARG A O 1
ATOM 2969 N N . VAL A 1 375 ? 28.939 -10.835 -39.674 1.00 87.38 375 VAL A N 1
ATOM 2970 C CA . VAL A 1 375 ? 29.077 -11.843 -38.617 1.00 87.38 375 VAL A CA 1
ATOM 2971 C C . VAL A 1 375 ? 28.398 -13.117 -39.101 1.00 87.38 375 VAL A C 1
ATOM 2973 O O . VAL A 1 375 ? 27.180 -13.195 -39.264 1.00 87.38 375 VAL A O 1
ATOM 2976 N N . THR A 1 376 ? 29.193 -14.141 -39.374 1.00 87.31 376 THR A N 1
ATOM 2977 C CA . THR A 1 376 ? 28.708 -15.401 -39.942 1.00 87.31 376 THR A CA 1
ATOM 2978 C C . THR A 1 376 ? 27.895 -16.204 -38.925 1.00 87.31 376 THR A C 1
ATOM 2980 O O . THR A 1 376 ? 28.094 -16.093 -37.715 1.00 87.31 376 THR A O 1
ATOM 2983 N N . ARG A 1 377 ? 27.033 -17.108 -39.411 1.00 84.75 377 ARG A N 1
ATOM 2984 C CA . ARG A 1 377 ? 26.318 -18.085 -38.567 1.00 84.75 377 ARG A CA 1
ATOM 2985 C C . ARG A 1 377 ? 27.245 -18.838 -37.617 1.00 84.75 377 ARG A C 1
ATOM 2987 O O . ARG A 1 377 ? 26.899 -19.035 -36.459 1.00 84.75 377 ARG A O 1
ATOM 2994 N N . SER A 1 378 ? 28.413 -19.255 -38.102 1.00 87.25 378 SER A N 1
ATOM 2995 C CA . SER A 1 378 ? 29.369 -20.012 -37.291 1.00 87.25 378 SER A CA 1
ATOM 2996 C C . SER A 1 378 ? 29.893 -19.202 -36.106 1.00 87.25 378 SER A C 1
ATOM 2998 O O . SER A 1 378 ? 30.145 -19.780 -35.054 1.00 87.25 378 SER A O 1
ATOM 3000 N N . GLN A 1 379 ? 30.054 -17.885 -36.262 1.00 89.81 379 GLN A N 1
ATOM 3001 C CA . GLN A 1 379 ? 30.504 -17.007 -35.181 1.00 89.81 379 GLN A CA 1
ATOM 3002 C C . GLN A 1 379 ? 29.410 -16.837 -34.126 1.00 89.81 379 GLN A C 1
ATOM 3004 O O . GLN A 1 379 ? 29.684 -17.050 -32.951 1.00 89.81 379 GLN A O 1
ATOM 3009 N N . VAL A 1 380 ? 28.167 -16.574 -34.547 1.00 88.75 380 VAL A N 1
ATOM 3010 C CA . VAL A 1 380 ? 27.014 -16.487 -33.630 1.00 88.75 380 VAL A CA 1
ATOM 3011 C C . VAL A 1 380 ? 26.833 -17.786 -32.839 1.00 88.75 380 VAL A C 1
ATOM 3013 O O . VAL A 1 380 ? 26.730 -17.754 -31.616 1.00 88.75 380 VAL A O 1
ATOM 3016 N N . MET A 1 381 ? 26.868 -18.936 -33.523 1.00 86.69 381 MET A N 1
ATOM 3017 C CA . MET A 1 381 ? 26.780 -20.255 -32.882 1.00 86.69 381 MET A CA 1
ATOM 3018 C C . MET A 1 381 ? 27.898 -20.472 -31.860 1.00 86.69 381 MET A C 1
ATOM 3020 O O . MET A 1 381 ? 27.640 -20.949 -30.760 1.00 86.69 381 MET A O 1
ATOM 3024 N N . SER A 1 382 ? 29.138 -20.117 -32.209 1.00 90.00 382 SER A N 1
ATOM 3025 C CA . SER A 1 382 ? 30.278 -20.264 -31.301 1.00 90.00 382 SER A CA 1
ATOM 3026 C C . SER A 1 382 ? 30.103 -19.435 -30.029 1.00 90.00 382 SER A C 1
ATOM 3028 O O . SER A 1 382 ? 30.445 -19.910 -28.950 1.00 90.00 382 SER A O 1
ATOM 3030 N N . THR A 1 383 ? 29.568 -18.218 -30.144 1.00 90.69 383 THR A N 1
ATOM 3031 C CA . THR A 1 383 ? 29.302 -17.347 -28.993 1.00 90.69 383 THR A CA 1
ATOM 3032 C C . THR A 1 383 ? 28.234 -17.930 -28.073 1.00 90.69 383 THR A C 1
ATOM 3034 O O . THR A 1 383 ? 28.419 -17.940 -26.862 1.00 90.69 383 THR A O 1
ATOM 3037 N N . LEU A 1 384 ? 27.144 -18.471 -28.619 1.00 88.56 384 LEU A N 1
ATOM 3038 C CA . LEU A 1 384 ? 26.081 -19.065 -27.801 1.00 88.56 384 LEU A CA 1
ATOM 3039 C C . LEU A 1 384 ? 26.539 -20.324 -27.068 1.00 88.56 384 LEU A C 1
ATOM 3041 O O . LEU A 1 384 ? 26.219 -20.489 -25.894 1.00 88.56 384 LEU A O 1
ATOM 3045 N N . VAL A 1 385 ? 27.357 -21.157 -27.718 1.00 90.19 385 VAL A N 1
ATOM 3046 C CA . VAL A 1 385 ? 28.002 -22.303 -27.060 1.00 90.19 385 VAL A CA 1
ATOM 3047 C C . VAL A 1 385 ? 28.909 -21.834 -25.920 1.00 90.19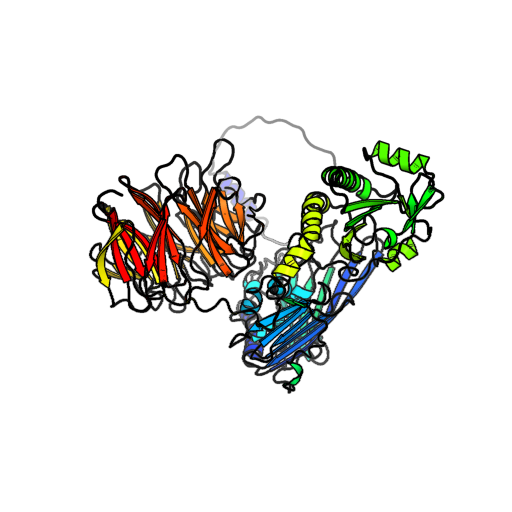 385 VAL A C 1
ATOM 3049 O O . VAL A 1 385 ? 28.870 -22.415 -24.839 1.00 90.19 385 VAL A O 1
ATOM 3052 N N . GLU A 1 386 ? 29.688 -20.763 -26.116 1.00 91.75 386 GLU A N 1
ATOM 3053 C CA . GLU A 1 386 ? 30.505 -20.173 -25.042 1.00 91.75 386 GLU A CA 1
ATOM 3054 C C . GLU A 1 386 ? 29.645 -19.646 -23.881 1.00 91.75 386 GLU A C 1
ATOM 3056 O O . GLU A 1 386 ? 30.051 -19.708 -22.720 1.00 91.75 386 GLU A O 1
ATOM 3061 N N . TRP A 1 387 ? 28.461 -19.112 -24.181 1.00 91.75 387 TRP A N 1
ATOM 3062 C CA . TRP A 1 387 ? 27.542 -18.560 -23.183 1.00 91.75 387 TRP A CA 1
ATOM 3063 C C . TRP A 1 387 ? 26.631 -19.615 -22.546 1.00 91.75 387 TRP A C 1
ATOM 3065 O O . TRP A 1 387 ? 25.912 -19.286 -21.607 1.00 91.75 387 TRP A O 1
ATOM 3075 N N . GLY A 1 388 ? 26.677 -20.867 -23.011 1.00 88.94 388 GLY A N 1
ATOM 3076 C CA . GLY A 1 388 ? 25.824 -21.948 -22.515 1.00 88.94 388 GLY A CA 1
ATOM 3077 C C . GLY A 1 388 ? 24.346 -21.769 -22.872 1.00 88.94 388 GLY A C 1
ATOM 3078 O O . GLY A 1 388 ? 23.484 -22.155 -22.091 1.00 88.94 388 GLY A O 1
ATOM 3079 N N . VAL A 1 389 ? 24.052 -21.153 -24.020 1.00 87.94 389 VAL A N 1
ATOM 3080 C CA . VAL A 1 389 ? 22.690 -20.825 -24.463 1.00 87.94 389 VAL A CA 1
ATOM 3081 C C . VAL A 1 389 ? 22.273 -21.746 -25.607 1.00 87.94 389 VAL A C 1
ATOM 3083 O O . VAL A 1 389 ? 22.942 -21.792 -26.640 1.00 87.94 389 VAL A O 1
ATOM 3086 N N . ASP A 1 390 ? 21.138 -22.425 -25.447 1.00 83.75 390 ASP A N 1
ATOM 3087 C CA . ASP A 1 390 ? 20.522 -23.255 -26.486 1.00 83.75 390 ASP A CA 1
ATOM 3088 C C . ASP A 1 390 ? 19.178 -22.654 -26.923 1.00 83.75 390 ASP A C 1
ATOM 3090 O O . ASP A 1 390 ? 18.155 -22.880 -26.283 1.00 83.75 390 ASP A O 1
ATOM 3094 N N . LEU A 1 391 ? 19.170 -21.844 -27.991 1.00 79.69 391 LEU A N 1
ATOM 3095 C CA . LEU A 1 391 ? 17.990 -21.135 -28.513 1.00 79.69 391 LEU A CA 1
ATOM 3096 C C . LEU A 1 391 ? 17.834 -21.308 -30.034 1.00 79.69 391 LEU A C 1
ATOM 3098 O O . LEU A 1 391 ? 18.840 -21.266 -30.750 1.00 79.69 391 LEU A O 1
ATOM 3102 N N . PRO A 1 392 ? 16.596 -21.447 -30.565 1.00 74.31 392 PRO A N 1
ATOM 3103 C CA . PRO A 1 392 ? 16.361 -21.394 -32.000 1.00 74.31 392 PRO A CA 1
ATOM 3104 C C . PRO A 1 392 ? 16.774 -20.019 -32.516 1.00 74.31 392 PRO A C 1
ATOM 3106 O O . PRO A 1 392 ? 16.325 -18.981 -32.034 1.00 74.31 392 PRO A O 1
ATOM 3109 N N . LEU A 1 393 ? 17.685 -20.022 -33.484 1.00 71.25 393 LEU A N 1
ATOM 3110 C CA . LEU A 1 393 ? 18.321 -18.793 -33.912 1.00 71.25 393 LEU A CA 1
ATOM 3111 C C . LEU A 1 393 ? 17.483 -18.040 -34.933 1.00 71.25 393 LEU A C 1
ATOM 3113 O O . LEU A 1 393 ? 17.051 -18.609 -35.942 1.00 71.25 393 LEU A O 1
ATOM 3117 N N . THR A 1 394 ? 17.405 -16.730 -34.733 1.00 85.19 394 THR A N 1
ATOM 3118 C CA . THR A 1 394 ? 16.815 -15.789 -35.681 1.00 85.19 394 THR A CA 1
ATOM 3119 C C . THR A 1 394 ? 17.675 -14.540 -35.815 1.00 85.19 394 THR A C 1
ATOM 3121 O O . THR A 1 394 ? 18.326 -14.122 -34.860 1.00 85.19 394 THR A O 1
ATOM 3124 N N . ARG A 1 395 ? 17.726 -13.959 -37.013 1.00 86.50 395 ARG A N 1
ATOM 3125 C CA . ARG A 1 395 ? 18.483 -12.737 -37.318 1.00 86.50 395 ARG A CA 1
ATOM 3126 C C . ARG A 1 395 ? 17.615 -11.766 -38.098 1.00 86.50 395 ARG A C 1
ATOM 3128 O O . ARG A 1 395 ? 16.974 -12.177 -39.059 1.00 86.50 395 ARG A O 1
ATOM 3135 N N . VAL A 1 396 ? 17.645 -10.488 -37.743 1.00 82.81 396 VAL A N 1
ATOM 3136 C CA . VAL A 1 396 ? 16.914 -9.449 -38.484 1.00 82.81 396 VAL A CA 1
ATOM 3137 C C . VAL A 1 396 ? 17.478 -9.302 -39.907 1.00 82.81 396 VAL A C 1
ATOM 3139 O O . VAL A 1 396 ? 18.692 -9.323 -40.109 1.00 82.81 396 VAL A O 1
ATOM 3142 N N . VAL A 1 397 ? 16.596 -9.218 -40.910 1.00 74.44 397 VAL A N 1
ATOM 3143 C CA . VAL A 1 397 ? 16.979 -9.194 -42.340 1.00 74.44 397 VAL A CA 1
ATOM 3144 C C . VAL A 1 397 ? 17.546 -7.845 -42.763 1.00 74.44 397 VAL A C 1
ATOM 3146 O O . VAL A 1 397 ? 18.490 -7.798 -43.555 1.00 74.44 397 VAL A O 1
ATOM 3149 N N . ASP A 1 398 ? 16.988 -6.761 -42.232 1.00 62.25 398 ASP A N 1
ATOM 3150 C CA . ASP A 1 398 ? 17.415 -5.409 -42.558 1.00 62.25 398 ASP A CA 1
ATOM 3151 C C . ASP A 1 398 ? 18.631 -5.028 -41.708 1.00 62.25 398 ASP A C 1
ATOM 3153 O O . ASP A 1 398 ? 18.554 -4.851 -40.496 1.00 62.25 398 ASP A O 1
ATOM 3157 N N . ALA A 1 399 ? 19.786 -4.921 -42.370 1.00 51.91 399 ALA A N 1
ATOM 3158 C CA . ALA A 1 399 ? 21.094 -4.637 -41.773 1.00 51.91 399 ALA A CA 1
ATOM 3159 C C . ALA A 1 399 ? 21.232 -3.222 -41.173 1.00 51.91 399 ALA A C 1
ATOM 3161 O O . ALA A 1 399 ? 22.319 -2.841 -40.735 1.00 51.91 399 ALA A O 1
ATOM 3162 N N . ASP A 1 400 ? 20.159 -2.429 -41.180 1.00 68.12 400 ASP A N 1
ATOM 3163 C CA . ASP A 1 400 ? 20.124 -1.107 -40.573 1.00 68.12 400 ASP A CA 1
ATOM 3164 C C . ASP A 1 400 ? 19.687 -1.203 -39.106 1.00 68.12 400 ASP A C 1
ATOM 3166 O O . ASP A 1 400 ? 18.541 -0.946 -38.741 1.00 68.12 400 ASP A O 1
ATOM 3170 N N . ILE A 1 401 ? 20.639 -1.571 -38.245 1.00 71.19 401 ILE A N 1
ATOM 3171 C CA . ILE A 1 401 ? 20.452 -1.621 -36.783 1.00 71.19 401 ILE A CA 1
ATOM 3172 C C . ILE A 1 401 ? 19.971 -0.261 -36.250 1.00 71.19 401 ILE A C 1
ATOM 3174 O O . ILE A 1 401 ? 19.188 -0.208 -35.304 1.00 71.19 401 ILE A O 1
ATOM 3178 N N . LYS A 1 402 ? 20.404 0.844 -36.876 1.00 73.75 402 LYS A N 1
ATOM 3179 C CA . LYS A 1 402 ? 19.972 2.199 -36.515 1.00 73.75 402 LYS A CA 1
ATOM 3180 C C . LYS A 1 402 ? 18.488 2.390 -36.824 1.00 73.75 402 LYS A C 1
ATOM 3182 O O . LYS A 1 402 ? 17.767 2.891 -35.971 1.00 73.75 402 LYS A O 1
ATOM 3187 N N . GLY A 1 403 ? 18.030 1.916 -37.979 1.00 79.50 403 GLY A N 1
ATOM 3188 C CA . GLY A 1 403 ? 16.614 1.874 -38.340 1.00 79.50 403 GLY A CA 1
ATOM 3189 C C . GLY A 1 403 ? 15.770 1.031 -37.377 1.00 79.50 403 GLY A C 1
ATOM 3190 O O . GLY A 1 403 ? 14.691 1.464 -36.985 1.00 79.50 403 GLY A O 1
ATOM 3191 N N . VAL A 1 404 ? 16.274 -0.125 -36.924 1.00 79.94 404 VAL A N 1
ATOM 3192 C CA . VAL A 1 404 ? 15.587 -0.961 -35.916 1.00 79.94 404 VAL A CA 1
ATOM 3193 C C . VAL A 1 404 ? 15.462 -0.227 -34.577 1.00 79.94 404 VAL A C 1
ATOM 3195 O O . VAL A 1 404 ? 14.388 -0.214 -33.984 1.00 79.94 404 VAL A O 1
ATOM 3198 N N . PHE A 1 405 ? 16.528 0.426 -34.109 1.00 81.62 405 PHE A N 1
ATOM 3199 C CA . PHE A 1 405 ? 16.501 1.215 -32.872 1.00 81.62 405 PHE A CA 1
ATOM 3200 C C . PHE A 1 405 ? 15.558 2.420 -32.966 1.00 81.62 405 PHE A C 1
ATOM 3202 O O . PHE A 1 405 ? 14.830 2.695 -32.016 1.00 81.62 405 PHE A O 1
ATOM 3209 N N . GLU A 1 406 ? 15.523 3.102 -34.113 1.00 81.69 406 GLU A N 1
ATOM 3210 C CA . GLU A 1 406 ? 14.604 4.218 -34.361 1.00 81.69 406 GLU A CA 1
ATOM 3211 C C . GLU A 1 406 ? 13.140 3.757 -34.391 1.00 81.69 406 GLU A C 1
ATOM 3213 O O . GLU A 1 406 ? 12.302 4.377 -33.745 1.00 81.69 406 GLU A O 1
ATOM 3218 N N . GLN A 1 407 ? 12.833 2.652 -35.082 1.00 81.62 407 GLN A N 1
ATOM 3219 C CA . GLN A 1 407 ? 11.479 2.080 -35.130 1.00 81.62 407 GLN A CA 1
ATOM 3220 C C . GLN A 1 407 ? 10.992 1.611 -33.758 1.00 81.62 407 GLN A C 1
ATOM 3222 O O . GLN A 1 407 ? 9.811 1.747 -33.449 1.00 81.62 407 GLN A O 1
ATOM 3227 N N . LEU A 1 408 ? 11.894 1.051 -32.951 1.00 77.81 408 LEU A N 1
ATOM 3228 C CA . LEU A 1 408 ? 11.577 0.551 -31.616 1.00 77.81 408 LEU A CA 1
ATOM 3229 C C . LEU A 1 408 ? 11.656 1.619 -30.521 1.00 77.81 408 LEU A C 1
ATOM 3231 O O . LEU A 1 408 ? 11.306 1.342 -29.376 1.00 77.81 408 LEU A O 1
ATOM 3235 N N . GLU A 1 409 ? 12.123 2.820 -30.862 1.00 76.88 409 GLU A N 1
ATOM 3236 C CA . GLU A 1 409 ? 12.395 3.916 -29.930 1.00 76.88 409 GLU A CA 1
ATOM 3237 C C . GLU A 1 409 ? 13.298 3.500 -28.747 1.00 76.88 409 GLU A C 1
ATOM 3239 O O . GLU A 1 409 ? 13.114 3.939 -27.609 1.00 76.88 409 GLU A O 1
ATOM 3244 N N . VAL A 1 410 ? 14.296 2.654 -29.021 1.00 76.75 410 VAL A N 1
ATOM 3245 C CA . VAL A 1 410 ? 15.282 2.158 -28.044 1.00 76.75 410 VAL A CA 1
ATOM 3246 C C . VAL A 1 410 ? 16.689 2.637 -28.383 1.00 76.75 410 VAL A C 1
ATOM 3248 O O . VAL A 1 410 ? 17.010 2.928 -29.530 1.00 76.75 410 VAL A O 1
ATOM 3251 N N . GLU A 1 411 ? 17.556 2.707 -27.374 1.00 75.88 411 GLU A N 1
ATOM 3252 C CA . GLU A 1 411 ? 18.887 3.321 -27.516 1.00 75.88 411 GLU A CA 1
ATOM 3253 C C . GLU A 1 411 ? 20.051 2.347 -27.266 1.00 75.88 411 GLU A C 1
ATOM 3255 O O . GLU A 1 411 ? 21.206 2.681 -27.533 1.00 75.88 411 GLU A O 1
ATOM 3260 N N . ALA A 1 412 ? 19.775 1.144 -26.755 1.00 80.62 412 ALA A N 1
ATOM 3261 C CA . ALA A 1 412 ? 20.794 0.162 -26.389 1.00 80.62 412 ALA A CA 1
ATOM 3262 C C . ALA A 1 412 ? 20.256 -1.275 -26.447 1.00 80.62 412 ALA A C 1
ATOM 3264 O O . ALA A 1 412 ? 19.054 -1.485 -26.550 1.00 80.62 412 ALA A O 1
ATOM 3265 N N . ILE A 1 413 ? 21.161 -2.253 -26.338 1.00 81.50 413 ILE A N 1
ATOM 3266 C CA . ILE A 1 413 ? 20.859 -3.689 -26.211 1.00 81.50 413 ILE A CA 1
ATOM 3267 C C . ILE A 1 413 ? 21.456 -4.264 -24.912 1.00 81.50 413 ILE A C 1
ATOM 3269 O O . ILE A 1 413 ? 22.479 -3.752 -24.441 1.00 81.50 413 ILE A O 1
ATOM 3273 N N . PRO A 1 414 ? 20.879 -5.339 -24.338 1.00 85.56 414 PRO A N 1
ATOM 3274 C CA . PRO A 1 414 ? 19.719 -6.087 -24.834 1.00 85.56 414 PRO A CA 1
ATOM 3275 C C . PRO A 1 414 ? 18.407 -5.320 -24.697 1.00 85.56 414 PRO A C 1
ATOM 3277 O O . PRO A 1 414 ? 18.314 -4.393 -23.893 1.00 85.56 414 PRO A O 1
ATOM 3280 N N . VAL A 1 415 ? 17.411 -5.716 -25.487 1.00 87.44 415 VAL A N 1
ATOM 3281 C CA . VAL A 1 415 ? 16.032 -5.242 -25.341 1.00 87.44 415 VAL A CA 1
ATOM 3282 C C . VAL A 1 415 ? 15.104 -6.440 -25.287 1.00 87.44 415 VAL A C 1
ATOM 3284 O O . VAL A 1 415 ? 15.079 -7.236 -26.224 1.00 87.44 415 VAL A O 1
ATOM 3287 N N . THR A 1 416 ? 14.316 -6.530 -24.225 1.00 89.00 416 THR A N 1
ATOM 3288 C CA . THR A 1 416 ? 13.243 -7.511 -24.101 1.00 89.00 416 THR A CA 1
ATOM 3289 C C . THR A 1 416 ? 11.909 -6.839 -24.408 1.00 89.00 416 THR A C 1
ATOM 3291 O O . THR A 1 416 ? 11.602 -5.785 -23.849 1.00 89.00 416 THR A O 1
ATOM 3294 N N . VAL A 1 417 ? 11.119 -7.433 -25.299 1.00 91.06 417 VAL A N 1
ATOM 3295 C CA . VAL A 1 417 ? 9.786 -6.952 -25.685 1.00 91.06 417 VAL A CA 1
ATOM 3296 C C . VAL A 1 417 ? 8.792 -8.094 -25.551 1.00 91.06 417 VAL A C 1
ATOM 3298 O O . VAL A 1 417 ? 9.095 -9.209 -25.961 1.00 91.06 417 VAL A O 1
ATOM 3301 N N . ILE A 1 418 ? 7.607 -7.830 -25.006 1.00 93.00 418 ILE A N 1
ATOM 3302 C CA . ILE A 1 418 ? 6.500 -8.795 -25.028 1.00 93.00 418 ILE A CA 1
ATOM 3303 C C . ILE A 1 418 ? 5.360 -8.195 -25.836 1.00 93.00 418 ILE A C 1
ATOM 3305 O O . ILE A 1 418 ? 4.922 -7.075 -25.564 1.00 93.00 418 ILE A O 1
ATOM 3309 N N . VAL A 1 419 ? 4.904 -8.945 -26.833 1.00 94.06 419 VAL A N 1
ATOM 3310 C CA . VAL A 1 419 ? 3.812 -8.591 -27.740 1.00 94.06 419 VAL A CA 1
ATOM 3311 C C . VAL A 1 419 ? 2.654 -9.551 -27.502 1.00 94.06 419 VAL A C 1
ATOM 3313 O O . VAL A 1 419 ? 2.869 -10.752 -27.338 1.00 94.06 419 VAL A O 1
ATOM 3316 N N . ASP A 1 420 ? 1.435 -9.029 -27.464 1.00 93.62 420 ASP A N 1
ATOM 3317 C CA . ASP A 1 420 ? 0.229 -9.837 -27.301 1.00 93.62 420 ASP A CA 1
ATOM 3318 C C . ASP A 1 420 ? -0.281 -10.434 -28.635 1.00 93.62 420 ASP A C 1
ATOM 3320 O O . ASP A 1 420 ? 0.203 -10.065 -29.712 1.00 93.62 420 ASP A O 1
ATOM 3324 N N . PRO A 1 421 ? -1.296 -11.322 -28.604 1.00 93.75 421 PRO A N 1
ATOM 3325 C CA . PRO A 1 421 ? -1.893 -11.903 -29.809 1.00 93.75 421 PRO A CA 1
ATOM 3326 C C . PRO A 1 421 ? -2.466 -10.887 -30.810 1.00 93.75 421 PRO A C 1
ATOM 3328 O O . PRO A 1 421 ? -2.569 -11.197 -32.001 1.00 93.75 421 PRO A O 1
ATOM 3331 N N . GLY A 1 422 ? -2.836 -9.685 -30.358 1.00 90.88 422 GLY A N 1
ATOM 3332 C CA . GLY A 1 422 ? -3.303 -8.584 -31.203 1.00 90.88 422 GLY A CA 1
ATOM 3333 C C . GLY A 1 422 ? -2.175 -7.863 -31.948 1.00 90.88 422 GLY A C 1
ATOM 3334 O O . GLY A 1 422 ? -2.445 -7.101 -32.881 1.00 90.88 422 GLY A O 1
ATOM 3335 N N . GLY A 1 423 ? -0.917 -8.130 -31.587 1.00 91.69 423 GLY A N 1
ATOM 3336 C CA . GLY A 1 423 ? 0.261 -7.438 -32.103 1.00 91.69 423 GLY A CA 1
ATOM 3337 C C . GLY A 1 423 ? 0.589 -6.151 -31.342 1.00 91.69 423 GLY A C 1
ATOM 3338 O O . GLY A 1 423 ? 1.355 -5.331 -31.853 1.00 91.69 423 GLY A O 1
ATOM 3339 N N . ILE A 1 424 ? 0.009 -5.948 -30.155 1.00 91.88 424 ILE A N 1
ATOM 3340 C CA . ILE A 1 424 ? 0.246 -4.777 -29.307 1.00 91.88 424 ILE A CA 1
ATOM 3341 C C . ILE A 1 424 ? 1.375 -5.074 -28.328 1.00 91.88 424 ILE A C 1
ATOM 3343 O O . ILE A 1 424 ? 1.441 -6.139 -27.712 1.00 91.88 424 ILE A O 1
ATOM 3347 N N . VAL A 1 425 ? 2.286 -4.118 -28.175 1.00 91.31 425 VAL A N 1
ATOM 3348 C CA . VAL A 1 425 ? 3.395 -4.224 -27.231 1.00 91.31 425 VAL A CA 1
ATOM 3349 C C . VAL A 1 425 ? 2.877 -4.023 -25.807 1.00 91.31 425 VAL A C 1
ATOM 3351 O O . VAL A 1 425 ? 2.242 -3.017 -25.491 1.00 91.31 425 VAL A O 1
ATOM 3354 N N . ARG A 1 426 ? 3.175 -4.976 -24.925 1.00 89.81 426 ARG A N 1
ATOM 3355 C CA . ARG A 1 426 ? 2.759 -4.988 -23.512 1.00 89.81 426 ARG A CA 1
ATOM 3356 C C . ARG A 1 426 ? 3.903 -4.761 -22.541 1.00 89.81 426 ARG A C 1
ATOM 3358 O O . ARG A 1 426 ? 3.678 -4.336 -21.413 1.00 89.81 426 ARG A O 1
ATOM 3365 N N . TYR A 1 427 ? 5.126 -5.001 -22.990 1.00 87.88 427 TYR A N 1
ATOM 3366 C CA . TYR A 1 427 ? 6.324 -4.796 -22.197 1.00 87.88 427 TYR A CA 1
ATOM 3367 C C . TYR A 1 427 ? 7.487 -4.409 -23.097 1.00 87.88 427 TYR A C 1
ATOM 3369 O O . TYR A 1 427 ? 7.656 -4.988 -24.168 1.00 87.88 427 TYR A O 1
ATOM 3377 N N . VAL A 1 428 ? 8.299 -3.460 -22.637 1.00 85.56 428 VAL A N 1
ATOM 3378 C CA . VAL A 1 428 ? 9.590 -3.119 -23.235 1.00 85.56 428 VAL A CA 1
ATOM 3379 C C . VAL A 1 428 ? 10.571 -2.866 -22.108 1.00 85.56 428 VAL A C 1
ATOM 3381 O O . VAL A 1 428 ? 10.301 -2.066 -21.210 1.00 85.56 428 VAL A O 1
ATOM 3384 N N . LYS A 1 429 ? 11.734 -3.502 -22.180 1.00 83.69 429 LYS A N 1
ATOM 3385 C CA . LYS A 1 429 ? 12.813 -3.287 -21.227 1.00 83.69 429 LYS A CA 1
ATOM 3386 C C . LYS A 1 429 ? 14.155 -3.262 -21.923 1.00 83.69 429 LYS A C 1
ATOM 3388 O O . LYS A 1 429 ? 14.516 -4.198 -22.623 1.00 83.69 429 LYS A O 1
ATOM 3393 N N . VAL A 1 430 ? 14.904 -2.191 -21.687 1.00 80.62 430 VAL A N 1
ATOM 3394 C CA . VAL A 1 430 ? 16.280 -2.037 -22.159 1.00 80.62 430 VAL A CA 1
ATOM 3395 C C . VAL A 1 430 ? 17.246 -2.426 -21.036 1.00 80.62 430 VAL A C 1
ATOM 3397 O O . VAL A 1 430 ? 17.088 -1.998 -19.890 1.00 80.62 430 VAL A O 1
ATOM 3400 N N . GLY A 1 431 ? 18.262 -3.217 -21.375 1.00 76.75 431 GLY A N 1
ATOM 3401 C CA . GLY A 1 431 ? 19.319 -3.677 -20.479 1.00 76.75 431 GLY A CA 1
ATOM 3402 C C . GLY A 1 431 ? 19.052 -5.036 -19.818 1.00 76.75 431 GLY A C 1
ATOM 3403 O O . GLY A 1 431 ? 17.927 -5.508 -19.731 1.00 76.75 431 GLY A O 1
ATOM 3404 N N . ALA A 1 432 ? 20.123 -5.660 -19.316 1.00 70.12 432 ALA A N 1
ATOM 3405 C CA . ALA A 1 432 ? 20.090 -6.941 -18.596 1.00 70.12 432 ALA A CA 1
ATOM 3406 C C . ALA A 1 432 ? 20.719 -6.797 -17.203 1.00 70.12 432 ALA A C 1
ATOM 3408 O O . ALA A 1 432 ? 21.804 -7.321 -16.914 1.00 70.12 432 ALA A O 1
ATOM 3409 N N . HIS A 1 433 ? 20.064 -6.008 -16.352 1.00 67.12 433 HIS A N 1
ATOM 3410 C CA . HIS A 1 433 ? 20.405 -5.934 -14.934 1.00 67.12 433 HIS A CA 1
ATOM 3411 C C . HIS A 1 433 ? 19.970 -7.239 -14.232 1.00 67.12 433 HIS A C 1
ATOM 3413 O O . HIS A 1 433 ? 18.882 -7.719 -14.542 1.00 67.12 433 HIS A O 1
ATOM 3419 N N . PRO A 1 434 ? 20.747 -7.807 -13.284 1.00 62.97 434 PRO A N 1
ATOM 3420 C CA . PRO A 1 434 ? 20.415 -9.079 -12.624 1.00 62.97 434 PRO A CA 1
ATOM 3421 C C . PRO A 1 434 ? 18.970 -9.169 -12.115 1.00 62.97 434 PRO A C 1
ATOM 3423 O O . PRO A 1 434 ? 18.253 -10.085 -12.491 1.00 62.97 434 PRO A O 1
ATOM 3426 N N . LYS A 1 435 ? 18.498 -8.140 -11.399 1.00 62.22 435 LYS A N 1
ATOM 3427 C CA . LYS A 1 435 ? 17.101 -8.061 -10.931 1.00 62.22 435 LYS A CA 1
ATOM 3428 C C . LYS A 1 435 ? 16.063 -8.167 -12.054 1.00 62.22 435 LYS A C 1
ATOM 3430 O O . LYS A 1 435 ? 15.046 -8.818 -11.897 1.00 62.22 435 LYS A O 1
ATOM 3435 N N . THR A 1 436 ? 16.316 -7.532 -13.199 1.00 65.31 436 THR A N 1
ATOM 3436 C CA . THR A 1 436 ? 15.408 -7.586 -14.356 1.00 65.31 436 THR A CA 1
ATOM 3437 C C . THR A 1 436 ? 15.361 -8.984 -14.960 1.00 65.31 436 THR A C 1
ATOM 3439 O O . THR A 1 436 ? 14.312 -9.432 -15.400 1.00 65.31 436 THR A O 1
ATOM 3442 N N . VAL A 1 437 ? 16.502 -9.670 -14.969 1.00 68.44 437 VAL A N 1
ATOM 3443 C CA . VAL A 1 437 ? 16.607 -11.041 -15.462 1.00 68.44 437 VAL A CA 1
ATOM 3444 C C . VAL A 1 437 ? 15.871 -12.015 -14.533 1.00 68.44 437 VAL A C 1
ATOM 3446 O O . VAL A 1 437 ? 15.204 -12.919 -15.021 1.00 68.44 437 VAL A O 1
ATOM 3449 N N . GLU A 1 438 ? 15.958 -11.810 -13.217 1.00 72.00 438 GLU A N 1
ATOM 3450 C CA . GLU A 1 438 ? 15.246 -12.605 -12.203 1.00 72.00 438 GLU A CA 1
ATOM 3451 C C . GLU A 1 438 ? 13.720 -12.430 -12.276 1.00 72.00 438 GLU A C 1
ATOM 3453 O O . GLU A 1 438 ? 12.998 -13.408 -12.134 1.00 72.00 438 GLU A O 1
ATOM 3458 N N . GLN A 1 439 ? 13.234 -11.216 -12.560 1.00 74.38 439 GLN A N 1
ATOM 3459 C CA . GLN A 1 439 ? 11.798 -10.891 -12.625 1.00 74.38 439 GLN A CA 1
ATOM 3460 C C . GLN A 1 439 ? 11.119 -11.271 -13.948 1.00 74.38 439 GLN A C 1
ATOM 3462 O O . GLN A 1 439 ? 9.893 -11.232 -14.056 1.00 74.38 439 GLN A O 1
ATOM 3467 N N . LEU A 1 440 ? 11.890 -11.595 -14.990 1.00 79.81 440 LEU A N 1
ATOM 3468 C CA . LEU A 1 440 ? 11.347 -11.835 -16.327 1.00 79.81 440 LEU A CA 1
ATOM 3469 C C . LEU A 1 440 ? 10.248 -12.922 -16.381 1.00 79.81 440 LEU A C 1
ATOM 3471 O O . LEU A 1 440 ? 9.269 -12.692 -17.091 1.00 79.81 440 LEU A O 1
ATOM 3475 N N . PRO A 1 441 ? 10.336 -14.053 -15.648 1.00 80.50 441 PRO A N 1
ATOM 3476 C CA . PRO A 1 441 ? 9.268 -15.054 -15.632 1.00 80.50 441 PRO A CA 1
ATOM 3477 C C . PRO A 1 441 ? 7.935 -14.495 -15.121 1.00 80.50 441 PRO A C 1
ATOM 3479 O O . PRO A 1 441 ? 6.897 -14.674 -15.751 1.00 80.50 441 PRO A O 1
ATOM 3482 N N . GLU A 1 442 ? 7.978 -13.742 -14.023 1.00 79.81 442 GLU A N 1
ATOM 3483 C CA . GLU A 1 442 ? 6.800 -13.132 -13.399 1.00 79.81 442 GLU A CA 1
ATOM 3484 C C . GLU A 1 442 ? 6.158 -12.102 -14.338 1.00 79.81 442 GLU A C 1
ATOM 3486 O O . GLU A 1 442 ? 4.936 -12.028 -14.459 1.00 79.81 442 GLU A O 1
ATOM 3491 N N . VAL A 1 443 ? 6.986 -11.326 -15.048 1.00 81.94 443 VAL A N 1
ATOM 3492 C CA . VAL A 1 443 ? 6.527 -10.345 -16.041 1.00 81.94 443 VAL A CA 1
ATOM 3493 C C . VAL A 1 443 ? 5.838 -11.029 -17.221 1.00 81.94 443 VAL A C 1
ATOM 3495 O O . VAL A 1 443 ? 4.806 -10.537 -17.679 1.00 81.94 443 VAL A O 1
ATOM 3498 N N . VAL A 1 444 ? 6.382 -12.147 -17.717 1.00 86.00 444 VAL A N 1
ATOM 3499 C CA . VAL A 1 444 ? 5.750 -12.915 -18.800 1.00 86.00 444 VAL A CA 1
ATOM 3500 C C . VAL A 1 444 ? 4.384 -13.427 -18.349 1.00 86.00 444 VAL A C 1
ATOM 3502 O O . VAL A 1 444 ? 3.400 -13.132 -19.022 1.00 86.00 444 VAL A O 1
ATOM 3505 N N . GLU A 1 445 ? 4.282 -14.079 -17.189 1.00 84.81 445 GLU A N 1
ATOM 3506 C CA . GLU A 1 445 ? 2.992 -14.543 -16.648 1.00 84.81 445 GLU A CA 1
ATOM 3507 C C . GLU A 1 445 ? 1.978 -13.410 -16.440 1.00 84.81 445 GLU A C 1
ATOM 3509 O O . GLU A 1 445 ? 0.793 -13.535 -16.774 1.00 84.81 445 GLU A O 1
ATOM 3514 N N . ALA A 1 446 ? 2.434 -12.259 -15.940 1.00 80.50 446 ALA A N 1
ATOM 3515 C CA . ALA A 1 446 ? 1.576 -11.092 -15.792 1.00 80.50 446 ALA A CA 1
ATOM 3516 C C . ALA A 1 446 ? 1.003 -10.651 -17.149 1.00 80.50 446 ALA A C 1
ATOM 3518 O O . ALA A 1 446 ? -0.204 -10.435 -17.260 1.00 80.50 446 ALA A O 1
ATOM 3519 N N . VAL A 1 447 ? 1.827 -10.581 -18.198 1.00 87.38 447 VAL A N 1
ATOM 3520 C CA . VAL A 1 447 ? 1.357 -10.196 -19.538 1.00 87.38 447 VAL A CA 1
ATOM 3521 C C . VAL A 1 447 ? 0.440 -11.257 -20.151 1.00 87.38 447 VAL A C 1
ATOM 3523 O O . VAL A 1 447 ? -0.547 -10.896 -20.788 1.00 87.38 447 VAL A O 1
ATOM 3526 N N . LEU A 1 448 ? 0.715 -12.548 -19.943 1.00 86.56 448 LEU A N 1
ATOM 3527 C CA . LEU A 1 448 ? -0.136 -13.635 -20.441 1.00 86.56 448 LEU A CA 1
ATOM 3528 C C . LEU A 1 448 ? -1.541 -13.596 -19.821 1.00 86.56 448 LEU A C 1
ATOM 3530 O O . LEU A 1 448 ? -2.526 -13.771 -20.533 1.00 86.56 448 LEU A O 1
ATOM 3534 N N . SER A 1 449 ? -1.637 -13.309 -18.520 1.00 85.38 449 SER A N 1
ATOM 3535 C CA . SER A 1 449 ? -2.913 -13.179 -17.793 1.00 85.38 449 SER A CA 1
ATOM 3536 C C . SER A 1 449 ? -3.620 -11.835 -18.002 1.00 85.38 449 SER A C 1
ATOM 3538 O O . SER A 1 449 ? -4.745 -11.640 -17.543 1.00 85.38 449 SER A O 1
ATOM 3540 N N . TYR A 1 450 ? -2.976 -10.873 -18.670 1.00 84.94 450 TYR A N 1
ATOM 3541 C CA . TYR A 1 450 ? -3.502 -9.517 -18.813 1.00 84.94 450 TYR A CA 1
ATOM 3542 C C . TYR A 1 450 ? -4.897 -9.436 -19.455 1.00 84.94 450 TYR A C 1
ATOM 3544 O O . TYR A 1 450 ? -5.728 -8.716 -18.902 1.00 84.94 450 TYR A O 1
ATOM 3552 N N . PRO A 1 451 ? -5.212 -10.158 -20.552 1.00 85.62 451 PRO A N 1
ATOM 3553 C CA . PRO A 1 451 ? -6.541 -10.085 -21.160 1.00 85.62 451 PRO A CA 1
ATOM 3554 C C . PRO A 1 451 ? -7.665 -10.522 -20.215 1.00 85.62 451 PRO A C 1
ATOM 3556 O O . PRO A 1 451 ? -8.730 -9.912 -20.216 1.00 85.62 451 PRO A O 1
ATOM 3559 N N . GLU A 1 452 ? -7.424 -11.548 -19.394 1.00 79.38 452 GLU A N 1
ATOM 3560 C CA . GLU A 1 452 ? -8.392 -12.044 -18.408 1.00 79.38 452 GLU A CA 1
ATOM 3561 C C . GLU A 1 452 ? -8.588 -11.018 -17.290 1.00 79.38 452 GLU A C 1
ATOM 3563 O O . GLU A 1 452 ? -9.716 -10.601 -17.035 1.00 79.38 452 GLU A O 1
ATOM 3568 N N . ARG A 1 453 ? -7.489 -10.501 -16.721 1.00 82.81 453 ARG A N 1
ATOM 3569 C CA . ARG A 1 453 ? -7.536 -9.453 -15.688 1.00 82.81 453 ARG A CA 1
ATOM 3570 C C . ARG A 1 453 ? -8.232 -8.181 -16.176 1.00 82.81 453 ARG A C 1
ATOM 3572 O O . ARG A 1 453 ? -8.964 -7.557 -15.415 1.00 82.81 453 ARG A O 1
ATOM 3579 N N . LEU A 1 454 ? -7.993 -7.781 -17.428 1.00 82.56 454 LEU A N 1
ATOM 3580 C CA . LEU A 1 454 ? -8.644 -6.619 -18.035 1.00 82.56 454 LEU A CA 1
ATOM 3581 C C . LEU A 1 454 ? -10.139 -6.870 -18.240 1.00 82.56 454 LEU A C 1
ATOM 3583 O O . LEU A 1 454 ? -10.944 -5.996 -17.930 1.00 82.56 454 LEU A O 1
ATOM 3587 N N . ALA A 1 455 ? -10.521 -8.051 -18.729 1.00 79.81 455 ALA A N 1
ATOM 3588 C CA . ALA A 1 455 ? -11.925 -8.413 -18.894 1.00 79.81 455 ALA A CA 1
ATOM 3589 C C . ALA A 1 455 ? -12.676 -8.423 -17.552 1.00 79.81 455 ALA A C 1
ATOM 3591 O O . ALA A 1 455 ? -13.805 -7.948 -17.497 1.00 79.81 455 ALA A O 1
ATOM 3592 N N . GLU A 1 456 ? -12.039 -8.904 -16.481 1.00 71.62 456 GLU A N 1
ATOM 3593 C CA . GLU A 1 456 ? -12.585 -8.869 -15.118 1.00 71.62 456 GLU A CA 1
ATOM 3594 C C . GLU A 1 456 ? -12.809 -7.443 -14.610 1.00 71.62 456 GLU A C 1
ATOM 3596 O O . GLU A 1 456 ? -13.839 -7.174 -14.006 1.00 71.62 456 GLU A O 1
ATOM 3601 N N . ALA A 1 457 ? -11.872 -6.529 -14.878 1.00 71.06 457 ALA A N 1
ATOM 3602 C CA . ALA A 1 457 ? -11.970 -5.135 -14.444 1.00 71.06 457 ALA A CA 1
ATOM 3603 C C . ALA A 1 457 ? -12.877 -4.267 -15.336 1.00 71.06 457 ALA A C 1
ATOM 3605 O O . ALA A 1 457 ? -13.182 -3.127 -14.980 1.00 71.06 457 ALA A O 1
ATOM 3606 N N . THR A 1 458 ? -13.265 -4.754 -16.519 1.00 81.31 458 THR A N 1
ATOM 3607 C CA . THR A 1 458 ? -14.047 -3.980 -17.491 1.00 81.31 458 THR A CA 1
ATOM 3608 C C . THR A 1 458 ? -15.507 -3.887 -17.070 1.00 81.31 458 THR A C 1
ATOM 3610 O O . THR A 1 458 ? -16.187 -4.886 -16.843 1.00 81.31 458 THR A O 1
ATOM 3613 N N . ILE A 1 459 ? -16.028 -2.666 -17.068 1.00 71.44 459 ILE A N 1
ATOM 3614 C CA . ILE A 1 459 ? -17.427 -2.373 -16.786 1.00 71.44 459 ILE A CA 1
ATOM 3615 C C . ILE A 1 459 ? -18.260 -2.595 -18.056 1.00 71.44 459 ILE A C 1
ATOM 3617 O O . ILE A 1 459 ? -18.198 -1.820 -19.014 1.00 71.44 459 ILE A O 1
ATOM 3621 N N . VAL A 1 460 ? -19.081 -3.645 -18.056 1.00 59.34 460 VAL A N 1
ATOM 3622 C CA . VAL A 1 460 ? -20.017 -3.976 -19.140 1.00 59.34 460 VAL A CA 1
ATOM 3623 C C . VAL A 1 460 ? -21.435 -3.612 -18.672 1.00 59.34 460 VAL A C 1
ATOM 3625 O O . VAL A 1 460 ? -21.868 -4.099 -17.638 1.00 59.34 460 VAL A O 1
ATOM 3628 N N . ASP A 1 461 ? -22.151 -2.760 -19.419 1.00 53.34 461 ASP A N 1
ATOM 3629 C CA . ASP A 1 461 ? -23.557 -2.325 -19.203 1.00 53.34 461 ASP A CA 1
ATOM 3630 C C . ASP A 1 461 ? -23.847 -1.067 -18.356 1.00 53.34 461 ASP A C 1
ATOM 3632 O O . ASP A 1 461 ? -24.910 -0.955 -17.744 1.00 53.34 461 ASP A O 1
ATOM 3636 N N . GLY A 1 462 ? -22.983 -0.045 -18.376 1.00 46.75 462 GLY A N 1
ATOM 3637 C CA . GLY A 1 462 ? -23.333 1.275 -17.812 1.00 46.75 462 GLY A CA 1
ATOM 3638 C C . GLY A 1 462 ? -23.623 1.263 -16.305 1.00 46.75 462 GLY A C 1
ATOM 3639 O O . GLY A 1 462 ? -24.101 2.252 -15.750 1.00 46.75 462 GLY A O 1
ATOM 3640 N N . SER A 1 463 ? -23.315 0.155 -15.632 1.00 43.00 463 SER A N 1
ATOM 3641 C CA . SER A 1 463 ? -23.092 0.119 -14.203 1.00 43.00 463 SER A CA 1
ATOM 3642 C C . SER A 1 463 ? -21.798 0.876 -13.952 1.00 43.00 463 SER A C 1
ATOM 3644 O O . SER A 1 463 ? -20.732 0.278 -13.989 1.00 43.00 463 SER A O 1
ATOM 3646 N N . HIS A 1 464 ? -21.879 2.192 -13.736 1.00 40.25 464 HIS A N 1
ATOM 3647 C CA . HIS A 1 464 ? -20.830 2.936 -13.031 1.00 40.25 464 HIS A CA 1
ATOM 3648 C C . HIS A 1 464 ? -20.214 2.037 -11.961 1.00 40.25 464 HIS A C 1
ATOM 3650 O O . HIS A 1 464 ? -20.994 1.307 -11.336 1.00 40.25 464 HIS A O 1
ATOM 3656 N N . ALA A 1 465 ? -18.880 2.083 -11.794 1.00 39.88 465 ALA A N 1
ATOM 3657 C CA . ALA A 1 465 ? -18.159 1.383 -10.733 1.00 39.88 465 ALA A CA 1
ATOM 3658 C C . ALA A 1 465 ? -19.064 1.392 -9.513 1.00 39.88 465 ALA A C 1
ATOM 3660 O O . ALA A 1 465 ? -19.378 2.468 -8.997 1.00 39.88 465 ALA A O 1
ATOM 3661 N N . VAL A 1 466 ? -19.663 0.233 -9.207 1.00 40.44 466 VAL A N 1
ATOM 3662 C CA . VAL A 1 466 ? -20.677 0.189 -8.164 1.00 40.44 466 VAL A CA 1
ATOM 3663 C C . VAL A 1 466 ? -19.867 0.582 -6.946 1.00 40.44 466 VAL A C 1
ATOM 3665 O O . VAL A 1 466 ? -18.945 -0.170 -6.622 1.00 40.44 466 VAL A O 1
ATOM 3668 N N . PRO A 1 467 ? -20.111 1.758 -6.326 1.00 43.03 467 PRO A N 1
ATOM 3669 C CA . PRO A 1 467 ? -19.428 2.077 -5.085 1.00 43.03 467 PRO A CA 1
ATOM 3670 C C . PRO A 1 467 ? -19.600 0.837 -4.230 1.00 43.03 467 PRO A C 1
ATOM 3672 O O . PRO A 1 467 ? -20.733 0.345 -4.195 1.00 43.03 467 PRO A O 1
ATOM 3675 N N . LEU A 1 468 ? -18.512 0.275 -3.676 1.00 47.47 468 LEU A N 1
ATOM 3676 C CA . LEU A 1 468 ? -18.582 -0.886 -2.785 1.00 47.47 468 LEU A CA 1
ATOM 3677 C C . LEU A 1 468 ? -19.761 -0.625 -1.862 1.00 47.47 468 LEU A C 1
ATOM 3679 O O . LEU A 1 468 ? -19.686 0.283 -1.034 1.00 47.47 468 LEU A O 1
ATOM 3683 N N . ALA A 1 469 ? -20.894 -1.283 -2.139 1.00 51.34 469 ALA A N 1
ATOM 3684 C CA . ALA A 1 469 ? -22.164 -0.711 -1.716 1.00 51.34 469 ALA A CA 1
ATOM 3685 C C . ALA A 1 469 ? -22.104 -0.589 -0.201 1.00 51.34 469 ALA A C 1
ATOM 3687 O O . ALA A 1 469 ? -21.653 -1.544 0.445 1.00 51.34 469 ALA A O 1
ATOM 3688 N N . GLU A 1 470 ? -22.493 0.572 0.349 1.00 58.72 470 GLU A N 1
ATOM 3689 C CA . GLU A 1 470 ? -22.549 0.741 1.801 1.00 58.72 470 GLU A CA 1
ATOM 3690 C C . GLU A 1 470 ? -23.179 -0.517 2.387 1.00 58.72 470 GLU A C 1
ATOM 3692 O O . GLU A 1 470 ? -24.268 -0.941 1.972 1.00 58.72 470 GLU A O 1
ATOM 3697 N N . ALA A 1 471 ? -22.437 -1.171 3.280 1.00 69.06 471 ALA A N 1
ATOM 3698 C CA . ALA A 1 471 ? -22.795 -2.507 3.690 1.00 69.06 471 ALA A CA 1
ATOM 3699 C C . ALA A 1 471 ? -24.191 -2.484 4.312 1.00 69.06 471 ALA A C 1
ATOM 3701 O O . ALA A 1 471 ? -24.490 -1.754 5.264 1.00 69.06 471 ALA A O 1
ATOM 3702 N N . LYS A 1 472 ? -25.091 -3.278 3.734 1.00 83.88 472 LYS A N 1
ATOM 3703 C CA . LYS A 1 472 ? -26.479 -3.298 4.170 1.00 83.88 472 LYS A CA 1
ATOM 3704 C C . LYS A 1 472 ? -26.564 -4.003 5.514 1.00 83.88 472 LYS A C 1
ATOM 3706 O O . LYS A 1 472 ? -26.560 -5.229 5.563 1.00 83.88 472 LYS A O 1
ATOM 3711 N N . ILE A 1 473 ? -26.715 -3.222 6.583 1.00 90.69 473 ILE A N 1
ATOM 3712 C CA . ILE A 1 473 ? -26.761 -3.747 7.950 1.00 90.69 473 ILE A CA 1
ATOM 3713 C C . ILE A 1 473 ? -27.817 -4.850 8.086 1.00 90.69 473 ILE A C 1
ATOM 3715 O O . ILE A 1 473 ? -29.019 -4.636 7.869 1.00 90.69 473 ILE A O 1
ATOM 3719 N N . ALA A 1 474 ? -27.351 -6.042 8.454 1.00 91.44 474 ALA A N 1
ATOM 3720 C CA . ALA A 1 474 ? -28.180 -7.218 8.630 1.00 91.44 474 ALA A CA 1
ATOM 3721 C C . ALA A 1 474 ? -29.114 -7.041 9.832 1.00 91.44 474 ALA A C 1
ATOM 3723 O O . ALA A 1 474 ? -28.765 -6.436 10.844 1.00 91.44 474 ALA A O 1
ATOM 3724 N N . LYS A 1 475 ? -30.329 -7.593 9.752 1.00 94.06 475 LYS A N 1
ATOM 3725 C CA . LYS A 1 475 ? -31.252 -7.597 10.899 1.00 94.06 475 LYS A CA 1
ATOM 3726 C C . LYS A 1 475 ? -30.665 -8.446 12.033 1.00 94.06 475 LYS A C 1
ATOM 3728 O O . LYS A 1 475 ? -30.089 -9.483 11.719 1.00 94.06 475 LYS A O 1
ATOM 3733 N N . PRO A 1 476 ? -30.875 -8.082 13.317 1.00 94.88 476 PRO A N 1
ATOM 3734 C CA . PRO A 1 476 ? -30.405 -8.889 14.436 1.00 94.88 476 PRO A CA 1
ATOM 3735 C C . PRO A 1 476 ? -30.781 -10.366 14.291 1.00 94.88 476 PRO A C 1
ATOM 3737 O O . PRO A 1 476 ? -31.942 -10.680 14.013 1.00 94.88 476 PRO A O 1
ATOM 3740 N N . SER A 1 477 ? -29.819 -11.257 14.516 1.00 96.12 477 SER A N 1
ATOM 3741 C CA . SER A 1 477 ? -30.018 -12.708 14.470 1.00 96.12 477 SER A CA 1
ATOM 3742 C C . SER A 1 477 ? -29.398 -13.396 15.689 1.00 96.12 477 SER A C 1
ATOM 3744 O O . SER A 1 477 ? -28.700 -12.763 16.488 1.00 96.12 477 SER A O 1
ATOM 3746 N N . GLU A 1 478 ? -29.712 -14.681 15.861 1.00 94.06 478 GLU A N 1
ATOM 3747 C CA . GLU A 1 478 ? -29.079 -15.562 16.847 1.00 94.06 478 GLU A CA 1
ATOM 3748 C C . GLU A 1 478 ? -28.121 -16.534 16.146 1.00 94.06 478 GLU A C 1
ATOM 3750 O O . GLU A 1 478 ? -28.378 -16.880 14.988 1.00 94.06 478 GLU A O 1
ATOM 3755 N N . PRO A 1 479 ? -27.069 -17.012 16.836 1.00 92.88 479 PRO A N 1
ATOM 3756 C CA . PRO A 1 479 ? -26.172 -18.015 16.282 1.00 92.88 479 PRO A CA 1
ATOM 3757 C C . PRO A 1 479 ? -26.871 -19.366 16.098 1.00 92.88 479 PRO A C 1
ATOM 3759 O O . PRO A 1 479 ? -27.802 -19.731 16.836 1.00 92.88 479 PRO A O 1
ATOM 3762 N N . ASN A 1 480 ? -26.398 -20.151 15.132 1.00 91.06 480 ASN A N 1
ATOM 3763 C CA . ASN A 1 480 ? -26.953 -21.469 14.833 1.00 91.06 480 ASN A CA 1
ATOM 3764 C C . ASN A 1 480 ? -26.428 -22.544 15.785 1.00 91.06 480 ASN A C 1
ATOM 3766 O O . ASN A 1 480 ? -27.225 -23.343 16.281 1.00 91.06 480 ASN A O 1
ATOM 3770 N N . ARG A 1 481 ? -25.134 -22.513 16.095 1.00 88.69 481 ARG A N 1
ATOM 3771 C CA . ARG A 1 481 ? -24.401 -23.516 16.883 1.00 88.69 481 ARG A CA 1
ATOM 3772 C C . ARG A 1 481 ? -24.247 -23.119 18.348 1.00 88.69 481 ARG A C 1
ATOM 3774 O O . ARG A 1 481 ? -24.246 -23.967 19.237 1.00 88.69 481 ARG A O 1
ATOM 3781 N N . TRP A 1 482 ? -24.198 -21.816 18.613 1.00 88.25 482 TRP A N 1
ATOM 3782 C CA . TRP A 1 482 ? -23.968 -21.266 19.950 1.00 88.25 482 TRP A CA 1
ATOM 3783 C C . TRP A 1 482 ? -25.225 -20.639 20.557 1.00 88.25 482 TRP A C 1
ATOM 3785 O O . TRP A 1 482 ? -26.070 -20.061 19.872 1.00 88.25 482 TRP A O 1
ATOM 3795 N N . THR A 1 483 ? -25.349 -20.732 21.877 1.00 91.25 483 THR A N 1
ATOM 3796 C CA . THR A 1 483 ? -26.296 -19.953 22.672 1.00 91.25 483 THR A CA 1
ATOM 3797 C C . THR A 1 483 ? -25.638 -18.635 23.047 1.00 91.25 483 THR A C 1
ATOM 3799 O O . THR A 1 483 ? -24.630 -18.616 23.753 1.00 91.25 483 THR A O 1
ATOM 3802 N N . ARG A 1 484 ? -26.219 -17.524 22.588 1.00 93.81 484 ARG A N 1
ATOM 3803 C CA . ARG A 1 484 ? -25.753 -16.173 22.899 1.00 93.81 484 ARG A CA 1
ATOM 3804 C C . ARG A 1 484 ? -26.515 -15.609 24.094 1.00 93.81 484 ARG A C 1
ATOM 3806 O O . ARG A 1 484 ? -27.730 -15.441 24.042 1.00 93.81 484 ARG A O 1
ATOM 3813 N N . THR A 1 485 ? -25.790 -15.235 25.144 1.00 94.50 485 THR A N 1
ATOM 3814 C CA . THR A 1 485 ? -26.351 -14.557 26.321 1.00 94.50 485 THR A CA 1
ATOM 3815 C C . THR A 1 485 ? -25.710 -13.189 26.477 1.00 94.50 485 THR A C 1
ATOM 3817 O O . THR A 1 485 ? -24.503 -13.086 26.670 1.00 94.50 485 THR A O 1
ATOM 3820 N N . ARG A 1 486 ? -26.500 -12.112 26.418 1.00 94.81 486 ARG A N 1
ATOM 3821 C CA . ARG A 1 486 ? -25.980 -10.766 26.702 1.00 94.81 486 ARG A CA 1
ATOM 3822 C C . ARG A 1 486 ? -25.588 -10.672 28.176 1.00 94.81 486 ARG A C 1
ATOM 3824 O O . ARG A 1 486 ? -26.453 -10.830 29.035 1.00 94.81 486 ARG A O 1
ATOM 3831 N N . LEU A 1 487 ? -24.319 -10.377 28.445 1.00 93.88 487 LEU A N 1
ATOM 3832 C CA . LEU A 1 487 ? -23.802 -10.200 29.802 1.00 93.88 487 LEU A CA 1
ATOM 3833 C C . LEU A 1 487 ? -24.133 -8.803 30.324 1.00 93.88 487 LEU A C 1
ATOM 3835 O O . LEU A 1 487 ? -24.754 -8.654 31.372 1.00 93.88 487 LEU A O 1
ATOM 3839 N N . TRP A 1 488 ? -23.778 -7.781 29.549 1.00 94.44 488 TRP A N 1
ATOM 3840 C CA . TRP A 1 488 ? -23.993 -6.380 29.894 1.00 94.44 488 TRP A CA 1
ATOM 3841 C C . TRP A 1 488 ? -23.961 -5.499 28.642 1.00 94.44 488 TRP A C 1
ATOM 3843 O O . TRP A 1 488 ? -23.557 -5.925 27.560 1.00 94.44 488 TRP A O 1
ATOM 3853 N N . SER A 1 489 ? -24.435 -4.261 28.782 1.00 94.25 489 SER A N 1
ATOM 3854 C CA . SER A 1 489 ? -24.375 -3.231 27.742 1.00 94.25 489 SER A CA 1
ATOM 3855 C C . SER A 1 489 ? -24.200 -1.869 28.404 1.00 94.25 489 SER A C 1
ATOM 3857 O O . SER A 1 489 ? -24.950 -1.527 29.320 1.00 94.25 489 SER A O 1
ATOM 3859 N N . GLN A 1 490 ? -23.213 -1.107 27.944 1.00 93.62 490 GLN A N 1
ATOM 3860 C CA . GLN A 1 490 ? -22.828 0.189 28.481 1.00 93.62 490 GLN A CA 1
ATOM 3861 C C . GLN A 1 490 ? -23.028 1.271 27.417 1.00 93.62 490 GLN A C 1
ATOM 3863 O O . GLN A 1 490 ? -22.240 1.391 26.483 1.00 93.62 490 GLN A O 1
ATOM 3868 N N . GLN A 1 491 ? -24.087 2.067 27.566 1.00 90.94 491 GLN A N 1
ATOM 3869 C CA . GLN A 1 491 ? -24.510 3.058 26.565 1.00 90.94 491 GLN A CA 1
ATOM 3870 C C . GLN A 1 491 ? -23.960 4.468 26.813 1.00 90.94 491 GLN A C 1
ATOM 3872 O O . GLN A 1 491 ? -24.105 5.341 25.964 1.00 90.94 491 GLN A O 1
ATOM 3877 N N . SER A 1 492 ? -23.323 4.710 27.964 1.00 84.88 492 SER A N 1
ATOM 3878 C CA . SER A 1 492 ? -22.769 6.030 28.311 1.00 84.88 492 SER A CA 1
ATOM 3879 C C . SER A 1 492 ? -21.481 6.388 27.554 1.00 84.88 492 SER A C 1
ATOM 3881 O O . SER A 1 492 ? -20.989 7.512 27.657 1.00 84.88 492 SER A O 1
ATOM 3883 N N . ILE A 1 493 ? -20.927 5.449 26.781 1.00 86.94 493 ILE A N 1
ATOM 3884 C CA . ILE A 1 493 ? -19.693 5.635 26.019 1.00 86.94 493 ILE A CA 1
ATOM 3885 C C . ILE A 1 493 ? -20.058 6.100 24.613 1.00 86.94 493 ILE A C 1
ATOM 3887 O O . ILE A 1 493 ? -20.347 5.294 23.730 1.00 86.94 493 ILE A O 1
ATOM 3891 N N . SER A 1 494 ? -20.057 7.415 24.409 1.00 81.25 494 SER A N 1
ATOM 3892 C CA . SER A 1 494 ? -20.225 7.983 23.072 1.00 81.25 494 SER A CA 1
ATOM 3893 C C . SER A 1 494 ? -19.060 7.586 22.167 1.00 81.25 494 SER A C 1
ATOM 3895 O O . SER A 1 494 ? -17.900 7.674 22.575 1.00 81.25 494 SER A O 1
ATOM 3897 N N . GLY A 1 495 ? -19.388 7.188 20.935 1.00 78.06 495 GLY A N 1
ATOM 3898 C CA . GLY A 1 495 ? -18.418 6.967 19.865 1.00 78.06 495 GLY A CA 1
ATOM 3899 C C . GLY A 1 495 ? -17.362 5.915 20.185 1.00 78.06 495 GLY A C 1
ATOM 3900 O O . GLY A 1 495 ? -16.233 6.073 19.741 1.00 78.06 495 GLY A O 1
ATOM 3901 N N . ALA A 1 496 ? -17.724 4.880 20.950 1.00 86.19 496 ALA A N 1
ATOM 3902 C CA . ALA A 1 496 ? -16.831 3.769 21.253 1.00 86.19 496 ALA A CA 1
ATOM 3903 C C . ALA A 1 496 ? -16.244 3.168 19.960 1.00 86.19 496 ALA A C 1
ATOM 3905 O O . ALA A 1 496 ? -17.003 2.870 19.030 1.00 86.19 496 ALA A O 1
ATOM 3906 N N . GLY A 1 497 ? -14.921 3.022 19.920 1.00 89.69 497 GLY A N 1
ATOM 3907 C CA . GLY A 1 497 ? -14.152 2.491 18.793 1.00 89.69 497 GLY A CA 1
ATOM 3908 C C . GLY A 1 497 ? -13.330 1.271 19.197 1.00 89.69 497 GLY A C 1
ATOM 3909 O O . GLY A 1 497 ? -13.882 0.326 19.762 1.00 89.69 497 GLY A O 1
ATOM 3910 N N . ASN A 1 498 ? -12.020 1.317 18.928 1.00 93.06 498 ASN A N 1
ATOM 3911 C CA . ASN A 1 498 ? -11.055 0.263 19.250 1.00 93.06 498 ASN A CA 1
ATOM 3912 C C . ASN A 1 498 ? -11.263 -0.307 20.665 1.00 93.06 498 ASN A C 1
ATOM 3914 O O . ASN A 1 498 ? -11.428 0.448 21.633 1.00 93.06 498 ASN A O 1
ATOM 3918 N N . LEU A 1 499 ? -11.272 -1.638 20.761 1.00 94.94 499 LEU A N 1
ATOM 3919 C CA . LEU A 1 499 ? -11.487 -2.376 21.998 1.00 94.94 499 LEU A CA 1
ATOM 3920 C C . LEU A 1 499 ? -10.247 -3.187 22.346 1.00 94.94 499 LEU A C 1
ATOM 3922 O O . LEU A 1 499 ? -9.717 -3.918 21.518 1.00 94.94 499 LEU A O 1
ATOM 3926 N N . LEU A 1 500 ? -9.865 -3.138 23.615 1.00 94.12 500 LEU A N 1
ATOM 3927 C CA . LEU A 1 500 ? -8.807 -3.966 24.169 1.00 94.12 500 LEU A CA 1
ATOM 3928 C C . LEU A 1 500 ? -9.333 -4.668 25.416 1.00 94.12 500 LEU A C 1
ATOM 3930 O O . LEU A 1 500 ? -9.850 -4.027 26.330 1.00 94.12 500 LEU A O 1
ATOM 3934 N N . VAL A 1 501 ? -9.169 -5.986 25.483 1.00 92.12 501 VAL A N 1
ATOM 3935 C CA . VAL A 1 501 ? -9.500 -6.761 26.680 1.00 92.12 501 VAL A CA 1
ATOM 3936 C C . VAL A 1 501 ? -8.235 -7.385 27.235 1.00 92.12 501 VAL A C 1
ATOM 3938 O O . VAL A 1 501 ? -7.522 -8.102 26.539 1.00 92.12 501 VAL A O 1
ATOM 3941 N N . VAL A 1 502 ? -7.952 -7.113 28.505 1.00 90.12 502 VAL A N 1
ATOM 3942 C CA . VAL A 1 502 ? -6.774 -7.640 29.199 1.00 90.12 502 VAL A CA 1
ATOM 3943 C C . VAL A 1 502 ? -7.162 -8.195 30.556 1.00 90.12 502 VAL A C 1
ATOM 3945 O O . VAL A 1 502 ? -8.076 -7.696 31.200 1.00 90.12 502 VAL A O 1
ATOM 3948 N N . SER A 1 503 ? -6.429 -9.193 31.036 1.00 84.12 503 SER A N 1
ATOM 3949 C CA . SER A 1 503 ? -6.543 -9.633 32.426 1.00 84.12 503 SER A CA 1
ATOM 3950 C C . SER A 1 503 ? -5.674 -8.768 33.339 1.00 84.12 503 SER A C 1
ATOM 3952 O O . SER A 1 503 ? -4.499 -8.502 33.021 1.00 84.12 503 SER A O 1
ATOM 3954 N N . ASP A 1 504 ? -6.245 -8.369 34.475 1.00 76.44 504 ASP A N 1
ATOM 3955 C CA . ASP A 1 504 ? -5.526 -7.779 35.602 1.00 76.44 504 ASP A CA 1
ATOM 3956 C C . ASP A 1 504 ? -4.572 -8.798 36.259 1.00 76.44 504 ASP A C 1
ATOM 3958 O O . ASP A 1 504 ? -4.446 -9.945 35.820 1.00 76.44 504 ASP A O 1
ATOM 3962 N N . ALA A 1 505 ? -3.851 -8.380 37.302 1.00 71.38 505 ALA A N 1
ATOM 3963 C CA . ALA A 1 505 ? -2.932 -9.263 38.027 1.00 71.38 505 ALA A CA 1
ATOM 3964 C C . ALA A 1 505 ? -3.635 -10.438 38.742 1.00 71.38 505 ALA A C 1
ATOM 3966 O O . ALA A 1 505 ? -2.998 -11.452 39.016 1.00 71.38 505 ALA A O 1
ATOM 3967 N N . GLY A 1 506 ? -4.931 -10.311 39.041 1.00 68.50 506 GLY A N 1
ATOM 3968 C CA . GLY A 1 506 ? -5.765 -11.353 39.643 1.00 68.50 506 GLY A CA 1
ATOM 3969 C C . GLY A 1 506 ? -6.464 -12.261 38.625 1.00 68.50 506 GLY A C 1
ATOM 3970 O O . GLY A 1 506 ? -7.161 -13.187 39.033 1.00 68.50 506 GLY A O 1
ATOM 3971 N N . GLY A 1 507 ? -6.287 -12.017 37.323 1.00 74.25 507 GLY A N 1
ATOM 3972 C CA . GLY A 1 507 ? -6.931 -12.763 36.243 1.00 74.25 507 GLY A CA 1
ATOM 3973 C C . GLY A 1 507 ? -8.324 -12.257 35.852 1.00 74.25 507 GLY A C 1
ATOM 3974 O O . GLY A 1 507 ? -8.921 -12.819 34.934 1.00 74.25 507 GLY A O 1
ATOM 3975 N N . SER A 1 508 ? -8.839 -11.199 36.485 1.00 80.00 508 SER A N 1
ATOM 3976 C CA . SER A 1 508 ? -10.134 -10.611 36.122 1.00 80.00 508 SER A CA 1
ATOM 3977 C C . SER A 1 508 ? -9.990 -9.777 34.846 1.00 80.00 508 SER A C 1
ATOM 3979 O O . SER A 1 508 ? -9.021 -9.021 34.720 1.00 80.00 508 SER A O 1
ATOM 3981 N N . PRO A 1 509 ? -10.912 -9.884 33.877 1.00 84.94 509 PRO A N 1
ATOM 3982 C CA . PRO A 1 509 ? -10.820 -9.100 32.656 1.00 84.94 509 PRO A CA 1
ATOM 3983 C C . PRO A 1 509 ? -11.210 -7.639 32.902 1.00 84.94 509 PRO A C 1
ATOM 3985 O O . PRO A 1 509 ? -12.189 -7.337 33.585 1.00 84.94 509 PRO A O 1
ATOM 3988 N N . ARG A 1 510 ? -10.443 -6.745 32.285 1.00 91.06 510 ARG A N 1
ATOM 3989 C CA . ARG A 1 510 ? -10.685 -5.310 32.148 1.00 91.06 510 ARG A CA 1
ATOM 3990 C C . ARG A 1 510 ? -10.900 -5.023 30.671 1.00 91.06 510 ARG A C 1
ATOM 3992 O O . ARG A 1 510 ? -10.117 -5.475 29.831 1.00 91.06 510 ARG A O 1
ATOM 3999 N N . VAL A 1 511 ? -11.966 -4.297 30.363 1.00 93.81 511 VAL A N 1
ATOM 4000 C CA . VAL A 1 511 ? -12.297 -3.898 28.995 1.00 93.81 511 VAL A CA 1
ATOM 4001 C C . VAL A 1 511 ? -11.978 -2.422 28.840 1.00 93.81 511 VAL A C 1
ATOM 4003 O O . VAL A 1 511 ? -12.505 -1.587 29.569 1.00 93.81 511 VAL A O 1
ATOM 4006 N N . PHE A 1 512 ? -11.145 -2.103 27.864 1.00 95.38 512 PHE A N 1
ATOM 4007 C CA . PHE A 1 512 ? -10.823 -0.744 27.479 1.00 95.38 512 PHE A CA 1
ATOM 4008 C C . PHE A 1 512 ? -11.461 -0.423 26.137 1.00 95.38 512 PHE A C 1
ATOM 4010 O O . PHE A 1 512 ? -11.418 -1.233 25.211 1.00 95.38 512 PHE A O 1
ATOM 4017 N N . ALA A 1 513 ? -12.044 0.764 26.041 1.00 94.94 513 ALA A N 1
ATOM 4018 C CA . ALA A 1 513 ? -12.619 1.284 24.814 1.00 94.94 513 ALA A CA 1
ATOM 4019 C C . ALA A 1 513 ? -12.109 2.700 24.570 1.00 94.94 513 ALA A C 1
ATOM 4021 O O . ALA A 1 513 ? -12.220 3.556 25.454 1.00 94.94 513 ALA A O 1
ATOM 4022 N N . ILE A 1 514 ? -11.618 2.970 23.363 1.00 93.44 514 ILE A N 1
ATOM 4023 C CA . ILE A 1 514 ? -11.450 4.352 22.907 1.00 93.44 514 ILE A CA 1
ATOM 4024 C C . ILE A 1 514 ? -12.846 4.975 22.800 1.00 93.44 514 ILE A C 1
ATOM 4026 O O . ILE A 1 514 ? -13.740 4.395 22.182 1.00 93.44 514 ILE A O 1
ATOM 4030 N N . ALA A 1 515 ? -13.051 6.131 23.427 1.00 88.75 515 ALA A N 1
ATOM 4031 C CA . ALA A 1 515 ? -14.309 6.879 23.393 1.00 88.75 515 ALA A CA 1
ATOM 4032 C C . ALA A 1 515 ? -14.155 8.169 22.568 1.00 88.75 515 ALA A C 1
ATOM 4034 O O . ALA A 1 515 ? -13.062 8.489 22.126 1.00 88.75 515 ALA A O 1
ATOM 4035 N N . SER A 1 516 ? -15.231 8.941 22.368 1.00 80.94 516 SER A N 1
ATOM 4036 C CA . SER A 1 516 ? -15.125 10.255 21.709 1.00 80.94 516 SER A CA 1
ATOM 4037 C C . SER A 1 516 ? -14.116 11.180 22.411 1.00 80.94 516 SER A C 1
ATOM 4039 O O . SER A 1 516 ? -14.121 11.285 23.642 1.00 80.94 516 SER A O 1
ATOM 4041 N N . GLY A 1 517 ? -13.309 11.889 21.612 1.00 76.00 517 GLY A N 1
ATOM 4042 C CA . GLY A 1 517 ? -12.140 12.639 22.087 1.00 76.00 517 GLY A CA 1
ATOM 4043 C C . GLY A 1 517 ? -10.934 11.724 22.360 1.00 76.00 517 GLY A C 1
ATOM 4044 O O . GLY A 1 517 ? -11.068 10.507 22.293 1.00 76.00 517 GLY A O 1
ATOM 4045 N N . PRO A 1 518 ? -9.758 12.267 22.705 1.00 85.31 518 PRO A N 1
ATOM 4046 C CA . PRO A 1 518 ? -8.584 11.464 23.055 1.00 85.31 518 PRO A CA 1
ATOM 4047 C C . PRO A 1 518 ? -8.716 10.860 24.467 1.00 85.31 518 PRO A C 1
ATOM 4049 O O . PRO A 1 518 ? -7.983 11.213 25.390 1.00 85.31 518 PRO A O 1
ATOM 4052 N N . SER A 1 519 ? -9.709 9.986 24.677 1.00 91.38 519 SER A N 1
ATOM 4053 C CA . SER A 1 519 ? -9.985 9.369 25.980 1.00 91.38 519 SER A CA 1
ATOM 4054 C C . SER A 1 519 ? -10.206 7.865 25.895 1.00 91.38 519 SER A C 1
ATOM 4056 O O . SER A 1 519 ? -10.767 7.348 24.926 1.00 91.38 519 SER A O 1
ATOM 4058 N N . ILE A 1 520 ? -9.811 7.174 26.962 1.00 95.06 520 ILE A N 1
ATOM 4059 C CA . ILE A 1 520 ? -9.978 5.729 27.113 1.00 95.06 520 ILE A CA 1
ATOM 4060 C C . ILE A 1 520 ? -10.921 5.479 28.276 1.00 95.06 520 ILE A C 1
ATOM 4062 O O . ILE A 1 520 ? -10.733 5.982 29.383 1.00 95.06 520 ILE A O 1
ATOM 4066 N N . VAL A 1 521 ? -11.957 4.694 28.026 1.00 95.31 521 VAL A N 1
ATOM 4067 C CA . VAL A 1 521 ? -12.889 4.242 29.050 1.00 95.31 521 VAL A CA 1
ATOM 4068 C C . VAL A 1 521 ? -12.498 2.847 29.503 1.00 95.31 521 VAL A C 1
ATOM 4070 O O . VAL A 1 521 ? -12.338 1.951 28.680 1.00 95.31 521 VAL A O 1
ATOM 4073 N N . GLU A 1 522 ? -12.394 2.670 30.814 1.00 95.25 522 GLU A N 1
ATOM 4074 C CA . GLU A 1 522 ? -12.149 1.386 31.454 1.00 95.25 522 GLU A CA 1
ATOM 4075 C C . GLU A 1 522 ? -13.437 0.844 32.079 1.00 95.25 522 GLU A C 1
ATOM 4077 O O . GLU A 1 522 ? -14.106 1.532 32.861 1.00 95.25 522 GLU A O 1
ATOM 4082 N N . LEU A 1 523 ? -13.764 -0.402 31.748 1.00 94.00 523 LEU A N 1
ATOM 4083 C CA . LEU A 1 523 ? -14.879 -1.160 32.297 1.00 94.00 523 LEU A CA 1
ATOM 4084 C C . LEU A 1 523 ? -14.377 -2.402 33.037 1.00 94.00 523 LEU A C 1
ATOM 4086 O O . LEU A 1 523 ? -13.424 -3.058 32.606 1.00 94.00 523 LEU A O 1
ATOM 4090 N N . ASP A 1 524 ? -15.066 -2.749 34.119 1.00 91.88 524 ASP A N 1
ATOM 4091 C CA . ASP A 1 524 ? -14.860 -4.018 34.811 1.00 91.88 524 ASP A CA 1
ATOM 4092 C C . ASP A 1 524 ? -15.502 -5.199 34.056 1.00 91.88 524 ASP A C 1
ATOM 4094 O O . ASP A 1 524 ? -16.167 -5.045 33.025 1.00 91.88 524 ASP A O 1
ATOM 4098 N N . ALA A 1 525 ? -15.326 -6.407 34.592 1.00 87.94 525 ALA A N 1
ATOM 4099 C CA . ALA A 1 525 ? -15.902 -7.638 34.055 1.00 87.94 525 ALA A CA 1
ATOM 4100 C C . ALA A 1 525 ? -17.441 -7.603 33.926 1.00 87.94 525 ALA A C 1
ATOM 4102 O O . ALA A 1 525 ? -18.018 -8.341 33.121 1.00 87.94 525 ALA A O 1
ATOM 4103 N N . GLN A 1 526 ? -18.115 -6.749 34.700 1.00 90.38 526 GLN A N 1
ATOM 4104 C CA . GLN A 1 526 ? -19.566 -6.570 34.712 1.00 90.38 526 GLN A CA 1
ATOM 4105 C C . GLN A 1 526 ? -20.027 -5.401 33.819 1.00 90.38 526 GLN A C 1
ATOM 4107 O O . GLN A 1 526 ? -21.227 -5.114 33.762 1.00 90.38 526 GLN A O 1
ATOM 4112 N N . GLY A 1 527 ? -19.109 -4.745 33.102 1.00 91.75 527 GLY A N 1
ATOM 4113 C CA . GLY A 1 527 ? -19.399 -3.621 32.213 1.00 91.75 527 GLY A CA 1
ATOM 4114 C C . GLY A 1 527 ? -19.670 -2.304 32.944 1.00 91.75 527 GLY A C 1
ATOM 4115 O O . GLY A 1 527 ? -20.213 -1.364 32.342 1.00 91.75 527 GLY A O 1
ATOM 4116 N N . GLN A 1 528 ? -19.345 -2.217 34.237 1.00 93.19 528 GLN A N 1
ATOM 4117 C CA . GLN A 1 528 ? -19.452 -0.973 34.990 1.00 93.19 528 GLN A CA 1
ATOM 4118 C C . GLN A 1 528 ? -18.254 -0.081 34.695 1.00 93.19 528 GLN A C 1
ATOM 4120 O O . GLN A 1 528 ? -17.123 -0.544 34.575 1.00 93.19 528 GLN A O 1
ATOM 4125 N N . LEU A 1 529 ? -18.524 1.219 34.572 1.00 94.06 529 LEU A N 1
ATOM 4126 C CA . LEU A 1 529 ? -17.492 2.225 34.375 1.00 94.06 529 LEU A CA 1
ATOM 4127 C C . LEU A 1 529 ? -16.594 2.287 35.612 1.00 94.06 529 LEU A C 1
ATOM 4129 O O . LEU A 1 529 ? -17.048 2.711 36.674 1.00 94.06 529 LEU A O 1
ATOM 4133 N N . VAL A 1 530 ? -15.330 1.904 35.447 1.00 94.25 530 VAL A N 1
ATOM 4134 C CA . VAL A 1 530 ? -14.302 2.034 36.485 1.00 94.25 530 VAL A CA 1
ATOM 4135 C C . VAL A 1 530 ? -13.759 3.453 36.462 1.00 94.25 530 VAL A C 1
ATOM 4137 O O . VAL A 1 530 ? -13.774 4.152 37.472 1.00 94.25 530 VAL A O 1
ATOM 4140 N N . THR A 1 531 ? -13.303 3.896 35.291 1.00 94.44 531 THR A N 1
ATOM 4141 C CA . THR A 1 531 ? -12.724 5.227 35.114 1.00 94.44 531 THR A CA 1
ATOM 4142 C C . THR A 1 531 ? -12.725 5.647 33.643 1.00 94.44 531 THR A C 1
ATOM 4144 O O . THR A 1 531 ? -12.899 4.832 32.733 1.00 94.44 531 THR A O 1
ATOM 4147 N N . ARG A 1 532 ? -12.540 6.946 33.417 1.00 94.50 532 ARG A N 1
ATOM 4148 C CA . ARG A 1 532 ? -12.259 7.534 32.110 1.00 94.50 532 ARG A CA 1
ATOM 4149 C C . ARG A 1 532 ? -10.899 8.209 32.195 1.00 94.50 532 ARG A C 1
ATOM 4151 O O . ARG A 1 532 ? -10.752 9.193 32.914 1.00 94.50 532 ARG A O 1
ATOM 4158 N N . HIS A 1 533 ? -9.944 7.687 31.445 1.00 94.62 533 HIS A N 1
ATOM 4159 C CA . HIS A 1 533 ? -8.615 8.258 31.317 1.00 94.62 533 HIS A CA 1
ATOM 4160 C C . HIS A 1 533 ? -8.652 9.363 30.260 1.00 94.62 533 HIS A C 1
ATOM 4162 O O . HIS A 1 533 ? -9.051 9.121 29.117 1.00 94.62 533 HIS A O 1
ATOM 4168 N N . THR A 1 534 ? -8.301 10.581 30.662 1.00 93.25 534 THR A N 1
ATOM 4169 C CA . THR A 1 534 ? -8.217 11.778 29.810 1.00 93.25 534 THR A CA 1
ATOM 4170 C C . THR A 1 534 ? -6.801 12.330 29.842 1.00 93.25 534 THR A C 1
ATOM 4172 O O . THR A 1 534 ? -6.000 11.914 30.676 1.00 93.25 534 THR A O 1
ATOM 4175 N N . ASP A 1 535 ? -6.497 13.258 28.932 1.00 91.69 535 ASP A N 1
ATOM 4176 C CA . ASP A 1 535 ? -5.222 13.990 28.912 1.00 91.69 535 ASP A CA 1
ATOM 4177 C C . ASP A 1 535 ? -3.986 13.073 28.784 1.00 91.69 535 ASP A C 1
ATOM 4179 O O . ASP A 1 535 ? -2.887 13.431 29.198 1.00 91.69 535 ASP A O 1
ATOM 4183 N N . LEU A 1 536 ? -4.176 11.876 28.211 1.00 93.69 536 LEU A N 1
ATOM 4184 C CA . LEU A 1 536 ? -3.103 10.912 27.950 1.00 93.69 536 LEU A CA 1
ATOM 4185 C C . LEU A 1 536 ? -2.303 11.281 26.698 1.00 93.69 536 LEU A C 1
ATOM 4187 O O . LEU A 1 536 ? -1.100 11.069 26.641 1.00 93.69 536 LEU A O 1
ATOM 4191 N N . VAL A 1 537 ? -2.976 11.814 25.683 1.00 92.94 537 VAL A N 1
ATOM 4192 C CA . VAL A 1 537 ? -2.378 12.218 24.405 1.00 92.94 537 VAL A CA 1
ATOM 4193 C C . VAL A 1 537 ? -2.805 13.657 24.082 1.00 92.94 537 VAL A C 1
ATOM 4195 O O . VAL A 1 537 ? -3.757 14.148 24.702 1.00 92.94 537 VAL A O 1
ATOM 4198 N N . PRO A 1 538 ? -2.129 14.354 23.146 1.00 89.94 538 PRO A N 1
ATOM 4199 C CA . PRO A 1 538 ? -2.498 15.715 22.757 1.00 89.94 538 PRO A CA 1
ATOM 4200 C C . PRO A 1 538 ? -3.981 15.842 22.380 1.00 89.94 538 PRO A C 1
ATOM 4202 O O . PRO A 1 538 ? -4.564 14.930 21.791 1.00 89.94 538 PRO A O 1
ATOM 4205 N N . ALA A 1 539 ? -4.603 16.972 22.722 1.00 84.31 539 ALA A N 1
ATOM 4206 C CA . ALA A 1 539 ? -6.053 17.163 22.614 1.00 84.31 539 ALA A CA 1
ATOM 4207 C C . ALA A 1 539 ? -6.574 17.081 21.163 1.00 84.31 539 ALA A C 1
ATOM 4209 O O . ALA A 1 539 ? -7.723 16.712 20.924 1.00 84.31 539 ALA A O 1
ATOM 4210 N N . GLU A 1 540 ? -5.719 17.439 20.211 1.00 82.06 540 GLU A N 1
ATOM 4211 C CA . GLU A 1 540 ? -5.931 17.422 18.767 1.00 82.06 540 GLU A CA 1
ATOM 4212 C C . GLU A 1 540 ? -5.721 16.042 18.127 1.00 82.06 540 GLU A C 1
ATOM 4214 O O . GLU A 1 540 ? -6.098 15.841 16.973 1.00 82.06 540 GLU A O 1
ATOM 4219 N N . MET A 1 541 ? -5.133 15.084 18.853 1.00 83.88 541 MET A N 1
ATOM 4220 C CA . MET A 1 541 ? -4.879 13.747 18.329 1.00 83.88 541 MET A CA 1
ATOM 4221 C C . MET A 1 541 ? -6.180 12.945 18.232 1.00 83.88 541 MET A C 1
ATOM 4223 O O . MET A 1 541 ? -6.875 12.720 19.224 1.00 83.88 541 MET A O 1
ATOM 4227 N N . ASN A 1 542 ? -6.477 12.439 17.034 1.00 83.69 542 ASN A N 1
ATOM 4228 C CA . ASN A 1 542 ? -7.558 11.483 16.835 1.00 83.69 542 ASN A CA 1
ATOM 4229 C C . ASN A 1 542 ? -7.104 10.080 17.261 1.00 83.69 542 ASN A C 1
ATOM 4231 O O . ASN A 1 542 ? -6.517 9.346 16.472 1.00 83.69 542 ASN A O 1
ATOM 4235 N N . LEU A 1 543 ? -7.337 9.724 18.523 1.00 89.88 543 LEU A N 1
ATOM 4236 C CA . LEU A 1 543 ? -6.951 8.425 19.068 1.00 89.88 543 LEU A CA 1
ATOM 4237 C C . LEU A 1 543 ? -7.785 7.303 18.422 1.00 89.88 543 LEU A C 1
ATOM 4239 O O . LEU A 1 543 ? -9.008 7.294 18.545 1.00 89.88 543 LEU A O 1
ATOM 4243 N N . THR A 1 544 ? -7.133 6.344 17.761 1.00 89.75 544 THR A N 1
ATOM 4244 C CA . THR A 1 544 ? -7.801 5.198 17.104 1.00 89.75 544 THR A CA 1
ATOM 4245 C C . THR A 1 544 ? -7.130 3.857 17.386 1.00 89.75 544 THR A C 1
ATOM 4247 O O . THR A 1 544 ? -7.749 2.820 17.158 1.00 89.75 544 THR A O 1
ATOM 4250 N N . ILE A 1 545 ? -5.906 3.863 17.919 1.00 93.75 545 ILE A N 1
ATOM 4251 C CA . ILE A 1 545 ? -5.093 2.672 18.162 1.00 93.75 545 ILE A CA 1
ATOM 4252 C C . ILE A 1 545 ? -4.860 2.520 19.667 1.00 93.75 545 ILE A C 1
ATOM 4254 O O . ILE A 1 545 ? -4.361 3.434 20.330 1.00 93.75 545 ILE A O 1
ATOM 4258 N N . LEU A 1 546 ? -5.211 1.347 20.196 1.00 95.81 546 LEU A N 1
ATOM 4259 C CA . LEU A 1 546 ? -4.955 0.932 21.572 1.00 95.81 546 LEU A CA 1
ATOM 4260 C C . LEU A 1 546 ? -4.442 -0.513 21.567 1.00 95.81 546 LEU A C 1
ATOM 4262 O O . LEU A 1 546 ? -5.149 -1.444 21.185 1.00 95.81 546 LEU A O 1
ATOM 4266 N N . ARG A 1 547 ? -3.200 -0.708 22.013 1.00 96.06 547 ARG A N 1
ATOM 4267 C CA . ARG A 1 547 ? -2.540 -2.022 22.072 1.00 96.06 547 ARG A CA 1
ATOM 4268 C C . ARG A 1 547 ? -1.929 -2.256 23.442 1.00 96.06 547 ARG A C 1
ATOM 4270 O O . ARG A 1 547 ? -1.638 -1.308 24.169 1.00 96.06 547 ARG A O 1
ATOM 4277 N N . SER A 1 548 ? -1.710 -3.516 23.807 1.00 95.38 548 SER A N 1
ATOM 4278 C CA . SER A 1 548 ? -1.042 -3.852 25.064 1.00 95.38 548 SER A CA 1
ATOM 4279 C C . SER A 1 548 ? -0.244 -5.141 24.972 1.00 95.38 548 SER A C 1
ATOM 4281 O O . SER A 1 548 ? -0.670 -6.100 24.339 1.00 95.38 548 SER A O 1
ATOM 4283 N N . GLY A 1 549 ? 0.872 -5.176 25.698 1.00 92.62 549 GLY A N 1
ATOM 4284 C CA . GLY A 1 549 ? 1.686 -6.367 25.910 1.00 92.62 549 GLY A CA 1
ATOM 4285 C C . GLY A 1 549 ? 2.221 -6.434 27.338 1.00 92.62 549 GLY A C 1
ATOM 4286 O O . GLY A 1 549 ? 2.067 -5.492 28.119 1.00 92.62 549 GLY A O 1
ATOM 4287 N N . ARG A 1 550 ? 2.830 -7.569 27.696 1.00 90.19 550 ARG A N 1
ATOM 4288 C CA . ARG A 1 550 ? 3.510 -7.753 28.987 1.00 90.19 550 ARG A CA 1
ATOM 4289 C C . ARG A 1 550 ? 5.001 -7.987 28.788 1.00 90.19 550 ARG A C 1
ATOM 4291 O O . ARG A 1 550 ? 5.379 -8.846 27.991 1.00 90.19 550 ARG A O 1
ATOM 4298 N N . THR A 1 551 ? 5.819 -7.267 29.547 1.00 87.19 551 THR A N 1
ATOM 4299 C CA . THR A 1 551 ? 7.270 -7.471 29.603 1.00 87.19 551 THR A CA 1
ATOM 4300 C C . THR A 1 551 ? 7.595 -8.826 30.242 1.00 87.19 551 THR A C 1
ATOM 4302 O O . THR A 1 551 ? 6.730 -9.471 30.847 1.00 87.19 551 THR A O 1
ATOM 4305 N N . GLY A 1 552 ? 8.847 -9.281 30.125 1.00 78.56 552 GLY A N 1
ATOM 4306 C CA . GLY A 1 552 ? 9.310 -10.503 30.799 1.00 78.56 552 GLY A CA 1
ATOM 4307 C C . GLY A 1 552 ? 9.185 -10.437 32.329 1.00 78.56 552 GLY A C 1
ATOM 4308 O O . GLY A 1 552 ? 8.973 -11.460 32.974 1.00 78.56 552 GLY A O 1
ATOM 4309 N N . GLU A 1 553 ? 9.226 -9.231 32.902 1.00 76.56 553 GLU A N 1
ATOM 4310 C CA . GLU A 1 553 ? 9.044 -8.969 34.338 1.00 76.56 553 GLU A CA 1
ATOM 4311 C C . GLU A 1 553 ? 7.564 -8.937 34.767 1.00 76.56 553 GLU A C 1
ATOM 4313 O O . GLU A 1 553 ? 7.248 -8.823 35.951 1.00 76.56 553 GLU A O 1
ATOM 4318 N N . GLY A 1 554 ? 6.638 -9.069 33.811 1.00 81.56 554 GLY A N 1
ATOM 4319 C CA . GLY A 1 554 ? 5.198 -9.115 34.048 1.00 81.56 554 GLY A CA 1
ATOM 4320 C C . GLY A 1 554 ? 4.506 -7.751 34.067 1.00 81.56 554 GLY A C 1
ATOM 4321 O O . GLY A 1 554 ? 3.274 -7.717 34.161 1.00 81.56 554 GLY A O 1
ATOM 4322 N N . GLU A 1 555 ? 5.243 -6.646 33.929 1.00 87.75 555 GLU A N 1
ATOM 4323 C CA . GLU A 1 555 ? 4.664 -5.309 33.769 1.00 87.75 555 GLU A CA 1
ATOM 4324 C C . GLU A 1 555 ? 3.871 -5.220 32.461 1.00 87.75 555 GLU A C 1
ATOM 4326 O O . GLU A 1 555 ? 4.261 -5.783 31.438 1.00 87.75 555 GLU A O 1
ATOM 4331 N N . ARG A 1 556 ? 2.721 -4.541 32.500 1.00 92.62 556 ARG A N 1
ATOM 4332 C CA . ARG A 1 556 ? 1.878 -4.320 31.327 1.00 92.62 556 ARG A CA 1
ATOM 4333 C C . ARG A 1 556 ? 2.139 -2.931 30.763 1.00 92.62 556 ARG A C 1
ATOM 4335 O O . ARG A 1 556 ? 2.017 -1.950 31.492 1.00 92.62 556 ARG A O 1
ATOM 4342 N N . LEU A 1 557 ? 2.407 -2.882 29.463 1.00 95.94 557 LEU A N 1
ATOM 4343 C CA . LEU A 1 557 ? 2.483 -1.645 28.699 1.00 95.94 557 LEU A CA 1
ATOM 4344 C C . LEU A 1 557 ? 1.225 -1.469 27.847 1.00 95.94 557 LEU A C 1
ATOM 4346 O O . LEU A 1 557 ? 0.643 -2.451 27.369 1.00 95.94 557 LEU A O 1
ATOM 4350 N N . PHE A 1 558 ? 0.824 -0.217 27.663 1.00 97.44 558 PHE A N 1
ATOM 4351 C CA . PHE A 1 558 ? -0.245 0.224 26.775 1.00 97.44 558 PHE A CA 1
ATOM 4352 C C . PHE A 1 558 ? 0.340 1.197 25.759 1.00 97.44 558 PHE A C 1
ATOM 4354 O O . PHE A 1 558 ? 0.927 2.197 26.158 1.00 97.44 558 PHE A O 1
ATOM 4361 N N . ALA A 1 559 ? 0.179 0.911 24.470 1.00 97.88 559 ALA A N 1
ATOM 4362 C CA . ALA A 1 559 ? 0.594 1.799 23.391 1.00 97.88 559 ALA A CA 1
ATOM 4363 C C . ALA A 1 559 ? -0.639 2.455 22.764 1.00 97.88 559 ALA A C 1
ATOM 4365 O O . ALA A 1 559 ? -1.592 1.766 22.387 1.00 97.88 559 ALA A O 1
ATOM 4366 N N . LEU A 1 560 ? -0.605 3.783 22.685 1.00 97.25 560 LEU A N 1
ATOM 4367 C CA . LEU A 1 560 ? -1.671 4.643 22.188 1.00 97.25 560 LEU A CA 1
ATOM 4368 C C . LEU A 1 560 ? -1.193 5.413 20.967 1.00 97.25 560 LEU A C 1
ATOM 4370 O O . LEU A 1 560 ? -0.121 6.016 21.000 1.00 97.25 560 LEU A O 1
ATOM 4374 N N . SER A 1 561 ? -2.000 5.446 19.915 1.00 95.06 561 SER A N 1
ATOM 4375 C CA . SER A 1 561 ? -1.768 6.335 18.779 1.00 95.06 561 SER A CA 1
ATOM 4376 C C . SER A 1 561 ? -3.060 6.556 17.990 1.00 95.06 561 SER A C 1
ATOM 4378 O O . SER A 1 561 ? -4.141 6.084 18.356 1.00 95.06 561 SER A O 1
ATOM 4380 N N . GLY A 1 562 ? -2.956 7.311 16.911 1.00 88.88 562 GLY A N 1
ATOM 4381 C CA . GLY A 1 562 ? -4.031 7.570 15.974 1.00 88.88 562 GLY A CA 1
ATOM 4382 C C . GLY A 1 562 ? -3.579 7.282 14.558 1.00 88.88 562 GLY A C 1
ATOM 4383 O O . GLY A 1 562 ? -2.406 7.457 14.237 1.00 88.88 562 GLY A O 1
ATOM 4384 N N . LEU A 1 563 ? -4.519 6.902 13.702 1.00 81.69 563 LEU A N 1
ATOM 4385 C CA . LEU A 1 563 ? -4.288 6.868 12.266 1.00 81.69 563 LEU A CA 1
ATOM 4386 C C . LEU A 1 563 ? -3.874 8.276 11.807 1.00 81.69 563 LEU A C 1
ATOM 4388 O O . LEU A 1 563 ? -4.605 9.246 12.021 1.00 81.69 563 LEU A O 1
ATOM 4392 N N . GLY A 1 564 ? -2.690 8.394 11.214 1.00 77.56 564 GLY A N 1
ATOM 4393 C CA . GLY A 1 564 ? -2.117 9.673 10.800 1.00 77.56 564 GLY A CA 1
ATOM 4394 C C . GLY A 1 564 ? -1.408 10.456 11.910 1.00 77.56 564 GLY A C 1
ATOM 4395 O O . GLY A 1 564 ? -0.910 11.550 11.649 1.00 77.56 564 GLY A O 1
ATOM 4396 N N . ALA A 1 565 ? -1.348 9.939 13.140 1.00 83.88 565 ALA A N 1
ATOM 4397 C CA . ALA A 1 565 ? -0.711 10.639 14.251 1.00 83.88 565 ALA A CA 1
ATOM 4398 C C . ALA A 1 565 ? 0.818 10.707 14.073 1.00 83.88 565 ALA A C 1
ATOM 4400 O O . ALA A 1 565 ? 1.423 9.745 13.606 1.00 83.88 565 ALA A O 1
ATOM 4401 N N . PRO A 1 566 ? 1.480 11.797 14.500 1.00 81.00 566 PRO A N 1
ATOM 4402 C CA . PRO A 1 566 ? 2.932 11.942 14.355 1.00 81.00 566 PRO A CA 1
ATOM 4403 C C . PRO A 1 566 ? 3.740 11.136 15.390 1.00 81.00 566 PRO A C 1
ATOM 4405 O O . PRO A 1 566 ? 4.965 11.048 15.295 1.00 81.00 566 PRO A O 1
ATOM 4408 N N . GLN A 1 567 ? 3.075 10.597 16.419 1.00 91.75 567 GLN A N 1
ATOM 4409 C CA . GLN A 1 567 ? 3.692 9.894 17.544 1.00 91.75 567 GLN A CA 1
ATOM 4410 C C . GLN A 1 567 ? 2.787 8.777 18.072 1.00 91.75 567 GLN A C 1
ATOM 4412 O O . GLN A 1 567 ? 1.560 8.816 17.938 1.00 91.75 567 GLN A O 1
ATOM 4417 N N . LEU A 1 568 ? 3.405 7.817 18.754 1.00 95.19 568 LEU A N 1
ATOM 4418 C CA . LEU A 1 568 ? 2.738 6.904 19.675 1.00 95.19 568 LEU A CA 1
ATOM 4419 C C . LEU A 1 568 ? 3.193 7.185 21.115 1.00 95.19 568 LEU A C 1
ATOM 4421 O O . LEU A 1 568 ? 4.324 7.610 21.349 1.00 95.19 568 LEU A O 1
ATOM 4425 N N . PHE A 1 569 ? 2.319 6.932 22.079 1.00 97.12 569 PHE A N 1
ATOM 4426 C CA . PHE A 1 569 ? 2.547 7.173 23.503 1.00 97.12 569 PHE A CA 1
ATOM 4427 C C . PHE A 1 569 ? 2.416 5.861 24.262 1.00 97.12 569 PHE A C 1
ATOM 4429 O O . PHE A 1 569 ? 1.463 5.112 24.042 1.00 97.12 569 PHE A O 1
ATOM 4436 N N . VAL A 1 570 ? 3.364 5.574 25.152 1.00 98.12 570 VAL A N 1
ATOM 4437 C CA . VAL A 1 570 ? 3.415 4.307 25.887 1.00 98.12 570 VAL A CA 1
ATOM 4438 C C . VAL A 1 570 ? 3.261 4.552 27.378 1.00 98.12 570 VAL A C 1
ATOM 4440 O O . VAL A 1 570 ? 3.933 5.411 27.944 1.00 98.12 570 VAL A O 1
ATOM 4443 N N . PHE A 1 571 ? 2.389 3.778 28.019 1.00 97.62 571 PHE A N 1
ATOM 4444 C CA . PHE A 1 571 ? 2.024 3.896 29.430 1.00 97.62 571 PHE A CA 1
ATOM 4445 C C . PHE A 1 571 ? 2.173 2.558 30.145 1.00 97.62 571 PHE A C 1
ATOM 4447 O O . PHE A 1 571 ? 2.020 1.503 29.530 1.00 97.62 571 PHE A O 1
ATOM 4454 N N . ASN A 1 572 ? 2.415 2.594 31.453 1.00 94.31 572 ASN A N 1
ATOM 4455 C CA . ASN A 1 572 ? 2.324 1.406 32.303 1.00 94.31 572 ASN A CA 1
ATOM 4456 C C . ASN A 1 572 ? 0.876 1.151 32.777 1.00 94.31 572 ASN A C 1
ATOM 4458 O O . ASN A 1 572 ? -0.046 1.909 32.474 1.00 94.31 572 ASN A O 1
ATOM 4462 N N . ASP A 1 573 ? 0.662 0.103 33.578 1.00 89.75 573 ASP A N 1
ATOM 4463 C CA . ASP A 1 573 ? -0.667 -0.279 34.102 1.00 89.75 573 ASP A CA 1
ATOM 4464 C C . ASP A 1 573 ? -1.289 0.735 35.083 1.00 89.75 573 ASP A C 1
ATOM 4466 O O . ASP A 1 573 ? -2.461 0.622 35.448 1.00 89.75 573 ASP A O 1
ATOM 4470 N N . ARG A 1 574 ? -0.517 1.744 35.507 1.00 91.06 574 ARG A N 1
ATOM 4471 C CA . ARG A 1 574 ? -0.990 2.881 36.313 1.00 91.06 574 ARG A CA 1
ATOM 4472 C C . ARG A 1 574 ? -1.300 4.116 35.468 1.00 91.06 574 ARG A C 1
ATOM 4474 O O . ARG A 1 574 ? -1.617 5.152 36.044 1.00 91.06 574 ARG A O 1
ATOM 4481 N N . TRP A 1 575 ? -1.219 4.006 34.141 1.00 93.88 575 TRP A N 1
ATOM 4482 C CA . TRP A 1 575 ? -1.359 5.118 33.198 1.00 93.88 575 TRP A CA 1
ATOM 4483 C C . TRP A 1 575 ? -0.297 6.213 33.372 1.00 93.88 575 TRP A C 1
ATOM 4485 O O . TRP A 1 575 ? -0.512 7.366 33.008 1.00 93.88 575 TRP A O 1
ATOM 4495 N N . GLU A 1 576 ? 0.877 5.856 33.897 1.00 95.25 576 GLU A N 1
ATOM 4496 C CA . GLU A 1 576 ? 2.045 6.736 33.911 1.00 95.25 576 GLU A CA 1
ATOM 4497 C C . GLU A 1 576 ? 2.768 6.597 32.565 1.00 95.25 576 GLU A C 1
ATOM 4499 O O . GLU A 1 576 ? 3.143 5.485 32.169 1.00 95.25 576 GLU A O 1
ATOM 4504 N N . GLN A 1 577 ? 2.956 7.712 31.851 1.00 96.88 577 GLN A N 1
ATOM 4505 C CA . GLN A 1 577 ? 3.661 7.716 30.569 1.00 96.88 577 GLN A CA 1
ATOM 4506 C C . GLN A 1 577 ? 5.117 7.283 30.773 1.00 96.88 577 GLN A C 1
ATOM 4508 O O . GLN A 1 577 ? 5.844 7.883 31.563 1.00 96.88 577 GLN A O 1
ATOM 4513 N N . GLN A 1 578 ? 5.533 6.252 30.043 1.00 96.81 578 GLN A N 1
ATOM 4514 C CA . GLN A 1 578 ? 6.910 5.765 30.010 1.00 96.81 578 GLN A CA 1
ATOM 4515 C C . GLN A 1 578 ? 7.727 6.553 28.984 1.00 96.81 578 GLN A C 1
ATOM 4517 O O . GLN A 1 578 ? 8.799 7.059 29.303 1.00 96.81 578 GLN A O 1
ATOM 4522 N N . PHE A 1 579 ? 7.194 6.705 27.768 1.00 96.56 579 PHE A N 1
ATOM 4523 C CA . PHE A 1 579 ? 7.809 7.488 26.696 1.00 96.56 579 PHE A CA 1
ATOM 4524 C C . PHE A 1 579 ? 6.791 7.850 25.604 1.00 96.56 579 PHE A C 1
ATOM 4526 O O . PHE A 1 579 ? 5.702 7.278 25.525 1.00 96.56 579 PHE A O 1
ATOM 4533 N N . ALA A 1 580 ? 7.169 8.805 24.757 1.00 95.69 580 ALA A N 1
ATOM 4534 C CA . ALA A 1 580 ? 6.544 9.062 23.463 1.00 95.69 580 ALA A CA 1
ATOM 4535 C C . ALA A 1 580 ? 7.562 8.736 22.365 1.00 95.69 580 ALA A C 1
ATOM 4537 O O . ALA A 1 580 ? 8.764 8.939 22.561 1.00 95.69 580 ALA A O 1
ATOM 4538 N N . TYR A 1 581 ? 7.100 8.198 21.239 1.00 94.19 581 TYR A N 1
ATOM 4539 C CA . TYR A 1 581 ? 7.969 7.827 20.130 1.00 94.19 581 TYR A CA 1
ATOM 4540 C C . TYR A 1 581 ? 7.436 8.319 18.774 1.00 94.19 581 TYR A C 1
ATOM 4542 O O . TYR A 1 581 ? 6.284 8.025 18.440 1.00 94.19 581 TYR A O 1
ATOM 4550 N N . PRO A 1 582 ? 8.278 8.977 17.949 1.00 90.88 582 PRO A N 1
ATOM 4551 C CA . PRO A 1 582 ? 9.590 9.541 18.314 1.00 90.88 582 PRO A CA 1
ATOM 4552 C C . PRO A 1 582 ? 9.480 10.556 19.470 1.00 90.88 582 PRO A C 1
ATOM 4554 O O . PRO A 1 582 ? 8.382 11.010 19.760 1.00 90.88 582 PRO A O 1
ATOM 4557 N N . GLU A 1 583 ? 10.581 10.872 20.165 1.00 83.94 583 GLU A N 1
ATOM 4558 C CA . GLU A 1 583 ? 10.564 11.784 21.332 1.00 83.94 583 GLU A CA 1
ATOM 4559 C C . GLU A 1 583 ? 10.035 13.178 20.958 1.00 83.94 583 GLU A C 1
ATOM 4561 O O . GLU A 1 583 ? 9.161 13.723 21.632 1.00 83.94 583 GLU A O 1
ATOM 4566 N N . GLU A 1 584 ? 10.492 13.704 19.822 1.00 77.69 584 GLU A N 1
ATOM 4567 C CA . GLU A 1 584 ? 9.892 14.858 19.158 1.00 77.69 584 GLU A CA 1
ATOM 4568 C C . GLU A 1 584 ? 9.001 14.385 18.002 1.00 77.69 584 GLU A C 1
ATOM 4570 O O . GLU A 1 584 ? 9.405 13.462 17.287 1.00 77.69 584 GLU A O 1
ATOM 4575 N N . PRO A 1 585 ? 7.817 14.991 17.786 1.00 70.69 585 PRO A N 1
ATOM 4576 C CA . PRO A 1 585 ? 6.941 14.623 16.680 1.00 70.69 585 PRO A CA 1
ATOM 4577 C C . PRO A 1 585 ? 7.676 14.728 15.335 1.00 70.69 585 PRO A C 1
ATOM 4579 O O . PRO A 1 585 ? 8.131 15.804 14.949 1.00 70.69 585 PRO A O 1
ATOM 4582 N N . GLY A 1 586 ? 7.802 13.601 14.630 1.00 56.34 586 GLY A N 1
ATOM 4583 C CA . GLY A 1 586 ? 8.375 13.535 13.281 1.00 56.34 586 GLY A CA 1
ATOM 4584 C C . GLY A 1 586 ? 7.310 13.708 12.192 1.00 56.34 586 GLY A C 1
ATOM 4585 O O . GLY A 1 586 ? 6.130 13.873 12.495 1.00 56.34 586 GLY A O 1
ATOM 4586 N N . ALA A 1 587 ? 7.700 13.637 10.914 1.00 45.94 587 ALA A N 1
ATOM 4587 C CA . ALA A 1 587 ? 6.749 13.715 9.795 1.00 45.94 587 ALA A CA 1
ATOM 4588 C C . ALA A 1 587 ? 6.099 12.368 9.430 1.00 45.94 587 ALA A C 1
ATOM 4590 O O . ALA A 1 587 ? 5.182 12.326 8.608 1.00 45.94 587 ALA A O 1
ATOM 4591 N N . GLY A 1 588 ? 6.562 11.270 10.033 1.00 57.66 588 GLY A N 1
ATOM 4592 C CA . GLY A 1 588 ? 5.960 9.954 9.880 1.00 57.66 588 GLY A CA 1
ATOM 4593 C C . GLY A 1 588 ? 4.553 9.908 10.475 1.00 57.66 588 GLY A C 1
ATOM 4594 O O . GLY A 1 588 ? 4.380 10.058 11.681 1.00 57.66 588 GLY A O 1
ATOM 4595 N N . ALA A 1 589 ? 3.562 9.639 9.628 1.00 77.38 589 ALA A N 1
ATOM 4596 C CA . ALA A 1 589 ? 2.189 9.365 10.031 1.00 77.38 589 ALA A CA 1
ATOM 4597 C C . ALA A 1 589 ? 2.068 7.901 10.476 1.00 77.38 589 ALA A C 1
ATOM 4599 O O . ALA A 1 589 ? 2.186 6.998 9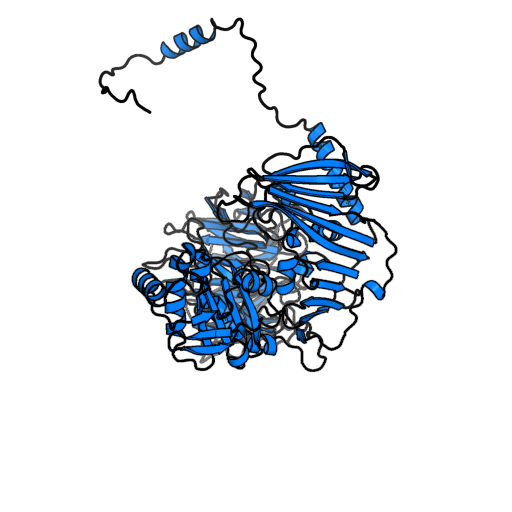.646 1.00 77.38 589 ALA A O 1
ATOM 4600 N N . VAL A 1 590 ? 1.867 7.663 11.774 1.00 87.12 590 VAL A N 1
ATOM 4601 C CA . VAL A 1 590 ? 1.602 6.325 12.319 1.00 87.12 590 VAL A CA 1
ATOM 4602 C C . VAL A 1 590 ? 0.324 5.792 11.682 1.00 87.12 590 VAL A C 1
ATOM 4604 O O . VAL A 1 590 ? -0.695 6.481 11.639 1.00 87.12 590 VAL A O 1
ATOM 4607 N N . TYR A 1 591 ? 0.394 4.577 11.158 1.00 84.81 591 TYR A N 1
ATOM 4608 C CA . TYR A 1 591 ? -0.726 3.920 10.497 1.00 84.81 591 TYR A CA 1
ATOM 4609 C C . TYR A 1 591 ? -1.163 2.675 11.268 1.00 84.81 591 TYR A C 1
ATOM 4611 O O . TYR A 1 591 ? -2.354 2.495 11.497 1.00 84.81 591 TYR A O 1
ATOM 4619 N N . ASP A 1 592 ? -0.202 1.902 11.777 1.00 92.50 592 ASP A N 1
ATOM 4620 C CA . ASP A 1 592 ? -0.467 0.801 12.699 1.00 92.50 592 ASP A CA 1
ATOM 4621 C C . ASP A 1 592 ? 0.568 0.749 13.833 1.00 92.50 592 ASP A C 1
ATOM 4623 O O . ASP A 1 592 ? 1.718 1.188 13.703 1.00 92.50 592 ASP A O 1
ATOM 4627 N N . VAL A 1 593 ? 0.139 0.206 14.971 1.00 96.25 593 VAL A N 1
ATOM 4628 C CA . VAL A 1 593 ? 1.001 -0.144 16.095 1.00 96.25 593 VAL A CA 1
ATOM 4629 C C . VAL A 1 593 ? 0.714 -1.589 16.469 1.00 96.25 593 VAL A C 1
ATOM 4631 O O . VAL A 1 593 ? -0.433 -1.957 16.723 1.00 96.25 593 VAL A O 1
ATOM 4634 N N . ALA A 1 594 ? 1.773 -2.375 16.625 1.00 95.50 594 ALA A N 1
ATOM 4635 C CA . ALA A 1 594 ? 1.701 -3.701 17.222 1.00 95.50 594 ALA A CA 1
ATOM 4636 C C . ALA A 1 594 ? 2.560 -3.749 18.491 1.00 95.50 594 ALA A C 1
ATOM 4638 O O . ALA A 1 594 ? 3.558 -3.039 18.622 1.00 95.50 594 ALA A O 1
ATOM 4639 N N . VAL A 1 595 ? 2.166 -4.581 19.453 1.00 95.12 595 VAL A N 1
ATOM 4640 C CA . VAL A 1 595 ? 2.917 -4.798 20.696 1.00 95.12 595 VAL A CA 1
ATOM 4641 C C . VAL A 1 595 ? 2.969 -6.294 20.948 1.00 95.12 595 VAL A C 1
ATOM 4643 O O . VAL A 1 595 ? 1.958 -6.892 21.312 1.00 95.12 595 VAL A O 1
ATOM 4646 N N . ASP A 1 596 ? 4.129 -6.906 20.729 1.00 92.94 596 ASP A N 1
ATOM 4647 C CA . ASP A 1 596 ? 4.256 -8.364 20.763 1.00 92.94 596 ASP A CA 1
ATOM 4648 C C . ASP A 1 596 ? 5.700 -8.817 21.026 1.00 92.94 596 ASP A C 1
ATOM 4650 O O . ASP A 1 596 ? 6.637 -8.019 21.013 1.00 92.94 596 ASP A O 1
ATOM 4654 N N . ARG A 1 597 ? 5.887 -10.108 21.305 1.00 89.12 597 ARG A N 1
ATOM 4655 C CA . ARG A 1 597 ? 7.206 -10.719 21.479 1.00 89.12 597 ARG A CA 1
ATOM 4656 C C . ARG A 1 597 ? 7.806 -11.051 20.126 1.00 89.12 597 ARG A C 1
ATOM 4658 O O . ARG A 1 597 ? 7.152 -11.684 19.310 1.00 89.12 597 ARG A O 1
ATOM 4665 N N . PHE A 1 598 ? 9.058 -10.661 19.918 1.00 83.94 598 PHE A N 1
ATOM 4666 C CA . PHE A 1 598 ? 9.732 -10.799 18.624 1.00 83.94 598 PHE A CA 1
ATOM 4667 C C . PHE A 1 598 ? 11.231 -10.989 18.819 1.00 83.94 598 PHE A C 1
ATOM 4669 O O . PHE A 1 598 ? 12.031 -10.084 18.618 1.00 83.94 598 PHE A O 1
ATOM 4676 N N . SER A 1 599 ? 11.582 -12.149 19.359 1.00 69.88 599 SER A N 1
ATOM 4677 C CA . SER A 1 599 ? 12.949 -12.658 19.459 1.00 69.88 599 SER A CA 1
ATOM 4678 C C . SER A 1 599 ? 12.906 -14.082 20.008 1.00 69.88 599 SER A C 1
ATOM 4680 O O . SER A 1 599 ? 11.953 -14.462 20.698 1.00 69.88 599 SER A O 1
ATOM 4682 N N . ALA A 1 600 ? 13.979 -14.846 19.801 1.00 60.09 600 ALA A N 1
ATOM 4683 C CA . ALA A 1 600 ? 14.176 -16.131 20.479 1.00 60.09 600 ALA A CA 1
ATOM 4684 C C . ALA A 1 600 ? 14.195 -16.015 22.023 1.00 60.09 600 ALA A C 1
ATOM 4686 O O . ALA A 1 600 ? 13.910 -16.986 22.721 1.00 60.09 600 ALA A O 1
ATOM 4687 N N . GLU A 1 601 ? 14.510 -14.832 22.565 1.00 63.91 601 GLU A N 1
ATOM 4688 C CA . GLU A 1 601 ? 14.526 -14.550 24.010 1.00 63.91 601 GLU A CA 1
ATOM 4689 C C . GLU A 1 601 ? 13.140 -14.159 24.563 1.00 63.91 601 GLU A C 1
ATOM 4691 O O . GLU A 1 601 ? 12.957 -14.075 25.779 1.00 63.91 601 GLU A O 1
ATOM 4696 N N . GLY A 1 602 ? 12.144 -13.943 23.692 1.00 68.75 602 GLY A N 1
ATOM 4697 C CA . GLY A 1 602 ? 10.766 -13.627 24.079 1.00 68.75 602 GLY A CA 1
ATOM 4698 C C . GLY A 1 602 ? 10.572 -12.223 24.664 1.00 68.75 602 GLY A C 1
ATOM 4699 O O . GLY A 1 602 ? 9.589 -11.990 25.380 1.00 68.75 602 GLY A O 1
ATOM 4700 N N . SER A 1 603 ? 11.491 -11.293 24.386 1.00 84.31 603 SER A N 1
ATOM 4701 C CA . SER A 1 603 ? 11.383 -9.890 24.801 1.00 84.31 603 SER A CA 1
ATOM 4702 C C . SER A 1 603 ? 10.200 -9.198 24.120 1.00 84.31 603 SER A C 1
ATOM 4704 O O . SER A 1 603 ? 9.861 -9.498 22.974 1.00 84.31 603 SER A O 1
ATOM 4706 N N . LEU A 1 604 ? 9.551 -8.286 24.850 1.00 91.50 604 LEU A N 1
ATOM 4707 C CA . LEU A 1 604 ? 8.449 -7.486 24.323 1.00 91.50 604 LEU A CA 1
ATOM 4708 C C . LEU A 1 604 ? 9.003 -6.369 23.437 1.00 91.50 604 LEU A C 1
ATOM 4710 O O . LEU A 1 604 ? 9.901 -5.643 23.859 1.00 91.50 604 LEU A O 1
ATOM 4714 N N . HIS A 1 605 ? 8.417 -6.211 22.258 1.00 94.81 605 HIS A N 1
ATOM 4715 C CA . HIS A 1 605 ? 8.720 -5.138 21.327 1.00 94.81 605 HIS A CA 1
ATOM 4716 C C . HIS A 1 605 ? 7.467 -4.336 20.999 1.00 94.81 605 HIS A C 1
ATOM 4718 O O . HIS A 1 605 ? 6.336 -4.824 21.095 1.00 94.81 605 HIS A O 1
ATOM 4724 N N . ILE A 1 606 ? 7.692 -3.088 20.605 1.00 96.94 606 ILE A N 1
ATOM 4725 C CA . ILE A 1 606 ? 6.659 -2.180 20.117 1.00 96.94 606 ILE A CA 1
ATOM 4726 C C . ILE A 1 606 ? 7.018 -1.836 18.674 1.00 96.94 606 ILE A C 1
ATOM 4728 O O . ILE A 1 606 ? 8.111 -1.340 18.394 1.00 96.94 606 ILE A O 1
ATOM 4732 N N . PHE A 1 607 ? 6.102 -2.128 17.762 1.00 96.81 607 PHE A N 1
ATOM 4733 C CA . PHE A 1 607 ? 6.249 -1.899 16.331 1.00 96.81 607 PHE A CA 1
ATOM 4734 C C . PHE A 1 607 ? 5.438 -0.671 15.954 1.00 96.81 607 PHE A C 1
ATOM 4736 O O . PHE A 1 607 ? 4.254 -0.599 16.273 1.00 96.81 607 PHE A O 1
ATOM 4743 N N . ALA A 1 608 ? 6.066 0.274 15.267 1.00 96.06 608 ALA A N 1
ATOM 4744 C CA . ALA A 1 608 ? 5.409 1.446 14.710 1.00 96.06 608 ALA A CA 1
ATOM 4745 C C . ALA A 1 608 ? 5.481 1.368 13.185 1.00 96.06 608 ALA A C 1
ATOM 4747 O O . ALA A 1 608 ? 6.563 1.510 12.606 1.00 96.06 608 ALA A O 1
ATOM 4748 N N . GLY A 1 609 ? 4.338 1.107 12.559 1.00 92.75 609 GLY A N 1
ATOM 4749 C CA . GLY A 1 609 ? 4.157 1.118 11.116 1.00 92.75 609 GLY A CA 1
ATOM 4750 C C . GLY A 1 609 ? 3.737 2.510 10.668 1.00 92.75 609 GLY A C 1
ATOM 4751 O O . GLY A 1 609 ? 2.836 3.116 11.250 1.00 92.75 609 GLY A O 1
ATOM 4752 N N . TYR A 1 610 ? 4.406 3.035 9.648 1.00 84.56 610 TYR A N 1
ATOM 4753 C CA . TYR A 1 610 ? 4.169 4.382 9.152 1.00 84.56 610 TYR A CA 1
ATOM 4754 C C . TYR A 1 610 ? 3.660 4.375 7.719 1.00 84.56 610 TYR A C 1
ATOM 4756 O O . TYR A 1 610 ? 4.102 3.581 6.885 1.00 84.56 610 TYR A O 1
ATOM 4764 N N . PHE A 1 611 ? 2.816 5.352 7.410 1.00 72.25 611 PHE A N 1
ATOM 4765 C CA . PHE A 1 611 ? 2.508 5.726 6.041 1.00 72.25 611 PHE A CA 1
ATOM 4766 C C . PHE A 1 611 ? 3.729 6.386 5.373 1.00 72.25 611 PHE A C 1
ATOM 4768 O O . PHE A 1 611 ? 4.432 7.202 5.978 1.00 72.25 611 PHE A O 1
ATOM 4775 N N . GLY A 1 612 ? 4.000 6.049 4.110 1.00 62.03 612 GLY A N 1
ATOM 4776 C CA . GLY A 1 612 ? 5.107 6.619 3.340 1.00 62.03 612 GLY A CA 1
ATOM 4777 C C . GLY A 1 612 ? 6.474 5.974 3.609 1.00 62.03 612 GLY A C 1
ATOM 4778 O O . GLY A 1 612 ? 6.597 4.764 3.780 1.00 62.03 612 GLY A O 1
ATOM 4779 N N . GLN A 1 613 ? 7.545 6.776 3.570 1.00 61.66 613 GLN A N 1
ATOM 4780 C CA . GLN A 1 613 ? 8.939 6.290 3.529 1.00 61.66 613 GLN A CA 1
ATOM 4781 C C . GLN A 1 613 ? 9.529 5.902 4.890 1.00 61.66 613 GLN A C 1
ATOM 4783 O O . GLN A 1 613 ? 10.635 5.352 4.940 1.00 61.66 613 GLN A O 1
ATOM 4788 N N . ALA A 1 614 ? 8.846 6.226 5.989 1.00 70.06 614 ALA A N 1
ATOM 4789 C CA . ALA A 1 614 ? 9.322 5.883 7.324 1.00 70.06 614 ALA A CA 1
ATOM 4790 C C . ALA A 1 614 ? 9.352 4.355 7.530 1.00 70.06 614 ALA A C 1
ATOM 4792 O O . ALA A 1 614 ? 10.261 3.857 8.197 1.00 70.06 614 ALA A O 1
ATOM 4793 N N . GLY A 1 615 ? 8.465 3.619 6.846 1.00 83.56 615 GLY A N 1
ATOM 4794 C CA . GLY A 1 615 ? 8.426 2.160 6.864 1.00 83.56 615 GLY A CA 1
ATOM 4795 C C . GLY A 1 615 ? 8.001 1.649 8.236 1.00 83.56 615 GLY A C 1
ATOM 4796 O O . GLY A 1 615 ? 6.981 2.086 8.759 1.00 83.56 615 GLY A O 1
ATOM 4797 N N . VAL A 1 616 ? 8.786 0.750 8.828 1.00 92.81 616 VAL A N 1
ATOM 4798 C CA . VAL A 1 616 ? 8.543 0.248 10.188 1.00 92.81 616 VAL A CA 1
ATOM 4799 C C . VAL A 1 616 ? 9.715 0.553 11.111 1.00 92.81 616 VAL A C 1
ATOM 4801 O O . VAL A 1 616 ? 10.886 0.389 10.744 1.00 92.81 616 VAL A O 1
ATOM 4804 N N . HIS A 1 617 ? 9.404 0.990 12.327 1.00 94.00 617 HIS A N 1
ATOM 4805 C CA . HIS A 1 617 ? 10.356 1.128 13.424 1.00 94.00 617 HIS A CA 1
ATOM 4806 C C . HIS A 1 617 ? 10.040 0.097 14.508 1.00 94.00 617 HIS A C 1
ATOM 4808 O O . HIS A 1 617 ? 8.878 -0.095 14.859 1.00 94.00 617 HIS A O 1
ATOM 4814 N N . VAL A 1 618 ? 11.077 -0.530 15.064 1.00 94.94 618 VAL A N 1
ATOM 4815 C CA . VAL A 1 618 ? 10.936 -1.507 16.153 1.00 94.94 618 VAL A CA 1
ATOM 4816 C C . VAL A 1 618 ? 11.659 -1.002 17.385 1.00 94.94 618 VAL A C 1
ATOM 4818 O O . VAL A 1 618 ? 12.833 -0.623 17.315 1.00 94.94 618 VAL A O 1
ATOM 4821 N N . LEU A 1 619 ? 10.937 -0.967 18.499 1.00 95.25 619 LEU A N 1
ATOM 4822 C CA . LEU A 1 619 ? 11.382 -0.457 19.789 1.00 95.25 619 LEU A CA 1
ATOM 4823 C C . LEU A 1 619 ? 11.424 -1.593 20.812 1.00 95.25 619 LEU A C 1
ATOM 4825 O O . LEU A 1 619 ? 10.611 -2.518 20.745 1.00 95.25 619 LEU A O 1
ATOM 4829 N N . ASP A 1 620 ? 12.337 -1.497 21.773 1.00 93.50 620 ASP A N 1
ATOM 4830 C CA . ASP A 1 620 ? 12.252 -2.274 23.010 1.00 93.50 620 ASP A CA 1
ATOM 4831 C C . ASP A 1 620 ? 11.192 -1.700 23.972 1.00 93.50 620 ASP A C 1
ATOM 4833 O O . ASP A 1 620 ? 10.512 -0.708 23.680 1.00 93.50 620 ASP A O 1
ATOM 4837 N N . ALA A 1 621 ? 11.017 -2.358 25.120 1.00 92.88 621 ALA A N 1
ATOM 4838 C CA . ALA A 1 621 ? 10.037 -1.977 26.135 1.00 92.88 621 ALA A CA 1
ATOM 4839 C C . ALA A 1 621 ? 10.334 -0.609 26.779 1.00 92.88 621 ALA A C 1
ATOM 4841 O O . ALA A 1 621 ? 9.426 0.019 27.323 1.00 92.88 621 ALA A O 1
ATOM 4842 N N . GLU A 1 622 ? 11.577 -0.132 26.686 1.00 92.94 622 GLU A N 1
ATOM 4843 C CA . GLU A 1 622 ? 12.041 1.156 27.203 1.00 92.94 622 GLU A CA 1
ATOM 4844 C C . GLU A 1 622 ? 11.969 2.282 26.152 1.00 92.94 622 GLU A C 1
ATOM 4846 O O . GLU A 1 622 ? 12.336 3.423 26.438 1.00 92.94 622 GLU A O 1
ATOM 4851 N N . GLY A 1 623 ? 11.492 1.984 24.939 1.00 92.75 623 GLY A N 1
ATOM 4852 C CA . GLY A 1 623 ? 11.288 2.961 23.866 1.00 92.75 623 GLY A CA 1
ATOM 4853 C C . GLY A 1 623 ? 12.529 3.256 23.029 1.00 92.75 623 GLY A C 1
ATOM 4854 O O . GLY A 1 623 ? 12.512 4.146 22.172 1.00 92.75 623 GLY A O 1
ATOM 4855 N N . LYS A 1 624 ? 13.615 2.504 23.217 1.00 93.50 624 LYS A N 1
ATOM 4856 C CA . LYS A 1 624 ? 14.802 2.615 22.376 1.00 93.50 624 LYS A CA 1
ATOM 4857 C C . LYS A 1 624 ? 14.564 1.853 21.076 1.00 93.50 624 LYS A C 1
ATOM 4859 O O . LYS A 1 624 ? 14.271 0.661 21.048 1.00 93.50 624 LYS A O 1
ATOM 4864 N N . ARG A 1 625 ? 14.764 2.551 19.954 1.00 93.62 625 ARG A N 1
ATOM 4865 C CA . ARG A 1 625 ? 14.701 1.940 18.623 1.00 93.62 625 ARG A CA 1
ATOM 4866 C C . ARG A 1 625 ? 15.829 0.923 18.448 1.00 93.62 625 ARG A C 1
ATOM 4868 O O . ARG A 1 625 ? 17.000 1.305 18.403 1.00 93.62 625 ARG A O 1
ATOM 4875 N N . LEU A 1 626 ? 15.456 -0.339 18.269 1.00 91.12 626 LEU A N 1
ATOM 4876 C CA . LEU A 1 626 ? 16.361 -1.435 17.936 1.00 91.12 626 LEU A CA 1
ATOM 4877 C C . LEU A 1 626 ? 16.811 -1.334 16.479 1.00 91.12 626 LEU A C 1
ATOM 4879 O O . LEU A 1 626 ? 18.008 -1.324 16.194 1.00 91.12 626 LEU A O 1
ATOM 4883 N N . TRP A 1 627 ? 15.856 -1.175 15.562 1.00 91.12 627 TRP A N 1
ATOM 4884 C CA . TRP A 1 627 ? 16.118 -0.993 14.137 1.00 91.12 627 TRP A CA 1
ATOM 4885 C C . TRP A 1 627 ? 14.940 -0.311 13.427 1.00 91.12 627 TRP A C 1
ATOM 4887 O O . TRP A 1 627 ? 13.880 -0.065 14.005 1.00 91.12 627 TRP A O 1
ATOM 4897 N N . ARG A 1 628 ? 15.158 0.049 12.159 1.00 90.25 628 ARG A N 1
ATOM 4898 C CA . ARG A 1 628 ? 14.109 0.490 11.231 1.00 90.25 628 ARG A CA 1
ATOM 4899 C C . ARG A 1 628 ? 14.279 -0.202 9.889 1.00 90.25 628 ARG A C 1
ATOM 4901 O O . ARG A 1 628 ? 15.416 -0.388 9.454 1.00 90.25 628 ARG A O 1
ATOM 4908 N N . SER A 1 629 ? 13.174 -0.493 9.215 1.00 82.94 629 SER A N 1
ATOM 4909 C CA . SER A 1 629 ? 13.188 -0.990 7.843 1.00 82.94 629 SER A CA 1
ATOM 4910 C C . SER A 1 629 ? 12.407 -0.061 6.928 1.00 82.94 629 SER A C 1
ATOM 4912 O O . SER A 1 629 ? 11.260 0.277 7.195 1.00 82.94 629 SER A O 1
ATOM 4914 N N . ARG A 1 630 ? 13.055 0.332 5.828 1.00 80.25 630 ARG A N 1
ATOM 4915 C CA . ARG A 1 630 ? 12.452 1.065 4.700 1.00 80.25 630 ARG A CA 1
ATOM 4916 C C . ARG A 1 630 ? 12.339 0.175 3.459 1.00 80.25 630 ARG A C 1
ATOM 4918 O O . ARG A 1 630 ? 12.346 0.677 2.334 1.00 80.25 630 ARG A O 1
ATOM 4925 N N . ALA A 1 631 ? 12.384 -1.144 3.657 1.00 65.69 631 ALA A N 1
ATOM 4926 C CA . ALA A 1 631 ? 12.255 -2.114 2.574 1.00 65.69 631 ALA A CA 1
ATOM 4927 C C . ALA A 1 631 ? 10.853 -2.076 1.947 1.00 65.69 631 ALA A C 1
ATOM 4929 O O . ALA A 1 631 ? 10.709 -2.340 0.758 1.00 65.69 631 ALA A O 1
ATOM 4930 N N . LEU A 1 632 ? 9.860 -1.664 2.734 1.00 72.69 632 LEU A N 1
ATOM 4931 C CA . LEU A 1 632 ? 8.505 -1.370 2.310 1.00 72.69 632 LEU A CA 1
ATOM 4932 C C . LEU A 1 632 ? 8.120 0.055 2.707 1.00 72.69 632 LEU A C 1
ATOM 4934 O O . LEU A 1 632 ? 8.617 0.602 3.694 1.00 72.69 632 LEU A O 1
ATOM 4938 N N . GLN A 1 633 ? 7.268 0.649 1.882 1.00 66.69 633 GLN A N 1
ATOM 4939 C CA . GLN A 1 633 ? 6.647 1.947 2.110 1.00 66.69 633 GLN A CA 1
ATOM 4940 C C . GLN A 1 633 ? 5.208 1.701 2.543 1.00 66.69 633 GLN A C 1
ATOM 4942 O O . GLN A 1 633 ? 4.619 0.727 2.084 1.00 66.69 633 GLN A O 1
ATOM 4947 N N . SER A 1 634 ? 4.671 2.585 3.380 1.00 74.75 634 SER A N 1
ATOM 4948 C CA . SER A 1 634 ? 3.287 2.532 3.862 1.00 74.75 634 SER A CA 1
ATOM 4949 C C . SER A 1 634 ? 2.914 1.190 4.491 1.00 74.75 634 SER A C 1
ATOM 4951 O O . SER A 1 634 ? 2.428 0.291 3.817 1.00 74.75 634 SER A O 1
ATOM 4953 N N . VAL A 1 635 ? 3.150 1.054 5.794 1.00 84.06 635 VAL A N 1
ATOM 4954 C CA . VAL A 1 635 ? 2.849 -0.171 6.548 1.00 84.06 635 VAL A CA 1
ATOM 4955 C C . VAL A 1 635 ? 1.428 -0.091 7.101 1.00 84.06 635 VAL A C 1
ATOM 4957 O O . VAL A 1 635 ? 1.180 0.683 8.020 1.00 84.06 635 VAL A O 1
ATOM 4960 N N . GLY A 1 636 ? 0.518 -0.858 6.499 1.00 80.88 636 GLY A N 1
ATOM 4961 C CA . GLY A 1 636 ? -0.921 -0.843 6.760 1.00 80.88 636 GLY A CA 1
ATOM 4962 C C . GLY A 1 636 ? -1.356 -1.634 7.995 1.00 80.88 636 GLY A C 1
ATOM 4963 O O . GLY A 1 636 ? -2.223 -1.179 8.732 1.00 80.88 636 GLY A O 1
ATOM 4964 N N . ASP A 1 637 ? -0.745 -2.799 8.212 1.00 91.81 637 ASP A N 1
ATOM 4965 C CA . ASP A 1 637 ? -1.032 -3.698 9.337 1.00 91.81 637 ASP A CA 1
ATOM 4966 C C . ASP A 1 637 ? 0.175 -4.615 9.597 1.00 91.81 637 ASP A C 1
ATOM 4968 O O . ASP A 1 637 ? 0.994 -4.854 8.692 1.00 91.81 637 ASP A O 1
ATOM 4972 N N . MET A 1 638 ? 0.323 -5.112 10.826 1.00 95.75 638 MET A N 1
ATOM 4973 C CA . MET A 1 638 ? 1.490 -5.889 11.247 1.00 95.75 638 MET A CA 1
ATOM 4974 C C . MET A 1 638 ? 1.145 -7.056 12.174 1.00 95.75 638 MET A C 1
ATOM 4976 O O . MET A 1 638 ? 0.443 -6.911 13.172 1.00 95.75 638 MET A O 1
ATOM 4980 N N . ALA A 1 639 ? 1.769 -8.210 11.928 1.00 95.19 639 ALA A N 1
ATOM 4981 C CA . ALA A 1 639 ? 1.658 -9.378 12.801 1.00 95.19 639 ALA A CA 1
ATOM 4982 C C . ALA A 1 639 ? 2.990 -10.116 12.955 1.00 95.19 639 ALA A C 1
ATOM 4984 O O . ALA A 1 639 ? 3.753 -10.258 12.001 1.00 95.19 639 ALA A O 1
ATOM 4985 N N . VAL A 1 640 ? 3.255 -10.651 14.150 1.00 93.75 640 VAL A N 1
ATOM 4986 C CA . VAL A 1 640 ? 4.442 -11.485 14.389 1.00 93.75 640 VAL A CA 1
ATOM 4987 C C . VAL A 1 640 ? 4.158 -12.951 14.066 1.00 93.75 640 VAL A C 1
ATOM 4989 O O . VAL A 1 640 ? 3.201 -13.543 14.573 1.00 93.75 640 VAL A O 1
ATOM 4992 N N . ALA A 1 641 ? 5.041 -13.542 13.266 1.00 90.81 641 ALA A N 1
ATOM 4993 C CA . ALA A 1 641 ? 5.166 -14.966 13.004 1.00 90.81 641 ALA A CA 1
ATOM 4994 C C . ALA A 1 641 ? 6.314 -15.569 13.834 1.00 90.81 641 ALA A C 1
ATOM 4996 O O . ALA A 1 641 ? 7.423 -15.032 13.840 1.00 90.81 641 ALA A O 1
ATOM 4997 N N . ASP A 1 642 ? 6.053 -16.683 14.527 1.00 86.75 642 ASP A N 1
ATOM 4998 C CA . ASP A 1 642 ? 7.062 -17.364 15.351 1.00 86.75 642 ASP A CA 1
ATOM 4999 C C . ASP A 1 642 ? 8.159 -18.018 14.499 1.00 86.75 642 ASP A C 1
ATOM 5001 O O . ASP A 1 642 ? 7.957 -18.318 13.321 1.00 86.75 642 ASP A O 1
ATOM 5005 N N . ALA A 1 643 ? 9.309 -18.284 15.126 1.00 80.94 643 ALA A N 1
ATOM 5006 C CA . ALA A 1 643 ? 10.406 -19.022 14.510 1.00 80.94 643 ALA A CA 1
ATOM 5007 C C . ALA A 1 643 ? 10.066 -20.512 14.283 1.00 80.94 643 ALA A C 1
ATOM 5009 O O . ALA A 1 643 ? 9.376 -21.135 15.089 1.00 80.94 643 ALA A O 1
ATOM 5010 N N . GLN A 1 644 ? 10.638 -21.093 13.227 1.00 72.00 644 GLN A N 1
ATOM 5011 C CA . GLN A 1 644 ? 10.674 -22.523 12.899 1.00 72.00 644 GLN A CA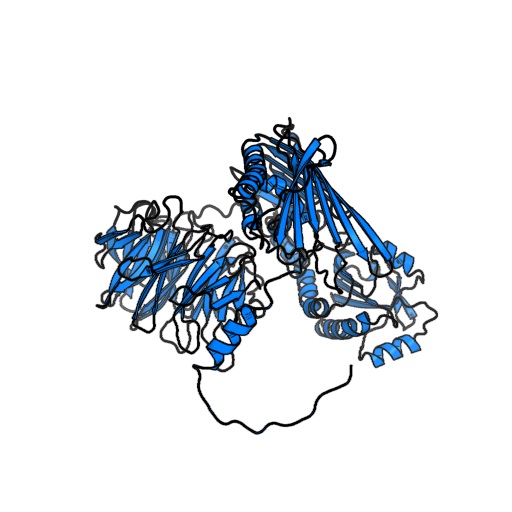 1
ATOM 5012 C C . GLN A 1 644 ? 12.126 -23.039 12.876 1.00 72.00 644 GLN A C 1
ATOM 5014 O O . GLN A 1 644 ? 13.062 -22.244 12.907 1.00 72.00 644 GLN A O 1
ATOM 5019 N N . GLU A 1 645 ? 12.336 -24.364 12.798 1.00 68.75 645 GLU A N 1
ATOM 5020 C CA . GLU A 1 645 ? 13.681 -24.985 12.856 1.00 68.75 645 GLU A CA 1
ATOM 5021 C C . GLU A 1 645 ? 14.718 -24.318 11.928 1.00 68.75 645 GLU A C 1
ATOM 5023 O O . GLU A 1 645 ? 15.870 -24.155 12.329 1.00 68.75 645 GLU A O 1
ATOM 5028 N N . GLU A 1 646 ? 14.313 -23.898 10.723 1.00 72.31 646 GLU A N 1
ATOM 5029 C CA . GLU A 1 646 ? 15.197 -23.271 9.725 1.00 72.31 646 GLU A CA 1
ATOM 5030 C C . GLU A 1 646 ? 14.840 -21.808 9.388 1.00 72.31 646 GLU A C 1
ATOM 5032 O O . GLU A 1 646 ? 15.567 -21.165 8.630 1.00 72.31 646 GLU A O 1
ATOM 5037 N N . VAL A 1 647 ? 13.754 -21.257 9.948 1.00 73.25 647 VAL A N 1
ATOM 5038 C CA . VAL A 1 647 ? 13.261 -19.902 9.634 1.00 73.25 647 VAL A CA 1
ATOM 5039 C C . VAL A 1 647 ? 13.127 -19.095 10.930 1.00 73.25 647 VAL A C 1
ATOM 5041 O O . VAL A 1 647 ? 12.362 -19.494 11.802 1.00 73.25 647 VAL A O 1
ATOM 5044 N N . PRO A 1 648 ? 13.845 -17.971 11.107 1.00 82.25 648 PRO A N 1
ATOM 5045 C CA . PRO A 1 648 ? 13.714 -17.146 12.310 1.00 82.25 648 PRO A CA 1
ATOM 5046 C C . PRO A 1 648 ? 12.325 -16.496 12.402 1.00 82.25 648 PRO A C 1
ATOM 5048 O O . PRO A 1 648 ? 11.566 -16.502 11.435 1.00 82.25 648 PRO A O 1
ATOM 5051 N N . ALA A 1 649 ? 11.999 -15.910 13.558 1.00 88.25 649 ALA A N 1
ATOM 5052 C CA . ALA A 1 649 ? 10.761 -15.153 13.717 1.00 88.25 649 ALA A CA 1
ATOM 5053 C C . ALA A 1 649 ? 10.704 -13.992 12.710 1.00 88.25 649 ALA A C 1
ATOM 5055 O O . ALA A 1 649 ? 11.726 -13.379 12.384 1.00 88.25 649 ALA A O 1
ATOM 5056 N N . GLN A 1 650 ? 9.504 -13.691 12.219 1.00 91.50 650 GLN A N 1
ATOM 5057 C CA . GLN A 1 650 ? 9.286 -12.670 11.196 1.00 91.50 650 GLN A CA 1
ATOM 5058 C C . GLN A 1 650 ? 8.185 -11.704 11.615 1.00 91.50 650 GLN A C 1
ATOM 5060 O O . GLN A 1 650 ? 7.159 -12.103 12.162 1.00 91.50 650 GLN A O 1
ATOM 5065 N N . LEU A 1 651 ? 8.383 -10.424 11.325 1.00 94.44 651 LEU A N 1
ATOM 5066 C CA . LEU A 1 651 ? 7.328 -9.427 11.358 1.00 94.44 651 LEU A CA 1
ATOM 5067 C C . LEU A 1 651 ? 6.716 -9.367 9.960 1.00 94.44 651 LEU A C 1
ATOM 5069 O O . LEU A 1 651 ? 7.371 -8.941 9.010 1.00 94.44 651 LEU A O 1
ATOM 5073 N N . LEU A 1 652 ? 5.479 -9.829 9.826 1.00 94.56 652 LEU A N 1
ATOM 5074 C CA . LEU A 1 652 ? 4.718 -9.723 8.590 1.00 94.56 652 LEU A CA 1
ATOM 5075 C C . LEU A 1 652 ? 4.107 -8.330 8.524 1.00 94.56 652 LEU A C 1
ATOM 5077 O O . LEU A 1 652 ? 3.344 -7.954 9.411 1.00 94.56 652 LEU A O 1
ATOM 5081 N N . CYS A 1 653 ? 4.436 -7.583 7.477 1.00 93.88 653 CYS A N 1
ATOM 5082 C CA . CYS A 1 653 ? 3.909 -6.244 7.260 1.00 93.88 653 CYS A CA 1
ATOM 5083 C C . CYS A 1 653 ? 3.068 -6.204 5.983 1.00 93.88 653 CYS A C 1
ATOM 5085 O O . CYS A 1 653 ? 3.596 -6.467 4.900 1.00 93.88 653 CYS A O 1
ATOM 5087 N N . ALA A 1 654 ? 1.792 -5.838 6.096 1.00 89.19 654 ALA A N 1
ATOM 5088 C CA . ALA A 1 654 ? 0.962 -5.497 4.946 1.00 89.19 654 ALA A CA 1
ATOM 5089 C C . ALA A 1 654 ? 1.342 -4.096 4.448 1.00 89.19 654 ALA A C 1
ATOM 5091 O O . ALA A 1 654 ? 1.443 -3.164 5.248 1.00 89.19 654 ALA A O 1
ATOM 5092 N N . ASN A 1 655 ? 1.590 -3.938 3.148 1.00 75.00 655 ASN A N 1
ATOM 5093 C CA . ASN A 1 655 ? 1.841 -2.624 2.549 1.00 75.00 655 ASN A CA 1
ATOM 5094 C C . ASN A 1 655 ? 0.565 -2.004 1.940 1.00 75.00 655 ASN A C 1
ATOM 5096 O O . ASN A 1 655 ? -0.507 -2.603 1.986 1.00 75.00 655 ASN A O 1
ATOM 5100 N N . ASP A 1 656 ? 0.697 -0.826 1.323 1.00 64.00 656 ASP A N 1
ATOM 5101 C CA . ASP A 1 656 ? -0.381 -0.127 0.601 1.00 64.00 656 ASP A CA 1
ATOM 5102 C C . ASP A 1 656 ? -1.042 -0.954 -0.517 1.00 64.00 656 ASP A C 1
ATOM 5104 O O . ASP A 1 656 ? -2.206 -0.731 -0.818 1.00 64.00 656 ASP A O 1
ATOM 5108 N N . THR A 1 657 ? -0.328 -1.933 -1.082 1.00 57.66 657 THR A N 1
ATOM 5109 C CA . THR A 1 657 ? -0.848 -2.877 -2.095 1.00 57.66 657 THR A CA 1
ATOM 5110 C C . THR A 1 657 ? -1.425 -4.176 -1.505 1.00 57.66 657 THR A C 1
ATOM 5112 O O . THR A 1 657 ? -1.658 -5.155 -2.213 1.00 57.66 657 THR A O 1
ATOM 5115 N N . GLY A 1 658 ? -1.498 -4.277 -0.171 1.00 64.38 658 GLY A N 1
ATOM 5116 C CA . GLY A 1 658 ? -1.829 -5.504 0.561 1.00 64.38 658 GLY A CA 1
ATOM 5117 C C . GLY A 1 658 ? -0.875 -6.683 0.322 1.00 64.38 658 GLY A C 1
ATOM 5118 O O . GLY A 1 658 ? -1.214 -7.825 0.623 1.00 64.38 658 GLY A O 1
ATOM 5119 N N . SER A 1 659 ? 0.325 -6.450 -0.209 1.00 78.75 659 SER A N 1
ATOM 5120 C CA . SER A 1 659 ? 1.382 -7.464 -0.218 1.00 78.75 659 SER A CA 1
ATOM 5121 C C . SER A 1 659 ? 1.906 -7.645 1.206 1.00 78.75 659 SER A C 1
ATOM 5123 O O . SER A 1 659 ? 2.220 -6.661 1.877 1.00 78.75 659 SER A O 1
ATOM 5125 N N . LEU A 1 660 ? 2.060 -8.894 1.650 1.00 86.81 660 LEU A N 1
ATOM 5126 C CA . LEU A 1 660 ? 2.664 -9.197 2.949 1.00 86.81 660 LEU A CA 1
ATOM 5127 C C . LEU A 1 660 ? 4.174 -9.345 2.783 1.00 86.81 660 LEU A C 1
ATOM 5129 O O . LEU A 1 660 ? 4.643 -10.231 2.073 1.00 86.81 660 LEU A O 1
ATOM 5133 N N . ILE A 1 661 ? 4.947 -8.480 3.428 1.00 89.69 661 ILE A N 1
ATOM 5134 C CA . ILE A 1 661 ? 6.408 -8.482 3.351 1.00 89.69 661 ILE A CA 1
ATOM 5135 C C . ILE A 1 661 ? 6.957 -8.960 4.697 1.00 89.69 661 ILE A C 1
ATOM 5137 O O . ILE A 1 661 ? 6.801 -8.245 5.690 1.00 89.69 661 ILE A O 1
ATOM 5141 N N . PRO A 1 662 ? 7.595 -10.142 4.756 1.00 91.75 662 PRO A N 1
ATOM 5142 C CA . PRO A 1 662 ? 8.225 -10.614 5.979 1.00 91.75 662 PRO A CA 1
ATOM 5143 C C . PRO A 1 662 ? 9.529 -9.856 6.237 1.00 91.75 662 PRO A C 1
ATOM 5145 O O . PRO A 1 662 ? 10.385 -9.757 5.353 1.00 91.75 662 PRO A O 1
ATOM 5148 N N . LEU A 1 663 ? 9.696 -9.357 7.457 1.00 92.62 663 LEU A N 1
ATOM 5149 C CA . LEU A 1 663 ? 10.929 -8.760 7.956 1.00 92.62 663 LEU A CA 1
ATOM 5150 C C . LEU A 1 663 ? 11.531 -9.640 9.047 1.00 92.62 663 LEU A C 1
ATOM 5152 O O . LEU A 1 663 ? 10.832 -10.047 9.972 1.00 92.62 663 LEU A O 1
ATOM 5156 N N . ASP A 1 664 ? 12.826 -9.920 8.955 1.00 90.31 664 ASP A N 1
ATOM 5157 C CA . ASP A 1 664 ? 13.543 -10.639 10.009 1.00 90.31 664 ASP A CA 1
ATOM 5158 C C . ASP A 1 664 ? 13.855 -9.751 11.230 1.00 90.31 664 ASP A C 1
ATOM 5160 O O . ASP A 1 664 ? 13.571 -8.550 11.256 1.00 90.31 664 ASP A O 1
ATOM 5164 N N . GLU A 1 665 ? 14.484 -10.333 12.254 1.00 88.12 665 GLU A N 1
ATOM 5165 C CA . GLU A 1 665 ? 14.867 -9.637 13.493 1.00 88.12 665 GLU A CA 1
ATOM 5166 C C . GLU A 1 665 ? 15.869 -8.482 13.292 1.00 88.12 665 GLU A C 1
ATOM 5168 O O . GLU A 1 665 ? 16.103 -7.705 14.219 1.00 88.12 665 GLU A O 1
ATOM 5173 N N . THR A 1 666 ? 16.454 -8.338 12.099 1.00 87.56 666 THR A N 1
ATOM 5174 C CA . THR A 1 666 ? 17.345 -7.227 11.724 1.00 87.56 666 THR A CA 1
ATOM 5175 C C . THR A 1 666 ? 16.649 -6.162 10.870 1.00 87.56 666 THR A C 1
ATOM 5177 O O . THR A 1 666 ? 17.238 -5.117 10.576 1.00 87.56 666 THR A O 1
ATOM 5180 N N . GLY A 1 667 ? 15.397 -6.409 10.476 1.00 88.44 667 GLY A N 1
ATOM 5181 C CA . GLY A 1 667 ? 14.620 -5.572 9.570 1.00 88.44 667 GLY A CA 1
ATOM 5182 C C . GLY A 1 667 ? 14.907 -5.821 8.087 1.00 88.44 667 GLY A C 1
ATOM 5183 O O . GLY A 1 667 ? 14.484 -5.014 7.248 1.00 88.44 667 GLY A O 1
ATOM 5184 N N . ALA A 1 668 ? 15.622 -6.894 7.734 1.00 86.81 668 ALA A N 1
ATOM 5185 C CA . ALA A 1 668 ? 15.832 -7.272 6.342 1.00 86.81 668 ALA A CA 1
ATOM 5186 C C . ALA A 1 668 ? 14.574 -7.947 5.780 1.00 86.81 668 ALA A C 1
ATOM 5188 O O . ALA A 1 668 ? 13.957 -8.783 6.437 1.00 86.81 668 ALA A O 1
ATOM 5189 N N . ALA A 1 669 ? 14.187 -7.564 4.562 1.00 86.75 669 ALA A N 1
ATOM 5190 C CA . ALA A 1 669 ? 12.988 -8.084 3.918 1.00 86.75 669 ALA A CA 1
ATOM 5191 C C . ALA A 1 669 ? 13.253 -9.384 3.158 1.00 86.75 669 ALA A C 1
ATOM 5193 O O . ALA A 1 669 ? 14.229 -9.493 2.410 1.00 86.75 669 ALA A O 1
ATOM 5194 N N . ALA A 1 670 ? 12.331 -10.329 3.307 1.00 83.19 670 ALA A N 1
ATOM 5195 C CA . ALA A 1 670 ? 12.201 -11.507 2.465 1.00 83.19 670 ALA A CA 1
ATOM 5196 C C . ALA A 1 670 ? 11.268 -11.218 1.265 1.00 83.19 670 ALA A C 1
ATOM 5198 O O . ALA A 1 670 ? 10.605 -10.175 1.234 1.00 83.19 670 ALA A O 1
ATOM 5199 N N . PRO A 1 671 ? 11.203 -12.113 0.259 1.00 80.31 671 PRO A N 1
ATOM 5200 C CA . PRO A 1 671 ? 10.216 -12.013 -0.813 1.00 80.31 671 PRO A CA 1
ATOM 5201 C C . PRO A 1 671 ? 8.789 -11.886 -0.270 1.00 80.31 671 PRO A C 1
ATOM 5203 O O . PRO A 1 671 ? 8.423 -12.549 0.701 1.00 80.31 671 PRO A O 1
ATOM 5206 N N . ALA A 1 672 ? 7.992 -11.029 -0.909 1.00 78.88 672 ALA A N 1
ATOM 5207 C CA . ALA A 1 672 ? 6.613 -10.792 -0.509 1.00 78.88 672 ALA A CA 1
ATOM 5208 C C . ALA A 1 672 ? 5.762 -12.056 -0.686 1.00 78.88 672 ALA A C 1
ATOM 5210 O O . ALA A 1 672 ? 5.851 -12.735 -1.710 1.00 78.88 672 ALA A O 1
ATOM 5211 N N . TRP A 1 673 ? 4.898 -12.339 0.284 1.00 78.25 673 TRP A N 1
ATOM 5212 C CA . TRP A 1 673 ? 3.869 -13.358 0.150 1.00 78.25 673 TRP A CA 1
ATOM 5213 C C . TRP A 1 673 ? 2.711 -12.786 -0.664 1.00 78.25 673 TRP A C 1
ATOM 5215 O O . TRP A 1 673 ? 2.216 -11.690 -0.389 1.00 78.25 673 TRP A O 1
ATOM 5225 N N . ARG A 1 674 ? 2.287 -13.539 -1.681 1.00 63.66 674 ARG A N 1
ATOM 5226 C CA . ARG A 1 674 ? 1.155 -13.199 -2.544 1.00 63.66 674 ARG A CA 1
ATOM 5227 C C . ARG A 1 674 ? 0.223 -14.396 -2.636 1.00 63.66 674 ARG A C 1
ATOM 5229 O O . ARG A 1 674 ? 0.648 -15.480 -3.026 1.00 63.66 674 ARG A O 1
ATOM 5236 N N . TYR A 1 675 ? -1.048 -14.185 -2.316 1.00 60.88 675 TYR A N 1
ATOM 5237 C CA . TYR A 1 675 ? -2.099 -15.182 -2.493 1.00 60.88 675 TYR A CA 1
ATOM 5238 C C . TYR A 1 675 ? -2.919 -14.837 -3.732 1.00 60.88 675 TYR A C 1
ATOM 5240 O O . TYR A 1 675 ? -3.577 -13.809 -3.722 1.00 60.88 675 TYR A O 1
ATOM 5248 N N . GLU A 1 676 ? -2.878 -15.652 -4.793 1.00 56.56 676 GLU A N 1
ATOM 5249 C CA . GLU A 1 676 ? -3.655 -15.424 -6.033 1.00 56.56 676 GLU A CA 1
ATOM 5250 C C . GLU A 1 676 ? -3.547 -13.988 -6.604 1.00 56.56 676 GLU A C 1
ATOM 5252 O O . GLU A 1 676 ? -4.459 -13.507 -7.267 1.00 56.56 676 GLU A O 1
ATOM 5257 N N . ASN A 1 677 ? -2.445 -13.276 -6.330 1.00 52.09 677 ASN A N 1
ATOM 5258 C CA . ASN A 1 677 ? -2.292 -11.838 -6.607 1.00 52.09 677 ASN A CA 1
ATOM 5259 C C . ASN A 1 677 ? -3.354 -10.922 -5.954 1.00 52.09 677 ASN A C 1
ATOM 5261 O O . ASN A 1 677 ? -3.613 -9.831 -6.454 1.00 52.09 677 ASN A O 1
ATOM 5265 N N . ARG A 1 678 ? -3.950 -11.339 -4.835 1.00 59.62 678 ARG A N 1
ATOM 5266 C CA . ARG A 1 678 ? -4.882 -10.553 -4.019 1.00 59.62 678 ARG A CA 1
ATOM 5267 C C . ARG A 1 678 ? -4.157 -9.840 -2.879 1.00 59.62 678 ARG A C 1
ATOM 5269 O O . ARG A 1 678 ? -3.249 -10.395 -2.258 1.00 59.62 678 ARG A O 1
ATOM 5276 N N . ALA A 1 679 ? -4.626 -8.634 -2.581 1.00 70.50 679 ALA A N 1
ATOM 5277 C CA . ALA A 1 679 ? -4.204 -7.827 -1.446 1.00 70.50 679 ALA A CA 1
ATOM 5278 C C . ALA A 1 679 ? -4.722 -8.425 -0.126 1.00 70.50 679 ALA A C 1
ATOM 5280 O O . ALA A 1 679 ? -5.918 -8.679 0.017 1.00 70.50 679 ALA A O 1
ATOM 5281 N N . ILE A 1 680 ? -3.847 -8.616 0.858 1.00 82.56 680 ILE A N 1
ATOM 5282 C CA . ILE A 1 680 ? -4.178 -8.956 2.247 1.00 82.56 680 ILE A CA 1
ATOM 5283 C C . ILE A 1 680 ? -3.888 -7.712 3.107 1.00 82.56 680 ILE A C 1
ATOM 5285 O O . ILE A 1 680 ? -2.806 -7.602 3.684 1.00 82.56 680 ILE A O 1
ATOM 5289 N N . PRO A 1 681 ? -4.813 -6.733 3.151 1.00 81.25 681 PRO A N 1
ATOM 5290 C CA . PRO A 1 681 ? -4.623 -5.485 3.892 1.00 81.25 681 PRO A CA 1
ATOM 5291 C C . PRO A 1 681 ? -4.600 -5.667 5.413 1.00 81.25 681 PRO A C 1
ATOM 5293 O O . PRO A 1 681 ? -4.022 -4.831 6.097 1.00 81.25 681 PRO A O 1
ATOM 5296 N N . TYR A 1 682 ? -5.212 -6.737 5.932 1.00 90.19 682 TYR A N 1
ATOM 5297 C CA . TYR A 1 682 ? -5.251 -7.027 7.366 1.00 90.19 682 TYR A CA 1
ATOM 5298 C C . TYR A 1 682 ? -4.612 -8.372 7.673 1.00 90.19 682 TYR A C 1
ATOM 5300 O O . TYR A 1 682 ? -4.901 -9.357 6.987 1.00 90.19 682 TYR A O 1
ATOM 5308 N N . ILE A 1 683 ? -3.810 -8.434 8.731 1.00 94.06 683 ILE A N 1
ATOM 5309 C CA . ILE A 1 683 ? -3.088 -9.624 9.174 1.00 94.06 683 ILE A CA 1
ATOM 5310 C C . ILE A 1 683 ? -3.049 -9.680 10.702 1.00 94.06 683 ILE A C 1
ATOM 5312 O O . ILE A 1 683 ? -2.720 -8.712 11.372 1.00 94.06 683 ILE A O 1
ATOM 5316 N N . ALA A 1 684 ? -3.321 -10.847 11.281 1.00 95.00 684 ALA A N 1
ATOM 5317 C CA . ALA A 1 684 ? -3.052 -11.088 12.693 1.00 95.00 684 ALA A CA 1
ATOM 5318 C C . ALA A 1 684 ? -2.453 -12.469 12.933 1.00 95.00 684 ALA A C 1
ATOM 5320 O O . ALA A 1 684 ? -2.573 -13.396 12.123 1.00 95.00 684 ALA A O 1
ATOM 5321 N N . SER A 1 685 ? -1.843 -12.607 14.106 1.00 94.25 685 SER A N 1
ATOM 5322 C CA . SER A 1 685 ? -1.378 -13.876 14.640 1.00 94.25 685 SER A CA 1
ATOM 5323 C C . SER A 1 685 ? -2.102 -14.229 15.939 1.00 94.25 685 SER A C 1
ATOM 5325 O O . SER A 1 685 ? -2.496 -13.360 16.719 1.00 94.25 685 SER A O 1
ATOM 5327 N N . ALA A 1 686 ? -2.313 -15.527 16.156 1.00 92.75 686 ALA A N 1
ATOM 5328 C CA . ALA A 1 686 ? -3.057 -16.049 17.296 1.00 92.75 686 ALA A CA 1
ATOM 5329 C C . ALA A 1 686 ? -2.324 -17.204 17.970 1.00 92.75 686 ALA A C 1
ATOM 5331 O O . ALA A 1 686 ? -1.924 -18.170 17.317 1.00 92.75 686 ALA A O 1
ATOM 5332 N N . ASP A 1 687 ? -2.215 -17.139 19.296 1.00 89.00 687 ASP A N 1
ATOM 5333 C CA . ASP A 1 687 ? -1.762 -18.261 20.111 1.00 89.00 687 ASP A CA 1
ATOM 5334 C C . ASP A 1 687 ? -2.965 -19.111 20.553 1.00 89.00 687 ASP A C 1
ATOM 5336 O O . ASP A 1 687 ? -3.731 -18.748 21.452 1.00 89.00 687 ASP A O 1
ATOM 5340 N N . PHE A 1 688 ? -3.135 -20.264 19.905 1.00 89.06 688 PHE A N 1
ATOM 5341 C CA . PHE A 1 688 ? -4.146 -21.263 20.261 1.00 89.06 688 PHE A CA 1
ATOM 5342 C C . PHE A 1 688 ? -3.590 -22.403 21.137 1.00 89.06 688 PHE A C 1
ATOM 5344 O O . PHE A 1 688 ? -4.248 -23.431 21.290 1.00 89.06 688 PHE A O 1
ATOM 5351 N N . GLY A 1 689 ? -2.398 -22.243 21.725 1.00 78.88 689 GLY A N 1
ATOM 5352 C CA . GLY A 1 689 ? -1.730 -23.266 22.537 1.00 78.88 689 GLY A CA 1
ATOM 5353 C C . GLY A 1 689 ? -1.028 -24.359 21.722 1.00 78.88 689 GLY A C 1
ATOM 5354 O O . GLY A 1 689 ? -0.747 -25.435 22.252 1.00 78.88 689 GLY A O 1
ATOM 5355 N N . GLY A 1 690 ? -0.790 -24.107 20.431 1.00 75.69 690 GLY A N 1
ATOM 5356 C CA . GLY A 1 690 ? -0.002 -24.966 19.546 1.00 75.69 690 GLY A CA 1
ATOM 5357 C C . GLY A 1 690 ? 1.507 -24.754 19.709 1.00 75.69 690 GLY A C 1
ATOM 5358 O O . GLY A 1 690 ? 1.948 -23.937 20.509 1.00 75.69 690 GLY A O 1
ATOM 5359 N N . ALA A 1 691 ? 2.309 -25.491 18.930 1.00 70.69 691 ALA A N 1
ATOM 5360 C CA . ALA A 1 691 ? 3.760 -25.272 18.870 1.00 70.69 691 ALA A CA 1
ATOM 5361 C C . ALA A 1 691 ? 4.122 -23.904 18.262 1.00 70.69 691 ALA A C 1
ATOM 5363 O O . ALA A 1 691 ? 5.182 -23.365 18.556 1.00 70.69 691 ALA A O 1
ATOM 5364 N N . GLU A 1 692 ? 3.229 -23.361 17.433 1.00 81.94 692 GLU A N 1
ATOM 5365 C CA . GLU A 1 692 ? 3.384 -22.099 16.721 1.00 81.94 692 GLU A CA 1
ATOM 5366 C C . GLU A 1 692 ? 2.051 -21.341 16.694 1.00 81.94 692 GLU A C 1
ATOM 5368 O O . GLU A 1 692 ? 0.973 -21.952 16.692 1.00 81.94 692 GLU A O 1
ATOM 5373 N N . ARG A 1 693 ? 2.121 -20.010 16.607 1.00 89.12 693 ARG A N 1
ATOM 5374 C CA . ARG A 1 693 ? 0.966 -19.136 16.378 1.00 89.12 693 ARG A CA 1
ATOM 5375 C C . ARG A 1 693 ? 0.378 -19.333 14.987 1.00 89.12 693 ARG A C 1
ATOM 5377 O O . ARG A 1 693 ? 1.106 -19.351 13.995 1.00 89.12 693 ARG A O 1
ATOM 5384 N N . ALA A 1 694 ? -0.946 -19.386 14.909 1.00 93.31 694 ALA A N 1
ATOM 5385 C CA . ALA A 1 694 ? -1.674 -19.383 13.647 1.00 93.31 694 ALA A CA 1
ATOM 5386 C C . ALA A 1 694 ? -1.690 -17.976 13.029 1.00 93.31 694 ALA A C 1
ATOM 5388 O O . ALA A 1 694 ? -1.656 -16.986 13.758 1.00 93.31 694 ALA A O 1
ATOM 5389 N N . LEU A 1 695 ? -1.781 -17.893 11.700 1.00 94.88 695 LEU A N 1
ATOM 5390 C CA . LEU A 1 695 ? -1.890 -16.640 10.951 1.00 94.88 695 LEU A CA 1
ATOM 5391 C C . LEU A 1 695 ? -3.240 -16.557 10.239 1.00 94.88 695 LEU A C 1
ATOM 5393 O O . LEU A 1 695 ? -3.701 -17.544 9.659 1.00 94.88 695 LEU A O 1
ATOM 5397 N N . CYS A 1 696 ? -3.849 -15.377 10.251 1.00 96.00 696 CYS A N 1
ATOM 5398 C CA . CYS A 1 696 ? -5.075 -15.103 9.515 1.00 96.00 696 CYS A CA 1
ATOM 5399 C C . CYS A 1 696 ? -5.055 -13.684 8.962 1.00 96.00 696 CYS A C 1
ATOM 5401 O O . CYS A 1 696 ? -4.690 -12.753 9.675 1.00 96.00 696 CYS A O 1
ATOM 5403 N N . GLY A 1 697 ? -5.497 -13.525 7.720 1.00 93.50 697 GLY A N 1
ATOM 5404 C CA . GLY A 1 697 ? -5.730 -12.222 7.117 1.00 93.50 697 GLY A CA 1
ATOM 5405 C C . GLY A 1 697 ? -7.169 -12.031 6.654 1.00 93.50 697 GLY A C 1
ATOM 5406 O O . GLY A 1 697 ? -7.959 -12.979 6.621 1.00 93.50 697 GLY A O 1
ATOM 5407 N N . VAL A 1 698 ? -7.500 -10.796 6.287 1.00 91.19 698 VAL A N 1
ATOM 5408 C CA . VAL A 1 698 ? -8.726 -10.458 5.550 1.00 91.19 698 VAL A CA 1
ATOM 5409 C C . VAL A 1 698 ? -8.314 -9.862 4.212 1.00 91.19 698 VAL A C 1
ATOM 5411 O O . VAL A 1 698 ? -7.485 -8.958 4.163 1.00 91.19 698 VAL A O 1
ATOM 5414 N N . THR A 1 699 ? -8.881 -10.399 3.138 1.00 81.62 699 THR A N 1
ATOM 5415 C CA . THR A 1 699 ? -8.675 -9.992 1.745 1.00 81.62 699 THR A CA 1
ATOM 5416 C C . THR A 1 699 ? -10.021 -9.675 1.094 1.00 81.62 699 THR A C 1
ATOM 5418 O O . THR A 1 699 ? -11.079 -9.952 1.665 1.00 81.62 699 THR A O 1
ATOM 5421 N N . VAL A 1 700 ? -9.985 -9.085 -0.096 1.00 68.69 700 VAL A N 1
ATOM 5422 C CA . VAL A 1 700 ? -11.169 -8.771 -0.896 1.00 68.69 700 VAL A CA 1
ATOM 5423 C C . VAL A 1 700 ? -11.106 -9.585 -2.186 1.00 68.69 700 VAL A C 1
ATOM 5425 O O . VAL A 1 700 ? -10.044 -9.740 -2.795 1.00 68.69 700 VAL A O 1
ATOM 5428 N N . ASP A 1 701 ? -12.235 -10.158 -2.587 1.00 56.62 701 ASP A N 1
ATOM 5429 C CA . ASP A 1 701 ? -12.356 -10.826 -3.870 1.00 56.62 701 ASP A CA 1
ATOM 5430 C C . ASP A 1 701 ? -12.537 -9.841 -5.031 1.00 56.62 701 ASP A C 1
ATOM 5432 O O . ASP A 1 701 ? -12.711 -8.639 -4.846 1.00 56.62 701 ASP A O 1
ATOM 5436 N N . LEU A 1 702 ? -12.494 -10.363 -6.258 1.00 46.56 702 LEU A N 1
ATOM 5437 C CA . LEU A 1 702 ? -12.597 -9.561 -7.481 1.00 46.56 702 LEU A CA 1
ATOM 5438 C C . LEU A 1 702 ? -13.985 -8.920 -7.668 1.00 46.56 702 LEU A C 1
ATOM 5440 O O . LEU A 1 702 ? -14.184 -8.164 -8.604 1.00 46.56 702 LEU A O 1
ATOM 5444 N N . HIS A 1 703 ? -14.953 -9.230 -6.806 1.00 46.44 703 HIS A N 1
ATOM 5445 C CA . HIS A 1 703 ? -16.310 -8.694 -6.822 1.00 46.44 703 HIS A CA 1
ATOM 5446 C C . HIS A 1 703 ? -16.615 -7.854 -5.569 1.00 46.44 703 HIS A C 1
ATOM 5448 O O . HIS A 1 703 ? -17.782 -7.574 -5.280 1.00 46.44 703 HIS A O 1
ATOM 5454 N N . GLY A 1 704 ? -15.592 -7.475 -4.791 1.00 51.47 704 GLY A N 1
ATOM 5455 C CA . GLY A 1 704 ? -15.767 -6.697 -3.563 1.00 51.47 704 GLY A CA 1
ATOM 5456 C C . GLY A 1 704 ? -16.291 -7.505 -2.366 1.00 51.47 704 GLY A C 1
ATOM 5457 O O . GLY A 1 704 ? -16.775 -6.935 -1.383 1.00 51.47 704 GLY A O 1
ATOM 5458 N N . GLY A 1 705 ? -16.258 -8.836 -2.448 1.00 63.47 705 GLY A N 1
ATOM 5459 C CA . GLY A 1 705 ? -16.572 -9.749 -1.357 1.00 63.47 705 GLY A CA 1
ATOM 5460 C C . GLY A 1 705 ? -15.417 -9.861 -0.374 1.00 63.47 705 GLY A C 1
ATOM 5461 O O . GLY A 1 705 ? -14.281 -10.106 -0.756 1.00 63.47 705 GLY A O 1
ATOM 5462 N N . ASN A 1 706 ? -15.698 -9.692 0.914 1.00 82.88 706 ASN A N 1
ATOM 5463 C CA . ASN A 1 706 ? -14.680 -9.846 1.946 1.00 82.88 706 ASN A CA 1
ATOM 5464 C C . ASN A 1 706 ? -14.416 -11.341 2.180 1.00 82.88 706 ASN A C 1
ATOM 5466 O O . ASN A 1 706 ? -15.349 -12.137 2.278 1.00 82.88 706 ASN A O 1
ATOM 5470 N N . ILE A 1 707 ? -13.153 -11.740 2.301 1.00 87.62 707 ILE A N 1
ATOM 5471 C CA . ILE A 1 707 ? -12.753 -13.127 2.559 1.00 87.62 707 ILE A CA 1
ATOM 5472 C C . ILE A 1 707 ? -11.746 -13.144 3.705 1.00 87.62 707 ILE A C 1
ATOM 5474 O O . ILE A 1 707 ? -10.707 -12.494 3.650 1.00 87.62 707 ILE A O 1
ATOM 5478 N N . ALA A 1 708 ? -12.029 -13.929 4.740 1.00 94.00 708 ALA A N 1
ATOM 5479 C CA . ALA A 1 708 ? -11.036 -14.300 5.736 1.00 94.00 708 ALA A CA 1
ATOM 5480 C C . ALA A 1 708 ? -10.202 -15.478 5.220 1.00 94.00 708 ALA A C 1
ATOM 5482 O O . ALA A 1 708 ? -10.759 -16.472 4.746 1.00 94.00 708 ALA A O 1
ATOM 5483 N N . VAL A 1 709 ? -8.880 -15.385 5.336 1.00 93.12 709 VAL A N 1
ATOM 5484 C CA . VAL A 1 709 ? -7.940 -16.411 4.874 1.00 93.12 709 VAL A CA 1
ATOM 5485 C C . VAL A 1 709 ? -7.008 -16.835 6.001 1.00 93.12 709 VAL A C 1
ATOM 5487 O O . VAL A 1 709 ? -6.305 -16.014 6.586 1.00 93.12 709 VAL A O 1
ATOM 5490 N N . GLY A 1 710 ? -6.979 -18.131 6.297 1.00 94.31 710 GLY A N 1
ATOM 5491 C CA . GLY A 1 710 ? -5.945 -18.727 7.135 1.00 94.31 710 GLY A CA 1
ATOM 5492 C C . GLY A 1 710 ? -4.684 -18.945 6.320 1.00 94.31 710 GLY A C 1
ATOM 5493 O O . GLY A 1 710 ? -4.752 -19.541 5.245 1.00 94.31 710 GLY A O 1
ATOM 5494 N N . LEU A 1 711 ? -3.542 -18.492 6.827 1.00 91.69 711 LEU A N 1
ATOM 5495 C CA . LEU A 1 711 ? -2.272 -18.542 6.105 1.00 91.69 711 LEU A CA 1
ATOM 5496 C C . LEU A 1 711 ? -1.342 -19.600 6.699 1.00 91.69 711 LEU A C 1
ATOM 5498 O O . LEU A 1 711 ? -1.174 -19.700 7.917 1.00 91.69 711 LEU A O 1
ATOM 5502 N N . ALA A 1 712 ? -0.718 -20.376 5.820 1.00 86.38 712 ALA A N 1
ATOM 5503 C CA . ALA A 1 712 ? 0.456 -21.169 6.135 1.00 86.38 712 ALA A CA 1
ATOM 5504 C C . ALA A 1 712 ? 1.714 -20.279 6.162 1.00 86.38 712 ALA A C 1
ATOM 5506 O O . ALA A 1 712 ? 1.708 -19.123 5.737 1.00 86.38 712 ALA A O 1
ATOM 5507 N N . ARG A 1 713 ? 2.816 -20.823 6.683 1.00 77.12 713 ARG A N 1
ATOM 5508 C CA . ARG A 1 713 ? 4.086 -20.099 6.883 1.00 77.12 713 ARG A CA 1
ATOM 5509 C C . ARG A 1 713 ? 4.871 -19.823 5.600 1.00 77.12 713 ARG A C 1
ATOM 5511 O O . ARG A 1 713 ? 5.813 -19.045 5.631 1.00 77.12 713 ARG A O 1
ATOM 5518 N N . ASP A 1 714 ? 4.491 -20.446 4.492 1.00 74.75 714 ASP A N 1
ATOM 5519 C CA . ASP A 1 714 ? 5.014 -20.155 3.155 1.00 74.75 714 ASP A CA 1
ATOM 5520 C C . ASP A 1 714 ? 4.158 -19.115 2.404 1.00 74.75 714 ASP A C 1
ATOM 5522 O O . ASP A 1 714 ? 4.392 -18.852 1.226 1.00 74.75 714 ASP A O 1
ATOM 5526 N N . GLY A 1 715 ? 3.155 -18.536 3.076 1.00 76.50 715 GLY A N 1
ATOM 5527 C CA . GLY A 1 715 ? 2.204 -17.594 2.495 1.00 76.50 715 GLY A CA 1
ATOM 5528 C C . GLY A 1 715 ? 1.054 -18.244 1.724 1.00 76.50 715 GLY A C 1
ATOM 5529 O O . GLY A 1 715 ? 0.180 -17.524 1.239 1.00 76.50 715 GLY A O 1
ATOM 5530 N N . SER A 1 716 ? 1.008 -19.578 1.615 1.00 82.69 716 SER A N 1
ATOM 5531 C CA . SER A 1 716 ? -0.119 -20.272 0.985 1.00 82.69 716 SER A CA 1
ATOM 5532 C C . SER A 1 716 ? -1.372 -20.243 1.868 1.00 82.69 716 SER A C 1
ATOM 5534 O O . SER A 1 716 ? -1.300 -20.176 3.096 1.00 82.69 716 SER A O 1
ATOM 5536 N N . VAL A 1 717 ? -2.553 -20.286 1.250 1.00 86.00 717 VAL A N 1
ATOM 5537 C CA . VAL A 1 717 ? -3.824 -20.284 1.985 1.00 86.00 717 VAL A CA 1
ATOM 5538 C C . VAL A 1 717 ? -4.172 -21.696 2.445 1.00 86.00 717 VAL A C 1
ATOM 5540 O O . VAL A 1 717 ? -4.345 -22.612 1.642 1.00 86.00 717 VAL A O 1
ATOM 5543 N N . ALA A 1 718 ? -4.307 -21.859 3.759 1.00 90.38 718 ALA A N 1
ATOM 5544 C CA . ALA A 1 718 ? -4.704 -23.105 4.404 1.00 90.38 718 ALA A CA 1
ATOM 5545 C C . ALA A 1 718 ? -6.228 -23.303 4.396 1.00 90.38 718 ALA A C 1
ATOM 5547 O O . ALA A 1 718 ? -6.714 -24.429 4.280 1.00 90.38 718 ALA A O 1
ATOM 5548 N N . TRP A 1 719 ? -6.988 -22.216 4.536 1.00 93.00 719 TRP A N 1
ATOM 5549 C CA . TRP A 1 719 ? -8.449 -22.216 4.490 1.00 93.00 719 TRP A CA 1
ATOM 5550 C C . TRP A 1 719 ? -8.975 -20.819 4.160 1.00 93.00 719 TRP A C 1
ATOM 5552 O O . TRP A 1 719 ? -8.301 -19.821 4.399 1.00 93.00 719 TRP A O 1
ATOM 5562 N N . GLN A 1 720 ? -10.203 -20.750 3.651 1.00 92.50 720 GLN A N 1
ATOM 5563 C CA . GLN A 1 720 ? -10.885 -19.491 3.359 1.00 92.50 720 GLN A CA 1
ATOM 5564 C C . GLN A 1 720 ? -12.318 -19.504 3.885 1.00 92.50 720 GLN A C 1
ATOM 5566 O O . GLN A 1 720 ? -12.969 -20.553 3.930 1.00 92.50 720 GLN A O 1
ATOM 5571 N N . TYR A 1 721 ? -12.815 -18.331 4.253 1.00 92.38 721 TYR A N 1
ATOM 5572 C CA . TYR A 1 721 ? -14.165 -18.128 4.747 1.00 92.38 721 TYR A CA 1
ATOM 5573 C C . TYR A 1 721 ? -14.739 -16.820 4.197 1.00 92.38 721 TYR A C 1
ATOM 5575 O O . TYR A 1 721 ? -14.161 -15.753 4.383 1.00 92.38 721 TYR A O 1
ATOM 5583 N N . VAL A 1 722 ? -15.881 -16.904 3.513 1.00 89.38 722 VAL A N 1
ATOM 5584 C CA . VAL A 1 722 ? -16.531 -15.738 2.900 1.00 89.38 722 VAL A CA 1
ATOM 5585 C C . VAL A 1 722 ? -17.244 -14.919 3.971 1.00 89.38 722 VAL A C 1
ATOM 5587 O O . VAL A 1 722 ? -18.083 -15.437 4.712 1.00 89.38 722 VAL A O 1
ATOM 5590 N N . LEU A 1 723 ? -16.926 -13.631 4.016 1.00 90.62 723 LEU A N 1
ATOM 5591 C CA . LEU A 1 723 ? -17.577 -12.622 4.836 1.00 90.62 723 LEU A CA 1
ATOM 5592 C C . LEU A 1 723 ? -18.559 -11.800 3.977 1.00 90.62 723 LEU A C 1
ATOM 5594 O O . LEU A 1 723 ? -18.424 -11.730 2.754 1.00 90.62 723 LEU A O 1
ATOM 5598 N N . PRO A 1 724 ? -19.560 -11.160 4.598 1.00 87.62 724 PRO A N 1
ATOM 5599 C CA . PRO A 1 724 ? -20.419 -10.190 3.924 1.00 87.62 724 PRO A CA 1
ATOM 5600 C C . PRO A 1 724 ? -19.623 -9.119 3.157 1.00 87.62 724 PRO A C 1
ATOM 5602 O O . PRO A 1 724 ? -18.665 -8.550 3.681 1.00 87.62 724 PRO A O 1
ATOM 5605 N N . SER A 1 725 ? -20.027 -8.846 1.915 1.00 78.88 725 SER A N 1
ATOM 5606 C CA . SER A 1 725 ? -19.422 -7.835 1.035 1.00 78.88 725 SER A CA 1
ATOM 5607 C C . SER A 1 725 ? -19.693 -6.397 1.499 1.00 78.88 725 SER A C 1
ATOM 5609 O O . SER A 1 725 ? -20.601 -6.142 2.295 1.00 78.88 725 SER A O 1
ATOM 5611 N N . GLY A 1 726 ? -18.941 -5.440 0.955 1.00 71.94 726 GLY A N 1
ATOM 5612 C CA . GLY A 1 726 ? -19.084 -4.002 1.223 1.00 71.94 726 GLY A CA 1
ATOM 5613 C C . GLY A 1 726 ? -17.932 -3.448 2.057 1.00 71.94 726 GLY A C 1
ATOM 5614 O O . GLY A 1 726 ? -16.944 -4.141 2.285 1.00 71.94 726 GLY A O 1
ATOM 5615 N N . GLN A 1 727 ? -18.069 -2.207 2.524 1.00 74.75 727 GLN A N 1
ATOM 5616 C CA . GLN A 1 727 ? -17.073 -1.526 3.358 1.00 74.75 727 GLN A CA 1
ATOM 5617 C C . GLN A 1 727 ? -17.607 -1.225 4.759 1.00 74.75 727 GLN A C 1
ATOM 5619 O O . GLN A 1 727 ? -18.809 -1.033 4.971 1.00 74.75 727 GLN A O 1
ATOM 5624 N N . HIS A 1 728 ? -16.699 -1.161 5.731 1.00 77.44 728 HIS A N 1
ATOM 5625 C CA . HIS A 1 728 ? -17.030 -0.672 7.061 1.00 77.44 728 HIS A CA 1
ATOM 5626 C C . HIS A 1 728 ? -17.265 0.841 7.034 1.00 77.44 728 HIS A C 1
ATOM 5628 O O . HIS A 1 728 ? -16.462 1.600 6.511 1.00 77.44 728 HIS A O 1
ATOM 5634 N N . THR A 1 729 ? -18.326 1.302 7.695 1.00 69.81 729 THR A N 1
ATOM 5635 C CA . THR A 1 729 ? -18.657 2.738 7.814 1.00 69.81 729 THR A CA 1
ATOM 5636 C C . THR A 1 729 ? -17.720 3.521 8.749 1.00 69.81 729 THR A C 1
ATOM 5638 O O . THR A 1 729 ? -17.952 4.691 9.044 1.00 69.81 729 THR A O 1
ATOM 5641 N N . SER A 1 730 ? -16.738 2.850 9.346 1.00 71.06 730 SER A N 1
ATOM 5642 C CA . SER A 1 730 ? -15.770 3.414 10.286 1.00 71.06 730 SER A CA 1
ATOM 5643 C C . SER A 1 730 ? -14.536 2.529 10.334 1.00 71.06 730 SER A C 1
ATOM 5645 O O . SER A 1 730 ? -14.664 1.317 10.194 1.00 71.06 730 SER A O 1
ATOM 5647 N N . HIS A 1 731 ? -13.380 3.114 10.628 1.00 74.31 731 HIS A N 1
ATOM 5648 C CA . HIS A 1 731 ? -12.159 2.359 10.884 1.00 74.31 731 HIS A CA 1
ATOM 5649 C C . HIS A 1 731 ? -12.309 1.466 12.133 1.00 74.31 731 HIS A C 1
ATOM 5651 O O . HIS A 1 731 ? -12.723 1.948 13.192 1.00 74.31 731 HIS A O 1
ATOM 5657 N N . LEU A 1 732 ? -11.990 0.177 12.001 1.00 87.62 732 LEU A N 1
ATOM 5658 C CA . LEU A 1 732 ? -11.843 -0.780 13.099 1.00 87.62 732 LEU A CA 1
ATOM 5659 C C . LEU A 1 732 ? -10.865 -1.892 12.707 1.00 87.62 732 LEU A C 1
ATOM 5661 O O . LEU A 1 732 ? -10.668 -2.135 11.520 1.00 87.62 732 LEU A O 1
ATOM 5665 N N . ASP A 1 733 ? -10.350 -2.616 13.701 1.00 88.88 733 ASP A N 1
ATOM 5666 C CA . ASP A 1 733 ? -9.654 -3.885 13.477 1.00 88.88 733 ASP A CA 1
ATOM 5667 C C . ASP A 1 733 ? -10.704 -4.958 13.103 1.00 88.88 733 ASP A C 1
ATOM 5669 O O . ASP A 1 733 ? -11.569 -5.274 13.933 1.00 88.88 733 ASP A O 1
ATOM 5673 N N . PRO A 1 734 ? -10.698 -5.508 11.872 1.00 91.12 734 PRO A N 1
ATOM 5674 C CA . PRO A 1 734 ? -11.778 -6.375 11.399 1.00 91.12 734 PRO A CA 1
ATOM 5675 C C . PRO A 1 734 ? -11.670 -7.808 11.924 1.00 91.12 734 PRO A C 1
ATOM 5677 O O . PRO A 1 734 ? -12.618 -8.582 11.776 1.00 91.12 734 PRO A O 1
ATOM 5680 N N . LEU A 1 735 ? -10.540 -8.181 12.531 1.00 94.06 735 LEU A N 1
ATOM 5681 C CA . LEU A 1 735 ? -10.304 -9.526 13.033 1.00 94.06 735 LEU A CA 1
ATOM 5682 C C . LEU A 1 735 ? -9.594 -9.525 14.392 1.00 94.06 735 LEU A C 1
ATOM 5684 O O . LEU A 1 735 ? -8.764 -8.678 14.703 1.00 94.06 735 LEU A O 1
ATOM 5688 N N . THR A 1 736 ? -9.944 -10.501 15.218 1.00 94.50 736 THR A N 1
ATOM 5689 C CA . THR A 1 736 ? -9.315 -10.801 16.506 1.00 94.50 736 THR A CA 1
ATOM 5690 C C . THR A 1 736 ? -9.387 -12.311 16.738 1.00 94.50 736 THR A C 1
ATOM 5692 O O . THR A 1 736 ? -9.846 -13.059 15.872 1.00 94.50 736 THR A O 1
ATOM 5695 N N . TYR A 1 737 ? -8.946 -12.799 17.893 1.00 94.69 737 TYR A N 1
ATOM 5696 C CA . TYR A 1 737 ? -9.031 -14.218 18.218 1.00 94.69 737 TYR A CA 1
ATOM 5697 C C . TYR A 1 737 ? -9.327 -14.454 19.694 1.00 94.69 737 TYR A C 1
ATOM 5699 O O . TYR A 1 737 ? -9.179 -13.577 20.545 1.00 94.69 737 TYR A O 1
ATOM 5707 N N . VAL A 1 738 ? -9.743 -15.678 20.000 1.00 91.62 738 VAL A N 1
ATOM 5708 C CA . VAL A 1 738 ? -9.902 -16.170 21.364 1.00 91.62 738 VAL A CA 1
ATOM 5709 C C . VAL A 1 738 ? -9.548 -17.648 21.427 1.00 91.62 738 VAL A C 1
ATOM 5711 O O . VAL A 1 738 ? -9.888 -18.424 20.535 1.00 91.62 738 VAL A O 1
ATOM 5714 N N . SER A 1 739 ? -8.864 -18.042 22.496 1.00 88.12 739 SER A N 1
ATOM 5715 C CA . SER A 1 739 ? -8.549 -19.436 22.793 1.00 88.12 739 SER A CA 1
ATOM 5716 C C . SER A 1 739 ? -9.290 -19.874 24.051 1.00 88.12 739 SER A C 1
ATOM 5718 O O . SER A 1 739 ? -9.209 -19.206 25.087 1.00 88.12 739 SER A O 1
ATOM 5720 N N . ASP A 1 740 ? -10.010 -20.993 23.975 1.00 83.56 740 ASP A N 1
ATOM 5721 C CA . ASP A 1 740 ? -10.620 -21.633 25.134 1.00 83.56 740 ASP A CA 1
ATOM 5722 C C . ASP A 1 740 ? -10.167 -23.104 25.246 1.00 83.56 740 ASP A C 1
ATOM 5724 O O . ASP A 1 740 ? -10.332 -23.877 24.300 1.00 83.56 740 ASP A O 1
ATOM 5728 N N . PRO A 1 741 ? -9.637 -23.541 26.406 1.00 78.69 741 PRO A N 1
ATOM 5729 C CA . PRO A 1 741 ? -9.154 -24.912 26.589 1.00 78.69 741 PRO A CA 1
ATOM 5730 C C . PRO A 1 741 ? -10.211 -26.012 26.418 1.00 78.69 741 PRO A C 1
ATOM 5732 O O . PRO A 1 741 ? -9.855 -27.180 26.290 1.00 78.69 741 PRO A O 1
ATOM 5735 N N . THR A 1 742 ? -11.499 -25.673 26.500 1.00 76.56 742 THR A N 1
ATOM 5736 C CA . THR A 1 742 ? -12.610 -26.633 26.456 1.00 76.56 742 THR A CA 1
ATOM 5737 C C . THR A 1 742 ? -13.217 -26.779 25.067 1.00 76.56 742 THR A C 1
ATOM 5739 O O . THR A 1 742 ? -13.651 -27.875 24.719 1.00 76.56 742 THR A O 1
ATOM 5742 N N . VAL A 1 743 ? -13.226 -25.708 24.269 1.00 78.50 743 VAL A N 1
ATOM 5743 C CA . VAL A 1 743 ? -13.896 -25.668 22.953 1.00 78.50 743 VAL A CA 1
ATOM 5744 C C . VAL A 1 743 ? -12.974 -25.288 21.791 1.00 78.50 743 VAL A C 1
ATOM 5746 O O . VAL A 1 743 ? -13.411 -25.307 20.640 1.00 78.50 743 VAL A O 1
ATOM 5749 N N . GLY A 1 744 ? -11.704 -24.986 22.066 1.00 85.62 744 GLY A N 1
ATOM 5750 C CA . GLY A 1 744 ? -10.679 -24.693 21.068 1.00 85.62 744 GLY A CA 1
ATOM 5751 C C . GLY A 1 744 ? -10.490 -23.205 20.768 1.00 85.62 744 GLY A C 1
ATOM 5752 O O . GLY A 1 744 ? -10.986 -22.322 21.470 1.00 85.62 744 GLY A O 1
ATOM 5753 N N . GLY A 1 745 ? -9.710 -22.946 19.719 1.00 91.19 745 GLY A N 1
ATOM 5754 C CA . GLY A 1 745 ? -9.364 -21.612 19.242 1.00 91.19 745 GLY A CA 1
ATOM 5755 C C . GLY A 1 745 ? -10.264 -21.127 18.111 1.00 91.19 745 GLY A C 1
ATOM 5756 O O . GLY A 1 745 ? -10.548 -21.889 17.183 1.00 91.19 745 GLY A O 1
ATOM 5757 N N . TYR A 1 746 ? -10.666 -19.858 18.172 1.00 94.12 746 TYR A N 1
ATOM 5758 C CA . TYR A 1 746 ? -11.486 -19.207 17.155 1.00 94.12 746 TYR A CA 1
ATOM 5759 C C . TYR A 1 746 ? -10.898 -17.861 16.746 1.00 94.12 746 TYR A C 1
ATOM 5761 O O . TYR A 1 746 ? -10.541 -17.038 17.590 1.00 94.12 746 TYR A O 1
ATOM 5769 N N . TRP A 1 747 ? -10.875 -17.627 15.441 1.00 96.81 747 TRP A N 1
ATOM 5770 C CA . TRP A 1 747 ? -10.807 -16.300 14.849 1.00 96.81 747 TRP A CA 1
ATOM 5771 C C . TRP A 1 747 ? -12.186 -15.656 14.923 1.00 96.81 747 TRP A C 1
ATOM 5773 O O . TRP A 1 747 ? -13.191 -16.332 14.704 1.00 96.81 747 TRP A O 1
ATOM 5783 N N . VAL A 1 748 ? -12.249 -14.366 15.235 1.00 96.69 748 VAL A N 1
ATOM 5784 C CA . VAL A 1 748 ? -13.499 -13.612 15.350 1.00 96.69 748 VAL A CA 1
ATOM 5785 C C . VAL A 1 748 ? -13.419 -12.396 14.439 1.00 96.69 748 VAL A C 1
ATOM 5787 O O . VAL A 1 748 ? -12.519 -11.576 14.590 1.00 96.69 748 VAL A O 1
ATOM 5790 N N . PHE A 1 749 ? -14.364 -12.278 13.512 1.00 97.19 749 PHE A N 1
ATOM 5791 C CA . PHE A 1 749 ? -14.405 -11.243 12.487 1.00 97.19 749 PHE A CA 1
ATOM 5792 C C . PHE A 1 749 ? -15.591 -10.314 12.697 1.00 97.19 749 PHE A C 1
ATOM 5794 O O . PHE A 1 749 ? -16.715 -10.761 12.952 1.00 97.19 749 PHE A O 1
ATOM 5801 N N . ALA A 1 750 ? -15.346 -9.020 12.537 1.00 95.38 750 ALA A N 1
ATOM 5802 C CA . ALA A 1 750 ? -16.384 -8.023 12.376 1.00 95.38 750 ALA A CA 1
ATOM 5803 C C . ALA A 1 750 ? -16.698 -7.914 10.884 1.00 95.38 750 ALA A C 1
ATOM 5805 O O . ALA A 1 750 ? -15.862 -7.469 10.107 1.00 95.38 750 ALA A O 1
ATOM 5806 N N . ALA A 1 751 ? -17.897 -8.314 10.476 1.00 93.50 751 ALA A N 1
ATOM 5807 C CA . ALA A 1 751 ? -18.340 -8.151 9.101 1.00 93.50 751 ALA A CA 1
ATOM 5808 C C . ALA A 1 751 ? -18.912 -6.751 8.858 1.00 93.50 751 ALA A C 1
ATOM 5810 O O . ALA A 1 751 ? -19.387 -6.059 9.767 1.00 93.50 751 ALA A O 1
ATOM 5811 N N . THR A 1 752 ? -18.901 -6.345 7.596 1.00 90.12 752 THR A N 1
ATOM 5812 C CA . THR A 1 752 ? -19.337 -5.020 7.146 1.00 90.12 752 THR A CA 1
ATOM 5813 C C . THR A 1 752 ? -20.837 -4.802 7.340 1.00 90.12 752 THR A C 1
ATOM 5815 O O . THR A 1 752 ? -21.265 -3.702 7.680 1.00 90.12 752 THR A O 1
ATOM 5818 N N . ASP A 1 753 ? -21.644 -5.862 7.258 1.00 91.31 753 ASP A N 1
ATOM 5819 C CA . ASP A 1 753 ? -23.086 -5.839 7.534 1.00 91.31 753 ASP A CA 1
ATOM 5820 C C . ASP A 1 753 ? -23.444 -5.770 9.036 1.00 91.31 753 ASP A C 1
ATOM 5822 O O . ASP A 1 753 ? -24.621 -5.842 9.411 1.00 91.31 753 ASP A O 1
ATOM 5826 N N . GLY A 1 754 ? -22.446 -5.627 9.913 1.00 92.62 754 GLY A N 1
ATOM 5827 C CA . GLY A 1 754 ? -22.624 -5.549 11.362 1.00 92.62 754 GLY A CA 1
ATOM 5828 C C . GLY A 1 754 ? -22.816 -6.905 12.045 1.00 92.62 754 GLY A C 1
ATOM 5829 O O . GLY A 1 754 ? -23.243 -6.962 13.211 1.00 92.62 754 GLY A O 1
ATOM 5830 N N . SER A 1 755 ? -22.551 -7.998 11.332 1.00 95.69 755 SER A N 1
ATOM 5831 C CA . SER A 1 755 ? -22.500 -9.333 11.907 1.00 95.69 755 SER A CA 1
ATOM 5832 C C . SER A 1 755 ? -21.115 -9.680 12.456 1.00 95.69 755 SER A C 1
ATOM 5834 O O . SER A 1 755 ? -20.100 -9.091 12.092 1.00 95.69 755 SER A O 1
ATOM 5836 N N . ILE A 1 756 ? -21.091 -10.576 13.438 1.00 96.94 756 ILE A N 1
ATOM 5837 C CA . ILE A 1 756 ? -19.875 -11.079 14.072 1.00 96.94 756 ILE A CA 1
ATOM 5838 C C . ILE A 1 756 ? -19.786 -12.552 13.719 1.00 96.94 756 ILE A C 1
ATOM 5840 O O . ILE A 1 756 ? -20.686 -13.322 14.066 1.00 96.94 756 ILE A O 1
ATOM 5844 N N . HIS A 1 757 ? -18.714 -12.918 13.030 1.00 96.38 757 HIS A N 1
ATOM 5845 C CA . HIS A 1 757 ? -18.425 -14.287 12.630 1.00 96.38 757 HIS A CA 1
ATOM 5846 C C . HIS A 1 757 ? -17.332 -14.852 13.523 1.00 96.38 757 HIS A C 1
ATOM 5848 O O . HIS A 1 757 ? -16.368 -14.162 13.833 1.00 96.38 757 HIS A O 1
ATOM 5854 N N . TRP A 1 758 ? -17.443 -16.116 13.900 1.00 92.94 758 TRP A N 1
ATOM 5855 C CA . TRP A 1 758 ? -16.362 -16.851 14.548 1.00 92.94 758 TRP A CA 1
ATOM 5856 C C . TRP A 1 758 ? -16.078 -18.115 13.766 1.00 92.94 758 TRP A C 1
ATOM 5858 O O . TRP A 1 758 ? -16.988 -18.884 13.459 1.00 92.94 758 TRP A O 1
ATOM 5868 N N . VAL A 1 759 ? -14.807 -18.319 13.456 1.00 95.06 759 VAL A N 1
ATOM 5869 C CA . VAL A 1 759 ? -14.307 -19.398 12.611 1.00 95.06 759 VAL A CA 1
ATOM 5870 C C . VAL A 1 759 ? -13.239 -20.138 13.405 1.00 95.06 759 VAL A C 1
ATOM 5872 O O . VAL A 1 759 ? -12.370 -19.502 14.000 1.00 95.06 759 VAL A O 1
ATOM 5875 N N . SER A 1 760 ? -13.302 -21.468 13.469 1.00 93.12 760 SER A N 1
ATOM 5876 C CA . SER A 1 760 ? -12.287 -22.262 14.168 1.00 93.12 760 SER A CA 1
ATOM 5877 C C . SER A 1 760 ? -10.900 -22.018 13.582 1.00 93.12 760 SER A C 1
ATOM 5879 O O . SER A 1 760 ? -10.763 -21.666 12.413 1.00 93.12 760 SER A O 1
ATOM 5881 N N . ALA A 1 761 ? -9.859 -22.238 14.384 1.00 91.44 761 ALA A N 1
ATOM 5882 C CA . ALA A 1 761 ? -8.464 -22.025 13.988 1.00 91.44 761 ALA A CA 1
ATOM 5883 C C . ALA A 1 761 ? -8.076 -22.685 12.644 1.00 91.44 761 ALA A C 1
ATOM 5885 O O . ALA A 1 761 ? -7.209 -22.182 11.932 1.00 91.44 761 ALA A O 1
ATOM 5886 N N . ASP A 1 762 ? -8.730 -23.796 12.293 1.00 89.69 762 ASP A N 1
ATOM 5887 C CA . ASP A 1 762 ? -8.521 -24.568 11.065 1.00 89.69 762 ASP A CA 1
ATOM 5888 C C . ASP A 1 762 ? -9.519 -24.263 9.931 1.00 89.69 762 ASP A C 1
ATOM 5890 O O . ASP A 1 762 ? -9.534 -24.976 8.927 1.00 89.69 762 ASP A O 1
ATOM 5894 N N . GLY A 1 763 ? -10.397 -23.271 10.101 1.00 91.75 763 GLY A N 1
ATOM 5895 C CA . GLY A 1 763 ? -11.392 -22.876 9.104 1.00 91.75 763 GLY A CA 1
ATOM 5896 C C . GLY A 1 763 ? -12.576 -23.832 8.934 1.00 91.75 763 GLY A C 1
ATOM 5897 O O . GLY A 1 763 ? -13.471 -23.553 8.138 1.00 91.75 763 GLY A O 1
ATOM 5898 N N . LYS A 1 764 ? -12.619 -24.973 9.639 1.00 87.06 764 LYS A N 1
ATOM 5899 C CA . LYS A 1 764 ? -13.607 -26.037 9.361 1.00 87.06 764 LYS A CA 1
ATOM 5900 C C . LYS A 1 764 ? -14.990 -25.779 9.934 1.00 87.06 764 LYS A C 1
ATOM 5902 O O . LYS A 1 764 ? -15.976 -26.323 9.434 1.00 87.06 764 LYS A O 1
ATOM 5907 N N . THR A 1 765 ? -15.074 -25.017 11.015 1.00 84.94 765 THR A N 1
ATOM 5908 C CA . THR A 1 765 ? -16.341 -24.701 11.669 1.00 84.94 765 THR A CA 1
ATOM 5909 C C . THR A 1 765 ? -16.483 -23.203 11.797 1.00 84.94 765 THR A C 1
ATOM 5911 O O . THR A 1 765 ? -15.528 -22.506 12.115 1.00 84.94 765 THR A O 1
ATOM 5914 N N . ALA A 1 766 ? -17.686 -22.712 11.538 1.00 87.31 766 ALA A N 1
ATOM 5915 C CA . ALA A 1 766 ? -18.008 -21.314 11.702 1.00 87.31 766 ALA A CA 1
ATOM 5916 C C . ALA A 1 766 ? -19.451 -21.166 12.166 1.00 87.31 766 ALA A C 1
ATOM 5918 O O . ALA A 1 766 ? -20.308 -22.006 11.871 1.00 87.31 766 ALA A O 1
ATOM 5919 N N . ASP A 1 767 ? -19.715 -20.085 12.879 1.00 93.25 767 ASP A N 1
ATOM 5920 C CA . ASP A 1 767 ? -21.057 -19.618 13.191 1.00 93.25 767 ASP A CA 1
ATOM 5921 C C . ASP A 1 767 ? -21.013 -18.087 13.292 1.00 93.25 767 ASP A C 1
ATOM 5923 O O . ASP A 1 767 ? -19.938 -17.483 13.278 1.00 93.25 767 ASP A O 1
ATOM 5927 N N . TYR A 1 768 ? -22.168 -17.438 13.291 1.00 95.69 768 TYR A N 1
ATOM 5928 C CA . TYR A 1 768 ? -22.221 -15.981 13.272 1.00 95.69 768 TYR A CA 1
ATOM 5929 C C . TYR A 1 768 ? -23.552 -15.472 13.799 1.00 95.69 768 TYR A C 1
ATOM 5931 O O . TYR A 1 768 ? -24.551 -16.193 13.847 1.00 95.69 768 TYR A O 1
ATOM 5939 N N . PHE A 1 769 ? -23.588 -14.196 14.159 1.00 96.25 769 PHE A N 1
ATOM 5940 C CA . PHE A 1 769 ? -24.838 -13.509 14.444 1.00 96.25 769 PHE A CA 1
ATOM 5941 C C . PHE A 1 769 ? -24.759 -12.037 14.049 1.00 96.25 769 PHE A C 1
ATOM 5943 O O . PHE A 1 769 ? -23.722 -11.393 14.173 1.00 96.25 769 PHE A O 1
ATOM 5950 N N . ALA A 1 770 ? -25.884 -11.476 13.622 1.00 95.50 770 ALA A N 1
ATOM 5951 C CA . ALA A 1 770 ? -26.008 -10.061 13.321 1.00 95.50 770 ALA A CA 1
ATOM 5952 C C . ALA A 1 770 ? -26.372 -9.267 14.579 1.00 95.50 770 ALA A C 1
ATOM 5954 O O . ALA A 1 770 ? -27.293 -9.630 15.324 1.00 95.50 770 ALA A O 1
ATOM 5955 N N . THR A 1 771 ? -25.682 -8.148 14.811 1.00 93.25 771 THR A N 1
ATOM 5956 C CA . THR A 1 771 ? -26.008 -7.234 15.919 1.00 93.25 771 THR A CA 1
ATOM 5957 C C . THR A 1 771 ? -27.167 -6.290 15.582 1.00 93.25 771 THR A C 1
ATOM 5959 O O . THR A 1 771 ? -27.807 -5.747 16.486 1.00 93.25 771 THR A O 1
ATOM 5962 N N . GLY A 1 772 ? -27.459 -6.096 14.290 1.00 92.81 772 GLY A N 1
ATOM 5963 C CA . GLY A 1 772 ? -28.393 -5.075 13.811 1.00 92.81 772 GLY A CA 1
ATOM 5964 C C . GLY A 1 772 ? -27.826 -3.663 13.763 1.00 92.81 772 GLY A C 1
ATOM 5965 O O . GLY A 1 772 ? -28.607 -2.718 13.639 1.00 92.81 772 GLY A O 1
ATOM 5966 N N . ARG A 1 773 ? -26.512 -3.493 13.949 1.00 90.62 773 ARG A N 1
ATOM 5967 C CA . ARG A 1 773 ? -25.838 -2.193 14.007 1.00 90.62 773 ARG A CA 1
ATOM 5968 C C . ARG A 1 773 ? -24.453 -2.275 13.354 1.00 90.62 773 ARG A C 1
ATOM 5970 O O . ARG A 1 773 ? -23.827 -3.326 13.449 1.00 90.62 773 ARG A O 1
ATOM 5977 N N . PRO A 1 774 ? -23.941 -1.176 12.773 1.00 90.38 774 PRO A N 1
ATOM 5978 C CA . PRO A 1 774 ? -22.543 -1.106 12.363 1.00 90.38 774 PRO A CA 1
ATOM 5979 C C . PRO A 1 774 ? -21.606 -1.311 13.560 1.00 90.38 774 PRO A C 1
ATOM 5981 O O . PRO A 1 774 ? -21.835 -0.749 14.642 1.00 90.38 774 PRO A O 1
ATOM 5984 N N . LEU A 1 775 ? -20.557 -2.103 13.353 1.00 92.94 775 LEU A N 1
ATOM 5985 C CA . LEU A 1 775 ? -19.494 -2.343 14.327 1.00 92.94 775 LEU A CA 1
ATOM 5986 C C . LEU A 1 775 ? -18.424 -1.249 14.218 1.00 92.94 775 LEU A C 1
ATOM 5988 O O . LEU A 1 775 ? -18.120 -0.786 13.124 1.00 92.94 775 LEU A O 1
ATOM 5992 N N . ARG A 1 776 ? -17.869 -0.835 15.361 1.00 91.31 776 ARG A N 1
ATOM 5993 C CA . ARG A 1 776 ? -16.780 0.160 15.468 1.00 91.31 776 ARG A CA 1
ATOM 5994 C C . ARG A 1 776 ? -15.538 -0.360 16.192 1.00 91.31 776 ARG A C 1
ATOM 5996 O O . ARG A 1 776 ? -14.530 0.329 16.274 1.00 91.31 776 ARG A O 1
ATOM 6003 N N . GLY A 1 777 ? -15.632 -1.555 16.753 1.00 92.88 777 GLY A N 1
ATOM 6004 C CA . GLY A 1 777 ? -14.561 -2.212 17.480 1.00 92.88 777 GLY A CA 1
ATOM 6005 C C . GLY A 1 777 ? -15.016 -3.590 17.918 1.00 92.88 777 GLY A C 1
ATOM 6006 O O . GLY A 1 777 ? -16.205 -3.810 18.177 1.00 92.88 777 GLY A O 1
ATOM 6007 N N . LEU A 1 778 ? -14.069 -4.512 17.985 1.00 95.88 778 LEU A N 1
ATOM 6008 C CA . LEU A 1 778 ? -14.312 -5.906 18.300 1.00 95.88 778 LEU A CA 1
ATOM 6009 C C . LEU A 1 778 ? -13.175 -6.415 19.180 1.00 95.88 778 LEU A C 1
ATOM 6011 O O . LEU A 1 778 ? -12.009 -6.164 18.903 1.00 95.88 778 LEU A O 1
ATOM 6015 N N . ALA A 1 779 ? -13.524 -7.144 20.232 1.00 94.56 779 ALA A N 1
ATOM 6016 C CA . ALA A 1 779 ? -12.575 -7.902 21.027 1.00 94.56 779 ALA A CA 1
ATOM 6017 C C . ALA A 1 779 ? -13.210 -9.220 21.470 1.00 94.56 779 ALA A C 1
ATOM 6019 O O . ALA A 1 779 ? -14.425 -9.306 21.679 1.00 94.56 779 ALA A O 1
ATOM 6020 N N . ALA A 1 780 ? -12.387 -10.245 21.651 1.00 92.38 780 ALA A N 1
ATOM 6021 C CA . ALA A 1 780 ? -12.819 -11.535 22.162 1.00 92.38 780 ALA A CA 1
ATOM 6022 C C . ALA A 1 780 ? -11.941 -11.950 23.347 1.00 92.38 780 ALA A C 1
ATOM 6024 O O . ALA A 1 780 ? -10.756 -11.632 23.416 1.00 92.38 780 ALA A O 1
ATOM 6025 N N . THR A 1 781 ? -12.540 -12.604 24.338 1.00 90.00 781 THR A N 1
ATOM 6026 C CA . THR A 1 781 ? -11.841 -13.021 25.554 1.00 90.00 781 THR A CA 1
ATOM 6027 C C . THR A 1 781 ? -12.528 -14.207 26.222 1.00 90.00 781 THR A C 1
ATOM 6029 O O . THR A 1 781 ? -13.578 -14.680 25.782 1.00 90.00 781 THR A O 1
ATOM 6032 N N . ARG A 1 782 ? -11.959 -14.646 27.345 1.00 86.19 782 ARG A N 1
ATOM 6033 C CA . ARG A 1 782 ? -12.570 -15.597 28.264 1.00 86.19 782 ARG A CA 1
ATOM 6034 C C . ARG A 1 782 ? -12.899 -14.906 29.587 1.00 86.19 782 ARG A C 1
ATOM 6036 O O . ARG A 1 782 ? -12.020 -14.321 30.213 1.00 86.19 782 ARG A O 1
ATOM 6043 N N . LEU A 1 783 ? -14.149 -15.009 30.034 1.00 79.88 783 LEU A N 1
ATOM 6044 C CA . LEU A 1 783 ? -14.611 -14.483 31.324 1.00 79.88 783 LEU A CA 1
ATOM 6045 C C . LEU A 1 783 ? -15.375 -15.578 32.071 1.00 79.88 783 LEU A C 1
ATOM 6047 O O . LEU A 1 783 ? -16.299 -16.175 31.522 1.00 79.88 783 LEU A O 1
ATOM 6051 N N . ASP A 1 784 ? -14.957 -15.867 33.306 1.00 76.12 784 ASP A N 1
ATOM 6052 C CA . ASP A 1 784 ? -15.535 -16.912 34.168 1.00 76.12 784 ASP A CA 1
ATOM 6053 C C . ASP A 1 784 ? -15.692 -18.277 33.471 1.00 76.12 784 ASP A C 1
ATOM 6055 O O . ASP A 1 784 ? -16.672 -18.999 33.651 1.00 76.12 784 ASP A O 1
ATOM 6059 N N . GLY A 1 785 ? -14.710 -18.631 32.638 1.00 77.19 785 GLY A N 1
ATOM 6060 C CA . GLY A 1 785 ? -14.686 -19.895 31.905 1.00 77.19 785 GLY A CA 1
ATOM 6061 C C . GLY A 1 785 ? -15.551 -19.936 30.644 1.00 77.19 785 GLY A C 1
ATOM 6062 O O . GLY A 1 785 ? -15.626 -20.997 30.034 1.00 77.19 785 GLY A O 1
ATOM 6063 N N . LYS A 1 786 ? -16.172 -18.818 30.251 1.00 83.69 786 LYS A N 1
ATOM 6064 C CA . LYS A 1 786 ? -17.001 -18.699 29.046 1.00 83.69 786 LYS A CA 1
ATOM 6065 C C . LYS A 1 786 ? -16.293 -17.889 27.970 1.00 83.69 786 LYS A C 1
ATOM 6067 O O . LYS A 1 786 ? -15.594 -16.925 28.286 1.00 83.69 786 LYS A O 1
ATOM 6072 N N . LEU A 1 787 ? -16.548 -18.232 26.710 1.00 89.31 787 LEU A N 1
ATOM 6073 C CA . LEU A 1 787 ? -16.195 -17.388 25.574 1.00 89.31 787 LEU A CA 1
ATOM 6074 C C . LEU A 1 787 ? -17.046 -16.121 25.604 1.00 89.31 787 LEU A C 1
ATOM 6076 O O . LEU A 1 787 ? -18.273 -16.193 25.706 1.00 89.31 787 LEU A O 1
ATOM 6080 N N . VAL A 1 788 ? -16.395 -14.967 25.516 1.00 90.94 788 VAL A N 1
ATOM 6081 C CA . VAL A 1 788 ? -17.052 -13.663 25.508 1.00 90.94 788 VAL A CA 1
ATOM 6082 C C . VAL A 1 788 ? -16.575 -12.851 24.323 1.00 90.94 788 VAL A C 1
ATOM 6084 O O . VAL A 1 788 ? -15.377 -12.691 24.106 1.00 90.94 788 VAL A O 1
ATOM 6087 N N . VAL A 1 789 ? -17.531 -12.289 23.592 1.00 94.31 789 VAL A N 1
ATOM 6088 C CA . VAL A 1 789 ? -17.270 -11.287 22.562 1.00 94.31 789 VAL A CA 1
ATOM 6089 C C . VAL A 1 789 ? -17.785 -9.943 23.043 1.00 94.31 789 VAL A C 1
ATOM 6091 O O . VAL A 1 789 ? -18.916 -9.830 23.525 1.00 94.31 789 VAL A O 1
ATOM 6094 N N . VAL A 1 790 ? -16.943 -8.927 22.903 1.00 95.31 790 VAL A N 1
ATOM 6095 C CA . VAL A 1 790 ? -17.234 -7.534 23.221 1.00 95.31 790 VAL A CA 1
ATOM 6096 C C . VAL A 1 790 ? -17.216 -6.746 21.919 1.00 95.31 790 VAL A C 1
ATOM 6098 O O . VAL A 1 790 ? -16.250 -6.816 21.164 1.00 95.31 790 VAL A O 1
ATOM 6101 N N . ALA A 1 791 ? -18.280 -5.995 21.650 1.00 95.44 791 ALA A N 1
ATOM 6102 C CA . ALA A 1 791 ? -18.366 -5.153 20.465 1.00 95.44 791 ALA A CA 1
ATOM 6103 C C . ALA A 1 791 ? -18.705 -3.709 20.823 1.00 95.44 791 ALA A C 1
ATOM 6105 O O . ALA A 1 791 ? -19.568 -3.441 21.669 1.00 95.44 791 ALA A O 1
ATOM 6106 N N . ALA A 1 792 ? -18.049 -2.787 20.129 1.00 94.38 792 ALA A N 1
ATOM 6107 C CA . ALA A 1 792 ? -18.331 -1.367 20.171 1.00 94.38 792 ALA A CA 1
ATOM 6108 C C . ALA A 1 792 ? -19.236 -0.981 18.998 1.00 94.38 792 ALA A C 1
ATOM 6110 O O . ALA A 1 792 ? -19.091 -1.455 17.870 1.00 94.38 792 ALA A O 1
ATOM 6111 N N . HIS A 1 793 ? -20.182 -0.098 19.279 1.00 89.69 793 HIS A N 1
ATOM 6112 C CA . HIS A 1 793 ? -21.089 0.501 18.310 1.00 89.69 793 HIS A CA 1
ATOM 6113 C C . HIS A 1 793 ? -21.270 1.985 18.650 1.00 89.69 793 HIS A C 1
ATOM 6115 O O . HIS A 1 793 ? -20.986 2.411 19.768 1.00 89.69 793 HIS A O 1
ATOM 6121 N N . ALA A 1 794 ? -21.835 2.781 17.738 1.00 80.44 794 ALA A N 1
ATOM 6122 C CA . ALA A 1 794 ? -22.010 4.226 17.952 1.00 80.44 794 ALA A CA 1
ATOM 6123 C C . ALA A 1 794 ? -22.694 4.596 19.292 1.00 80.44 794 ALA A C 1
ATOM 6125 O O . ALA A 1 794 ? -22.381 5.627 19.881 1.00 80.44 794 ALA A O 1
ATOM 6126 N N . GLY A 1 795 ? -23.597 3.740 19.789 1.00 79.88 795 GLY A N 1
ATOM 6127 C CA . GLY A 1 795 ? -24.318 3.926 21.054 1.00 79.88 795 GLY A CA 1
ATOM 6128 C C . GLY A 1 795 ? -23.720 3.227 22.283 1.00 79.88 795 GLY A C 1
ATOM 6129 O O . GLY A 1 795 ? -24.491 2.912 23.187 1.00 79.88 795 GLY A O 1
ATOM 6130 N N . GLY A 1 796 ? -22.425 2.875 22.294 1.00 90.69 796 GLY A N 1
ATOM 6131 C CA . GLY A 1 796 ? -21.754 2.241 23.442 1.00 90.69 796 GLY A CA 1
ATOM 6132 C C . GLY A 1 796 ? -21.074 0.892 23.175 1.00 90.69 796 GLY A C 1
ATOM 6133 O O . GLY A 1 796 ? -20.760 0.556 22.038 1.00 90.69 796 GLY A O 1
ATOM 6134 N N . VAL A 1 797 ? -20.865 0.109 24.235 1.00 95.06 797 VAL A N 1
ATOM 6135 C CA . VAL A 1 797 ? -20.172 -1.193 24.202 1.00 95.06 797 VAL A CA 1
ATOM 6136 C C . VAL A 1 797 ? -21.087 -2.283 24.758 1.00 95.06 797 VAL A C 1
ATOM 6138 O O . VAL A 1 797 ? -21.770 -2.069 25.760 1.00 95.06 797 VAL A O 1
ATOM 6141 N N . THR A 1 798 ? -21.124 -3.454 24.127 1.00 95.38 798 THR A N 1
ATOM 6142 C CA . THR A 1 798 ? -21.943 -4.593 24.572 1.00 95.38 798 THR A CA 1
ATOM 6143 C C . THR A 1 798 ? -21.118 -5.874 24.585 1.00 95.38 798 THR A C 1
ATOM 6145 O O . THR A 1 798 ? -20.332 -6.102 23.670 1.00 95.38 798 THR A O 1
ATOM 6148 N N . ALA A 1 799 ? -21.322 -6.715 25.602 1.00 95.12 799 ALA A N 1
ATOM 6149 C CA . ALA A 1 799 ? -20.681 -8.022 25.711 1.00 95.12 799 ALA A CA 1
ATOM 6150 C C . ALA A 1 799 ? -21.699 -9.166 25.716 1.00 95.12 799 ALA A C 1
ATOM 6152 O O . ALA A 1 799 ? -22.756 -9.091 26.359 1.00 95.12 799 ALA A O 1
ATOM 6153 N N . TRP A 1 800 ? -21.345 -10.257 25.043 1.00 95.12 800 TRP A N 1
ATOM 6154 C CA . TRP A 1 800 ? -22.121 -11.492 25.001 1.00 95.12 800 TRP A CA 1
ATOM 6155 C C . TRP A 1 800 ? -21.250 -12.689 25.359 1.00 95.12 800 TRP A C 1
ATOM 6157 O O . TRP A 1 800 ? -20.143 -12.816 24.848 1.00 95.12 800 TRP A O 1
ATOM 6167 N N . ALA A 1 801 ? -21.784 -13.580 26.190 1.00 92.81 801 ALA A N 1
ATOM 6168 C CA . ALA A 1 801 ? -21.251 -14.918 26.383 1.00 92.81 801 ALA A CA 1
ATOM 6169 C C . ALA A 1 801 ? -21.799 -15.866 25.317 1.00 92.81 801 ALA A C 1
ATOM 6171 O O . ALA A 1 801 ? -22.975 -15.778 24.943 1.00 92.81 801 ALA A O 1
ATOM 6172 N N . LEU A 1 802 ? -20.946 -16.785 24.882 1.00 90.94 802 LEU A N 1
ATOM 6173 C CA . LEU A 1 802 ? -21.239 -17.805 23.889 1.00 90.94 802 LEU A CA 1
ATOM 6174 C C . LEU A 1 802 ? -20.970 -19.171 24.502 1.00 90.94 802 LEU A C 1
ATOM 6176 O O . LEU A 1 802 ? -19.870 -19.446 24.978 1.00 90.94 802 LEU A O 1
ATOM 6180 N N . GLU A 1 803 ? -21.986 -20.024 24.488 1.00 89.00 803 GLU A N 1
ATOM 6181 C CA . GLU A 1 803 ? -21.895 -21.402 24.975 1.00 89.00 803 GLU A CA 1
ATOM 6182 C C . GLU A 1 803 ? -22.369 -22.369 23.884 1.00 89.00 803 GLU A C 1
ATOM 6184 O O . GLU A 1 803 ? -23.358 -22.055 23.212 1.00 89.00 803 GLU A O 1
ATOM 6189 N N . PRO A 1 804 ? -21.718 -23.527 23.676 1.00 85.69 804 PRO A N 1
ATOM 6190 C CA . PRO A 1 804 ? -22.174 -24.494 22.681 1.00 85.69 804 PRO A CA 1
ATOM 6191 C C . PRO A 1 804 ? -23.605 -24.940 22.993 1.00 85.69 804 PRO A C 1
ATOM 6193 O O . PRO A 1 804 ? -23.966 -25.151 24.157 1.00 85.69 804 PRO A O 1
ATOM 6196 N N . LYS A 1 805 ? -24.454 -25.085 21.972 1.00 85.06 805 LYS A N 1
ATOM 6197 C CA . LYS A 1 805 ? -25.763 -25.724 22.163 1.00 85.06 805 LYS A CA 1
ATOM 6198 C C . LYS A 1 805 ? -25.560 -27.205 22.487 1.00 85.06 805 LYS A C 1
ATOM 6200 O O . LYS A 1 805 ? -24.614 -27.837 22.034 1.00 85.06 805 LYS A O 1
ATOM 6205 N N . ALA A 1 806 ? -26.460 -27.773 23.289 1.00 70.00 806 ALA A N 1
ATOM 6206 C CA . ALA A 1 806 ? -26.355 -29.168 23.706 1.00 70.00 806 ALA A CA 1
ATOM 6207 C C . ALA A 1 806 ? -26.288 -30.117 22.490 1.00 70.00 806 ALA A C 1
ATOM 6209 O O . ALA A 1 806 ? -27.258 -30.216 21.7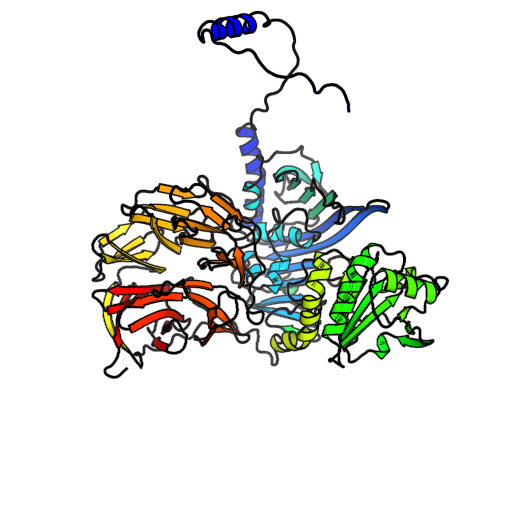39 1.00 70.00 806 ALA A O 1
ATOM 6210 N N . GLY A 1 807 ? -25.169 -30.836 22.346 1.00 60.84 807 GLY A N 1
ATOM 6211 C CA . GLY A 1 807 ? -24.938 -31.809 21.272 1.00 60.84 807 GLY A CA 1
ATOM 6212 C C . GLY A 1 807 ? -24.039 -31.332 20.125 1.00 60.84 807 GLY A C 1
ATOM 6213 O O . GLY A 1 807 ? -23.810 -32.132 19.219 1.00 60.84 807 GLY A O 1
ATOM 6214 N N . GLU A 1 808 ? -23.543 -30.090 20.169 1.00 53.22 808 GLU A N 1
ATOM 6215 C CA . GLU A 1 808 ? -22.507 -29.554 19.267 1.00 53.22 808 GLU A CA 1
ATOM 6216 C C . GLU A 1 808 ? -21.109 -29.519 19.886 1.00 53.22 808 GLU A C 1
ATOM 6218 O O . GLU A 1 808 ? -21.009 -29.361 21.128 1.00 53.22 808 GLU A O 1
#

Secondary structure (DSSP, 8-state):
----------------TTTHHHHHHHHTSSS-S---------PPPPHHHHHHHHHHHHHHHHHHHH-SEEEE--EEEEEEEETTTEEEEEEEEEEEEEETTTEEEEEEE-TTSPPEEEEEESSEEEEEETTTTTEEEEEEPPSS--TTTTTSSHHHHHHHS-TTTS-TT---GGGGTTHHHHHHH-SSTTGGGGG-SEEEEEEEEEEETTEEEEEEEEEETTEEEEEEEETTT--EEEEEEE-S---TTS-EEEEEEEE--S-EES----GGGGS----S--EEESSPPPTTTTS--SPPPTTTTSBPP--EEEETTS-EEESGGGTTSEEEEEEE-TT-TTHHHHHHHHHHHHHHTTT-TTEEEEEEE-S-TTS-HHHHHHHHHHHT----EEEESS--HHHHHHHHT--SS-EEEEE-TTSBEEEEEES--HHHHHHHHHHHHHHHHHHHHHHHHB--SS-------B--PPPP---SSEEEEEEEEE---TT---EEEEE-TTS-EEEEEEETTTEEEEE-TT--EEEEE-SSS-TT----EEEEEE-TTS-EEEEEE-TTBS-EEEEETT--EEEEESSS--S-EEEEEEEEE-STT--EEEEEEEEGGG-EEEE-TTS-EEEEE-SSSSEEEEEEEPP-SSS--EEEEEETT--EEEE-TTSPBPPPB-BTTB---EEEEE--SSSS-EEEEEEE-TTS-EEEEEE-TTS-EEEEEEPPPSB-SS----EEEEEETTTEEEEEEE-TTSEEEEEETTSS-EEEEE-SS--SEEEEEEETTEEEEEEEETTEEEEEEEEEPTT-